Protein AF-0000000065762424 (afdb_homodimer)

Structure (mmCIF, N/CA/C/O backbone):
data_AF-0000000065762424-model_v1
#
loop_
_entity.id
_entity.type
_entity.pdbx_description
1 polymer '6-phosphogluconate dehydrogenase, decarboxylating'
#
loop_
_atom_site.group_PDB
_atom_site.id
_atom_site.type_symbol
_atom_site.label_atom_id
_atom_site.label_alt_id
_atom_site.label_comp_id
_atom_site.label_asym_id
_atom_site.label_entity_id
_atom_site.label_seq_id
_atom_site.pdbx_PDB_ins_code
_atom_site.Cartn_x
_atom_site.Cartn_y
_atom_site.Cartn_z
_atom_site.occupancy
_atom_site.B_iso_or_equiv
_atom_site.auth_seq_id
_atom_site.auth_comp_id
_atom_site.auth_asym_id
_atom_site.auth_atom_id
_atom_site.pdbx_PDB_model_num
ATOM 1 N N . ALA A 1 1 ? -15.945 -18.891 -19.281 1 70.19 1 ALA A N 1
ATOM 2 C CA . ALA A 1 1 ? -14.57 -18.438 -19.125 1 70.19 1 ALA A CA 1
ATOM 3 C C . ALA A 1 1 ? -13.586 -19.578 -19.391 1 70.19 1 ALA A C 1
ATOM 5 O O . ALA A 1 1 ? -13.93 -20.75 -19.219 1 70.19 1 ALA A O 1
ATOM 6 N N . VAL A 1 2 ? -12.547 -19.25 -19.938 1 83.5 2 VAL A N 1
ATOM 7 C CA . VAL A 1 2 ? -11.539 -20.234 -20.344 1 83.5 2 VAL A CA 1
ATOM 8 C C . VAL A 1 2 ? -11.172 -21.109 -19.156 1 83.5 2 VAL A C 1
ATOM 10 O O . VAL A 1 2 ? -11.086 -22.328 -19.281 1 83.5 2 VAL A O 1
ATOM 13 N N . MET A 1 3 ? -11.133 -20.562 -18 1 90.12 3 MET A N 1
ATOM 14 C CA . MET A 1 3 ? -10.781 -21.312 -16.781 1 90.12 3 MET A CA 1
ATOM 15 C C . MET A 1 3 ? -11.859 -22.328 -16.438 1 90.12 3 MET A C 1
ATOM 17 O O . MET A 1 3 ? -11.555 -23.469 -16.109 1 90.12 3 MET A O 1
ATOM 21 N N . GLY A 1 4 ? -13.125 -21.891 -16.516 1 93.94 4 GLY A N 1
ATOM 22 C CA . GLY A 1 4 ? -14.227 -22.797 -16.203 1 93.94 4 GLY A CA 1
ATOM 23 C C . GLY A 1 4 ? -14.305 -23.984 -17.125 1 93.94 4 GLY A C 1
ATOM 24 O O . GLY A 1 4 ? -14.477 -25.125 -16.672 1 93.94 4 GLY A O 1
ATOM 25 N N . ARG A 1 5 ? -14.195 -23.688 -18.3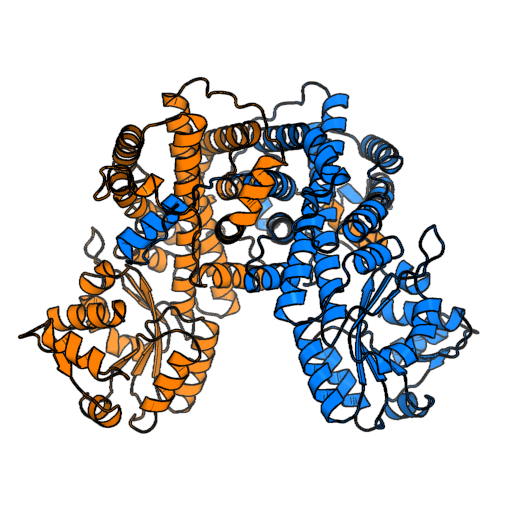75 1 95.31 5 ARG A N 1
ATOM 26 C CA . ARG A 1 5 ? -14.211 -24.75 -19.375 1 95.31 5 ARG A CA 1
ATOM 27 C C . ARG A 1 5 ? -13.078 -25.734 -19.156 1 95.31 5 ARG A C 1
ATOM 29 O O . ARG A 1 5 ? -13.289 -26.953 -19.172 1 95.31 5 ARG A O 1
ATOM 36 N N . ASN A 1 6 ? -11.859 -25.219 -18.906 1 96.56 6 ASN A N 1
ATOM 37 C CA . ASN A 1 6 ? -10.688 -26.062 -18.734 1 96.56 6 ASN A CA 1
ATOM 38 C C . ASN A 1 6 ? -10.781 -26.922 -17.469 1 96.56 6 ASN A C 1
ATOM 40 O O . ASN A 1 6 ? -10.367 -28.078 -17.469 1 96.56 6 ASN A O 1
ATOM 44 N N . LEU A 1 7 ? -11.344 -26.391 -16.422 1 97.62 7 LEU A N 1
ATOM 45 C CA . LEU A 1 7 ? -11.547 -27.172 -15.219 1 97.62 7 LEU A CA 1
ATOM 46 C C . LEU A 1 7 ? -12.57 -28.281 -15.445 1 97.62 7 LEU A C 1
ATOM 48 O O . LEU A 1 7 ? -12.398 -29.391 -14.961 1 97.62 7 LEU A O 1
ATOM 52 N N . ALA A 1 8 ? -13.68 -27.938 -16.156 1 97.88 8 ALA A N 1
ATOM 53 C CA . ALA A 1 8 ? -14.688 -28.938 -16.5 1 97.88 8 ALA A CA 1
ATOM 54 C C . ALA A 1 8 ? -14.07 -30.078 -17.297 1 97.88 8 ALA A C 1
ATOM 56 O O . ALA A 1 8 ? -14.352 -31.25 -17.031 1 97.88 8 ALA A O 1
ATOM 57 N N . LEU A 1 9 ? -13.273 -29.703 -18.266 1 98.19 9 LEU A N 1
ATOM 58 C CA . LEU A 1 9 ? -12.609 -30.688 -19.109 1 98.19 9 LEU A CA 1
ATOM 59 C C . LEU A 1 9 ? -11.633 -31.531 -18.281 1 98.19 9 LEU A C 1
ATOM 61 O O . LEU A 1 9 ? -11.5 -32.75 -18.516 1 98.19 9 LEU A O 1
ATOM 65 N N . ASN A 1 10 ? -10.898 -30.891 -17.359 1 98.44 10 ASN A N 1
ATOM 66 C CA . ASN A 1 10 ? -10 -31.609 -16.469 1 98.44 10 ASN A CA 1
ATOM 67 C C . ASN A 1 10 ? -10.758 -32.656 -15.625 1 98.44 10 ASN A C 1
ATOM 69 O O . ASN A 1 10 ? -10.336 -33.781 -15.531 1 98.44 10 ASN A O 1
ATOM 73 N N . ILE A 1 11 ? -11.875 -32.281 -15.055 1 98.31 11 ILE A N 1
ATOM 74 C CA . ILE A 1 11 ? -12.703 -33.156 -14.25 1 98.31 11 ILE A CA 1
ATOM 75 C C . ILE A 1 11 ? -13.219 -34.312 -15.117 1 98.31 11 ILE A C 1
ATOM 77 O O . ILE A 1 11 ? -13.156 -35.469 -14.719 1 98.31 11 ILE A O 1
ATOM 81 N N . GLU A 1 12 ? -13.695 -33.969 -16.281 1 98.31 12 GLU A N 1
ATOM 82 C CA . GLU A 1 12 ? -14.195 -34.969 -17.219 1 98.31 12 GLU A CA 1
ATOM 83 C C . GLU A 1 12 ? -13.117 -35.969 -17.594 1 98.31 12 GLU A C 1
ATOM 85 O O . GLU A 1 12 ? -13.383 -37.156 -17.672 1 98.31 12 GLU A O 1
ATOM 90 N N . SER A 1 13 ? -11.961 -35.5 -17.781 1 97.94 13 SER A N 1
ATOM 91 C CA . SER A 1 13 ? -10.852 -36.344 -18.219 1 97.94 13 SER A CA 1
ATOM 92 C C . SER A 1 13 ? -10.5 -37.375 -17.156 1 97.94 13 SER A C 1
ATOM 94 O O . SER A 1 13 ? -9.797 -38.344 -17.438 1 97.94 13 SER A O 1
ATOM 96 N N . ARG A 1 14 ? -10.984 -37.188 -15.969 1 97.56 14 ARG A N 1
ATOM 97 C CA . ARG A 1 14 ? -10.727 -38.125 -14.883 1 97.56 14 ARG A CA 1
ATOM 98 C C . ARG A 1 14 ? -11.852 -39.156 -14.758 1 97.56 14 ARG A C 1
ATOM 100 O O . ARG A 1 14 ? -11.914 -39.875 -13.781 1 97.56 14 ARG A O 1
ATOM 107 N N . GLY A 1 15 ? -12.781 -39.125 -15.602 1 96.81 15 GLY A N 1
ATOM 108 C CA . GLY A 1 15 ? -13.789 -40.156 -15.664 1 96.81 15 GLY A CA 1
ATOM 109 C C . GLY A 1 15 ? -15.156 -39.688 -15.188 1 96.81 15 GLY A C 1
ATOM 110 O O . GLY A 1 15 ? -16.109 -40.469 -15.156 1 96.81 15 GLY A O 1
ATOM 111 N N . TYR A 1 16 ? -15.32 -38.469 -14.922 1 97.12 16 TYR A N 1
ATOM 112 C CA . TYR A 1 16 ? -16.594 -37.938 -14.43 1 97.12 16 TYR A CA 1
ATOM 113 C C . TYR A 1 16 ? -17.438 -37.438 -15.586 1 97.12 16 TYR A C 1
ATOM 115 O O . TYR A 1 16 ? -16.922 -37.031 -16.625 1 97.12 16 TYR A O 1
ATOM 123 N N . THR A 1 17 ? -18.75 -37.5 -15.398 1 97.94 17 THR A N 1
ATOM 124 C CA . THR A 1 17 ? -19.672 -36.75 -16.219 1 97.94 17 THR A CA 1
ATOM 125 C C . THR A 1 17 ? -19.922 -35.375 -15.617 1 97.94 17 THR A C 1
ATOM 127 O O . THR A 1 17 ? -20.234 -35.25 -14.43 1 97.94 17 THR A O 1
ATOM 130 N N . VAL A 1 18 ? -19.766 -34.312 -16.422 1 98.19 18 VAL A N 1
ATOM 131 C CA . VAL A 1 18 ? -19.797 -32.969 -15.891 1 98.19 18 VAL A CA 1
ATOM 132 C C . VAL A 1 18 ? -20.953 -32.188 -16.516 1 98.19 18 VAL A C 1
ATOM 134 O O . VAL A 1 18 ? -21 -32.031 -17.75 1 98.19 18 VAL A O 1
ATOM 137 N N . SER A 1 19 ? -21.938 -31.766 -15.695 1 98.38 19 SER A N 1
ATOM 138 C CA . SER A 1 19 ? -22.969 -30.828 -16.156 1 98.38 19 SER A CA 1
ATOM 139 C C . SER A 1 19 ? -22.406 -29.422 -16.312 1 98.38 19 SER A C 1
ATOM 141 O O . SER A 1 19 ? -21.656 -28.938 -15.453 1 98.38 19 SER A O 1
ATOM 143 N N . VAL A 1 20 ? -22.734 -28.75 -17.484 1 98.06 20 VAL A N 1
ATOM 144 C CA . VAL A 1 20 ? -22.188 -27.422 -17.719 1 98.06 20 VAL A CA 1
ATOM 145 C C . VAL A 1 20 ? -23.312 -26.438 -18.016 1 98.06 20 VAL A C 1
ATOM 147 O O . VAL A 1 20 ? -24.297 -26.797 -18.656 1 98.06 20 VAL A O 1
ATOM 150 N N . PHE A 1 21 ? -23.188 -25.266 -17.469 1 97.44 21 PHE A N 1
ATOM 151 C CA . PHE A 1 21 ? -24.141 -24.203 -17.688 1 97.44 21 PHE A CA 1
ATOM 152 C C . PHE A 1 21 ? -23.438 -22.844 -17.734 1 97.44 21 PHE A C 1
ATOM 154 O O . PHE A 1 21 ? -22.5 -22.594 -16.984 1 97.44 21 PHE A O 1
ATOM 161 N N . ASN A 1 22 ? -23.828 -22.047 -18.688 1 96.31 22 ASN A N 1
ATOM 162 C CA . ASN A 1 22 ? -23.453 -20.641 -18.766 1 96.31 22 ASN A CA 1
ATOM 163 C C . ASN A 1 22 ? -24.656 -19.75 -19.031 1 96.31 22 ASN A C 1
ATOM 165 O O . ASN A 1 22 ? -25.594 -20.156 -19.734 1 96.31 22 ASN A O 1
ATOM 169 N N . ARG A 1 23 ? -24.609 -18.594 -18.438 1 93 23 ARG A N 1
ATOM 170 C CA . ARG A 1 23 ? -25.734 -17.656 -18.594 1 93 23 ARG A CA 1
ATOM 171 C C . ARG A 1 23 ? -26 -17.391 -20.062 1 93 23 ARG A C 1
ATOM 173 O O . ARG A 1 23 ? -27.156 -17.266 -20.484 1 93 23 ARG A O 1
ATOM 180 N N . SER A 1 24 ? -24.906 -17.281 -20.844 1 93.56 24 SER A N 1
ATOM 181 C CA . SER A 1 24 ? -25.047 -17.141 -22.281 1 93.56 24 SER A CA 1
ATOM 182 C C . SER A 1 24 ? -25.109 -18.516 -22.969 1 93.56 24 SER A C 1
ATOM 184 O O . SER A 1 24 ? -24.109 -19.234 -23 1 93.56 24 SER A O 1
ATOM 186 N N . ARG A 1 25 ? -26.156 -18.766 -23.641 1 95.12 25 ARG A N 1
ATOM 187 C CA . ARG A 1 25 ? -26.391 -20.047 -24.297 1 95.12 25 ARG A CA 1
ATOM 188 C C . ARG A 1 25 ? -25.281 -20.359 -25.297 1 95.12 25 ARG A C 1
ATOM 190 O O . ARG A 1 25 ? -24.828 -21.5 -25.406 1 95.12 25 ARG A O 1
ATOM 197 N N . GLU A 1 26 ? -24.859 -19.328 -25.969 1 96.31 26 GLU A N 1
ATOM 198 C CA . GLU A 1 26 ? -23.875 -19.484 -27.031 1 96.31 26 GLU A CA 1
ATOM 199 C C . GLU A 1 26 ? -22.562 -20.047 -26.5 1 96.31 26 GLU A C 1
ATOM 201 O O . GLU A 1 26 ? -21.875 -20.828 -27.172 1 96.31 26 GLU A O 1
ATOM 206 N N . LYS A 1 27 ? -22.203 -19.703 -25.312 1 95.06 27 LYS A N 1
ATOM 207 C CA . LYS A 1 27 ? -20.953 -20.188 -24.719 1 95.06 27 LYS A CA 1
ATOM 208 C C . LYS A 1 27 ? -21.031 -21.672 -24.406 1 95.06 27 LYS A C 1
ATOM 210 O O . LYS A 1 27 ? -20.047 -22.406 -24.578 1 95.06 27 LYS A O 1
ATOM 215 N N . THR A 1 28 ? -22.172 -22.094 -23.906 1 96.06 28 THR A N 1
ATOM 216 C CA . THR A 1 28 ? -22.375 -23.516 -23.641 1 96.06 28 THR A CA 1
ATOM 217 C C . THR A 1 28 ? -22.297 -24.328 -24.938 1 96.06 28 THR A C 1
ATOM 219 O O . THR A 1 28 ? -21.625 -25.359 -24.984 1 96.06 28 THR A O 1
ATOM 222 N N . GLU A 1 29 ? -22.891 -23.766 -25.938 1 96.88 29 GLU A N 1
ATOM 223 C CA . GLU A 1 29 ? -22.891 -24.438 -27.234 1 96.88 29 GLU A CA 1
ATOM 224 C C . GLU A 1 29 ? -21.484 -24.516 -27.812 1 96.88 29 GLU A C 1
ATOM 226 O O . GLU A 1 29 ? -21.094 -25.547 -28.375 1 96.88 29 GLU A O 1
ATOM 231 N N . GLU A 1 30 ? -20.812 -23.484 -27.688 1 96.75 30 GLU A N 1
ATOM 232 C CA . GLU A 1 30 ? -19.438 -23.438 -28.188 1 96.75 30 GLU A CA 1
ATOM 233 C C . GLU A 1 30 ? -18.562 -24.5 -27.5 1 96.75 30 GLU A C 1
ATOM 235 O O . GLU A 1 30 ? -17.797 -25.203 -28.156 1 96.75 30 GLU A O 1
ATOM 240 N N . VAL A 1 31 ? -18.688 -24.656 -26.203 1 96.5 31 VAL A N 1
ATOM 241 C CA . VAL A 1 31 ? -17.891 -25.609 -25.438 1 96.5 31 VAL A CA 1
ATOM 242 C C . VAL A 1 31 ? -18.203 -27.031 -25.875 1 96.5 31 VAL A C 1
ATOM 244 O O . VAL A 1 31 ? -17.312 -27.859 -26.031 1 96.5 31 VAL A O 1
ATOM 247 N N . ILE A 1 32 ? -19.484 -27.266 -26.109 1 96.62 32 ILE A N 1
ATOM 248 C CA . ILE A 1 32 ? -19.906 -28.594 -26.516 1 96.62 32 ILE A CA 1
ATOM 249 C C . ILE A 1 32 ? -19.406 -28.891 -27.938 1 96.62 32 ILE A C 1
ATOM 251 O O . ILE A 1 32 ? -18.906 -29.969 -28.219 1 96.62 32 ILE A O 1
ATOM 255 N N . ALA A 1 33 ? -19.5 -27.875 -28.781 1 97.5 33 ALA A N 1
ATOM 256 C CA . ALA A 1 33 ? -19.109 -28.031 -30.188 1 97.5 33 ALA A CA 1
ATOM 257 C C . ALA A 1 33 ? -17.594 -28.281 -30.297 1 97.5 33 ALA A C 1
ATOM 259 O O . ALA A 1 33 ? -17.156 -29.016 -31.172 1 97.5 33 ALA A O 1
ATOM 260 N N . GLU A 1 34 ? -16.875 -27.734 -29.469 1 96.69 34 GLU A N 1
ATOM 261 C CA . GLU A 1 34 ? -15.422 -27.812 -29.531 1 96.69 34 GLU A CA 1
ATOM 262 C C . GLU A 1 34 ? -14.898 -29.078 -28.859 1 96.69 34 GLU A C 1
ATOM 264 O O . GLU A 1 34 ? -13.719 -29.406 -28.969 1 96.69 34 GLU A O 1
ATOM 269 N N . ASN A 1 35 ? -15.75 -29.766 -28.219 1 97.06 35 ASN A N 1
ATOM 270 C CA . ASN A 1 35 ? -15.32 -30.953 -27.469 1 97.06 35 ASN A CA 1
ATOM 271 C C . ASN A 1 35 ? -16.234 -32.125 -27.719 1 97.06 35 ASN A C 1
ATOM 273 O O . ASN A 1 35 ? -16.797 -32.688 -26.766 1 97.06 35 ASN A O 1
ATOM 277 N N . PRO A 1 36 ? -16.312 -32.531 -29 1 95.62 36 PRO A N 1
ATOM 278 C CA . PRO A 1 36 ? -17.188 -33.688 -29.312 1 95.62 36 PRO A CA 1
ATOM 279 C C . PRO A 1 36 ? -16.75 -34.969 -28.641 1 95.62 36 PRO A C 1
ATOM 281 O O . PRO A 1 36 ? -15.547 -35.25 -28.547 1 95.62 36 PRO A O 1
ATOM 284 N N . GLY A 1 37 ? -17.688 -35.719 -28.109 1 95.88 37 GLY A N 1
ATOM 285 C CA . GLY A 1 37 ? -17.406 -37 -27.516 1 95.88 37 GLY A CA 1
ATOM 286 C C . GLY A 1 37 ? -17.094 -36.938 -26.031 1 95.88 37 GLY A C 1
ATOM 287 O O . GLY A 1 37 ? -17 -37.969 -25.375 1 95.88 37 GLY A O 1
ATOM 288 N N . LYS A 1 38 ? -16.891 -35.781 -25.531 1 97.19 38 LYS A N 1
ATOM 289 C CA . LYS A 1 38 ? -16.625 -35.625 -24.109 1 97.19 38 LYS A CA 1
ATOM 290 C C . LYS A 1 38 ? -17.922 -35.75 -23.297 1 97.19 38 LYS A C 1
ATOM 292 O O . LYS A 1 38 ? -19 -35.406 -23.781 1 97.19 38 LYS A O 1
ATOM 297 N N . LYS A 1 39 ? -17.734 -36.25 -22.078 1 98.06 39 LYS A N 1
ATOM 298 C CA . LYS A 1 39 ? -18.875 -36.438 -21.188 1 98.06 39 LYS A CA 1
ATOM 299 C C . LYS A 1 39 ? -19.266 -35.125 -20.516 1 98.06 39 LYS A C 1
ATOM 301 O O . LYS A 1 39 ? -19.391 -35.062 -19.281 1 98.06 39 LYS A O 1
ATOM 306 N N . LEU A 1 40 ? -19.469 -34.094 -21.281 1 98 40 LEU A N 1
ATOM 307 C CA . LEU A 1 40 ? -20.031 -32.812 -20.875 1 98 40 LEU A CA 1
ATOM 308 C C . LEU A 1 40 ? -21.516 -32.719 -21.219 1 98 40 LEU A C 1
ATOM 310 O O . LEU A 1 40 ? -21.891 -32.969 -22.375 1 98 40 LEU A O 1
ATOM 314 N N . VAL A 1 41 ? -22.359 -32.469 -20.266 1 98.31 41 VAL A N 1
ATOM 315 C CA . VAL A 1 41 ? -23.797 -32.406 -20.484 1 98.31 41 VAL A CA 1
ATOM 316 C C . VAL A 1 41 ? -24.266 -30.953 -20.391 1 98.31 41 VAL A C 1
ATOM 318 O O . VAL A 1 41 ? -24.312 -30.359 -19.312 1 98.31 41 VAL A O 1
ATOM 321 N N . PRO A 1 42 ? -24.656 -30.344 -21.516 1 98.06 42 PRO A N 1
ATOM 322 C CA . PRO A 1 42 ? -25.062 -28.938 -21.516 1 98.06 42 PRO A CA 1
ATOM 323 C C . PRO A 1 42 ? -26.469 -28.734 -20.953 1 98.06 42 PRO A C 1
ATOM 325 O O . PRO A 1 42 ? -27.344 -29.578 -21.172 1 98.06 42 PRO A O 1
ATOM 328 N N . HIS A 1 43 ? -26.625 -27.766 -20.234 1 98.12 43 HIS A N 1
ATOM 329 C CA . HIS A 1 43 ? -27.938 -27.281 -19.797 1 98.12 43 HIS A CA 1
ATOM 330 C C . HIS A 1 43 ? -28.109 -25.797 -20.109 1 98.12 43 HIS A C 1
ATOM 332 O O . HIS A 1 43 ? -27.125 -25.047 -20.172 1 98.12 43 HIS A O 1
ATOM 338 N N . TYR A 1 44 ? -29.406 -25.359 -20.234 1 97.31 44 TYR A N 1
ATOM 339 C CA . TYR A 1 44 ? -29.609 -24.031 -20.797 1 97.31 44 TYR A CA 1
ATOM 340 C C . TYR A 1 44 ? -30.469 -23.172 -19.875 1 97.31 44 TYR A C 1
ATOM 342 O O . TYR A 1 44 ? -30.734 -22 -20.156 1 97.31 44 TYR A O 1
ATOM 350 N N . THR A 1 45 ? -30.906 -23.781 -18.75 1 97.44 45 THR A N 1
ATOM 351 C CA . THR A 1 45 ? -31.484 -23.047 -17.625 1 97.44 45 THR A CA 1
ATOM 352 C C . THR A 1 45 ? -30.859 -23.469 -16.312 1 97.44 45 THR A C 1
ATOM 354 O O . THR A 1 45 ? -30.375 -24.594 -16.172 1 97.44 45 THR A O 1
ATOM 357 N N . VAL A 1 46 ? -30.875 -22.594 -15.359 1 97.88 46 VAL A N 1
ATOM 358 C CA . VAL A 1 46 ? -30.297 -22.875 -14.055 1 97.88 46 VAL A CA 1
ATOM 359 C C . VAL A 1 46 ? -31.031 -24.031 -13.391 1 97.88 46 VAL A C 1
ATOM 361 O O . VAL A 1 46 ? -30.406 -24.906 -12.781 1 97.88 46 VAL A O 1
ATOM 364 N N . LYS A 1 47 ? -32.344 -24.016 -13.531 1 98.06 47 LYS A N 1
ATOM 365 C CA . LYS A 1 47 ? -33.188 -25.078 -12.961 1 98.06 47 LYS A CA 1
ATOM 366 C C . LYS A 1 47 ? -32.781 -26.453 -13.508 1 98.06 47 LYS A C 1
ATOM 368 O O . LYS A 1 47 ? -32.531 -27.375 -12.75 1 98.06 47 LYS A O 1
ATOM 373 N N . GLU A 1 48 ? -32.719 -26.547 -14.82 1 98 48 GLU A N 1
ATOM 374 C CA . GLU A 1 48 ? -32.312 -27.797 -15.461 1 98 48 GLU A CA 1
ATOM 375 C C . GLU A 1 48 ? -30.922 -28.234 -15.023 1 98 48 GLU A C 1
ATOM 377 O O . GLU A 1 48 ? -30.688 -29.438 -14.805 1 98 48 GLU A O 1
ATOM 382 N N . PHE A 1 49 ? -30.062 -27.328 -14.969 1 98.38 49 PHE A N 1
ATOM 383 C CA . PHE A 1 49 ? -28.688 -27.578 -14.562 1 98.38 49 PHE A CA 1
ATOM 384 C C . PHE A 1 49 ? -28.641 -28.172 -13.148 1 98.38 49 PHE A C 1
ATOM 386 O O . PHE A 1 49 ? -28.062 -29.234 -12.938 1 98.38 49 PHE A O 1
ATOM 393 N N . VAL A 1 50 ? -29.266 -27.469 -12.188 1 98.38 50 VAL A N 1
ATOM 394 C CA . VAL A 1 50 ? -29.234 -27.891 -10.789 1 98.38 50 VAL A CA 1
ATOM 395 C C . VAL A 1 50 ? -29.906 -29.25 -10.641 1 98.38 50 VAL A C 1
ATOM 397 O O . VAL A 1 50 ? -29.406 -30.125 -9.914 1 98.38 50 VAL A O 1
ATOM 400 N N . GLU A 1 51 ? -30.984 -29.484 -11.328 1 97.75 51 GLU A N 1
ATOM 401 C CA . GLU A 1 51 ? -31.75 -30.719 -11.211 1 97.75 51 GLU A CA 1
ATOM 402 C C . GLU A 1 51 ? -31.016 -31.906 -11.836 1 97.75 51 GLU A C 1
ATOM 404 O O . GLU A 1 51 ? -31.328 -33.062 -11.547 1 97.75 51 GLU A O 1
ATOM 409 N N . SER A 1 52 ? -30.094 -31.578 -12.633 1 98 52 SER A N 1
ATOM 410 C CA . SER A 1 52 ? -29.328 -32.625 -13.297 1 98 52 SER A CA 1
ATOM 411 C C . SER A 1 52 ? -28.297 -33.25 -12.352 1 98 52 SER A C 1
ATOM 413 O O . SER A 1 52 ? -27.75 -34.312 -12.625 1 98 52 SER A O 1
ATOM 415 N N . LEU A 1 53 ? -28.016 -32.719 -11.156 1 97.94 53 LEU A N 1
ATOM 416 C CA . LEU A 1 53 ? -26.922 -33.094 -10.273 1 97.94 53 LEU A CA 1
ATOM 417 C C . LEU A 1 53 ? -27.406 -34.062 -9.18 1 97.94 53 LEU A C 1
ATOM 419 O O . LEU A 1 53 ? -28.531 -33.906 -8.695 1 97.94 53 LEU A O 1
ATOM 423 N N . GLU A 1 54 ? -26.562 -34.969 -8.82 1 96.06 54 GLU A N 1
ATOM 424 C CA . GLU A 1 54 ? -26.844 -35.844 -7.684 1 96.06 54 GLU A CA 1
ATOM 425 C C . GLU A 1 54 ? -26.75 -35.062 -6.363 1 96.06 54 GLU A C 1
ATOM 427 O O . GLU A 1 54 ? -25.875 -34.25 -6.18 1 96.06 54 GLU A O 1
ATOM 432 N N . THR A 1 55 ? -27.5 -35.375 -5.266 1 95.81 55 THR A N 1
ATOM 433 C CA . THR A 1 55 ? -27.516 -34.719 -3.953 1 95.81 55 THR A CA 1
ATOM 434 C C . THR A 1 55 ? -26.625 -35.5 -2.967 1 95.81 55 THR A C 1
ATOM 436 O O . THR A 1 55 ? -26.594 -36.719 -2.98 1 95.81 55 THR A O 1
ATOM 439 N N . PRO A 1 56 ? -26.031 -34.906 -2.188 1 96.69 56 PRO A N 1
ATOM 440 C CA . PRO A 1 56 ? -25.875 -33.438 -2.162 1 96.69 56 PRO A CA 1
ATOM 441 C C . PRO A 1 56 ? -25.109 -32.906 -3.367 1 96.69 56 PRO A C 1
ATOM 443 O O . PRO A 1 56 ? -24.125 -33.531 -3.795 1 96.69 56 PRO A O 1
ATOM 446 N N . ARG A 1 57 ? -25.531 -31.844 -3.863 1 97.94 57 ARG A N 1
ATOM 447 C CA . ARG A 1 57 ? -25 -31.281 -5.102 1 97.94 57 ARG A CA 1
ATOM 448 C C . ARG A 1 57 ? -23.656 -30.594 -4.859 1 97.94 57 ARG A C 1
ATOM 450 O O . ARG A 1 57 ? -23.391 -30.094 -3.76 1 97.94 57 ARG A O 1
ATOM 457 N N . ARG A 1 58 ? -22.812 -30.656 -5.816 1 97.75 58 ARG A N 1
ATOM 458 C CA . ARG A 1 58 ? -21.531 -29.953 -5.859 1 97.75 58 ARG A CA 1
ATOM 459 C C . ARG A 1 58 ? -21.422 -29.062 -7.094 1 97.75 58 ARG A C 1
ATOM 461 O O . ARG A 1 58 ? -21.297 -29.562 -8.211 1 97.75 58 ARG A O 1
ATOM 468 N N . ILE A 1 59 ? -21.484 -27.797 -6.84 1 98.38 59 ILE A N 1
ATOM 469 C CA . ILE A 1 59 ? -21.531 -26.859 -7.945 1 98.38 59 ILE A CA 1
ATOM 470 C C . ILE A 1 59 ? -20.312 -25.938 -7.898 1 98.38 59 ILE A C 1
ATOM 472 O O . ILE A 1 59 ? -20.094 -25.234 -6.91 1 98.38 59 ILE A O 1
ATOM 476 N N . LEU A 1 60 ? -19.484 -25.984 -8.922 1 98.06 60 LEU A N 1
ATOM 477 C CA . LEU A 1 60 ? -18.297 -25.125 -9.047 1 98.06 60 LEU A CA 1
ATOM 478 C C . LEU A 1 60 ? -18.625 -23.891 -9.875 1 98.06 60 LEU A C 1
ATOM 480 O O . LEU A 1 60 ? -19 -24 -11.047 1 98.06 60 LEU A O 1
ATOM 484 N N . LEU A 1 61 ? -18.484 -22.75 -9.273 1 97.56 61 LEU A N 1
ATOM 485 C CA . LEU A 1 61 ? -18.703 -21.469 -9.945 1 97.56 61 LEU A CA 1
ATOM 486 C C . LEU A 1 61 ? -17.375 -20.891 -10.43 1 97.56 61 LEU A C 1
ATOM 488 O O . LEU A 1 61 ? -16.422 -20.766 -9.656 1 97.56 61 LEU A O 1
ATOM 492 N N . MET A 1 62 ? -17.266 -20.594 -11.664 1 95.88 62 MET A N 1
ATOM 493 C CA . MET A 1 62 ? -16.141 -19.875 -12.258 1 95.88 62 MET A CA 1
ATOM 494 C C . MET A 1 62 ? -16.625 -18.609 -12.961 1 95.88 62 MET A C 1
ATOM 496 O O . MET A 1 62 ? -16.625 -18.547 -14.188 1 95.88 62 MET A O 1
ATOM 500 N N . VAL A 1 63 ? -17.062 -17.672 -12.164 1 92.25 63 VAL A N 1
ATOM 501 C CA . VAL A 1 63 ? -17.625 -16.422 -12.672 1 92.25 63 VAL A CA 1
ATOM 502 C C . VAL A 1 63 ? -16.812 -15.242 -12.148 1 92.25 63 VAL A C 1
ATOM 504 O O . VAL A 1 63 ? -15.938 -15.414 -11.305 1 92.25 63 VAL A O 1
ATOM 507 N N . LYS A 1 64 ? -17.016 -14.133 -12.719 1 87.12 64 LYS A N 1
ATOM 508 C CA . LYS A 1 64 ? -16.312 -12.922 -12.312 1 87.12 64 LYS A CA 1
ATOM 509 C C . LYS A 1 64 ? -16.562 -12.617 -10.836 1 87.12 64 LYS A C 1
ATOM 511 O O . LYS A 1 64 ? -17.688 -12.727 -10.352 1 87.12 64 LYS A O 1
ATOM 516 N N . ALA A 1 65 ? -15.531 -12.141 -10.141 1 88.31 65 ALA A N 1
ATOM 517 C CA . ALA A 1 65 ? -15.633 -11.875 -8.711 1 88.31 65 ALA A CA 1
ATOM 518 C C . ALA A 1 65 ? -16.609 -10.727 -8.438 1 88.31 65 ALA A C 1
ATOM 520 O O . ALA A 1 65 ? -16.781 -9.844 -9.281 1 88.31 65 ALA A O 1
ATOM 521 N N . GLY A 1 66 ? -17.156 -10.703 -7.195 1 92.56 66 GLY A N 1
ATOM 522 C CA . GLY A 1 66 ? -18.047 -9.625 -6.762 1 92.56 66 GLY A CA 1
ATOM 523 C C . GLY A 1 66 ? -19.5 -9.898 -7.055 1 92.56 66 GLY A C 1
ATOM 524 O O . GLY A 1 66 ? -20.031 -10.953 -6.695 1 92.56 66 GLY A O 1
ATOM 525 N N . ALA A 1 67 ? -20.125 -8.961 -7.719 1 93.88 67 ALA A N 1
ATOM 526 C CA . ALA A 1 67 ? -21.562 -9.016 -7.957 1 93.88 67 ALA A CA 1
ATOM 527 C C . ALA A 1 67 ? -21.922 -10.203 -8.844 1 93.88 67 ALA A C 1
ATOM 529 O O . ALA A 1 67 ? -23 -10.789 -8.703 1 93.88 67 ALA A O 1
ATOM 530 N N . GLY A 1 68 ? -21.016 -10.547 -9.703 1 94.56 68 GLY A N 1
ATOM 531 C CA . GLY A 1 68 ? -21.25 -11.703 -10.555 1 94.56 68 GLY A CA 1
ATOM 532 C C . GLY A 1 68 ? -21.422 -12.992 -9.773 1 94.56 68 GLY A C 1
ATOM 533 O O . GLY A 1 68 ? -22.297 -13.797 -10.07 1 94.56 68 GLY A O 1
ATOM 534 N N . THR A 1 69 ? -20.594 -13.203 -8.758 1 96.5 69 THR A N 1
ATOM 535 C CA . THR A 1 69 ? -20.688 -14.391 -7.91 1 96.5 69 THR A CA 1
ATOM 536 C C . THR A 1 69 ? -21.969 -14.375 -7.086 1 96.5 69 THR A C 1
ATOM 538 O O . THR A 1 69 ? -22.641 -15.406 -6.949 1 96.5 69 THR A O 1
ATOM 541 N N . ASP A 1 70 ? -22.297 -13.211 -6.574 1 97.25 70 ASP A N 1
ATOM 542 C CA . ASP A 1 70 ? -23.547 -13.086 -5.812 1 97.25 70 ASP A CA 1
ATOM 543 C C . ASP A 1 70 ? -24.75 -13.438 -6.668 1 97.25 70 ASP A C 1
ATOM 545 O O . ASP A 1 70 ? -25.641 -14.164 -6.223 1 97.25 70 ASP A O 1
ATOM 549 N N . SER A 1 71 ? -24.766 -12.898 -7.852 1 96.88 71 SER A N 1
ATOM 550 C CA . SER A 1 71 ? -25.875 -13.148 -8.766 1 96.88 71 SER A CA 1
ATOM 551 C C . SER A 1 71 ? -26 -14.633 -9.102 1 96.88 71 SER A C 1
ATOM 553 O O . SER A 1 71 ? -27.094 -15.156 -9.234 1 96.88 71 SER A O 1
ATOM 555 N N . ALA A 1 72 ? -24.875 -15.242 -9.367 1 97.12 72 ALA A N 1
ATOM 556 C CA . ALA A 1 72 ? -24.875 -16.672 -9.664 1 97.12 72 ALA A CA 1
ATOM 557 C C . ALA A 1 72 ? -25.422 -17.484 -8.492 1 97.12 72 ALA A C 1
ATOM 559 O O . ALA A 1 72 ? -26.25 -18.375 -8.68 1 97.12 72 ALA A O 1
ATOM 560 N N . ILE A 1 73 ? -25 -17.172 -7.281 1 97.94 73 ILE A N 1
ATOM 561 C CA . ILE A 1 73 ? -25.453 -17.859 -6.078 1 97.94 73 ILE A CA 1
ATOM 562 C C . ILE A 1 73 ? -26.953 -17.688 -5.902 1 97.94 73 ILE A C 1
ATOM 564 O O . ILE A 1 73 ? -27.672 -18.641 -5.641 1 97.94 73 ILE A O 1
ATOM 568 N N . ASP A 1 74 ? -27.391 -16.484 -6.086 1 97.44 74 ASP A N 1
ATOM 569 C CA . ASP A 1 74 ? -28.812 -16.172 -5.93 1 97.44 74 ASP A CA 1
ATOM 570 C C . ASP A 1 74 ? -29.656 -16.969 -6.926 1 97.44 74 ASP A C 1
ATOM 572 O O . ASP A 1 74 ? -30.766 -17.391 -6.602 1 97.44 74 ASP A O 1
ATOM 576 N N . SER A 1 75 ? -29.156 -17.078 -8.094 1 97.5 75 SER A N 1
ATOM 577 C CA . SER A 1 75 ? -29.891 -17.812 -9.133 1 97.5 75 SER A CA 1
ATOM 578 C C . SER A 1 75 ? -29.984 -19.297 -8.797 1 97.5 75 SER A C 1
ATOM 580 O O . SER A 1 75 ? -30.922 -19.969 -9.219 1 97.5 75 SER A O 1
ATOM 582 N N . LEU A 1 76 ? -29.047 -19.875 -8.055 1 98.19 76 LEU A N 1
ATOM 583 C CA . LEU A 1 76 ? -29 -21.297 -7.711 1 98.19 76 LEU A CA 1
ATOM 584 C C . LEU A 1 76 ? -29.875 -21.594 -6.5 1 98.19 76 LEU A C 1
ATOM 586 O O . LEU A 1 76 ? -30.484 -22.672 -6.41 1 98.19 76 LEU A O 1
ATOM 590 N N . LYS A 1 77 ? -30 -20.719 -5.598 1 97.44 77 LYS A N 1
ATOM 591 C CA . LYS A 1 77 ? -30.547 -20.891 -4.254 1 97.44 77 LYS A CA 1
ATOM 592 C C . LYS A 1 77 ? -31.938 -21.5 -4.301 1 97.44 77 LYS A C 1
ATOM 594 O O . LYS A 1 77 ? -32.25 -22.406 -3.527 1 97.44 77 LYS A O 1
ATOM 599 N N . PRO A 1 78 ? -32.812 -20.984 -5.262 1 97.69 78 PRO A N 1
ATOM 600 C CA . PRO A 1 78 ? -34.188 -21.484 -5.258 1 97.69 78 PRO A CA 1
ATOM 601 C C . PRO A 1 78 ? -34.281 -22.984 -5.547 1 97.69 78 PRO A C 1
ATOM 603 O O . PRO A 1 78 ? -35.281 -23.609 -5.27 1 97.69 78 PRO A O 1
ATOM 606 N N . TYR A 1 79 ? -33.281 -23.547 -6.059 1 98.19 79 TYR A N 1
ATOM 607 C CA . TYR A 1 79 ? -33.344 -24.922 -6.52 1 98.19 79 TYR A CA 1
ATOM 608 C C . TYR A 1 79 ? -32.469 -25.828 -5.672 1 98.19 79 TYR A C 1
ATOM 610 O O . TYR A 1 79 ? -32.344 -27.031 -5.938 1 98.19 79 TYR A O 1
ATOM 618 N N . LEU A 1 80 ? -31.766 -25.312 -4.648 1 98.19 80 LEU A N 1
ATOM 619 C CA . LEU A 1 80 ? -30.828 -26.062 -3.809 1 98.19 80 LEU A CA 1
ATOM 620 C C . LEU A 1 80 ? -31.562 -26.672 -2.617 1 98.19 80 LEU A C 1
ATOM 622 O O . LEU A 1 80 ? -32.625 -26.219 -2.23 1 98.19 80 LEU A O 1
ATOM 626 N N . ASP A 1 81 ? -30.969 -27.688 -2.078 1 97.94 81 ASP A N 1
ATOM 627 C CA . ASP A 1 81 ? -31.375 -28.312 -0.822 1 97.94 81 ASP A CA 1
ATOM 628 C C . ASP A 1 81 ? -30.312 -28.156 0.252 1 97.94 81 ASP A C 1
ATOM 630 O O . ASP A 1 81 ? -29.141 -27.891 -0.06 1 97.94 81 ASP A O 1
ATOM 634 N N . LYS A 1 82 ? -30.75 -28.312 1.502 1 97.44 82 LYS A N 1
ATOM 635 C CA . LYS A 1 82 ? -29.797 -28.297 2.605 1 97.44 82 LYS A CA 1
ATOM 636 C C . LYS A 1 82 ? -28.688 -29.328 2.383 1 97.44 82 LYS A C 1
ATOM 638 O O . LYS A 1 82 ? -28.969 -30.453 1.953 1 97.44 82 LYS A O 1
ATOM 643 N N . GLY A 1 83 ? -27.5 -28.875 2.637 1 97.38 83 GLY A N 1
ATOM 644 C CA . GLY A 1 83 ? -26.359 -29.781 2.484 1 97.38 83 GLY A CA 1
ATOM 645 C C . GLY A 1 83 ? -25.656 -29.641 1.149 1 97.38 83 GLY A C 1
ATOM 646 O O . GLY A 1 83 ? -24.516 -30.094 0.989 1 97.38 83 GLY A O 1
ATOM 647 N N . ASP A 1 84 ? -26.328 -29.031 0.101 1 98.5 84 ASP A N 1
ATOM 648 C CA . ASP A 1 84 ? -25.688 -28.797 -1.184 1 98.5 84 ASP A CA 1
ATOM 649 C C . ASP A 1 84 ? -24.469 -27.891 -1.021 1 98.5 84 ASP A C 1
ATOM 651 O O . ASP A 1 84 ? -24.391 -27.125 -0.067 1 98.5 84 ASP A O 1
ATOM 655 N N . ILE A 1 85 ? -23.516 -28.062 -1.895 1 98.56 85 ILE A N 1
ATOM 656 C CA . ILE A 1 85 ? -22.234 -27.375 -1.792 1 98.56 85 ILE A CA 1
ATOM 657 C C . ILE A 1 85 ? -22.031 -26.484 -3.016 1 98.56 85 ILE A C 1
ATOM 659 O O . ILE A 1 85 ? -22.078 -26.953 -4.152 1 98.56 85 ILE A O 1
ATOM 663 N N . ILE A 1 86 ? -21.812 -25.203 -2.754 1 98.69 86 ILE A N 1
ATOM 664 C CA . ILE A 1 86 ? -21.359 -24.281 -3.787 1 98.69 86 ILE A CA 1
ATOM 665 C C . ILE A 1 86 ? -19.875 -24 -3.621 1 98.69 86 ILE A C 1
ATOM 667 O O . ILE A 1 86 ? -19.422 -23.672 -2.527 1 98.69 86 ILE A O 1
ATOM 671 N N . ILE A 1 87 ? -19.125 -24.234 -4.637 1 98.56 87 ILE A N 1
ATOM 672 C CA . ILE A 1 87 ? -17.688 -23.984 -4.664 1 98.56 87 ILE A CA 1
ATOM 673 C C . ILE A 1 87 ? -17.375 -22.781 -5.539 1 98.56 87 ILE A C 1
ATOM 675 O O . ILE A 1 87 ? -17.688 -22.766 -6.73 1 98.56 87 ILE A O 1
ATOM 679 N N . ASP A 1 88 ? -16.828 -21.719 -4.965 1 98.38 88 ASP A N 1
ATOM 680 C CA . ASP A 1 88 ? -16.391 -20.531 -5.711 1 98.38 88 ASP A CA 1
ATOM 681 C C . ASP A 1 88 ? -14.922 -20.641 -6.098 1 98.38 88 ASP A C 1
ATOM 683 O O . ASP A 1 88 ? -14.039 -20.484 -5.25 1 98.38 88 ASP A O 1
ATOM 687 N N . GLY A 1 89 ? -14.656 -20.812 -7.352 1 97.38 89 GLY A N 1
ATOM 688 C CA . GLY A 1 89 ? -13.289 -21 -7.812 1 97.38 89 GLY A CA 1
ATOM 689 C C . GLY A 1 89 ? -12.695 -19.75 -8.43 1 97.38 89 GLY A C 1
ATOM 690 O O . GLY A 1 89 ? -11.617 -19.797 -9.023 1 97.38 89 GLY A O 1
ATOM 691 N N . GLY A 1 90 ? -13.414 -18.625 -8.344 1 94.38 90 GLY A N 1
ATOM 692 C CA . GLY A 1 90 ? -12.922 -17.375 -8.891 1 94.38 90 GLY A CA 1
ATOM 693 C C . GLY A 1 90 ? -11.883 -16.703 -8.008 1 94.38 90 GLY A C 1
ATOM 694 O O . GLY A 1 90 ? -11.586 -17.188 -6.914 1 94.38 90 GLY A O 1
ATOM 695 N N . ASN A 1 91 ? -11.242 -15.633 -8.516 1 93.25 91 ASN A N 1
ATOM 696 C CA . ASN A 1 91 ? -10.352 -14.812 -7.711 1 93.25 91 ASN A CA 1
ATOM 697 C C . ASN A 1 91 ? -11.125 -13.828 -6.84 1 93.25 91 ASN A C 1
ATOM 699 O O . ASN A 1 91 ? -11.023 -12.617 -7.02 1 93.25 91 ASN A O 1
ATOM 703 N N . THR A 1 92 ? -11.75 -14.398 -5.863 1 96.94 92 THR A N 1
ATOM 704 C CA . THR A 1 92 ? -12.719 -13.672 -5.059 1 96.94 92 THR A CA 1
ATOM 705 C C . THR A 1 92 ? -12.047 -12.984 -3.879 1 96.94 92 THR A C 1
ATOM 707 O O . THR A 1 92 ? -11.117 -13.539 -3.281 1 96.94 92 THR A O 1
ATOM 710 N N . PHE A 1 93 ? -12.508 -11.75 -3.59 1 97.31 93 PHE A N 1
ATOM 711 C CA . PHE A 1 93 ? -12.062 -11.07 -2.379 1 97.31 93 PHE A CA 1
ATOM 712 C C . PHE A 1 93 ? -12.484 -11.852 -1.138 1 97.31 93 PHE A C 1
ATOM 714 O O . PHE A 1 93 ? -13.672 -12.133 -0.95 1 97.31 93 PHE A O 1
ATOM 721 N N . PHE A 1 94 ? -11.648 -12.156 -0.246 1 98.5 94 PHE A N 1
ATOM 722 C CA . PHE A 1 94 ? -11.836 -13.125 0.827 1 98.5 94 PHE A CA 1
ATOM 723 C C . PHE A 1 94 ? -12.938 -12.672 1.781 1 98.5 94 PHE A C 1
ATOM 725 O O . PHE A 1 94 ? -13.617 -13.5 2.393 1 98.5 94 PHE A O 1
ATOM 732 N N . GLN A 1 95 ? -13.125 -11.375 1.923 1 98.12 95 GLN A N 1
ATOM 733 C CA . GLN A 1 95 ? -14.172 -10.914 2.828 1 98.12 95 GLN A CA 1
ATOM 734 C C . GLN A 1 95 ? -15.555 -11.227 2.271 1 98.12 95 GLN A C 1
ATOM 736 O O . GLN A 1 95 ? -16.484 -11.492 3.029 1 98.12 95 GLN A O 1
ATOM 741 N N . ASP A 1 96 ? -15.672 -11.133 0.955 1 98.06 96 ASP A N 1
ATOM 742 C CA . ASP A 1 96 ? -16.906 -11.586 0.327 1 98.06 96 ASP A CA 1
ATOM 743 C C . ASP A 1 96 ? -17.141 -13.078 0.592 1 98.06 96 ASP A C 1
ATOM 745 O O . ASP A 1 96 ? -18.281 -13.508 0.807 1 98.06 96 ASP A O 1
ATOM 749 N N . THR A 1 97 ? -16.078 -13.812 0.522 1 98.44 97 THR A N 1
ATOM 750 C CA . THR A 1 97 ? -16.156 -15.242 0.799 1 98.44 97 THR A CA 1
ATOM 751 C C . THR A 1 97 ? -16.656 -15.484 2.225 1 98.44 97 THR A C 1
ATOM 753 O O . THR A 1 97 ? -17.5 -16.359 2.453 1 98.44 97 THR A O 1
ATOM 756 N N . ILE A 1 98 ? -16.094 -14.781 3.184 1 98.62 98 ILE A N 1
ATOM 757 C CA . ILE A 1 98 ? -16.516 -14.906 4.578 1 98.62 98 ILE A CA 1
ATOM 758 C C . ILE A 1 98 ? -18 -14.602 4.695 1 98.62 98 ILE A C 1
ATOM 760 O O . ILE A 1 98 ? -18.75 -15.359 5.324 1 98.62 98 ILE A O 1
ATOM 764 N N . ARG A 1 99 ? -18.406 -13.438 4.059 1 98.31 99 ARG A N 1
ATOM 765 C CA . ARG A 1 99 ? -19.812 -13.031 4.098 1 98.31 99 ARG A CA 1
ATOM 766 C C . ARG A 1 99 ? -20.703 -14.102 3.482 1 98.31 99 ARG A C 1
ATOM 768 O O . ARG A 1 99 ? -21.703 -14.492 4.078 1 98.31 99 ARG A O 1
ATOM 775 N N . ARG A 1 100 ? -20.359 -14.578 2.326 1 98.5 100 ARG A N 1
ATOM 776 C CA . ARG A 1 100 ? -21.156 -15.578 1.614 1 98.5 100 ARG A CA 1
ATOM 777 C C . ARG A 1 100 ? -21.234 -16.875 2.408 1 98.5 100 ARG A C 1
ATOM 779 O O . ARG A 1 100 ? -22.281 -17.516 2.453 1 98.5 100 ARG A O 1
ATOM 786 N N . ASN A 1 101 ? -20.062 -17.297 2.959 1 98.44 101 ASN A N 1
ATOM 787 C CA . ASN A 1 101 ? -20.031 -18.5 3.773 1 98.44 101 ASN A CA 1
ATOM 788 C C . ASN A 1 101 ? -21.016 -18.422 4.938 1 98.44 101 ASN A C 1
ATOM 790 O O . ASN A 1 101 ? -21.766 -19.375 5.203 1 98.44 101 ASN A O 1
ATOM 794 N N . ARG A 1 102 ? -21.031 -17.312 5.602 1 98.06 102 ARG A N 1
ATOM 795 C CA . ARG A 1 102 ? -21.922 -17.094 6.73 1 98.06 102 ARG A CA 1
ATOM 796 C C . ARG A 1 102 ? -23.391 -17.125 6.289 1 98.06 102 ARG A C 1
ATOM 798 O O . ARG A 1 102 ? -24.203 -17.797 6.906 1 98.06 102 ARG A O 1
ATOM 805 N N . GLU A 1 103 ? -23.703 -16.469 5.242 1 97.69 103 GLU A N 1
ATOM 806 C CA . GLU A 1 103 ? -25.062 -16.359 4.746 1 97.69 103 GLU A CA 1
ATOM 807 C C . GLU A 1 103 ? -25.594 -17.719 4.285 1 97.69 103 GLU A C 1
ATOM 809 O O . GLU A 1 103 ? -26.703 -18.109 4.633 1 97.69 103 GLU A O 1
ATOM 814 N N . LEU A 1 104 ? -24.844 -18.406 3.512 1 98.19 104 LEU A N 1
ATOM 815 C CA . LEU A 1 104 ? -25.281 -19.688 2.953 1 98.19 104 LEU A CA 1
ATOM 816 C C . LEU A 1 104 ? -25.359 -20.75 4.039 1 98.19 104 LEU A C 1
ATOM 818 O O . LEU A 1 104 ? -26.25 -21.609 4.004 1 98.19 104 LEU A O 1
ATOM 822 N N . SER A 1 105 ? -24.422 -20.672 5.004 1 97.5 105 SER A N 1
ATOM 823 C CA . SER A 1 105 ? -24.484 -21.609 6.125 1 97.5 105 SER A CA 1
ATOM 824 C C . SER A 1 105 ? -25.766 -21.438 6.93 1 97.5 105 SER A C 1
ATOM 826 O O . SER A 1 105 ? -26.344 -22.406 7.395 1 97.5 105 SER A O 1
ATOM 828 N N . ALA A 1 106 ? -26.125 -20.203 7.117 1 97.56 106 ALA A N 1
ATOM 829 C CA . ALA A 1 106 ? -27.344 -19.906 7.848 1 97.56 106 ALA A CA 1
ATOM 830 C C . ALA A 1 106 ? -28.562 -20.531 7.156 1 97.56 106 ALA A C 1
ATOM 832 O O . ALA A 1 106 ? -29.531 -20.906 7.816 1 97.56 106 ALA A O 1
ATOM 833 N N . ASP A 1 107 ? -28.484 -20.688 5.883 1 96.62 107 ASP A N 1
ATOM 834 C CA . ASP A 1 107 ? -29.578 -21.266 5.098 1 96.62 107 ASP A CA 1
ATOM 835 C C . ASP A 1 107 ? -29.422 -22.781 4.969 1 96.62 107 ASP A C 1
ATOM 837 O O . ASP A 1 107 ? -30.219 -23.438 4.309 1 96.62 107 ASP A O 1
ATOM 841 N N . GLY A 1 108 ? -28.359 -23.297 5.543 1 96.81 108 GLY A N 1
ATOM 842 C CA . GLY A 1 108 ? -28.141 -24.734 5.543 1 96.81 108 GLY A CA 1
ATOM 843 C C . GLY A 1 108 ? -27.328 -25.219 4.359 1 96.81 108 GLY A C 1
ATOM 844 O O . GLY A 1 108 ? -27.203 -26.422 4.133 1 96.81 108 GLY A O 1
ATOM 845 N N . PHE A 1 109 ? -26.797 -24.328 3.576 1 98 109 PHE A N 1
ATOM 846 C CA . PHE A 1 109 ? -25.953 -24.672 2.445 1 98 109 PHE A CA 1
ATOM 847 C C . PHE A 1 109 ? -24.484 -24.641 2.848 1 98 109 PHE A C 1
ATOM 849 O O . PHE A 1 109 ? -24.125 -24.062 3.879 1 98 109 PHE A O 1
ATOM 856 N N . ASN A 1 110 ? -23.688 -25.312 2.105 1 98.19 110 ASN A N 1
ATOM 857 C CA . ASN A 1 110 ? -22.234 -25.25 2.281 1 98.19 110 ASN A CA 1
ATOM 858 C C . ASN A 1 110 ? -21.578 -24.391 1.209 1 98.19 110 ASN A C 1
ATOM 860 O O . ASN A 1 110 ? -22.016 -24.375 0.059 1 98.19 110 ASN A O 1
ATOM 864 N N . PHE A 1 111 ? -20.578 -23.641 1.652 1 98.75 111 PHE A N 1
ATOM 865 C CA . PHE A 1 111 ? -19.875 -22.75 0.733 1 98.75 111 PHE A CA 1
ATOM 866 C C . PHE A 1 111 ? -18.375 -22.891 0.903 1 98.75 111 PHE A C 1
ATOM 868 O O . PHE A 1 111 ? -17.844 -22.688 1.997 1 98.75 111 PHE A O 1
ATOM 875 N N . ILE A 1 112 ? -17.656 -23.203 -0.185 1 98.56 112 ILE A N 1
ATOM 876 C CA . ILE A 1 112 ? -16.203 -23.359 -0.188 1 98.56 112 ILE A CA 1
ATOM 877 C C . ILE A 1 112 ? -15.586 -22.344 -1.147 1 98.56 112 ILE A C 1
ATOM 879 O O . ILE A 1 112 ? -15.836 -22.391 -2.354 1 98.56 112 ILE A O 1
ATOM 883 N N . GLY A 1 113 ? -14.867 -21.328 -0.589 1 98.56 113 GLY A N 1
ATOM 884 C CA . GLY A 1 113 ? -14 -20.516 -1.429 1 98.56 113 GLY A CA 1
ATOM 885 C C . GLY A 1 113 ? -12.711 -21.219 -1.812 1 98.56 113 GLY A C 1
ATOM 886 O O . GLY A 1 113 ? -11.914 -21.578 -0.944 1 98.56 113 GLY A O 1
ATOM 887 N N . THR A 1 114 ? -12.508 -21.406 -3.123 1 98.56 114 THR A N 1
ATOM 888 C CA . THR A 1 114 ? -11.406 -22.234 -3.588 1 98.56 114 THR A CA 1
ATOM 889 C C . THR A 1 114 ? -10.477 -21.438 -4.5 1 98.56 114 THR A C 1
ATOM 891 O O . THR A 1 114 ? -10.828 -21.125 -5.641 1 98.56 114 THR A O 1
ATOM 894 N N . GLY A 1 115 ? -9.266 -21.125 -3.922 1 97.75 115 GLY A N 1
ATOM 895 C CA . GLY A 1 115 ? -8.258 -20.562 -4.801 1 97.75 115 GLY A CA 1
ATOM 896 C C . GLY A 1 115 ? -7.727 -21.562 -5.816 1 97.75 115 GLY A C 1
ATOM 897 O O . GLY A 1 115 ? -7.48 -22.734 -5.484 1 97.75 115 GLY A O 1
ATOM 898 N N . VAL A 1 116 ? -7.641 -21.156 -7.035 1 97.19 116 VAL A N 1
ATOM 899 C CA . VAL A 1 116 ? -7.109 -22 -8.109 1 97.19 116 VAL A CA 1
ATOM 900 C C . VAL A 1 116 ? -5.992 -21.25 -8.836 1 97.19 116 VAL A C 1
ATOM 902 O O . VAL A 1 116 ? -6.184 -20.125 -9.297 1 97.19 116 VAL A O 1
ATOM 905 N N . SER A 1 117 ? -4.828 -21.859 -8.867 1 96.25 117 SER A N 1
ATOM 906 C CA . SER A 1 117 ? -3.699 -21.25 -9.562 1 96.25 117 SER A CA 1
ATOM 907 C C . SER A 1 117 ? -3.162 -22.172 -10.656 1 96.25 117 SER A C 1
ATOM 909 O O . SER A 1 117 ? -3.127 -23.391 -10.484 1 96.25 117 SER A O 1
ATOM 911 N N . GLY A 1 118 ? -2.732 -21.625 -11.805 1 94.5 118 GLY A N 1
ATOM 912 C CA . GLY A 1 118 ? -2.092 -22.422 -12.836 1 94.5 118 GLY A CA 1
ATOM 913 C C . GLY A 1 118 ? -2.369 -21.906 -14.242 1 94.5 118 GLY A C 1
ATOM 914 O O . GLY A 1 118 ? -1.832 -22.438 -15.219 1 94.5 118 GLY A O 1
ATOM 915 N N . GLY A 1 119 ? -3.154 -20.875 -14.328 1 90.62 119 GLY A N 1
ATOM 916 C CA . GLY A 1 119 ? -3.518 -20.359 -15.641 1 90.62 119 GLY A CA 1
ATOM 917 C C . GLY A 1 119 ? -4.402 -21.312 -16.422 1 90.62 119 GLY A C 1
ATOM 918 O O . GLY A 1 119 ? -4.977 -22.25 -15.852 1 90.62 119 GLY A O 1
ATOM 919 N N . GLU A 1 120 ? -4.449 -21.031 -17.688 1 90.94 120 GLU A N 1
ATOM 920 C CA . GLU A 1 120 ? -5.32 -21.828 -18.562 1 90.94 120 GLU A CA 1
ATOM 921 C C . GLU A 1 120 ? -4.832 -23.266 -18.656 1 90.94 120 GLU A C 1
ATOM 923 O O . GLU A 1 120 ? -5.621 -24.203 -18.547 1 90.94 120 GLU A O 1
ATOM 928 N N . GLU A 1 121 ? -3.604 -23.391 -18.828 1 92.5 121 GLU A N 1
ATOM 929 C CA . GLU A 1 121 ? -3.037 -24.734 -18.969 1 92.5 121 GLU A CA 1
ATOM 930 C C . GLU A 1 121 ? -3.123 -25.5 -17.656 1 92.5 121 GLU A C 1
ATOM 932 O O . GLU A 1 121 ? -3.375 -26.719 -17.656 1 92.5 121 GLU A O 1
ATOM 937 N N . GLY A 1 122 ? -2.859 -24.781 -16.578 1 94.06 122 GLY A N 1
ATOM 938 C CA . GLY A 1 122 ? -2.99 -25.406 -15.266 1 94.06 122 GLY A CA 1
ATOM 939 C C . GLY A 1 122 ? -4.395 -25.906 -14.984 1 94.06 122 GLY A C 1
ATOM 940 O O . GLY A 1 122 ? -4.57 -27 -14.438 1 94.06 122 GLY A O 1
ATOM 941 N N . ALA A 1 123 ? -5.332 -25.141 -15.344 1 95.12 123 ALA A N 1
ATOM 942 C CA . ALA A 1 123 ? -6.723 -25.547 -15.141 1 95.12 123 ALA A CA 1
ATOM 943 C C . ALA A 1 123 ? -7.039 -26.828 -15.898 1 95.12 123 ALA A C 1
ATOM 945 O O . ALA A 1 123 ? -7.797 -27.672 -15.414 1 95.12 123 ALA A O 1
ATOM 946 N N . LEU A 1 124 ? -6.469 -26.969 -17.078 1 96.69 124 LEU A N 1
ATOM 947 C CA . LEU A 1 124 ? -6.738 -28.109 -17.953 1 96.69 124 LEU A CA 1
ATOM 948 C C . LEU A 1 124 ? -5.961 -29.328 -17.5 1 96.69 124 LEU A C 1
ATOM 950 O O . LEU A 1 124 ? -6.484 -30.453 -17.531 1 96.69 124 LEU A O 1
ATOM 954 N N . LYS A 1 125 ? -4.711 -29.141 -17.031 1 96.62 125 LYS A N 1
ATOM 955 C CA . LYS A 1 125 ? -3.812 -30.281 -16.859 1 96.62 125 LYS A CA 1
ATOM 956 C C . LYS A 1 125 ? -3.553 -30.562 -15.383 1 96.62 125 LYS A C 1
ATOM 958 O O . LYS A 1 125 ? -3.129 -31.656 -15.016 1 96.62 125 LYS A O 1
ATOM 963 N N . GLY A 1 126 ? -3.705 -29.609 -14.57 1 98 126 GLY A N 1
ATOM 964 C CA . GLY A 1 126 ? -3.465 -29.766 -13.141 1 98 126 GLY A CA 1
ATOM 965 C C . GLY A 1 126 ? -3.121 -28.453 -12.453 1 98 126 GLY A C 1
ATOM 966 O O . GLY A 1 126 ? -1.961 -28.031 -12.445 1 98 126 GLY A O 1
ATOM 967 N N . PRO A 1 127 ? -4.051 -27.844 -11.789 1 98.06 127 PRO A N 1
ATOM 968 C CA . PRO A 1 127 ? -3.811 -26.609 -11.039 1 98.06 127 PRO A CA 1
ATOM 969 C C . PRO A 1 127 ? -3.398 -26.859 -9.594 1 98.06 127 PRO A C 1
ATOM 971 O O . PRO A 1 127 ? -3.457 -28 -9.125 1 98.06 127 PRO A O 1
ATOM 974 N N . SER A 1 128 ? -2.818 -25.891 -8.93 1 98.5 128 SER A N 1
ATOM 975 C CA . SER A 1 128 ? -2.795 -25.859 -7.473 1 98.5 128 SER A CA 1
ATOM 976 C C . SER A 1 128 ? -4.129 -25.375 -6.91 1 98.5 128 SER A C 1
ATOM 978 O O . SER A 1 128 ? -4.703 -24.406 -7.402 1 98.5 128 SER A O 1
ATOM 980 N N . ILE A 1 129 ? -4.66 -26.078 -5.941 1 98.75 129 ILE A N 1
ATOM 981 C CA . ILE A 1 129 ? -6.023 -25.828 -5.484 1 98.75 129 ILE A CA 1
ATOM 982 C C . ILE A 1 129 ? -6.023 -25.547 -3.982 1 98.75 129 ILE A C 1
ATOM 984 O O . ILE A 1 129 ? -5.438 -26.312 -3.207 1 98.75 129 ILE A O 1
ATOM 988 N N . MET A 1 130 ? -6.664 -24.422 -3.529 1 98.75 130 MET A N 1
ATOM 989 C CA . MET A 1 130 ? -6.648 -23.938 -2.156 1 98.75 130 MET A CA 1
ATOM 990 C C . MET A 1 130 ? -8.07 -23.75 -1.629 1 98.75 130 MET A C 1
ATOM 992 O O . MET A 1 130 ? -8.547 -22.609 -1.51 1 98.75 130 MET A O 1
ATOM 996 N N . PRO A 1 131 ? -8.719 -24.828 -1.22 1 98.81 131 PRO A N 1
ATOM 997 C CA . PRO A 1 131 ? -10.094 -24.734 -0.723 1 98.81 131 PRO A CA 1
ATOM 998 C C . PRO A 1 131 ? -10.164 -24.312 0.742 1 98.81 131 PRO A C 1
ATOM 1000 O O . PRO A 1 131 ? -9.328 -24.719 1.55 1 98.81 131 PRO A O 1
ATOM 1003 N N . GLY A 1 132 ? -11.07 -23.391 1.073 1 98.56 132 GLY A N 1
ATOM 1004 C CA . GLY A 1 132 ? -11.414 -23 2.432 1 98.56 132 GLY A CA 1
ATOM 1005 C C . GLY A 1 132 ? -12.914 -22.922 2.666 1 98.56 132 GLY A C 1
ATOM 1006 O O . GLY A 1 132 ? -13.656 -22.484 1.787 1 98.56 132 GLY A O 1
ATOM 1007 N N . GLY A 1 133 ? -13.422 -23.312 3.766 1 98.19 133 GLY A N 1
ATOM 1008 C CA . GLY A 1 133 ? -14.828 -23.406 4.121 1 98.19 133 GLY A CA 1
ATOM 1009 C C . GLY A 1 133 ? -15.109 -24.469 5.168 1 98.19 133 GLY A C 1
ATOM 1010 O O . GLY A 1 133 ? -14.25 -24.766 6 1 98.19 133 GLY A O 1
ATOM 1011 N N . GLN A 1 134 ? -16.344 -24.984 5.141 1 97.62 134 GLN A N 1
ATOM 1012 C CA . GLN A 1 134 ? -16.688 -26.062 6.07 1 97.62 134 GLN A CA 1
ATOM 1013 C C . GLN A 1 134 ? -15.867 -27.312 5.781 1 97.62 134 GLN A C 1
ATOM 1015 O O . GLN A 1 134 ? -15.852 -27.812 4.648 1 97.62 134 GLN A O 1
ATOM 1020 N N . LYS A 1 135 ? -15.211 -27.844 6.824 1 97.75 135 LYS A N 1
ATOM 1021 C CA . LYS A 1 135 ? -14.336 -29 6.664 1 97.75 135 LYS A CA 1
ATOM 1022 C C . LYS A 1 135 ? -15.109 -30.203 6.121 1 97.75 135 LYS A C 1
ATOM 1024 O O . LYS A 1 135 ? -14.633 -30.906 5.234 1 97.75 135 LYS A O 1
ATOM 1029 N N . GLU A 1 136 ? -16.312 -30.375 6.645 1 97.56 136 GLU A N 1
ATOM 1030 C CA . GLU A 1 136 ? -17.125 -31.5 6.219 1 97.56 136 GLU A CA 1
ATOM 1031 C C . GLU A 1 136 ? -17.5 -31.391 4.746 1 97.56 136 GLU A C 1
ATOM 1033 O O . GLU A 1 136 ? -17.562 -32.406 4.035 1 97.56 136 GLU A O 1
ATOM 1038 N N . ALA A 1 137 ? -17.828 -30.234 4.34 1 97.75 137 ALA A N 1
ATOM 1039 C CA . ALA A 1 137 ? -18.141 -30 2.934 1 97.75 137 ALA A CA 1
ATOM 1040 C C . ALA A 1 137 ? -16.938 -30.266 2.045 1 97.75 137 ALA A C 1
ATOM 1042 O O . ALA A 1 137 ? -17.062 -30.859 0.969 1 97.75 137 ALA A O 1
ATOM 1043 N N . TYR A 1 138 ? -15.789 -29.828 2.486 1 98.19 138 TYR A N 1
ATOM 1044 C CA . TYR A 1 138 ? -14.562 -30.094 1.742 1 98.19 138 TYR A CA 1
ATOM 1045 C C . TYR A 1 138 ? -14.344 -31.578 1.545 1 98.19 138 TYR A C 1
ATOM 1047 O O . TYR A 1 138 ? -13.969 -32.031 0.457 1 98.19 138 TYR A O 1
ATOM 1055 N N . GLU A 1 139 ? -14.562 -32.344 2.551 1 98 139 GLU A N 1
ATOM 1056 C CA . GLU A 1 139 ? -14.336 -33.781 2.492 1 98 139 GLU A CA 1
ATOM 1057 C C . GLU A 1 139 ? -15.172 -34.438 1.399 1 98 139 GLU A C 1
ATOM 1059 O O . GLU A 1 139 ? -14.75 -35.406 0.789 1 98 139 GLU A O 1
ATOM 1064 N N . LEU A 1 140 ? -16.297 -33.812 1.122 1 97.06 140 LEU A N 1
ATOM 1065 C CA . LEU A 1 140 ? -17.188 -34.375 0.101 1 97.06 140 LEU A CA 1
ATOM 1066 C C . LEU A 1 140 ? -16.656 -34.062 -1.297 1 97.06 140 LEU A C 1
ATOM 1068 O O . LEU A 1 140 ? -16.953 -34.812 -2.246 1 97.06 140 LEU A O 1
ATOM 1072 N N . VAL A 1 141 ? -15.898 -33.062 -1.457 1 97.5 141 VAL A N 1
ATOM 1073 C CA . VAL A 1 141 ? -15.445 -32.688 -2.789 1 97.5 141 VAL A CA 1
ATOM 1074 C C . VAL A 1 141 ? -13.961 -33 -2.943 1 97.5 141 VAL A C 1
ATOM 1076 O O . VAL A 1 141 ? -13.438 -33.031 -4.059 1 97.5 141 VAL A O 1
ATOM 1079 N N . ALA A 1 142 ? -13.242 -33.375 -1.906 1 98.19 142 ALA A N 1
ATOM 1080 C CA . ALA A 1 142 ? -11.797 -33.594 -1.858 1 98.19 142 ALA A CA 1
ATOM 1081 C C . ALA A 1 142 ? -11.367 -34.625 -2.904 1 98.19 142 ALA A C 1
ATOM 1083 O O . ALA A 1 142 ? -10.344 -34.438 -3.568 1 98.19 142 ALA A O 1
ATOM 1084 N N . PRO A 1 143 ? -12.117 -35.719 -3.107 1 97.81 143 PRO A N 1
ATOM 1085 C CA . PRO A 1 143 ? -11.648 -36.719 -4.066 1 97.81 143 PRO A CA 1
ATOM 1086 C C . PRO A 1 143 ? -11.523 -36.188 -5.484 1 97.81 143 PRO A C 1
ATOM 1088 O O . PRO A 1 143 ? -10.547 -36.469 -6.18 1 97.81 143 PRO A O 1
ATOM 1091 N N . ILE A 1 144 ? -12.422 -35.375 -5.867 1 97.81 144 ILE A N 1
ATOM 1092 C CA . ILE A 1 144 ? -12.375 -34.781 -7.203 1 97.81 144 ILE A CA 1
ATOM 1093 C C . ILE A 1 144 ? -11.227 -33.781 -7.289 1 97.81 144 ILE A C 1
ATOM 1095 O O . ILE A 1 144 ? -10.477 -33.781 -8.266 1 97.81 144 ILE A O 1
ATOM 1099 N N . LEU A 1 145 ? -11.109 -32.906 -6.27 1 98.5 145 LEU A N 1
ATOM 1100 C CA . LEU A 1 145 ? -10.062 -31.891 -6.277 1 98.5 145 LEU A CA 1
ATOM 1101 C C . LEU A 1 145 ? -8.68 -32.531 -6.297 1 98.5 145 LEU A C 1
ATOM 1103 O O . LEU A 1 145 ? -7.773 -32.031 -6.965 1 98.5 145 LEU A O 1
ATOM 1107 N N . GLU A 1 146 ? -8.531 -33.594 -5.594 1 98.44 146 GLU A N 1
ATOM 1108 C CA . GLU A 1 146 ? -7.254 -34.312 -5.559 1 98.44 146 GLU A CA 1
ATOM 1109 C C . GLU A 1 146 ? -6.906 -34.906 -6.926 1 98.44 146 GLU A C 1
ATOM 1111 O O . GLU A 1 146 ? -5.746 -34.875 -7.344 1 98.44 146 GLU A O 1
ATOM 1116 N N . GLN A 1 147 ? -7.875 -35.406 -7.59 1 98.12 147 GLN A N 1
ATOM 1117 C CA . GLN A 1 147 ? -7.645 -36.031 -8.875 1 98.12 147 GLN A CA 1
ATOM 1118 C C . GLN A 1 147 ? -7.242 -35.031 -9.938 1 98.12 147 GLN A C 1
ATOM 1120 O O . GLN A 1 147 ? -6.43 -35.312 -10.82 1 98.12 147 GLN A O 1
ATOM 1125 N N . ILE A 1 148 ? -7.758 -33.844 -9.836 1 98.31 148 ILE A N 1
ATOM 1126 C CA . ILE A 1 148 ? -7.535 -32.906 -10.93 1 98.31 148 ILE A CA 1
ATOM 1127 C C . ILE A 1 148 ? -6.348 -32 -10.602 1 98.31 148 ILE A C 1
ATOM 1129 O O . ILE A 1 148 ? -5.867 -31.266 -11.461 1 98.31 148 ILE A O 1
ATOM 1133 N N . ALA A 1 149 ? -5.836 -32.062 -9.359 1 98.62 149 ALA A N 1
ATOM 1134 C CA . ALA A 1 149 ? -4.746 -31.188 -8.922 1 98.62 149 ALA A CA 1
ATOM 1135 C C . ALA A 1 149 ? -3.43 -31.594 -9.578 1 98.62 149 ALA A C 1
ATOM 1137 O O . ALA A 1 149 ? -3.246 -32.75 -9.961 1 98.62 149 ALA A O 1
ATOM 1138 N N . ALA A 1 150 ? -2.58 -30.609 -9.773 1 98.38 150 ALA A N 1
ATOM 1139 C CA . ALA A 1 150 ? -1.206 -30.906 -10.172 1 98.38 150 ALA A CA 1
ATOM 1140 C C . ALA A 1 150 ? -0.528 -31.812 -9.141 1 98.38 150 ALA A C 1
ATOM 1142 O O . ALA A 1 150 ? -0.966 -31.891 -7.992 1 98.38 150 ALA A O 1
ATOM 1143 N N . ARG A 1 151 ? 0.424 -32.531 -9.609 1 97.75 151 ARG A N 1
ATOM 1144 C CA . ARG A 1 151 ? 1.22 -33.375 -8.711 1 97.75 151 ARG A CA 1
ATOM 1145 C C . ARG A 1 151 ? 2.672 -32.906 -8.672 1 97.75 151 ARG A C 1
ATOM 1147 O O . ARG A 1 151 ? 3.273 -32.625 -9.719 1 97.75 151 ARG A O 1
ATOM 1154 N N . ALA A 1 152 ? 3.213 -32.719 -7.438 1 95.88 152 ALA A N 1
ATOM 1155 C CA . ALA A 1 152 ? 4.621 -32.375 -7.285 1 95.88 152 ALA A CA 1
ATOM 1156 C C . ALA A 1 152 ? 5.523 -33.531 -7.695 1 95.88 152 ALA A C 1
ATOM 1158 O O . ALA A 1 152 ? 5.039 -34.625 -8.055 1 95.88 152 ALA A O 1
ATOM 1159 N N . GLU A 1 153 ? 6.809 -33.312 -7.703 1 93.44 153 GLU A N 1
ATOM 1160 C CA . GLU A 1 153 ? 7.773 -34.312 -8.141 1 93.44 153 GLU A CA 1
ATOM 1161 C C . GLU A 1 153 ? 7.668 -35.594 -7.305 1 93.44 153 GLU A C 1
ATOM 1163 O O . GLU A 1 153 ? 7.887 -36.688 -7.809 1 93.44 153 GLU A O 1
ATOM 1168 N N . ASP A 1 154 ? 7.285 -35.469 -6.066 1 94.88 154 ASP A N 1
ATOM 1169 C CA . ASP A 1 154 ? 7.191 -36.625 -5.168 1 94.88 154 ASP A CA 1
ATOM 1170 C C . ASP A 1 154 ? 5.84 -37.312 -5.309 1 94.88 154 ASP A C 1
ATOM 1172 O O . ASP A 1 154 ? 5.527 -38.25 -4.547 1 94.88 154 ASP A O 1
ATOM 1176 N N . GLY A 1 155 ? 4.973 -36.781 -6.141 1 96.38 155 GLY A N 1
ATOM 1177 C CA . GLY A 1 155 ? 3.699 -37.438 -6.426 1 96.38 155 GLY A CA 1
ATOM 1178 C C . GLY A 1 155 ? 2.549 -36.875 -5.609 1 96.38 155 GLY A C 1
ATOM 1179 O O . GLY A 1 155 ? 1.387 -37.188 -5.859 1 96.38 155 GLY A O 1
ATOM 1180 N N . GLU A 1 156 ? 2.82 -36.031 -4.719 1 96.31 156 GLU A N 1
ATOM 1181 C CA . GLU A 1 156 ? 1.781 -35.469 -3.857 1 96.31 156 GLU A CA 1
ATOM 1182 C C . GLU A 1 156 ? 0.912 -34.469 -4.617 1 96.31 156 GLU A C 1
ATOM 1184 O O . GLU A 1 156 ? 1.426 -33.594 -5.336 1 96.31 156 GLU A O 1
ATOM 1189 N N . PRO A 1 157 ? -0.397 -34.625 -4.504 1 98.19 157 PRO A N 1
ATOM 1190 C CA . PRO A 1 157 ? -1.273 -33.656 -5.164 1 98.19 157 PRO A CA 1
ATOM 1191 C C . PRO A 1 157 ? -1.155 -32.25 -4.566 1 98.19 157 PRO A C 1
ATOM 1193 O O . PRO A 1 157 ? -1.012 -32.125 -3.348 1 98.19 157 PRO A O 1
ATOM 1196 N N . CYS A 1 158 ? -1.229 -31.25 -5.387 1 98.5 158 CYS A N 1
ATOM 1197 C CA . CYS A 1 158 ? -1.134 -29.859 -4.949 1 98.5 158 CYS A CA 1
ATOM 1198 C C . CYS A 1 158 ? -2.51 -29.297 -4.609 1 98.5 158 CYS A C 1
ATOM 1200 O O . CYS A 1 158 ? -2.957 -28.328 -5.223 1 98.5 158 CYS A O 1
ATOM 1202 N N . VAL A 1 159 ? -3.131 -29.891 -3.658 1 98.69 159 VAL A N 1
ATOM 1203 C CA . VAL A 1 159 ? -4.398 -29.469 -3.076 1 98.69 159 VAL A CA 1
ATOM 1204 C C . VAL A 1 159 ? -4.387 -29.719 -1.569 1 98.69 159 VAL A C 1
ATOM 1206 O O . VAL A 1 159 ? -3.867 -30.734 -1.107 1 98.69 159 VAL A O 1
ATOM 1209 N N . ALA A 1 160 ? -4.855 -28.75 -0.795 1 98.19 160 ALA A N 1
ATOM 1210 C CA . ALA A 1 160 ? -4.965 -28.906 0.653 1 98.19 160 ALA A CA 1
ATOM 1211 C C . ALA A 1 160 ? -6.105 -28.047 1.209 1 98.19 160 ALA A C 1
ATOM 1213 O O . ALA A 1 160 ? -6.371 -26.953 0.717 1 98.19 160 ALA A O 1
ATOM 1214 N N . TYR A 1 161 ? -6.77 -28.656 2.24 1 98.69 161 TYR A N 1
ATOM 1215 C CA . TYR A 1 161 ? -7.727 -27.844 2.986 1 98.69 161 TYR A CA 1
ATOM 1216 C C . TYR A 1 161 ? -7.02 -26.719 3.73 1 98.69 161 TYR A C 1
ATOM 1218 O O . TYR A 1 161 ? -6.164 -26.969 4.582 1 98.69 161 TYR A O 1
ATOM 1226 N N . ILE A 1 162 ? -7.402 -25.469 3.467 1 98.62 162 ILE A N 1
ATOM 1227 C CA . ILE A 1 162 ? -6.648 -24.328 3.953 1 98.62 162 ILE A CA 1
ATOM 1228 C C . ILE A 1 162 ? -7.176 -23.906 5.32 1 98.62 162 ILE A C 1
ATOM 1230 O O . ILE A 1 162 ? -6.395 -23.547 6.211 1 98.62 162 ILE A O 1
ATOM 1234 N N . GLY A 1 163 ? -8.492 -23.828 5.41 1 98.31 163 GLY A N 1
ATOM 1235 C CA . GLY A 1 163 ? -9.109 -23.344 6.641 1 98.31 163 GLY A CA 1
ATOM 1236 C C . GLY A 1 163 ? -10.547 -22.906 6.457 1 98.31 163 GLY A C 1
ATOM 1237 O O . GLY A 1 163 ? -11.148 -23.156 5.41 1 98.31 163 GLY A O 1
ATOM 1238 N N . ALA A 1 164 ? -11.055 -22.281 7.484 1 97.81 164 ALA A N 1
ATOM 1239 C CA . ALA A 1 164 ? -12.469 -21.922 7.512 1 97.81 164 ALA A CA 1
ATOM 1240 C C . ALA A 1 164 ? -12.742 -20.719 6.609 1 97.81 164 ALA A C 1
ATOM 1242 O O . ALA A 1 164 ? -11.844 -19.922 6.328 1 97.81 164 ALA A O 1
ATOM 1243 N N . ASP A 1 165 ? -13.906 -20.641 6.102 1 96.31 165 ASP A N 1
ATOM 1244 C CA . ASP A 1 165 ? -14.555 -19.516 5.441 1 96.31 165 ASP A CA 1
ATOM 1245 C C . ASP A 1 165 ? -13.656 -18.922 4.367 1 96.31 165 ASP A C 1
ATOM 1247 O O . ASP A 1 165 ? -13.422 -19.531 3.326 1 96.31 165 ASP A O 1
ATOM 1251 N N . GLY A 1 166 ? -13.023 -17.766 4.641 1 98.31 166 GLY A N 1
ATOM 1252 C CA . GLY A 1 166 ? -12.312 -17 3.629 1 98.31 166 GLY A CA 1
ATOM 1253 C C . GLY A 1 166 ? -10.867 -17.438 3.459 1 98.31 166 GLY A C 1
ATOM 1254 O O . GLY A 1 166 ? -10.156 -16.922 2.592 1 98.31 166 GLY A O 1
ATOM 1255 N N . ALA A 1 167 ? -10.406 -18.453 4.094 1 98.81 167 ALA A N 1
ATOM 1256 C CA . ALA A 1 167 ? -9 -18.828 4.176 1 98.81 167 ALA A CA 1
ATOM 1257 C C . ALA A 1 167 ? -8.453 -19.203 2.801 1 98.81 167 ALA A C 1
ATOM 1259 O O . ALA A 1 167 ? -7.348 -18.797 2.432 1 98.81 167 ALA A O 1
ATOM 1260 N N . GLY A 1 168 ? -9.188 -19.969 2.078 1 98.81 168 GLY A N 1
ATOM 1261 C CA . GLY A 1 168 ? -8.734 -20.391 0.764 1 98.81 168 GLY A CA 1
ATOM 1262 C C . GLY A 1 168 ? -8.477 -19.25 -0.188 1 98.81 168 GLY A C 1
ATOM 1263 O O . GLY A 1 168 ? -7.41 -19.172 -0.807 1 98.81 168 GLY A O 1
ATOM 1264 N N . HIS A 1 169 ? -9.469 -18.391 -0.28 1 98.62 169 HIS A N 1
ATOM 1265 C CA . HIS A 1 169 ? -9.32 -17.234 -1.155 1 98.62 169 HIS A CA 1
ATOM 1266 C C . HIS A 1 169 ? -8.227 -16.297 -0.646 1 98.62 169 HIS A C 1
ATOM 1268 O O . HIS A 1 169 ? -7.527 -15.664 -1.439 1 98.62 169 HIS A O 1
ATOM 1274 N N . TYR A 1 170 ? -8.016 -16.25 0.662 1 98.81 170 TYR A N 1
ATOM 1275 C CA . TYR A 1 170 ? -6.965 -15.391 1.199 1 98.81 170 TYR A CA 1
ATOM 1276 C C . TYR A 1 170 ? -5.582 -15.898 0.801 1 98.81 170 TYR A C 1
ATOM 1278 O O . TYR A 1 170 ? -4.719 -15.117 0.397 1 98.81 170 TYR A O 1
ATOM 1286 N N . VAL A 1 171 ? -5.363 -17.203 0.931 1 98.88 171 VAL A N 1
ATOM 1287 C CA . VAL A 1 171 ? -4.082 -17.781 0.558 1 98.88 171 VAL A CA 1
ATOM 1288 C C . VAL A 1 171 ? -3.83 -17.562 -0.933 1 98.88 171 VAL A C 1
ATOM 1290 O O . VAL A 1 171 ? -2.715 -17.234 -1.338 1 98.88 171 VAL A O 1
ATOM 1293 N N . LYS A 1 172 ? -4.855 -17.719 -1.747 1 98.44 172 LYS A N 1
ATOM 1294 C CA . LYS A 1 172 ? -4.742 -17.453 -3.18 1 98.44 172 LYS A CA 1
ATOM 1295 C C . LYS A 1 172 ? -4.395 -15.992 -3.443 1 98.44 172 LYS A C 1
ATOM 1297 O O . LYS A 1 172 ? -3.605 -15.695 -4.34 1 98.44 172 LYS A O 1
ATOM 1302 N N . MET A 1 173 ? -5.012 -15.109 -2.693 1 98.38 173 MET A N 1
ATOM 1303 C CA . MET A 1 173 ? -4.746 -13.68 -2.824 1 98.38 173 MET A CA 1
ATOM 1304 C C . MET A 1 173 ? -3.281 -13.375 -2.541 1 98.38 173 MET A C 1
ATOM 1306 O O . MET A 1 173 ? -2.625 -12.68 -3.32 1 98.38 173 MET A O 1
ATOM 1310 N N . VAL A 1 174 ? -2.729 -13.922 -1.461 1 98.75 174 VAL A N 1
ATOM 1311 C CA . VAL A 1 174 ? -1.337 -13.688 -1.084 1 98.75 174 VAL A CA 1
ATOM 1312 C C . VAL A 1 174 ? -0.411 -14.352 -2.104 1 98.75 174 VAL A C 1
ATOM 1314 O O . VAL A 1 174 ? 0.62 -13.781 -2.475 1 98.75 174 VAL A O 1
ATOM 1317 N N . HIS A 1 175 ? -0.827 -15.57 -2.533 1 98.44 175 HIS A N 1
ATOM 1318 C CA . HIS A 1 175 ? -0.122 -16.234 -3.627 1 98.44 175 HIS A CA 1
ATOM 1319 C C . HIS A 1 175 ? 0.032 -15.297 -4.824 1 98.44 175 HIS A C 1
ATOM 1321 O O . HIS A 1 175 ? 1.121 -15.18 -5.391 1 98.44 175 HIS A O 1
ATOM 1327 N N . ASN A 1 176 ? -1.014 -14.633 -5.234 1 97.81 176 ASN A N 1
ATOM 1328 C CA . ASN A 1 176 ? -0.976 -13.695 -6.352 1 97.81 176 ASN A CA 1
ATOM 1329 C C . ASN A 1 176 ? -0.082 -12.5 -6.051 1 97.81 176 ASN A C 1
ATOM 1331 O O . ASN A 1 176 ? 0.6 -11.984 -6.938 1 97.81 176 ASN A O 1
ATOM 1335 N N . GLY A 1 177 ? -0.141 -11.992 -4.781 1 98.31 177 GLY A N 1
ATOM 1336 C CA . GLY A 1 177 ? 0.781 -10.938 -4.391 1 98.31 177 GLY A CA 1
ATOM 1337 C C . GLY A 1 177 ? 2.236 -11.312 -4.594 1 98.31 177 GLY A C 1
ATOM 1338 O O . GLY A 1 177 ? 3.018 -10.523 -5.133 1 98.31 177 GLY A O 1
ATOM 1339 N N . ILE A 1 178 ? 2.598 -12.508 -4.18 1 98.62 178 ILE A N 1
ATOM 1340 C CA . ILE A 1 178 ? 3.951 -13.023 -4.359 1 98.62 178 ILE A CA 1
ATOM 1341 C C . ILE A 1 178 ? 4.27 -13.125 -5.852 1 98.62 178 ILE A C 1
ATOM 1343 O O . ILE A 1 178 ? 5.379 -12.812 -6.277 1 98.62 178 ILE A O 1
ATOM 1347 N N . GLU A 1 179 ? 3.281 -13.562 -6.621 1 97.75 179 GLU A N 1
ATOM 1348 C CA . GLU A 1 179 ? 3.43 -13.641 -8.07 1 97.75 179 GLU A CA 1
ATOM 1349 C C . GLU A 1 179 ? 3.758 -12.273 -8.672 1 97.75 179 GLU A C 1
ATOM 1351 O O . GLU A 1 179 ? 4.641 -12.164 -9.523 1 97.75 179 GLU A O 1
ATOM 1356 N N . TYR A 1 180 ? 3.037 -11.227 -8.203 1 98.12 180 TYR A N 1
ATOM 1357 C CA . TYR A 1 180 ? 3.334 -9.867 -8.648 1 98.12 180 TYR A CA 1
ATOM 1358 C C . TYR A 1 180 ? 4.781 -9.5 -8.352 1 98.12 180 TYR A C 1
ATOM 1360 O O . TYR A 1 180 ? 5.484 -8.969 -9.219 1 98.12 180 TYR A O 1
ATOM 1368 N N . GLY A 1 181 ? 5.219 -9.805 -7.121 1 98.44 181 GLY A N 1
ATOM 1369 C CA . GLY A 1 181 ? 6.598 -9.547 -6.742 1 98.44 181 GLY A CA 1
ATOM 1370 C C . GLY A 1 181 ? 7.602 -10.273 -7.617 1 98.44 181 GLY A C 1
ATOM 1371 O O . GLY A 1 181 ? 8.57 -9.672 -8.086 1 98.44 181 GLY A O 1
ATOM 1372 N N . ASP A 1 182 ? 7.355 -11.539 -7.891 1 98.44 182 ASP A N 1
ATOM 1373 C CA . ASP A 1 182 ? 8.242 -12.375 -8.703 1 98.44 182 ASP A CA 1
ATOM 1374 C C . ASP A 1 182 ? 8.367 -11.82 -10.117 1 98.44 182 ASP A C 1
ATOM 1376 O O . ASP A 1 182 ? 9.477 -11.672 -10.641 1 98.44 182 ASP A O 1
ATOM 1380 N N . MET A 1 183 ? 7.262 -11.539 -10.703 1 98.31 183 MET A N 1
ATOM 1381 C CA . MET A 1 183 ? 7.25 -11.055 -12.078 1 98.31 183 MET A CA 1
ATOM 1382 C C . MET A 1 183 ? 7.957 -9.703 -12.188 1 98.31 183 MET A C 1
ATOM 1384 O O . MET A 1 183 ? 8.703 -9.461 -13.133 1 98.31 183 MET A O 1
ATOM 1388 N N . GLN A 1 184 ? 7.711 -8.852 -11.227 1 98.69 184 GLN A N 1
ATOM 1389 C CA . GLN A 1 184 ? 8.352 -7.543 -11.266 1 98.69 184 GLN A CA 1
ATOM 1390 C C . GLN A 1 184 ? 9.859 -7.664 -11.062 1 98.69 184 GLN A C 1
ATOM 1392 O O . GLN A 1 184 ? 10.641 -6.949 -11.703 1 98.69 184 GLN A O 1
ATOM 1397 N N . LEU A 1 185 ? 10.305 -8.531 -10.141 1 98.94 185 LEU A N 1
ATOM 1398 C CA . LEU A 1 185 ? 11.727 -8.766 -9.938 1 98.94 185 LEU A CA 1
ATOM 1399 C C . LEU A 1 185 ? 12.383 -9.258 -11.219 1 98.94 185 LEU A C 1
ATOM 1401 O O . LEU A 1 185 ? 13.477 -8.805 -11.578 1 98.94 185 LEU A O 1
ATOM 1405 N N . ILE A 1 186 ? 11.742 -10.156 -11.906 1 98.88 186 ILE A N 1
ATOM 1406 C CA . ILE A 1 186 ? 12.258 -10.672 -13.172 1 98.88 186 ILE A CA 1
ATOM 1407 C C . ILE A 1 186 ? 12.328 -9.547 -14.195 1 98.88 186 ILE A C 1
ATOM 1409 O O . ILE A 1 186 ? 13.305 -9.43 -14.938 1 98.88 186 ILE A O 1
ATOM 1413 N N . ALA A 1 187 ? 11.289 -8.734 -14.242 1 98.81 187 ALA A N 1
ATOM 1414 C CA . ALA A 1 187 ? 11.258 -7.602 -15.164 1 98.81 187 ALA A CA 1
ATOM 1415 C C . ALA A 1 187 ? 12.398 -6.625 -14.875 1 98.81 187 ALA A C 1
ATOM 1417 O O . ALA A 1 187 ? 13 -6.07 -15.797 1 98.81 187 ALA A O 1
ATOM 1418 N N . GLU A 1 188 ? 12.688 -6.367 -13.594 1 98.88 188 GLU A N 1
ATOM 1419 C CA . GLU A 1 188 ? 13.781 -5.48 -13.219 1 98.88 188 GLU A CA 1
ATOM 1420 C C . GLU A 1 188 ? 15.133 -6.09 -13.586 1 98.88 188 GLU A C 1
ATOM 1422 O O . GLU A 1 188 ? 16.047 -5.379 -14.008 1 98.88 188 GLU A O 1
ATOM 1427 N N . ALA A 1 189 ? 15.258 -7.426 -13.391 1 98.88 189 ALA A N 1
ATOM 1428 C CA . ALA A 1 189 ? 16.469 -8.102 -13.844 1 98.88 189 ALA A CA 1
ATOM 1429 C C . ALA A 1 189 ? 16.672 -7.918 -15.344 1 98.88 189 ALA A C 1
ATOM 1431 O O . ALA A 1 189 ? 17.781 -7.629 -15.797 1 98.88 189 ALA A O 1
ATOM 1432 N N . TYR A 1 190 ? 15.594 -8.047 -16.094 1 98.69 190 TYR A N 1
ATOM 1433 C CA . TYR A 1 190 ? 15.586 -7.812 -17.531 1 98.69 190 TYR A CA 1
ATOM 1434 C C . TYR A 1 190 ? 16.047 -6.395 -17.859 1 98.69 190 TYR A C 1
ATOM 1436 O O . TYR A 1 190 ? 16.891 -6.195 -18.734 1 98.69 190 TYR A O 1
ATOM 1444 N N . ALA A 1 191 ? 15.539 -5.418 -17.156 1 98.06 191 ALA A N 1
ATOM 1445 C CA . ALA A 1 191 ? 15.898 -4.02 -17.375 1 98.06 191 ALA A CA 1
ATOM 1446 C C . ALA A 1 191 ? 17.375 -3.791 -17.109 1 98.06 191 ALA A C 1
ATOM 1448 O O . ALA A 1 191 ? 18.047 -3.031 -17.828 1 98.06 191 ALA A O 1
ATOM 1449 N N . LEU A 1 192 ? 17.906 -4.395 -16.062 1 98 192 LEU A N 1
ATOM 1450 C CA . LEU A 1 192 ? 19.312 -4.254 -15.695 1 98 192 LEU A CA 1
ATOM 1451 C C . LEU A 1 192 ? 20.219 -4.863 -16.766 1 98 192 LEU A C 1
ATOM 1453 O O . LEU A 1 192 ? 21.219 -4.27 -17.141 1 98 192 LEU A O 1
ATOM 1457 N N . LEU A 1 193 ? 19.828 -6.039 -17.234 1 97.94 193 LEU A N 1
ATOM 1458 C CA . LEU A 1 193 ? 20.656 -6.758 -18.188 1 97.94 193 LEU A CA 1
ATOM 1459 C C . LEU A 1 193 ? 20.594 -6.105 -19.562 1 97.94 193 LEU A C 1
ATOM 1461 O O . LEU A 1 193 ? 21.625 -5.949 -20.234 1 97.94 193 LEU A O 1
ATOM 1465 N N . LYS A 1 194 ? 19.422 -5.758 -20.031 1 94.06 194 LYS A N 1
ATOM 1466 C CA . LYS A 1 194 ? 19.266 -5.113 -21.328 1 94.06 194 LYS A CA 1
ATOM 1467 C C . LYS A 1 194 ? 19.719 -3.658 -21.281 1 94.06 194 LYS A C 1
ATOM 1469 O O . LYS A 1 194 ? 20.438 -3.203 -22.172 1 94.06 194 LYS A O 1
ATOM 1474 N N . GLY A 1 195 ? 19.297 -2.904 -20.297 1 85.81 195 GLY A N 1
ATOM 1475 C CA . GLY A 1 195 ? 19.609 -1.49 -20.172 1 85.81 195 GLY A CA 1
ATOM 1476 C C . GLY A 1 195 ? 21.031 -1.234 -19.703 1 85.81 195 GLY A C 1
ATOM 1477 O O . GLY A 1 195 ? 21.703 -0.318 -20.188 1 85.81 195 GLY A O 1
ATOM 1478 N N . GLY A 1 196 ? 21.5 -2.064 -18.766 1 86.69 196 GLY A N 1
ATOM 1479 C CA . GLY A 1 196 ? 22.797 -1.854 -18.172 1 86.69 196 GLY A CA 1
ATOM 1480 C C . GLY A 1 196 ? 23.922 -2.484 -18.969 1 86.69 196 GLY A C 1
ATOM 1481 O O . GLY A 1 196 ? 25.016 -1.921 -19.062 1 86.69 196 GLY A O 1
ATOM 1482 N N . LEU A 1 197 ? 23.625 -3.627 -19.594 1 92.25 197 LEU A N 1
ATOM 1483 C CA . LEU A 1 197 ? 24.688 -4.371 -20.266 1 92.25 197 LEU A CA 1
ATOM 1484 C C . LEU A 1 197 ? 24.406 -4.469 -21.766 1 92.25 197 LEU A C 1
ATOM 1486 O O . LEU A 1 197 ? 25.234 -4.984 -22.516 1 92.25 197 LEU A O 1
ATOM 1490 N N . ALA A 1 198 ? 23.281 -4.031 -22.203 1 93.62 198 ALA A N 1
ATOM 1491 C CA . ALA A 1 198 ? 22.875 -4.062 -23.609 1 93.62 198 ALA A CA 1
ATOM 1492 C C . ALA A 1 198 ? 22.844 -5.492 -24.141 1 93.62 198 ALA A C 1
ATOM 1494 O O . ALA A 1 198 ? 23.297 -5.754 -25.25 1 93.62 198 ALA A O 1
ATOM 1495 N N . LEU A 1 199 ? 22.406 -6.387 -23.312 1 96.69 199 LEU A N 1
ATOM 1496 C CA . LEU A 1 199 ? 22.266 -7.762 -23.781 1 96.69 199 LEU A CA 1
ATOM 1497 C C . LEU A 1 199 ? 21.219 -7.855 -24.891 1 96.69 199 LEU A C 1
ATOM 1499 O O . LEU A 1 199 ? 20.188 -7.191 -24.828 1 96.69 199 LEU A O 1
ATOM 1503 N N . SER A 1 200 ? 21.547 -8.656 -25.922 1 97.5 200 SER A N 1
ATOM 1504 C CA . SER A 1 200 ? 20.562 -8.977 -26.953 1 97.5 200 SER A CA 1
ATOM 1505 C C . SER A 1 200 ? 19.516 -9.945 -26.422 1 97.5 200 SER A C 1
ATOM 1507 O O . SER A 1 200 ? 19.688 -10.547 -25.359 1 97.5 200 SER A O 1
ATOM 1509 N N . ASN A 1 201 ? 18.406 -10.023 -27.141 1 98.25 201 ASN A N 1
ATOM 1510 C CA . ASN A 1 201 ? 17.375 -10.977 -26.766 1 98.25 201 ASN A CA 1
ATOM 1511 C C . ASN A 1 201 ? 17.906 -12.398 -26.703 1 98.25 201 ASN A C 1
ATOM 1513 O O . ASN A 1 201 ? 17.531 -13.172 -25.828 1 98.25 201 ASN A O 1
ATOM 1517 N N . GLU A 1 202 ? 18.75 -12.758 -27.656 1 98.31 202 GLU A N 1
ATOM 1518 C CA . GLU A 1 202 ? 19.359 -14.086 -27.672 1 98.31 202 GLU A CA 1
ATOM 1519 C C . GLU A 1 202 ? 20.234 -14.305 -26.438 1 98.31 202 GLU A C 1
ATOM 1521 O O . GLU A 1 202 ? 20.234 -15.391 -25.859 1 98.31 202 GLU A O 1
ATOM 1526 N N . GLU A 1 203 ? 21.016 -13.297 -26.062 1 98.31 203 GLU A N 1
ATOM 1527 C CA . GLU A 1 203 ? 21.859 -13.391 -24.859 1 98.31 203 GLU A CA 1
ATOM 1528 C C . GLU A 1 203 ? 21 -13.5 -23.594 1 98.31 203 GLU A C 1
ATOM 1530 O O . GLU A 1 203 ? 21.344 -14.242 -22.672 1 98.31 203 GLU A O 1
ATOM 1535 N N . LEU A 1 204 ? 19.953 -12.758 -23.594 1 98.75 204 LEU A N 1
ATOM 1536 C CA . LEU A 1 204 ? 19.016 -12.852 -22.469 1 98.75 204 LEU A CA 1
ATOM 1537 C C . LEU A 1 204 ? 18.453 -14.258 -22.359 1 98.75 204 LEU A C 1
ATOM 1539 O O . LEU A 1 204 ? 18.406 -14.828 -21.266 1 98.75 204 LEU A O 1
ATOM 1543 N N . ALA A 1 205 ? 18.031 -14.812 -23.469 1 98.75 205 ALA A N 1
ATOM 1544 C CA . ALA A 1 205 ? 17.469 -16.172 -23.484 1 98.75 205 ALA A CA 1
ATOM 1545 C C . ALA A 1 205 ? 18.5 -17.172 -22.969 1 98.75 205 ALA A C 1
ATOM 1547 O O . ALA A 1 205 ? 18.141 -18.078 -22.203 1 98.75 205 ALA A O 1
ATOM 1548 N N . THR A 1 206 ? 19.703 -17.031 -23.406 1 98.62 206 THR A N 1
ATOM 1549 C CA . THR A 1 206 ? 20.781 -17.906 -22.969 1 98.62 206 THR A CA 1
ATOM 1550 C C . THR A 1 206 ? 21 -17.781 -21.469 1 98.62 206 THR A C 1
ATOM 1552 O O . THR A 1 206 ? 21.125 -18.781 -20.766 1 98.62 206 THR A O 1
ATOM 1555 N N . THR A 1 207 ? 21.047 -16.531 -20.953 1 98.69 207 THR A N 1
ATOM 1556 C CA . THR A 1 207 ? 21.266 -16.25 -19.547 1 98.69 207 THR A CA 1
ATOM 1557 C C . THR A 1 207 ? 20.156 -16.875 -18.703 1 98.69 207 THR A C 1
ATOM 1559 O O . THR A 1 207 ? 20.422 -17.578 -17.719 1 98.69 207 THR A O 1
ATOM 1562 N N . PHE A 1 208 ? 18.922 -16.703 -19.094 1 98.81 208 PHE A N 1
ATOM 1563 C CA . PHE A 1 208 ? 17.781 -17.219 -18.344 1 98.81 208 PHE A CA 1
ATOM 1564 C C . PHE A 1 208 ? 17.703 -18.734 -18.438 1 98.81 208 PHE A C 1
ATOM 1566 O O . PHE A 1 208 ? 17.266 -19.406 -17.5 1 98.81 208 PHE A O 1
ATOM 1573 N N . THR A 1 209 ? 18.125 -19.312 -19.562 1 98.69 209 THR A N 1
ATOM 1574 C CA . THR A 1 209 ? 18.219 -20.766 -19.688 1 98.69 209 THR A CA 1
ATOM 1575 C C . THR A 1 209 ? 19.188 -21.328 -18.656 1 98.69 209 THR A C 1
ATOM 1577 O O . THR A 1 209 ? 18.891 -22.312 -17.984 1 98.69 209 THR A O 1
ATOM 1580 N N . GLU A 1 210 ? 20.312 -20.672 -18.547 1 98.62 210 GLU A N 1
ATOM 1581 C CA . GLU A 1 210 ? 21.312 -21.094 -17.578 1 98.62 210 GLU A CA 1
ATOM 1582 C C . GLU A 1 210 ? 20.781 -20.953 -16.156 1 98.62 210 GLU A C 1
ATOM 1584 O O . GLU A 1 210 ? 20.953 -21.844 -15.32 1 98.62 210 GLU A O 1
ATOM 1589 N N . TRP A 1 211 ? 20.141 -19.781 -15.867 1 98.5 211 TRP A N 1
ATOM 1590 C CA . TRP A 1 211 ? 19.578 -19.547 -14.539 1 98.5 211 TRP A CA 1
ATOM 1591 C C . TRP A 1 211 ? 18.547 -20.609 -14.188 1 98.5 211 TRP A C 1
ATOM 1593 O O . TRP A 1 211 ? 18.469 -21.047 -13.039 1 98.5 211 TRP A O 1
ATOM 1603 N N . ASN A 1 212 ? 17.797 -21.062 -15.188 1 98.25 212 ASN A N 1
ATOM 1604 C CA . ASN A 1 212 ? 16.719 -22.016 -14.953 1 98.25 212 ASN A CA 1
ATOM 1605 C C . ASN A 1 212 ? 17.266 -23.422 -14.695 1 98.25 212 ASN A C 1
ATOM 1607 O O . ASN A 1 212 ? 16.531 -24.328 -14.297 1 98.25 212 ASN A O 1
ATOM 1611 N N . GLN A 1 213 ? 18.516 -23.672 -14.906 1 97.81 213 GLN A N 1
ATOM 1612 C CA . GLN A 1 213 ? 19.156 -24.938 -14.617 1 97.81 213 GLN A CA 1
ATOM 1613 C C . GLN A 1 213 ? 19.719 -24.953 -13.195 1 97.81 213 GLN A C 1
ATOM 1615 O O . GLN A 1 213 ? 20.172 -26 -12.711 1 97.81 213 GLN A O 1
ATOM 1620 N N . GLY A 1 214 ? 19.672 -23.812 -12.547 1 97.31 214 GLY A N 1
ATOM 1621 C CA . GLY A 1 214 ? 20.203 -23.672 -11.195 1 97.31 214 GLY A CA 1
ATOM 1622 C C . GLY A 1 214 ? 19.125 -23.391 -10.164 1 97.31 214 GLY A C 1
ATOM 1623 O O . GLY A 1 214 ? 18.016 -23.938 -10.25 1 97.31 214 GLY A O 1
ATOM 1624 N N . GLU A 1 215 ? 19.469 -22.562 -9.148 1 96.94 215 GLU A N 1
ATOM 1625 C CA . GLU A 1 215 ? 18.594 -22.359 -7.996 1 96.94 215 GLU A CA 1
ATOM 1626 C C . GLU A 1 215 ? 17.375 -21.531 -8.375 1 96.94 215 GLU A C 1
ATOM 1628 O O . GLU A 1 215 ? 16.375 -21.531 -7.664 1 96.94 215 GLU A O 1
ATOM 1633 N N . LEU A 1 216 ? 17.406 -20.844 -9.555 1 98.06 216 LEU A N 1
ATOM 1634 C CA . LEU A 1 216 ? 16.281 -20.031 -10.008 1 98.06 216 LEU A CA 1
ATOM 1635 C C . LEU A 1 216 ? 15.305 -20.859 -10.836 1 98.06 216 LEU A C 1
ATOM 1637 O O . LEU A 1 216 ? 14.352 -20.312 -11.406 1 98.06 216 LEU A O 1
ATOM 1641 N N . SER A 1 217 ? 15.492 -22.219 -10.891 1 97.56 217 SER A N 1
ATOM 1642 C CA . SER A 1 217 ? 14.586 -23.078 -11.648 1 97.56 217 SER A CA 1
ATOM 1643 C C . SER A 1 217 ? 13.141 -22.859 -11.211 1 97.56 217 SER A C 1
ATOM 1645 O O . SER A 1 217 ? 12.789 -23.125 -10.055 1 97.56 217 SER A O 1
ATOM 1647 N N . SER A 1 218 ? 12.32 -22.391 -12.141 1 97.44 218 SER A N 1
ATOM 1648 C CA . SER A 1 218 ? 10.922 -22.078 -11.891 1 97.44 218 SER A CA 1
ATOM 1649 C C . SER A 1 218 ? 10.156 -21.891 -13.195 1 97.44 218 SER A C 1
ATOM 1651 O O . SER A 1 218 ? 10.758 -21.75 -14.258 1 97.44 218 SER A O 1
ATOM 1653 N N . TYR A 1 219 ? 8.938 -21.953 -13.156 1 97.12 219 TYR A N 1
ATOM 1654 C CA . TYR A 1 219 ? 8.086 -21.797 -14.328 1 97.12 219 TYR A CA 1
ATOM 1655 C C . TYR A 1 219 ? 8.266 -20.422 -14.969 1 97.12 219 TYR A C 1
ATOM 1657 O O . TYR A 1 219 ? 8.391 -20.312 -16.188 1 97.12 219 TYR A O 1
ATOM 1665 N N . LEU A 1 220 ? 8.258 -19.281 -14.156 1 98.38 220 LEU A N 1
ATOM 1666 C CA . LEU A 1 220 ? 8.336 -17.922 -14.68 1 98.38 220 LEU A CA 1
ATOM 1667 C C . LEU A 1 220 ? 9.688 -17.672 -15.359 1 98.38 220 LEU A C 1
ATOM 1669 O O . LEU A 1 220 ? 9.758 -16.969 -16.359 1 98.38 220 LEU A O 1
ATOM 1673 N N . ILE A 1 221 ? 10.773 -18.219 -14.766 1 98.62 221 ILE A N 1
ATOM 1674 C CA . ILE A 1 221 ? 12.07 -18.109 -15.422 1 98.62 221 ILE A CA 1
ATOM 1675 C C . ILE A 1 221 ? 12.055 -18.891 -16.734 1 98.62 221 ILE A C 1
ATOM 1677 O O . ILE A 1 221 ? 12.578 -18.422 -17.75 1 98.62 221 ILE A O 1
ATOM 1681 N N . ASP A 1 222 ? 11.43 -20.062 -16.703 1 97.94 222 ASP A N 1
ATOM 1682 C CA . ASP A 1 222 ? 11.367 -20.953 -17.859 1 97.94 222 ASP A CA 1
ATOM 1683 C C . ASP A 1 222 ? 10.648 -20.297 -19.031 1 97.94 222 ASP A C 1
ATOM 1685 O O . ASP A 1 222 ? 11.141 -20.312 -20.156 1 97.94 222 ASP A O 1
ATOM 1689 N N . ILE A 1 223 ? 9.516 -19.75 -18.781 1 97.81 223 ILE A N 1
ATOM 1690 C CA . ILE A 1 223 ? 8.75 -19.172 -19.875 1 97.81 223 ILE A CA 1
ATOM 1691 C C . ILE A 1 223 ? 9.43 -17.891 -20.359 1 97.81 223 ILE A C 1
ATOM 1693 O O . ILE A 1 223 ? 9.312 -17.531 -21.531 1 97.81 223 ILE A O 1
ATOM 1697 N N . THR A 1 224 ? 10.133 -17.156 -19.5 1 98.69 224 THR A N 1
ATOM 1698 C CA . THR A 1 224 ? 10.773 -15.891 -19.859 1 98.69 224 THR A CA 1
ATOM 1699 C C . THR A 1 224 ? 11.875 -16.125 -20.875 1 98.69 224 THR A C 1
ATOM 1701 O O . THR A 1 224 ? 12.062 -15.32 -21.797 1 98.69 224 THR A O 1
ATOM 1704 N N . LYS A 1 225 ? 12.656 -17.25 -20.734 1 98.19 225 LYS A N 1
ATOM 1705 C CA . LYS A 1 225 ? 13.68 -17.562 -21.719 1 98.19 225 LYS A CA 1
ATOM 1706 C C . LYS A 1 225 ? 13.07 -17.719 -23.109 1 98.19 225 LYS A C 1
ATOM 1708 O O . LYS A 1 225 ? 13.648 -17.281 -24.109 1 98.19 225 LYS A O 1
ATOM 1713 N N . ASP A 1 226 ? 11.859 -18.297 -23.188 1 98 226 ASP A N 1
ATOM 1714 C CA . ASP A 1 226 ? 11.172 -18.5 -24.469 1 98 226 ASP A CA 1
ATOM 1715 C C . ASP A 1 226 ? 10.664 -17.172 -25.031 1 98 226 ASP A C 1
ATOM 1717 O O . ASP A 1 226 ? 10.719 -16.938 -26.234 1 98 226 ASP A O 1
ATOM 1721 N N . ILE A 1 227 ? 10.188 -16.344 -24.141 1 98.31 227 ILE A N 1
ATOM 1722 C CA . ILE A 1 227 ? 9.609 -15.055 -24.516 1 98.31 227 ILE A CA 1
ATOM 1723 C C . ILE A 1 227 ? 10.656 -14.203 -25.219 1 98.31 227 ILE A C 1
ATOM 1725 O O . ILE A 1 227 ? 10.344 -13.5 -26.188 1 98.31 227 ILE A O 1
ATOM 1729 N N . PHE A 1 228 ? 11.906 -14.281 -24.797 1 98.62 228 PHE A N 1
ATOM 1730 C CA . PHE A 1 228 ? 12.969 -13.422 -25.312 1 98.62 228 PHE A CA 1
ATOM 1731 C C . PHE A 1 228 ? 13.227 -13.711 -26.781 1 98.62 228 PHE A C 1
ATOM 1733 O O . PHE A 1 228 ? 13.656 -12.82 -27.531 1 98.62 228 PHE A O 1
ATOM 1740 N N . THR A 1 229 ? 12.898 -14.938 -27.266 1 98.19 229 THR A N 1
ATOM 1741 C CA . THR A 1 229 ? 13.289 -15.289 -28.641 1 98.19 229 THR A CA 1
ATOM 1742 C C . THR A 1 229 ? 12.055 -15.414 -29.531 1 98.19 229 THR A C 1
ATOM 1744 O O . THR A 1 229 ? 12.172 -15.742 -30.719 1 98.19 229 THR A O 1
ATOM 1747 N N . LYS A 1 230 ? 10.906 -15.188 -28.922 1 98.12 230 LYS A N 1
ATOM 1748 C CA . LYS A 1 230 ? 9.695 -15.242 -29.734 1 98.12 230 LYS A CA 1
ATOM 1749 C C . LYS A 1 230 ? 9.617 -14.062 -30.703 1 98.12 230 LYS A C 1
ATOM 1751 O O . LYS A 1 230 ? 9.797 -12.906 -30.297 1 98.12 230 LYS A O 1
ATOM 1756 N N . LYS A 1 231 ? 9.383 -14.344 -31.953 1 97.69 231 LYS A N 1
ATOM 1757 C CA . LYS A 1 231 ? 9.273 -13.297 -32.969 1 97.69 231 LYS A CA 1
ATOM 1758 C C . LYS A 1 231 ? 7.848 -13.188 -33.5 1 97.69 231 LYS A C 1
ATOM 1760 O O . LYS A 1 231 ? 7.105 -14.172 -33.5 1 97.69 231 LYS A O 1
ATOM 1765 N N . ASP A 1 232 ? 7.496 -11.992 -33.906 1 95.19 232 ASP A N 1
ATOM 1766 C CA . ASP A 1 232 ? 6.184 -11.812 -34.531 1 95.19 232 ASP A CA 1
ATOM 1767 C C . ASP A 1 232 ? 6.246 -12.109 -36.031 1 95.19 232 ASP A C 1
ATOM 1769 O O . ASP A 1 232 ? 7.254 -12.609 -36.531 1 95.19 232 ASP A O 1
ATOM 1773 N N . GLU A 1 233 ? 5.117 -11.844 -36.688 1 95.56 233 GLU A N 1
ATOM 1774 C CA . GLU A 1 233 ? 4.996 -12.188 -38.125 1 95.56 233 GLU A CA 1
ATOM 1775 C C . GLU A 1 233 ? 5.945 -11.352 -38.969 1 95.56 233 GLU A C 1
ATOM 1777 O O . GLU A 1 233 ? 6.332 -11.758 -40.062 1 95.56 233 GLU A O 1
ATOM 1782 N N . GLU A 1 234 ? 6.34 -10.242 -38.469 1 96.69 234 GLU A N 1
ATOM 1783 C CA . GLU A 1 234 ? 7.227 -9.344 -39.188 1 96.69 234 GLU A CA 1
ATOM 1784 C C . GLU A 1 234 ? 8.688 -9.617 -38.875 1 96.69 234 GLU A C 1
ATOM 1786 O O . GLU A 1 234 ? 9.586 -8.945 -39.375 1 96.69 234 GLU A O 1
ATOM 1791 N N . GLY A 1 235 ? 8.961 -10.57 -38 1 96.56 235 GLY A N 1
ATOM 1792 C CA . GLY A 1 235 ? 10.32 -10.961 -37.625 1 96.56 235 GLY A CA 1
ATOM 1793 C C . GLY A 1 235 ? 10.891 -10.156 -36.5 1 96.56 235 GLY A C 1
ATOM 1794 O O . GLY A 1 235 ? 12.062 -10.312 -36.125 1 96.56 235 GLY A O 1
ATOM 1795 N N . LYS A 1 236 ? 10.148 -9.289 -35.938 1 96.25 236 LYS A N 1
ATOM 1796 C CA . LYS A 1 236 ? 10.586 -8.516 -34.781 1 96.25 236 LYS A CA 1
ATOM 1797 C C . LYS A 1 236 ? 10.414 -9.312 -33.5 1 96.25 236 LYS A C 1
ATOM 1799 O O . LYS A 1 236 ? 9.453 -10.07 -33.344 1 96.25 236 LYS A O 1
ATOM 1804 N N . TYR A 1 237 ? 11.367 -9.148 -32.562 1 98 237 TYR A N 1
ATOM 1805 C CA . TYR A 1 237 ? 11.188 -9.766 -31.25 1 98 237 TYR A CA 1
ATOM 1806 C C . TYR A 1 237 ? 9.93 -9.234 -30.562 1 98 237 TYR A C 1
ATOM 1808 O O . TYR A 1 237 ? 9.805 -8.031 -30.328 1 98 237 TYR A O 1
ATOM 1816 N N . LEU A 1 238 ? 9.07 -10.125 -30.25 1 97.62 238 LEU A N 1
ATOM 1817 C CA . LEU A 1 238 ? 7.738 -9.758 -29.766 1 97.62 238 LEU A CA 1
ATOM 1818 C C . LEU A 1 238 ? 7.836 -8.906 -28.516 1 97.62 238 LEU A C 1
ATOM 1820 O O . LEU A 1 238 ? 7.109 -7.922 -28.359 1 97.62 238 LEU A O 1
ATOM 1824 N N . VAL A 1 239 ? 8.727 -9.289 -27.578 1 97.62 239 VAL A N 1
ATOM 1825 C CA . VAL A 1 239 ? 8.852 -8.602 -26.281 1 97.62 239 VAL A CA 1
ATOM 1826 C C . VAL A 1 239 ? 9.203 -7.137 -26.516 1 97.62 239 VAL A C 1
ATOM 1828 O O . VAL A 1 239 ? 8.828 -6.273 -25.719 1 97.62 239 VAL A O 1
ATOM 1831 N N . ASP A 1 240 ? 9.805 -6.781 -27.641 1 97.06 240 ASP A N 1
ATOM 1832 C CA . ASP A 1 240 ? 10.273 -5.422 -27.906 1 97.06 240 ASP A CA 1
ATOM 1833 C C . ASP A 1 240 ? 9.148 -4.562 -28.484 1 97.06 240 ASP A C 1
ATOM 1835 O O . ASP A 1 240 ? 9.258 -3.336 -28.516 1 97.06 240 ASP A O 1
ATOM 1839 N N . VAL A 1 241 ? 8.055 -5.234 -28.938 1 96.88 241 VAL A N 1
ATOM 1840 C CA . VAL A 1 241 ? 6.988 -4.461 -29.578 1 96.88 241 VAL A CA 1
ATOM 1841 C C . VAL A 1 241 ? 5.75 -4.461 -28.688 1 96.88 241 VAL A C 1
ATOM 1843 O O . VAL A 1 241 ? 4.73 -3.857 -29.016 1 96.88 241 VAL A O 1
ATOM 1846 N N . ILE A 1 242 ? 5.832 -5.164 -27.547 1 96.88 242 ILE A N 1
ATOM 1847 C CA . ILE A 1 242 ? 4.75 -5.133 -26.578 1 96.88 242 ILE A CA 1
ATOM 1848 C C . ILE A 1 242 ? 4.773 -3.809 -25.812 1 96.88 242 ILE A C 1
ATOM 1850 O O . ILE A 1 242 ? 5.832 -3.375 -25.344 1 96.88 242 ILE A O 1
ATOM 1854 N N . LEU A 1 243 ? 3.609 -3.082 -25.734 1 96.81 243 LEU A N 1
ATOM 1855 C CA . LEU A 1 243 ? 3.5 -1.84 -24.969 1 96.81 243 LEU A CA 1
ATOM 1856 C C . LEU A 1 243 ? 3.814 -2.07 -23.5 1 96.81 243 LEU A C 1
ATOM 1858 O O . LEU A 1 243 ? 3.309 -3.018 -22.891 1 96.81 243 LEU A O 1
ATOM 1862 N N . ASP A 1 244 ? 4.672 -1.253 -22.906 1 96.31 244 ASP A N 1
ATOM 1863 C CA . ASP A 1 244 ? 5.129 -1.436 -21.531 1 96.31 244 ASP A CA 1
ATOM 1864 C C . ASP A 1 244 ? 4.125 -0.853 -20.547 1 96.31 244 ASP A C 1
ATOM 1866 O O . ASP A 1 244 ? 4.488 -0.038 -19.688 1 96.31 244 ASP A O 1
ATOM 1870 N N . GLU A 1 245 ? 2.924 -1.216 -20.641 1 93.81 245 GLU A N 1
ATOM 1871 C CA . GLU A 1 245 ? 1.818 -0.94 -19.734 1 93.81 245 GLU A CA 1
ATOM 1872 C C . GLU A 1 245 ? 1.22 -2.232 -19.188 1 93.81 245 GLU A C 1
ATOM 1874 O O . GLU A 1 245 ? 0.529 -2.957 -19.906 1 93.81 245 GLU A O 1
ATOM 1879 N N . ALA A 1 246 ? 1.458 -2.414 -17.938 1 86.38 246 ALA A N 1
ATOM 1880 C CA . ALA A 1 246 ? 1.017 -3.684 -17.359 1 86.38 246 ALA A CA 1
ATOM 1881 C C . ALA A 1 246 ? -0.367 -3.549 -16.734 1 86.38 246 ALA A C 1
ATOM 1883 O O . ALA A 1 246 ? -0.613 -2.627 -15.953 1 86.38 246 ALA A O 1
ATOM 1884 N N . ALA A 1 247 ? -1.228 -4.402 -17.047 1 81.94 247 ALA A N 1
ATOM 1885 C CA . ALA A 1 247 ? -2.555 -4.461 -16.438 1 81.94 247 ALA A CA 1
ATOM 1886 C C . ALA A 1 247 ? -2.504 -5.148 -15.078 1 81.94 247 ALA A C 1
ATOM 1888 O O . ALA A 1 247 ? -1.489 -5.75 -14.719 1 81.94 247 ALA A O 1
ATOM 1889 N N . ASN A 1 248 ? -3.49 -4.934 -14.336 1 81 248 ASN A N 1
ATOM 1890 C CA . ASN A 1 248 ? -3.611 -5.602 -13.047 1 81 248 ASN A CA 1
ATOM 1891 C C . ASN A 1 248 ? -5.055 -6.008 -12.758 1 81 248 ASN A C 1
ATOM 1893 O O . ASN A 1 248 ? -5.988 -5.336 -13.195 1 81 248 ASN A O 1
ATOM 1897 N N . LYS A 1 249 ? -5.211 -7.336 -12.164 1 71.19 249 LYS A N 1
ATOM 1898 C CA . LYS A 1 249 ? -6.539 -7.902 -11.93 1 71.19 249 LYS A CA 1
ATOM 1899 C C . LYS A 1 249 ? -7.039 -7.559 -10.531 1 71.19 249 LYS A C 1
ATOM 1901 O O . LYS A 1 249 ? -8.125 -7.98 -10.141 1 71.19 249 LYS A O 1
ATOM 1906 N N . GLY A 1 250 ? -6.367 -7.023 -9.742 1 88.19 250 GLY A N 1
ATOM 1907 C CA . GLY A 1 250 ? -6.863 -6.516 -8.477 1 88.19 250 GLY A CA 1
ATOM 1908 C C . GLY A 1 250 ? -6.328 -7.277 -7.277 1 88.19 250 GLY A C 1
ATOM 1909 O O . GLY A 1 250 ? -6.293 -6.75 -6.164 1 88.19 250 GLY A O 1
ATOM 1910 N N . THR A 1 251 ? -5.887 -8.484 -7.441 1 93.69 251 THR A N 1
ATOM 1911 C CA . THR A 1 251 ? -5.469 -9.297 -6.305 1 93.69 251 THR A CA 1
ATOM 1912 C C . THR A 1 251 ? -4.211 -8.727 -5.66 1 93.69 251 THR A C 1
ATOM 1914 O O . THR A 1 251 ? -4.027 -8.828 -4.445 1 93.69 251 THR A O 1
ATOM 1917 N N . GLY A 1 252 ? -3.301 -8.188 -6.531 1 96.31 252 GLY A N 1
ATOM 1918 C CA . GLY A 1 252 ? -2.16 -7.488 -5.957 1 96.31 252 GLY A CA 1
ATOM 1919 C C . GLY A 1 252 ? -2.559 -6.32 -5.07 1 96.31 252 GLY A C 1
ATOM 1920 O O . GLY A 1 252 ? -2.008 -6.145 -3.984 1 96.31 252 GLY A O 1
ATOM 1921 N N . LYS A 1 253 ? -3.545 -5.59 -5.562 1 97.38 253 LYS A N 1
ATOM 1922 C CA . LYS A 1 253 ? -4.105 -4.477 -4.805 1 97.38 253 LYS A CA 1
ATOM 1923 C C . LYS A 1 253 ? -4.688 -4.953 -3.475 1 97.38 253 LYS A C 1
ATOM 1925 O O . LYS A 1 253 ? -4.402 -4.379 -2.424 1 97.38 253 LYS A O 1
ATOM 1930 N N . TRP A 1 254 ? -5.461 -6.035 -3.492 1 98.25 254 TRP A N 1
ATOM 1931 C CA . TRP A 1 254 ? -6.102 -6.566 -2.295 1 98.25 254 TRP A CA 1
ATOM 1932 C C . TRP A 1 254 ? -5.062 -7.055 -1.29 1 98.25 254 TRP A C 1
ATOM 1934 O O . TRP A 1 254 ? -5.215 -6.855 -0.083 1 98.25 254 TRP A O 1
ATOM 1944 N N . THR A 1 255 ? -4.023 -7.691 -1.826 1 98.75 255 THR A N 1
ATOM 1945 C CA . THR A 1 255 ? -2.949 -8.164 -0.962 1 98.75 255 THR A CA 1
ATOM 1946 C C . THR A 1 255 ? -2.309 -7.008 -0.205 1 98.75 255 THR A C 1
ATOM 1948 O O . THR A 1 255 ? -2.131 -7.078 1.013 1 98.75 255 THR A O 1
ATOM 1951 N N . SER A 1 256 ? -2.02 -5.973 -0.933 1 98.62 256 SER A N 1
ATOM 1952 C CA . SER A 1 256 ? -1.384 -4.797 -0.345 1 98.62 256 SER A CA 1
ATOM 1953 C C . SER A 1 256 ? -2.307 -4.113 0.658 1 98.62 256 SER A C 1
ATOM 1955 O O . SER A 1 256 ? -1.877 -3.742 1.752 1 98.62 256 SER A O 1
ATOM 1957 N N . GLN A 1 257 ? -3.543 -3.959 0.305 1 98.5 257 GLN A N 1
ATOM 1958 C CA . GLN A 1 257 ? -4.496 -3.303 1.192 1 98.5 257 GLN A CA 1
ATOM 1959 C C . GLN A 1 257 ? -4.699 -4.105 2.473 1 98.5 257 GLN A C 1
ATOM 1961 O O . GLN A 1 257 ? -4.777 -3.537 3.564 1 98.5 257 GLN A O 1
ATOM 1966 N N . SER A 1 258 ? -4.781 -5.402 2.336 1 98.56 258 SER A N 1
ATOM 1967 C CA . SER A 1 258 ? -4.945 -6.254 3.508 1 98.56 258 SER A CA 1
ATOM 1968 C C . SER A 1 258 ? -3.717 -6.195 4.41 1 98.56 258 SER A C 1
ATOM 1970 O O . SER A 1 258 ? -3.84 -6.242 5.637 1 98.56 258 SER A O 1
ATOM 1972 N N . SER A 1 259 ? -2.547 -6.148 3.805 1 98.62 259 SER A N 1
ATOM 1973 C CA . SER A 1 259 ? -1.341 -6.039 4.617 1 98.62 259 SER A CA 1
ATOM 1974 C C . SER A 1 259 ? -1.342 -4.754 5.438 1 98.62 259 SER A C 1
ATOM 1976 O O . SER A 1 259 ? -0.89 -4.742 6.586 1 98.62 259 SER A O 1
ATOM 1978 N N . LEU A 1 260 ? -1.824 -3.676 4.867 1 98.44 260 LEU A N 1
ATOM 1979 C CA . LEU A 1 260 ? -1.952 -2.404 5.574 1 98.44 260 LEU A CA 1
ATOM 1980 C C . LEU A 1 260 ? -2.949 -2.518 6.723 1 98.44 260 LEU A C 1
ATOM 1982 O O . LEU A 1 260 ? -2.723 -1.975 7.805 1 98.44 260 LEU A O 1
ATOM 1986 N N . ASP A 1 261 ? -4.023 -3.27 6.555 1 97.75 261 ASP A N 1
ATOM 1987 C CA . ASP A 1 261 ? -4.996 -3.504 7.617 1 97.75 261 ASP A CA 1
ATOM 1988 C C . ASP A 1 261 ? -4.367 -4.273 8.773 1 97.75 261 ASP A C 1
ATOM 1990 O O . ASP A 1 261 ? -4.672 -4.012 9.945 1 97.75 261 ASP A O 1
ATOM 1994 N N . LEU A 1 262 ? -3.473 -5.191 8.422 1 97.94 262 LEU A N 1
ATOM 1995 C CA . LEU A 1 262 ? -2.918 -6.113 9.406 1 97.94 262 LEU A CA 1
ATOM 1996 C C . LEU A 1 262 ? -1.688 -5.516 10.078 1 97.94 262 LEU A C 1
ATOM 1998 O O . LEU A 1 262 ? -1.199 -6.051 11.07 1 97.94 262 LEU A O 1
ATOM 2002 N N . GLY A 1 263 ? -1.186 -4.406 9.578 1 97.31 263 GLY A N 1
ATOM 2003 C CA . GLY A 1 263 ? 0.041 -3.818 10.094 1 97.31 263 GLY A CA 1
ATOM 2004 C C . GLY A 1 263 ? 1.286 -4.582 9.68 1 97.31 263 GLY A C 1
ATOM 2005 O O . GLY A 1 263 ? 2.266 -4.629 10.43 1 97.31 263 GLY A O 1
ATOM 2006 N N . GLU A 1 264 ? 1.22 -5.27 8.523 1 97.56 264 GLU A N 1
ATOM 2007 C CA . GLU A 1 264 ? 2.342 -6.047 8 1 97.56 264 GLU A CA 1
ATOM 2008 C C . GLU A 1 264 ? 3.09 -5.281 6.914 1 97.56 264 GLU A C 1
ATOM 2010 O O . GLU A 1 264 ? 2.475 -4.75 5.988 1 97.56 264 GLU A O 1
ATOM 2015 N N . PRO A 1 265 ? 4.398 -5.168 7.027 1 98.25 265 PRO A N 1
ATOM 2016 C CA . PRO A 1 265 ? 5.172 -4.387 6.062 1 98.25 265 PRO A CA 1
ATOM 2017 C C . PRO A 1 265 ? 5.461 -5.156 4.777 1 98.25 265 PRO A C 1
ATOM 2019 O O . PRO A 1 265 ? 6.586 -5.625 4.57 1 98.25 265 PRO A O 1
ATOM 2022 N N . LEU A 1 266 ? 4.582 -5.176 3.842 1 98.56 266 LEU A N 1
ATOM 2023 C CA . LEU A 1 266 ? 4.734 -5.863 2.564 1 98.56 266 LEU A CA 1
ATOM 2024 C C . LEU A 1 266 ? 5.242 -4.91 1.488 1 98.56 266 LEU A C 1
ATOM 2026 O O . LEU A 1 266 ? 4.629 -4.777 0.428 1 98.56 266 LEU A O 1
ATOM 2030 N N . SER A 1 267 ? 6.391 -4.344 1.71 1 98.56 267 SER A N 1
ATOM 2031 C CA . SER A 1 267 ? 6.934 -3.266 0.892 1 98.56 267 SER A CA 1
ATOM 2032 C C . SER A 1 267 ? 7.242 -3.746 -0.522 1 98.56 267 SER A C 1
ATOM 2034 O O . SER A 1 267 ? 6.848 -3.109 -1.501 1 98.56 267 SER A O 1
ATOM 2036 N N . LEU A 1 268 ? 7.938 -4.922 -0.703 1 98.81 268 LEU A N 1
ATOM 2037 C CA . LEU A 1 268 ? 8.352 -5.402 -2.016 1 98.81 268 LEU A CA 1
ATOM 2038 C C . LEU A 1 268 ? 7.133 -5.723 -2.883 1 98.81 268 LEU A C 1
ATOM 2040 O O . LEU A 1 268 ? 7.059 -5.289 -4.035 1 98.81 268 LEU A O 1
ATOM 2044 N N . ILE A 1 269 ? 6.18 -6.422 -2.342 1 98.69 269 ILE A N 1
ATOM 2045 C CA . ILE A 1 269 ? 4.984 -6.812 -3.076 1 98.69 269 ILE A CA 1
ATOM 2046 C C . ILE A 1 269 ? 4.184 -5.57 -3.461 1 98.69 269 ILE A C 1
ATOM 2048 O O . ILE A 1 269 ? 3.715 -5.453 -4.594 1 98.69 269 ILE A O 1
ATOM 2052 N N . THR A 1 270 ? 4.062 -4.621 -2.561 1 98.81 270 THR A N 1
ATOM 2053 C CA . THR A 1 270 ? 3.299 -3.41 -2.852 1 98.81 270 THR A CA 1
ATOM 2054 C C . THR A 1 270 ? 4.008 -2.566 -3.908 1 98.81 270 THR A C 1
ATOM 2056 O O . THR A 1 270 ? 3.357 -1.962 -4.766 1 98.81 270 THR A O 1
ATOM 2059 N N . GLU A 1 271 ? 5.336 -2.539 -3.883 1 98.69 271 GLU A N 1
ATOM 2060 C CA . GLU A 1 271 ? 6.09 -1.842 -4.918 1 98.69 271 GLU A CA 1
ATOM 2061 C C . GLU A 1 271 ? 5.832 -2.449 -6.293 1 98.69 271 GLU A C 1
ATOM 2063 O O . GLU A 1 271 ? 5.828 -1.737 -7.301 1 98.69 271 GLU A O 1
ATOM 2068 N N . SER A 1 272 ? 5.656 -3.773 -6.312 1 98.62 272 SER A N 1
ATOM 2069 C CA . SER A 1 272 ? 5.363 -4.418 -7.586 1 98.62 272 SER A CA 1
ATOM 2070 C C . SER A 1 272 ? 4.02 -3.961 -8.141 1 98.62 272 SER A C 1
ATOM 2072 O O . SER A 1 272 ? 3.852 -3.838 -9.359 1 98.62 272 SER A O 1
ATOM 2074 N N . VAL A 1 273 ? 3.051 -3.678 -7.277 1 98.62 273 VAL A N 1
ATOM 2075 C CA . VAL A 1 273 ? 1.756 -3.146 -7.688 1 98.62 273 VAL A CA 1
ATOM 2076 C C . VAL A 1 273 ? 1.923 -1.72 -8.211 1 98.62 273 VAL A C 1
ATOM 2078 O O . VAL A 1 273 ? 1.432 -1.385 -9.289 1 98.62 273 VAL A O 1
ATOM 2081 N N . PHE A 1 274 ? 2.658 -0.898 -7.512 1 98.62 274 PHE A N 1
ATOM 2082 C CA . PHE A 1 274 ? 2.863 0.493 -7.895 1 98.62 274 PHE A CA 1
ATOM 2083 C C . PHE A 1 274 ? 3.65 0.584 -9.195 1 98.62 274 PHE A C 1
ATOM 2085 O O . PHE A 1 274 ? 3.43 1.494 -10 1 98.62 274 PHE A O 1
ATOM 2092 N N . ALA A 1 275 ? 4.562 -0.4 -9.383 1 98.44 275 ALA A N 1
ATOM 2093 C CA . ALA A 1 275 ? 5.301 -0.433 -10.641 1 98.44 275 ALA A CA 1
ATOM 2094 C C . ALA A 1 275 ? 4.359 -0.624 -11.82 1 98.44 275 ALA A C 1
ATOM 2096 O O . ALA A 1 275 ? 4.582 -0.059 -12.898 1 98.44 275 ALA A O 1
ATOM 2097 N N . ARG A 1 276 ? 3.338 -1.424 -11.672 1 97.88 276 ARG A N 1
ATOM 2098 C CA . ARG A 1 276 ? 2.33 -1.569 -12.719 1 97.88 276 ARG A CA 1
ATOM 2099 C C . ARG A 1 276 ? 1.562 -0.269 -12.922 1 97.88 276 ARG A C 1
ATOM 2101 O O . ARG A 1 276 ? 1.276 0.118 -14.055 1 97.88 276 ARG A O 1
ATOM 2108 N N . TYR A 1 277 ? 1.229 0.407 -11.812 1 98.06 277 TYR A N 1
ATOM 2109 C CA . TYR A 1 277 ? 0.488 1.66 -11.906 1 98.06 277 TYR A CA 1
ATOM 2110 C C . TYR A 1 277 ? 1.289 2.711 -12.664 1 98.06 277 TYR A C 1
ATOM 2112 O O . TYR A 1 277 ? 0.752 3.398 -13.531 1 98.06 277 TYR A O 1
ATOM 2120 N N . ILE A 1 278 ? 2.564 2.857 -12.352 1 98 278 ILE A N 1
ATOM 2121 C CA . ILE A 1 278 ? 3.367 3.881 -13.008 1 98 278 ILE A CA 1
ATOM 2122 C C . ILE A 1 278 ? 3.576 3.51 -14.477 1 98 278 ILE A C 1
ATOM 2124 O O . ILE A 1 278 ? 3.645 4.387 -15.344 1 98 278 ILE A O 1
ATOM 2128 N N . SER A 1 279 ? 3.668 2.197 -14.781 1 97.81 279 SER A N 1
ATOM 2129 C CA . SER A 1 279 ? 3.801 1.77 -16.172 1 97.81 279 SER A CA 1
ATOM 2130 C C . SER A 1 279 ? 2.602 2.211 -17 1 97.81 279 SER A C 1
ATOM 2132 O O . SER A 1 279 ? 2.732 2.471 -18.203 1 97.81 279 SER A O 1
ATOM 2134 N N . SER A 1 280 ? 1.454 2.354 -16.406 1 96.69 280 SER A N 1
ATOM 2135 C CA . SER A 1 280 ? 0.217 2.693 -17.094 1 96.69 280 SER A CA 1
ATOM 2136 C C . SER A 1 280 ? 0.153 4.184 -17.422 1 96.69 280 SER A C 1
ATOM 2138 O O . SER A 1 280 ? -0.681 4.617 -18.219 1 96.69 280 SER A O 1
ATOM 2140 N N . LEU A 1 281 ? 1.049 4.984 -16.781 1 97.31 281 LEU A N 1
ATOM 2141 C CA . LEU A 1 281 ? 1.122 6.41 -17.078 1 97.31 281 LEU A CA 1
ATOM 2142 C C . LEU A 1 281 ? 2.016 6.668 -18.281 1 97.31 281 LEU A C 1
ATOM 2144 O O . LEU A 1 281 ? 2.895 7.531 -18.234 1 97.31 281 LEU A O 1
ATOM 2148 N N . LYS A 1 282 ? 1.782 5.945 -19.344 1 97.31 282 LYS A N 1
ATOM 2149 C CA . LYS A 1 282 ? 2.68 5.887 -20.484 1 97.31 282 LYS A CA 1
ATOM 2150 C C . LYS A 1 282 ? 2.834 7.262 -21.141 1 97.31 282 LYS A C 1
ATOM 2152 O O . LYS A 1 282 ? 3.955 7.734 -21.344 1 97.31 282 LYS A O 1
ATOM 2157 N N . ASP A 1 283 ? 1.684 7.98 -21.406 1 96.94 283 ASP A N 1
ATOM 2158 C CA . ASP A 1 283 ? 1.742 9.289 -22.062 1 96.94 283 ASP A CA 1
ATOM 2159 C C . ASP A 1 283 ? 2.488 10.297 -21.203 1 96.94 283 ASP A C 1
ATOM 2161 O O . ASP A 1 283 ? 3.303 11.078 -21.703 1 96.94 283 ASP A O 1
ATOM 2165 N N . GLN A 1 284 ? 2.238 10.219 -19.906 1 97.06 284 GLN A N 1
ATOM 2166 C CA . GLN A 1 284 ? 2.914 11.133 -18.984 1 97.06 284 GLN A CA 1
ATOM 2167 C C . GLN A 1 284 ? 4.414 10.859 -18.938 1 97.06 284 GLN A C 1
ATOM 2169 O O . GLN A 1 284 ? 5.223 11.789 -18.922 1 97.06 284 GLN A O 1
ATOM 2174 N N . ARG A 1 285 ?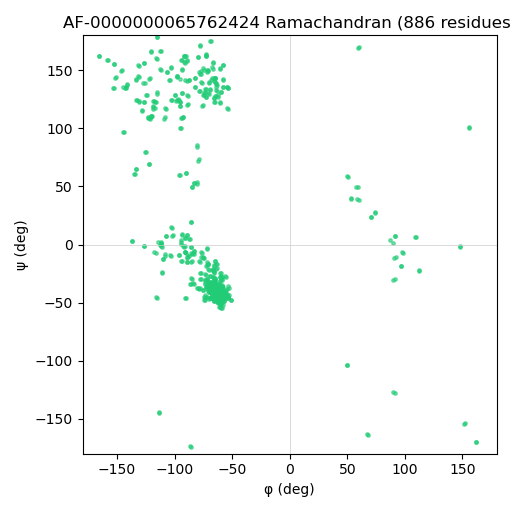 4.746 9.578 -18.922 1 98 285 ARG A N 1
ATOM 2175 C CA . ARG A 1 285 ? 6.152 9.195 -18.812 1 98 285 ARG A CA 1
ATOM 2176 C C . ARG A 1 285 ? 6.922 9.609 -20.062 1 98 285 ARG A C 1
ATOM 2178 O O . ARG A 1 285 ? 8.055 10.086 -19.984 1 98 285 ARG A O 1
ATOM 2185 N N . VAL A 1 286 ? 6.297 9.391 -21.203 1 98.06 286 VAL A N 1
ATOM 2186 C CA . VAL A 1 286 ? 6.938 9.781 -22.453 1 98.06 286 VAL A CA 1
ATOM 2187 C C . VAL A 1 286 ? 7.152 11.297 -22.484 1 98.06 286 VAL A C 1
ATOM 2189 O O . VAL A 1 286 ? 8.227 11.773 -22.859 1 98.06 286 VAL A O 1
ATOM 2192 N N . ALA A 1 287 ? 6.145 12.07 -22.047 1 97.75 287 ALA A N 1
ATOM 2193 C CA . ALA A 1 287 ? 6.277 13.523 -21.969 1 97.75 287 ALA A CA 1
ATOM 2194 C C . ALA A 1 287 ? 7.355 13.914 -20.969 1 97.75 287 ALA A C 1
ATOM 2196 O O . ALA A 1 287 ? 8.172 14.797 -21.234 1 97.75 287 ALA A O 1
ATOM 2197 N N . ALA A 1 288 ? 7.367 13.273 -19.828 1 98.25 288 ALA A N 1
ATOM 2198 C CA . ALA A 1 288 ? 8.32 13.578 -18.766 1 98.25 288 ALA A CA 1
ATOM 2199 C C . ALA A 1 288 ? 9.742 13.266 -19.188 1 98.25 288 ALA A C 1
ATOM 2201 O O . ALA A 1 288 ? 10.688 13.953 -18.797 1 98.25 288 ALA A O 1
ATOM 2202 N N . SER A 1 289 ? 9.898 12.203 -19.984 1 97.88 289 SER A N 1
ATOM 2203 C CA . SER A 1 289 ? 11.219 11.758 -20.422 1 97.88 289 SER A CA 1
ATOM 2204 C C . SER A 1 289 ? 11.906 12.82 -21.281 1 97.88 289 SER A C 1
ATOM 2206 O O . SER A 1 289 ? 13.133 12.82 -21.391 1 97.88 289 SER A O 1
ATOM 2208 N N . LYS A 1 290 ? 11.117 13.703 -21.812 1 97.5 290 LYS A N 1
ATOM 2209 C CA . LYS A 1 290 ? 11.656 14.773 -22.656 1 97.5 290 LYS A CA 1
ATOM 2210 C C . LYS A 1 290 ? 12.023 15.992 -21.812 1 97.5 290 LYS A C 1
ATOM 2212 O O . LYS A 1 290 ? 12.719 16.891 -22.297 1 97.5 290 LYS A O 1
ATOM 2217 N N . VAL A 1 291 ? 11.586 15.984 -20.531 1 97.25 291 VAL A N 1
ATOM 2218 C CA . VAL A 1 291 ? 11.711 17.172 -19.703 1 97.25 291 VAL A CA 1
ATOM 2219 C C . VAL A 1 291 ? 12.664 16.906 -18.547 1 97.25 291 VAL A C 1
ATOM 2221 O O . VAL A 1 291 ? 13.539 17.719 -18.25 1 97.25 291 VAL A O 1
ATOM 2224 N N . LEU A 1 292 ? 12.5 15.789 -17.891 1 97.94 292 LEU A N 1
ATOM 2225 C CA . LEU A 1 292 ? 13.289 15.43 -16.703 1 97.94 292 LEU A CA 1
ATOM 2226 C C . LEU A 1 292 ? 14.578 14.719 -17.109 1 97.94 292 LEU A C 1
ATOM 2228 O O . LEU A 1 292 ? 14.578 13.898 -18.031 1 97.94 292 LEU A O 1
ATOM 2232 N N . THR A 1 293 ? 15.641 15.008 -16.406 1 96.62 293 THR A N 1
ATOM 2233 C CA . THR A 1 293 ? 16.938 14.453 -16.781 1 96.62 293 THR A CA 1
ATOM 2234 C C . THR A 1 293 ? 17.312 13.297 -15.867 1 96.62 293 THR A C 1
ATOM 2236 O O . THR A 1 293 ? 16.781 13.164 -14.766 1 96.62 293 THR A O 1
ATOM 2239 N N . GLY A 1 294 ? 18.109 12.375 -16.344 1 95.31 294 GLY A N 1
ATOM 2240 C CA . GLY A 1 294 ? 18.703 11.289 -15.578 1 95.31 294 GLY A CA 1
ATOM 2241 C C . GLY A 1 294 ? 20.219 11.367 -15.492 1 95.31 294 GLY A C 1
ATOM 2242 O O . GLY A 1 294 ? 20.828 12.32 -15.984 1 95.31 294 GLY A O 1
ATOM 2243 N N . PRO A 1 295 ? 20.734 10.422 -14.789 1 96 295 PRO A N 1
ATOM 2244 C CA . PRO A 1 295 ? 22.203 10.406 -14.656 1 96 295 PRO A CA 1
ATOM 2245 C C . PRO A 1 295 ? 22.906 9.977 -15.938 1 96 295 PRO A C 1
ATOM 2247 O O . PRO A 1 295 ? 22.25 9.477 -16.859 1 96 295 PRO A O 1
ATOM 2250 N N . GLN A 1 296 ? 24.203 10.328 -15.914 1 91.62 296 GLN A N 1
ATOM 2251 C CA . GLN A 1 296 ? 25.016 9.781 -16.984 1 91.62 296 GLN A CA 1
ATOM 2252 C C . GLN A 1 296 ? 25.266 8.289 -16.781 1 91.62 296 GLN A C 1
ATOM 2254 O O . GLN A 1 296 ? 25.719 7.871 -15.719 1 91.62 296 GLN A O 1
ATOM 2259 N N . ALA A 1 297 ? 24.953 7.527 -17.812 1 88.06 297 ALA A N 1
ATOM 2260 C CA . ALA A 1 297 ? 25.109 6.078 -17.719 1 88.06 297 ALA A CA 1
ATOM 2261 C C . ALA A 1 297 ? 26.562 5.688 -17.531 1 88.06 297 ALA A C 1
ATOM 2263 O O . ALA A 1 297 ? 27.469 6.277 -18.141 1 88.06 297 ALA A O 1
ATOM 2264 N N . GLN A 1 298 ? 26.766 4.801 -16.578 1 89.31 298 GLN A N 1
ATOM 2265 C CA . GLN A 1 298 ? 28.078 4.195 -16.344 1 89.31 298 GLN A CA 1
ATOM 2266 C C . GLN A 1 298 ? 28.031 2.688 -16.578 1 89.31 298 GLN A C 1
ATOM 2268 O O . GLN A 1 298 ? 27.266 1.977 -15.938 1 89.31 298 GLN A O 1
ATOM 2273 N N . PRO A 1 299 ? 28.891 2.215 -17.5 1 85.19 299 PRO A N 1
ATOM 2274 C CA . PRO A 1 299 ? 28.859 0.773 -17.766 1 85.19 299 PRO A CA 1
ATOM 2275 C C . PRO A 1 299 ? 29.344 -0.052 -16.562 1 85.19 299 PRO A C 1
ATOM 2277 O O . PRO A 1 299 ? 30.125 0.436 -15.75 1 85.19 299 PRO A O 1
ATOM 2280 N N . ALA A 1 300 ? 28.812 -1.244 -16.531 1 85.44 300 ALA A N 1
ATOM 2281 C CA . ALA A 1 300 ? 29.312 -2.182 -15.539 1 85.44 300 ALA A CA 1
ATOM 2282 C C . ALA A 1 300 ? 30.75 -2.602 -15.859 1 85.44 300 ALA A C 1
ATOM 2284 O O . ALA A 1 300 ? 31.109 -2.768 -17.031 1 85.44 300 ALA A O 1
ATOM 2285 N N . SER A 1 301 ? 31.5 -2.732 -14.867 1 80.56 301 SER A N 1
ATOM 2286 C CA . SER A 1 301 ? 32.938 -2.996 -15.078 1 80.56 301 SER A CA 1
ATOM 2287 C C . SER A 1 301 ? 33.156 -4.371 -15.695 1 80.56 301 SER A C 1
ATOM 2289 O O . SER A 1 301 ? 33.969 -4.523 -16.609 1 80.56 301 SER A O 1
ATOM 2291 N N . ASP A 1 302 ? 32.5 -5.406 -15.203 1 91.94 302 ASP A N 1
ATOM 2292 C CA . ASP A 1 302 ? 32.594 -6.789 -15.656 1 91.94 302 ASP A CA 1
ATOM 2293 C C . ASP A 1 302 ? 31.203 -7.367 -15.945 1 91.94 302 ASP A C 1
ATOM 2295 O O . ASP A 1 302 ? 30.406 -7.578 -15.031 1 91.94 302 ASP A O 1
ATOM 2299 N N . LYS A 1 303 ? 31.031 -7.684 -17.25 1 94.25 303 LYS A N 1
ATOM 2300 C CA . LYS A 1 303 ? 29.719 -8.141 -17.719 1 94.25 303 LYS A CA 1
ATOM 2301 C C . LYS A 1 303 ? 29.312 -9.43 -17.016 1 94.25 303 LYS A C 1
ATOM 2303 O O . LYS A 1 303 ? 28.203 -9.531 -16.5 1 94.25 303 LYS A O 1
ATOM 2308 N N . ALA A 1 304 ? 30.156 -10.484 -17.047 1 96.31 304 ALA A N 1
ATOM 2309 C CA . ALA A 1 304 ? 29.859 -11.789 -16.453 1 96.31 304 ALA A CA 1
ATOM 2310 C C . ALA A 1 304 ? 29.609 -11.672 -14.953 1 96.31 304 ALA A C 1
ATOM 2312 O O . ALA A 1 304 ? 28.719 -12.312 -14.406 1 96.31 304 ALA A O 1
ATOM 2313 N N . GLU A 1 305 ? 30.422 -10.844 -14.328 1 97.12 305 GLU A N 1
ATOM 2314 C CA . GLU A 1 305 ? 30.266 -10.633 -12.891 1 97.12 305 GLU A CA 1
ATOM 2315 C C . GLU A 1 305 ? 28.938 -9.961 -12.57 1 97.12 305 GLU A C 1
ATOM 2317 O O . GLU A 1 305 ? 28.281 -10.32 -11.594 1 97.12 305 GLU A O 1
ATOM 2322 N N . PHE A 1 306 ? 28.625 -8.977 -13.359 1 97.44 306 PHE A N 1
ATOM 2323 C CA . PHE A 1 306 ? 27.391 -8.258 -13.109 1 97.44 306 PHE A CA 1
ATOM 2324 C C . PHE A 1 306 ? 26.188 -9.164 -13.328 1 97.44 306 PHE A C 1
ATOM 2326 O O . PHE A 1 306 ? 25.219 -9.117 -12.57 1 97.44 306 PHE A O 1
ATOM 2333 N N . ILE A 1 307 ? 26.234 -10.016 -14.359 1 98.44 307 ILE A N 1
ATOM 2334 C CA . ILE A 1 307 ? 25.172 -10.969 -14.617 1 98.44 307 ILE A CA 1
ATOM 2335 C C . ILE A 1 307 ? 24.984 -11.883 -13.406 1 98.44 307 ILE A C 1
ATOM 2337 O O . ILE A 1 307 ? 23.844 -12.148 -13 1 98.44 307 ILE A O 1
ATOM 2341 N N . GLU A 1 308 ? 26.062 -12.32 -12.82 1 98.5 308 GLU A N 1
ATOM 2342 C CA . GLU A 1 308 ? 26 -13.172 -11.641 1 98.5 308 GLU A CA 1
ATOM 2343 C C . GLU A 1 308 ? 25.422 -12.422 -10.445 1 98.5 308 GLU A C 1
ATOM 2345 O O . GLU A 1 308 ? 24.656 -12.977 -9.664 1 98.5 308 GLU A O 1
ATOM 2350 N N . LYS A 1 309 ? 25.797 -11.141 -10.281 1 98.44 309 LYS A N 1
ATOM 2351 C CA . LYS A 1 309 ? 25.234 -10.328 -9.211 1 98.44 309 LYS A CA 1
ATOM 2352 C C . LYS A 1 309 ? 23.719 -10.18 -9.367 1 98.44 309 LYS A C 1
ATOM 2354 O O . LYS A 1 309 ? 22.969 -10.242 -8.391 1 98.44 309 LYS A O 1
ATOM 2359 N N . VAL A 1 310 ? 23.281 -9.977 -10.633 1 98.75 310 VAL A N 1
ATOM 2360 C CA . VAL A 1 310 ? 21.859 -9.844 -10.891 1 98.75 310 VAL A CA 1
ATOM 2361 C C . VAL A 1 310 ? 21.141 -11.156 -10.562 1 98.75 310 VAL A C 1
ATOM 2363 O O . VAL A 1 310 ? 20.047 -11.156 -10 1 98.75 310 VAL A O 1
ATOM 2366 N N . ARG A 1 311 ? 21.781 -12.312 -10.914 1 98.81 311 ARG A N 1
ATOM 2367 C CA . ARG A 1 311 ? 21.203 -13.625 -10.602 1 98.81 311 ARG A CA 1
ATOM 2368 C C . ARG A 1 311 ? 21 -13.789 -9.094 1 98.81 311 ARG A C 1
ATOM 2370 O O . ARG A 1 311 ? 19.938 -14.203 -8.648 1 98.81 311 ARG A O 1
ATOM 2377 N N . ARG A 1 312 ? 22 -13.484 -8.32 1 98.81 312 ARG A N 1
ATOM 2378 C CA . ARG A 1 312 ? 21.969 -13.594 -6.867 1 98.81 312 ARG A CA 1
ATOM 2379 C C . ARG A 1 312 ? 20.938 -12.633 -6.273 1 98.81 312 ARG A C 1
ATOM 2381 O O . ARG A 1 312 ? 20.203 -12.992 -5.348 1 98.81 312 ARG A O 1
ATOM 2388 N N . ALA A 1 313 ? 20.922 -11.375 -6.82 1 98.94 313 ALA A N 1
ATOM 2389 C CA . ALA A 1 313 ? 19.953 -10.383 -6.375 1 98.94 313 ALA A CA 1
ATOM 2390 C C . ALA A 1 313 ? 18.531 -10.859 -6.617 1 98.94 313 ALA A C 1
ATOM 2392 O O . ALA A 1 313 ? 17.656 -10.68 -5.766 1 98.94 313 ALA A O 1
ATOM 2393 N N . LEU A 1 314 ? 18.312 -11.445 -7.789 1 98.88 314 LEU A N 1
ATOM 2394 C CA . LEU A 1 314 ? 16.984 -11.961 -8.141 1 98.88 314 LEU A CA 1
ATOM 2395 C C . LEU A 1 314 ? 16.562 -13.062 -7.18 1 98.88 314 LEU A C 1
ATOM 2397 O O . LEU A 1 314 ? 15.43 -13.062 -6.695 1 98.88 314 LEU A O 1
ATOM 2401 N N . TYR A 1 315 ? 17.453 -13.969 -6.867 1 98.81 315 TYR A N 1
ATOM 2402 C CA . TYR A 1 315 ? 17.141 -15.07 -5.973 1 98.81 315 TYR A CA 1
ATOM 2403 C C . TYR A 1 315 ? 16.797 -14.57 -4.578 1 98.81 315 TYR A C 1
ATOM 2405 O O . TYR A 1 315 ? 15.797 -14.969 -3.99 1 98.81 315 TYR A O 1
ATOM 2413 N N . LEU A 1 316 ? 17.609 -13.688 -4.055 1 98.81 316 LEU A N 1
ATOM 2414 C CA . LEU A 1 316 ? 17.344 -13.141 -2.727 1 98.81 316 LEU A CA 1
ATOM 2415 C C . LEU A 1 316 ? 16.078 -12.297 -2.723 1 98.81 316 LEU A C 1
ATOM 2417 O O . LEU A 1 316 ? 15.32 -12.32 -1.757 1 98.81 316 LEU A O 1
ATOM 2421 N N . GLY A 1 317 ? 15.883 -11.484 -3.805 1 98.81 317 GLY A N 1
ATOM 2422 C CA . GLY A 1 317 ? 14.648 -10.734 -3.926 1 98.81 317 GLY A CA 1
ATOM 2423 C C . GLY A 1 317 ? 13.406 -11.602 -3.852 1 98.81 317 GLY A C 1
ATOM 2424 O O . GLY A 1 317 ? 12.438 -11.25 -3.178 1 98.81 317 GLY A O 1
ATOM 2425 N N . LYS A 1 318 ? 13.438 -12.742 -4.516 1 98.75 318 LYS A N 1
ATOM 2426 C CA . LYS A 1 318 ? 12.328 -13.68 -4.477 1 98.75 318 LYS A CA 1
ATOM 2427 C C . LYS A 1 318 ? 12.102 -14.211 -3.061 1 98.75 318 LYS A C 1
ATOM 2429 O O . LYS A 1 318 ? 10.961 -14.297 -2.602 1 98.75 318 LYS A O 1
ATOM 2434 N N . ILE A 1 319 ? 13.164 -14.531 -2.393 1 98.56 319 ILE A N 1
ATOM 2435 C CA . ILE A 1 319 ? 13.07 -15.031 -1.027 1 98.56 319 ILE A CA 1
ATOM 2436 C C . ILE A 1 319 ? 12.414 -13.984 -0.131 1 98.56 319 ILE A C 1
ATOM 2438 O O . ILE A 1 319 ? 11.555 -14.312 0.687 1 98.56 319 ILE A O 1
ATOM 2442 N N . VAL A 1 320 ? 12.797 -12.703 -0.312 1 98.75 320 VAL A N 1
ATOM 2443 C CA . VAL A 1 320 ? 12.219 -11.617 0.476 1 98.75 320 VAL A CA 1
ATOM 2444 C C . VAL A 1 320 ? 10.734 -11.484 0.168 1 98.75 320 VAL A C 1
ATOM 2446 O O . VAL A 1 320 ? 9.93 -11.234 1.066 1 98.75 320 VAL A O 1
ATOM 2449 N N . SER A 1 321 ? 10.344 -11.641 -1.081 1 98.62 321 SER A N 1
ATOM 2450 C CA . SER A 1 321 ? 8.938 -11.602 -1.461 1 98.62 321 SER A CA 1
ATOM 2451 C C . SER A 1 321 ? 8.141 -12.688 -0.747 1 98.62 321 SER A C 1
ATOM 2453 O O . SER A 1 321 ? 7.066 -12.422 -0.208 1 98.62 321 SER A O 1
ATOM 2455 N N . TYR A 1 322 ? 8.68 -13.914 -0.699 1 98.62 322 TYR A N 1
ATOM 2456 C CA . TYR A 1 322 ? 8.008 -15.016 -0.022 1 98.62 322 TYR A CA 1
ATOM 2457 C C . TYR A 1 322 ? 7.977 -14.797 1.485 1 98.62 322 TYR A C 1
ATOM 2459 O O . TYR A 1 322 ? 6.992 -15.125 2.148 1 98.62 322 TYR A O 1
ATOM 2467 N N . ALA A 1 323 ? 9.078 -14.258 2.023 1 98.62 323 ALA A N 1
ATOM 2468 C CA . ALA A 1 323 ? 9.094 -13.945 3.449 1 98.62 323 ALA A CA 1
ATOM 2469 C C . ALA A 1 323 ? 7.969 -12.984 3.814 1 98.62 323 ALA A C 1
ATOM 2471 O O . ALA A 1 323 ? 7.281 -13.18 4.82 1 98.62 323 ALA A O 1
ATOM 2472 N N . GLN A 1 324 ? 7.781 -11.945 3.021 1 98.5 324 GLN A N 1
ATOM 2473 C CA . GLN A 1 324 ? 6.707 -10.984 3.248 1 98.5 324 GLN A CA 1
ATOM 2474 C C . GLN A 1 324 ? 5.336 -11.648 3.123 1 98.5 324 GLN A C 1
ATOM 2476 O O . GLN A 1 324 ? 4.457 -11.43 3.957 1 98.5 324 GLN A O 1
ATOM 2481 N N . GLY A 1 325 ? 5.148 -12.453 2.074 1 98.62 325 GLY A N 1
ATOM 2482 C CA . GLY A 1 325 ? 3.881 -13.133 1.882 1 98.62 325 GLY A CA 1
ATOM 2483 C C . GLY A 1 325 ? 3.504 -14.031 3.047 1 98.62 325 GLY A C 1
ATOM 2484 O O . GLY A 1 325 ? 2.375 -13.977 3.541 1 98.62 325 GLY A O 1
ATOM 2485 N N . PHE A 1 326 ? 4.445 -14.82 3.527 1 98.62 326 PHE A N 1
ATOM 2486 C CA . PHE A 1 326 ? 4.152 -15.766 4.602 1 98.62 326 PHE A CA 1
ATOM 2487 C C . PHE A 1 326 ? 3.988 -15.039 5.93 1 98.62 326 PHE A C 1
ATOM 2489 O O . PHE A 1 326 ? 3.236 -15.484 6.801 1 98.62 326 PHE A O 1
ATOM 2496 N N . SER A 1 327 ? 4.707 -13.922 6.078 1 98.19 327 SER A N 1
ATOM 2497 C CA . SER A 1 327 ? 4.453 -13.094 7.246 1 98.19 327 SER A CA 1
ATOM 2498 C C . SER A 1 327 ? 3.018 -12.578 7.262 1 98.19 327 SER A C 1
ATOM 2500 O O . SER A 1 327 ? 2.373 -12.55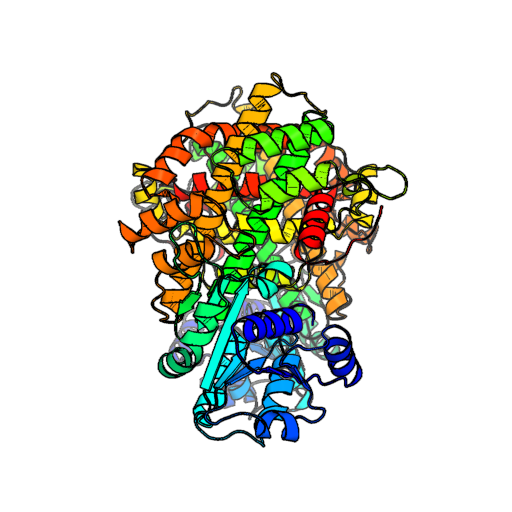5 8.312 1 98.19 327 SER A O 1
ATOM 2502 N N . GLN A 1 328 ? 2.539 -12.164 6.121 1 98.56 328 GLN A N 1
ATOM 2503 C CA . GLN A 1 328 ? 1.155 -11.711 6.031 1 98.56 328 GLN A CA 1
ATOM 2504 C C . GLN A 1 328 ? 0.183 -12.852 6.309 1 98.56 328 GLN A C 1
ATOM 2506 O O . GLN A 1 328 ? -0.848 -12.656 6.957 1 98.56 328 GLN A O 1
ATOM 2511 N N . LEU A 1 329 ? 0.46 -14.039 5.773 1 98.75 329 LEU A N 1
ATOM 2512 C CA . LEU A 1 329 ? -0.382 -15.203 6.047 1 98.75 329 LEU A CA 1
ATOM 2513 C C . LEU A 1 329 ? -0.488 -15.453 7.547 1 98.75 329 LEU A C 1
ATOM 2515 O O . LEU A 1 329 ? -1.571 -15.75 8.055 1 98.75 329 LEU A O 1
ATOM 2519 N N . ARG A 1 330 ? 0.602 -15.344 8.211 1 98.12 330 ARG A N 1
ATOM 2520 C CA . ARG A 1 330 ? 0.611 -15.57 9.656 1 98.12 330 ARG A CA 1
ATOM 2521 C C . ARG A 1 330 ? -0.254 -14.539 10.375 1 98.12 330 ARG A C 1
ATOM 2523 O O . ARG A 1 330 ? -1.052 -14.891 11.25 1 98.12 330 ARG A O 1
ATOM 2530 N N . ALA A 1 331 ? -0.048 -13.273 10.031 1 98.12 331 ALA A N 1
ATOM 2531 C CA . ALA A 1 331 ? -0.845 -12.219 10.641 1 98.12 331 ALA A CA 1
ATOM 2532 C C . ALA A 1 331 ? -2.334 -12.438 10.391 1 98.12 331 ALA A C 1
ATOM 2534 O O . ALA A 1 331 ? -3.156 -12.25 11.297 1 98.12 331 ALA A O 1
ATOM 2535 N N . ALA A 1 332 ? -2.678 -12.812 9.195 1 98.62 332 ALA A N 1
ATOM 2536 C CA . ALA A 1 332 ? -4.074 -13.047 8.836 1 98.62 332 ALA A CA 1
ATOM 2537 C C . ALA A 1 332 ? -4.637 -14.258 9.578 1 98.62 332 ALA A C 1
ATOM 2539 O O . ALA A 1 332 ? -5.785 -14.242 10.023 1 98.62 332 ALA A O 1
ATOM 2540 N N . SER A 1 333 ? -3.854 -15.312 9.609 1 98.44 333 SER A N 1
ATOM 2541 C CA . SER A 1 333 ? -4.266 -16.516 10.328 1 98.44 333 SER A CA 1
ATOM 2542 C C . SER A 1 333 ? -4.652 -16.188 11.766 1 98.44 333 SER A C 1
ATOM 2544 O O . SER A 1 333 ? -5.652 -16.688 12.281 1 98.44 333 SER A O 1
ATOM 2546 N N . ASN A 1 334 ? -3.863 -15.398 12.445 1 97.94 334 ASN A N 1
ATOM 2547 C CA . ASN A 1 334 ? -4.152 -14.977 13.812 1 97.94 334 ASN A CA 1
ATOM 2548 C C . ASN A 1 334 ? -5.402 -14.102 13.875 1 97.94 334 ASN A C 1
ATOM 2550 O O . ASN A 1 334 ? -6.254 -14.297 14.742 1 97.94 334 ASN A O 1
ATOM 2554 N N . GLU A 1 335 ? -5.484 -13.133 12.961 1 98.12 335 GLU A N 1
ATOM 2555 C CA . GLU A 1 335 ? -6.59 -12.18 12.945 1 98.12 335 GLU A CA 1
ATOM 2556 C C . GLU A 1 335 ? -7.926 -12.883 12.75 1 98.12 335 GLU A C 1
ATOM 2558 O O . GLU A 1 335 ? -8.93 -12.523 13.375 1 98.12 335 GLU A O 1
ATOM 2563 N N . TYR A 1 336 ? -7.922 -13.945 11.922 1 98.12 336 TYR A N 1
ATOM 2564 C CA . TYR A 1 336 ? -9.188 -14.562 11.523 1 98.12 336 TYR A CA 1
ATOM 2565 C C . TYR A 1 336 ? -9.328 -15.953 12.117 1 98.12 336 TYR A C 1
ATOM 2567 O O . TYR A 1 336 ? -10.289 -16.672 11.82 1 98.12 336 TYR A O 1
ATOM 2575 N N . SER A 1 337 ? -8.359 -16.391 12.914 1 97.81 337 SER A N 1
ATOM 2576 C CA . SER A 1 337 ? -8.359 -17.688 13.602 1 97.81 337 SER A CA 1
ATOM 2577 C C . SER A 1 337 ? -8.484 -18.844 12.617 1 97.81 337 SER A C 1
ATOM 2579 O O . SER A 1 337 ? -9.32 -19.734 12.797 1 97.81 337 SER A O 1
ATOM 2581 N N . TRP A 1 338 ? -7.645 -18.812 11.562 1 98.19 338 TRP A N 1
ATOM 2582 C CA . TRP A 1 338 ? -7.746 -19.828 10.508 1 98.19 338 TRP A CA 1
ATOM 2583 C C . TRP A 1 338 ? -6.797 -20.984 10.773 1 98.19 338 TRP A C 1
ATOM 2585 O O . TRP A 1 338 ? -6.934 -22.062 10.172 1 98.19 338 TRP A O 1
ATOM 2595 N N . ASP A 1 339 ? -5.863 -20.844 11.648 1 97.19 339 ASP A N 1
ATOM 2596 C CA . ASP A 1 339 ? -4.898 -21.875 11.992 1 97.19 339 ASP A CA 1
ATOM 2597 C C . ASP A 1 339 ? -4.254 -22.469 10.734 1 97.19 339 ASP A C 1
ATOM 2599 O O . ASP A 1 339 ? -4.285 -23.672 10.523 1 97.19 339 ASP A O 1
ATOM 2603 N N . LEU A 1 340 ? -3.627 -21.578 9.984 1 98.25 340 LEU A N 1
ATOM 2604 C CA . LEU A 1 340 ? -3.039 -21.969 8.703 1 98.25 340 LEU A CA 1
ATOM 2605 C C . LEU A 1 340 ? -1.819 -22.859 8.922 1 98.25 340 LEU A C 1
ATOM 2607 O O . LEU A 1 340 ? -1.048 -22.656 9.859 1 98.25 340 LEU A O 1
ATOM 2611 N N . ASN A 1 341 ? -1.731 -23.875 8.094 1 98 341 ASN A N 1
ATOM 2612 C CA . ASN A 1 341 ? -0.54 -24.719 8.023 1 98 341 ASN A CA 1
ATOM 2613 C C . ASN A 1 341 ? 0.413 -24.25 6.93 1 98 341 ASN A C 1
ATOM 2615 O O . ASN A 1 341 ? 0.277 -24.641 5.773 1 98 341 ASN A O 1
ATOM 2619 N N . TYR A 1 342 ? 1.467 -23.516 7.328 1 98.06 342 TYR A N 1
ATOM 2620 C CA . TYR A 1 342 ? 2.33 -22.828 6.383 1 98.06 342 TYR A CA 1
ATOM 2621 C C . TYR A 1 342 ? 3.15 -23.812 5.562 1 98.06 342 TYR A C 1
ATOM 2623 O O . TYR A 1 342 ? 3.408 -23.578 4.379 1 98.06 342 TYR A O 1
ATOM 2631 N N . GLY A 1 343 ? 3.641 -24.859 6.215 1 97.25 343 GLY A N 1
ATOM 2632 C CA . GLY A 1 343 ? 4.348 -25.891 5.477 1 97.25 343 GLY A CA 1
ATOM 2633 C C . GLY A 1 343 ? 3.5 -26.531 4.391 1 97.25 343 GLY A C 1
ATOM 2634 O O . GLY A 1 343 ? 3.977 -26.766 3.277 1 97.25 343 GLY A O 1
ATOM 2635 N N . GLU A 1 344 ? 2.289 -26.797 4.734 1 97.25 344 GLU A N 1
ATOM 2636 C CA . GLU A 1 344 ? 1.358 -27.391 3.775 1 97.25 344 GLU A CA 1
ATOM 2637 C C . GLU A 1 344 ? 1.057 -26.422 2.637 1 97.25 344 GLU A C 1
ATOM 2639 O O . GLU A 1 344 ? 0.931 -26.828 1.481 1 97.25 344 GLU A O 1
ATOM 2644 N N . ILE A 1 345 ? 0.9 -25.156 2.918 1 98.19 345 ILE A N 1
ATOM 2645 C CA . ILE A 1 345 ? 0.638 -24.125 1.913 1 98.19 345 ILE A CA 1
ATOM 2646 C C . ILE A 1 345 ? 1.81 -24.047 0.938 1 98.19 345 ILE A C 1
ATOM 2648 O O . ILE A 1 345 ? 1.612 -24.016 -0.279 1 98.19 345 ILE A O 1
ATOM 2652 N N . ALA A 1 346 ? 3.023 -24.047 1.49 1 97.81 346 ALA A N 1
ATOM 2653 C CA . ALA A 1 346 ? 4.203 -24.031 0.626 1 97.81 346 ALA A CA 1
ATOM 2654 C C . ALA A 1 346 ? 4.242 -25.266 -0.261 1 97.81 346 ALA A C 1
ATOM 2656 O O . ALA A 1 346 ? 4.645 -25.203 -1.425 1 97.81 346 ALA A O 1
ATOM 2657 N N . LYS A 1 347 ? 3.793 -26.375 0.275 1 97.19 347 LYS A N 1
ATOM 2658 C CA . LYS A 1 347 ? 3.822 -27.641 -0.444 1 97.19 347 LYS A CA 1
ATOM 2659 C C . LYS A 1 347 ? 2.928 -27.594 -1.681 1 97.19 347 LYS A C 1
ATOM 2661 O O . LYS A 1 347 ? 3.307 -28.094 -2.746 1 97.19 347 LYS A O 1
ATOM 2666 N N . ILE A 1 348 ? 1.82 -27 -1.573 1 97.81 348 ILE A N 1
ATOM 2667 C CA . ILE A 1 348 ? 0.888 -27.047 -2.693 1 97.81 348 ILE A CA 1
ATOM 2668 C C . ILE A 1 348 ? 1.248 -25.969 -3.713 1 97.81 348 ILE A C 1
ATOM 2670 O O . ILE A 1 348 ? 0.658 -25.906 -4.793 1 97.81 348 ILE A O 1
ATOM 2674 N N . PHE A 1 349 ? 2.215 -25.094 -3.432 1 97.75 349 PHE A N 1
ATOM 2675 C CA . PHE A 1 349 ? 2.725 -24.125 -4.395 1 97.75 349 PHE A CA 1
ATOM 2676 C C . PHE A 1 349 ? 3.779 -24.766 -5.293 1 97.75 349 PHE A C 1
ATOM 2678 O O . PHE A 1 349 ? 4.176 -24.172 -6.305 1 97.75 349 PHE A O 1
ATOM 2685 N N . ARG A 1 350 ? 4.254 -25.984 -5.07 1 96.31 350 ARG A N 1
ATOM 2686 C CA . ARG A 1 350 ? 5.418 -26.609 -5.703 1 96.31 350 ARG A CA 1
ATOM 2687 C C . ARG A 1 350 ? 5.117 -26.984 -7.148 1 96.31 350 ARG A C 1
ATOM 2689 O O . ARG A 1 350 ? 6.035 -27.109 -7.965 1 96.31 350 ARG A O 1
ATOM 2696 N N . ALA A 1 351 ? 3.816 -27.219 -7.43 1 95.88 351 ALA A N 1
ATOM 2697 C CA . ALA A 1 351 ? 3.441 -27.594 -8.789 1 95.88 351 ALA A CA 1
ATOM 2698 C C . ALA A 1 351 ? 2.064 -27.031 -9.148 1 95.88 351 ALA A C 1
ATOM 2700 O O . ALA A 1 351 ? 1.241 -26.781 -8.266 1 95.88 351 ALA A O 1
ATOM 2701 N N . GLY A 1 352 ? 1.907 -26.766 -10.414 1 95.38 352 GLY A N 1
ATOM 2702 C CA . GLY A 1 352 ? 0.61 -26.328 -10.914 1 95.38 352 GLY A CA 1
ATOM 2703 C C . GLY A 1 352 ? 0.428 -24.828 -10.891 1 95.38 352 GLY A C 1
ATOM 2704 O O . GLY A 1 352 ? -0.315 -24.266 -11.711 1 95.38 352 GLY A O 1
ATOM 2705 N N . CYS A 1 353 ? 1.075 -24.203 -9.945 1 95.44 353 CYS A N 1
ATOM 2706 C CA . CYS A 1 353 ? 0.862 -22.766 -9.82 1 95.44 353 CYS A CA 1
ATOM 2707 C C . CYS A 1 353 ? 1.885 -21.984 -10.641 1 95.44 353 CYS A C 1
ATOM 2709 O O . CYS A 1 353 ? 2.938 -22.516 -10.992 1 95.44 353 CYS A O 1
ATOM 2711 N N . ILE A 1 354 ? 1.627 -20.75 -10.922 1 95.25 354 ILE A N 1
ATOM 2712 C CA . ILE A 1 354 ? 2.463 -19.891 -11.75 1 95.25 354 ILE A CA 1
ATOM 2713 C C . ILE A 1 354 ? 3.801 -19.641 -11.055 1 95.25 354 ILE A C 1
ATOM 2715 O O . ILE A 1 354 ? 4.836 -19.516 -11.711 1 95.25 354 ILE A O 1
ATOM 2719 N N . ILE A 1 355 ? 3.77 -19.641 -9.695 1 96.06 355 ILE A N 1
ATOM 2720 C CA . ILE A 1 355 ? 4.977 -19.281 -8.961 1 96.06 355 ILE A CA 1
ATOM 2721 C C . ILE A 1 355 ? 5.77 -20.531 -8.617 1 96.06 355 ILE A C 1
ATOM 2723 O O . ILE A 1 355 ? 6.691 -20.5 -7.797 1 96.06 355 ILE A O 1
ATOM 2727 N N . ARG A 1 356 ? 5.375 -21.703 -9.148 1 94.69 356 ARG A N 1
ATOM 2728 C CA . ARG A 1 356 ? 6.082 -22.938 -8.836 1 94.69 356 ARG A CA 1
ATOM 2729 C C . ARG A 1 356 ? 7.574 -22.812 -9.109 1 94.69 356 ARG A C 1
ATOM 2731 O O . ARG A 1 356 ? 7.973 -22.219 -10.117 1 94.69 356 ARG A O 1
ATOM 2738 N N . ALA A 1 357 ? 8.352 -23.281 -8.172 1 92.5 357 ALA A N 1
ATOM 2739 C CA . ALA A 1 357 ? 9.812 -23.156 -8.172 1 92.5 357 ALA A CA 1
ATOM 2740 C C . ALA A 1 357 ? 10.461 -24.219 -7.293 1 92.5 357 ALA A C 1
ATOM 2742 O O . ALA A 1 357 ? 9.828 -24.734 -6.367 1 92.5 357 ALA A O 1
ATOM 2743 N N . GLN A 1 358 ? 11.68 -24.484 -7.535 1 90 358 GLN A N 1
ATOM 2744 C CA . GLN A 1 358 ? 12.445 -25.469 -6.777 1 90 358 GLN A CA 1
ATOM 2745 C C . GLN A 1 358 ? 12.562 -25.062 -5.309 1 90 358 GLN A C 1
ATOM 2747 O O . GLN A 1 358 ? 12.5 -25.922 -4.422 1 90 358 GLN A O 1
ATOM 2752 N N . PHE A 1 359 ? 12.703 -23.828 -5.082 1 90.25 359 PHE A N 1
ATOM 2753 C CA . PHE A 1 359 ? 13.039 -23.453 -3.713 1 90.25 359 PHE A CA 1
ATOM 2754 C C . PHE A 1 359 ? 11.805 -23.516 -2.816 1 90.25 359 PHE A C 1
ATOM 2756 O O . PHE A 1 359 ? 11.914 -23.422 -1.593 1 90.25 359 PHE A O 1
ATOM 2763 N N . LEU A 1 360 ? 10.609 -23.75 -3.348 1 95.56 360 LEU A N 1
ATOM 2764 C CA . LEU A 1 360 ? 9.414 -23.906 -2.525 1 95.56 360 LEU A CA 1
ATOM 2765 C C . LEU A 1 360 ? 9.555 -25.094 -1.572 1 95.56 360 LEU A C 1
ATOM 2767 O O . LEU A 1 360 ? 9.008 -25.062 -0.468 1 95.56 360 LEU A O 1
ATOM 2771 N N . GLN A 1 361 ? 10.281 -26.078 -2 1 95.5 361 GLN A N 1
ATOM 2772 C CA . GLN A 1 361 ? 10.57 -27.172 -1.093 1 95.5 361 GLN A CA 1
ATOM 2773 C C . GLN A 1 361 ? 11.359 -26.703 0.125 1 95.5 361 GLN A C 1
ATOM 2775 O O . GLN A 1 361 ? 11.172 -27.219 1.229 1 95.5 361 GLN A O 1
ATOM 2780 N N . LYS A 1 362 ? 12.281 -25.734 -0.053 1 97.31 362 LYS A N 1
ATOM 2781 C CA . LYS A 1 362 ? 13.055 -25.188 1.056 1 97.31 362 LYS A CA 1
ATOM 2782 C C . LYS A 1 362 ? 12.148 -24.484 2.059 1 97.31 362 LYS A C 1
ATOM 2784 O O . LYS A 1 362 ? 12.414 -24.5 3.262 1 97.31 362 LYS A O 1
ATOM 2789 N N . ILE A 1 363 ? 11.094 -23.844 1.576 1 97.75 363 ILE A N 1
ATOM 2790 C CA . ILE A 1 363 ? 10.133 -23.188 2.461 1 97.75 363 ILE A CA 1
ATOM 2791 C C . ILE A 1 363 ? 9.359 -24.25 3.246 1 97.75 363 ILE A C 1
ATOM 2793 O O . ILE A 1 363 ? 9.156 -24.109 4.453 1 97.75 363 ILE A O 1
ATOM 2797 N N . THR A 1 364 ? 8.891 -25.312 2.535 1 97 364 THR A N 1
ATOM 2798 C CA . THR A 1 364 ? 8.227 -26.422 3.205 1 97 364 THR A CA 1
ATOM 2799 C C . THR A 1 364 ? 9.094 -26.984 4.328 1 97 364 THR A C 1
ATOM 2801 O O . THR A 1 364 ? 8.625 -27.172 5.449 1 97 364 THR A O 1
ATOM 2804 N N . ASP A 1 365 ? 10.352 -27.188 4.039 1 97.31 365 ASP A N 1
ATOM 2805 C CA . ASP A 1 365 ? 11.297 -27.75 5.008 1 97.31 365 ASP A CA 1
ATOM 2806 C C . ASP A 1 365 ? 11.461 -26.828 6.207 1 97.31 365 ASP A C 1
ATOM 2808 O O . ASP A 1 365 ? 11.539 -27.281 7.348 1 97.31 365 ASP A O 1
ATOM 2812 N N . ALA A 1 366 ? 11.562 -25.547 5.965 1 97.69 366 ALA A N 1
ATOM 2813 C CA . ALA A 1 366 ? 11.742 -24.562 7.031 1 97.69 366 ALA A CA 1
ATOM 2814 C C . ALA A 1 366 ? 10.586 -24.625 8.031 1 97.69 366 ALA A C 1
ATOM 2816 O O . ALA A 1 366 ? 10.805 -24.609 9.242 1 97.69 366 ALA A O 1
ATOM 2817 N N . TYR A 1 367 ? 9.375 -24.703 7.527 1 97.25 367 TYR A N 1
ATOM 2818 C CA . TYR A 1 367 ? 8.211 -24.703 8.406 1 97.25 367 TYR A CA 1
ATOM 2819 C C . TYR A 1 367 ? 8.023 -26.062 9.07 1 97.25 367 TYR A C 1
ATOM 2821 O O . TYR A 1 367 ? 7.438 -26.156 10.148 1 97.25 367 TYR A O 1
ATOM 2829 N N . GLU A 1 368 ? 8.438 -27.125 8.391 1 95.5 368 GLU A N 1
ATOM 2830 C CA . GLU A 1 368 ? 8.438 -28.438 9.039 1 95.5 368 GLU A CA 1
ATOM 2831 C C . GLU A 1 368 ? 9.391 -28.469 10.227 1 95.5 368 GLU A C 1
ATOM 2833 O O . GLU A 1 368 ? 9.109 -29.109 11.242 1 95.5 368 GLU A O 1
ATOM 2838 N N . GLU A 1 369 ? 10.469 -27.812 10.07 1 97 369 GLU A N 1
ATOM 2839 C CA . GLU A 1 369 ? 11.461 -27.734 11.141 1 97 369 GLU A CA 1
ATOM 2840 C C . GLU A 1 369 ? 10.984 -26.844 12.273 1 97 369 GLU A C 1
ATOM 2842 O O . GLU A 1 369 ? 11.18 -27.156 13.445 1 97 369 GLU A O 1
ATOM 2847 N N . ASN A 1 370 ? 10.453 -25.734 11.953 1 96.69 370 ASN A N 1
ATOM 2848 C CA . ASN A 1 370 ? 9.945 -24.766 12.922 1 96.69 370 ASN A CA 1
ATOM 2849 C C . ASN A 1 370 ? 8.688 -24.062 12.406 1 96.69 370 ASN A C 1
ATOM 2851 O O . ASN A 1 370 ? 8.781 -23 11.789 1 96.69 370 ASN A O 1
ATOM 2855 N N . ALA A 1 371 ? 7.547 -24.547 12.797 1 93.81 371 ALA A N 1
ATOM 2856 C CA . ALA A 1 371 ? 6.273 -24.031 12.305 1 93.81 371 ALA A CA 1
ATOM 2857 C C . ALA A 1 371 ? 6.039 -22.594 12.781 1 93.81 371 ALA A C 1
ATOM 2859 O O . ALA A 1 371 ? 5.277 -21.844 12.172 1 93.81 371 ALA A O 1
ATOM 2860 N N . GLY A 1 372 ? 6.73 -22.234 13.859 1 94.88 372 GLY A N 1
ATOM 2861 C CA . GLY A 1 372 ? 6.496 -20.938 14.469 1 94.88 372 GLY A CA 1
ATOM 2862 C C . GLY A 1 372 ? 7.562 -19.922 14.125 1 94.88 372 GLY A C 1
ATOM 2863 O O . GLY A 1 372 ? 7.664 -18.875 14.781 1 94.88 372 GLY A O 1
ATOM 2864 N N . ILE A 1 373 ? 8.375 -20.219 13.117 1 95.19 373 ILE A N 1
ATOM 2865 C CA . ILE A 1 373 ? 9.438 -19.281 12.766 1 95.19 373 ILE A CA 1
ATOM 2866 C C . ILE A 1 373 ? 8.844 -17.922 12.422 1 95.19 373 ILE A C 1
ATOM 2868 O O . ILE A 1 373 ? 7.836 -17.844 11.719 1 95.19 373 ILE A O 1
ATOM 2872 N N . ALA A 1 374 ? 9.398 -16.859 12.898 1 94.5 374 ALA A N 1
ATOM 2873 C CA . ALA A 1 374 ? 8.812 -15.516 12.812 1 94.5 374 ALA A CA 1
ATOM 2874 C C . ALA A 1 374 ? 8.922 -14.961 11.398 1 94.5 374 ALA A C 1
ATOM 2876 O O . ALA A 1 374 ? 8.07 -14.18 10.961 1 94.5 374 ALA A O 1
ATOM 2877 N N . ASN A 1 375 ? 9.984 -15.32 10.719 1 97.56 375 ASN A N 1
ATOM 2878 C CA . ASN A 1 375 ? 10.305 -14.852 9.375 1 97.56 375 ASN A CA 1
ATOM 2879 C C . ASN A 1 375 ? 11.164 -15.859 8.617 1 97.56 375 ASN A C 1
ATOM 2881 O O . ASN A 1 375 ? 12.125 -16.406 9.164 1 97.56 375 ASN A O 1
ATOM 2885 N N . LEU A 1 376 ? 10.812 -16.125 7.367 1 97.69 376 LEU A N 1
ATOM 2886 C CA . LEU A 1 376 ? 11.5 -17.125 6.559 1 97.69 376 LEU A CA 1
ATOM 2887 C C . LEU A 1 376 ? 12.992 -16.828 6.48 1 97.69 376 LEU A C 1
ATOM 2889 O O . LEU A 1 376 ? 13.805 -17.734 6.367 1 97.69 376 LEU A O 1
ATOM 2893 N N . LEU A 1 377 ? 13.406 -15.555 6.605 1 98.12 377 LEU A N 1
ATOM 2894 C CA . LEU A 1 377 ? 14.797 -15.141 6.5 1 98.12 377 LEU A CA 1
ATOM 2895 C C . LEU A 1 377 ? 15.625 -15.711 7.648 1 98.12 377 LEU A C 1
ATOM 2897 O O . LEU A 1 377 ? 16.859 -15.758 7.574 1 98.12 377 LEU A O 1
ATOM 2901 N N . LEU A 1 378 ? 14.961 -16.141 8.727 1 97.88 378 LEU A N 1
ATOM 2902 C CA . LEU A 1 378 ? 15.656 -16.641 9.906 1 97.88 378 LEU A CA 1
ATOM 2903 C C . LEU A 1 378 ? 15.914 -18.141 9.797 1 97.88 378 LEU A C 1
ATOM 2905 O O . LEU A 1 378 ? 16.672 -18.703 10.586 1 97.88 378 LEU A O 1
ATOM 2909 N N . ALA A 1 379 ? 15.211 -18.844 8.836 1 97.5 379 ALA A N 1
ATOM 2910 C CA . ALA A 1 379 ? 15.469 -20.266 8.625 1 97.5 379 ALA A CA 1
ATOM 2911 C C . ALA A 1 379 ? 16.891 -20.5 8.109 1 97.5 379 ALA A C 1
ATOM 2913 O O . ALA A 1 379 ? 17.391 -19.734 7.289 1 97.5 379 ALA A O 1
ATOM 2914 N N . PRO A 1 380 ? 17.562 -21.562 8.516 1 97.19 380 PRO A N 1
ATOM 2915 C CA . PRO A 1 380 ? 18.984 -21.75 8.234 1 97.19 380 PRO A CA 1
ATOM 2916 C C . PRO A 1 380 ? 19.312 -21.641 6.75 1 97.19 380 PRO A C 1
ATOM 2918 O O . PRO A 1 380 ? 20.281 -20.953 6.383 1 97.19 380 PRO A O 1
ATOM 2921 N N . TYR A 1 381 ? 18.578 -22.234 5.914 1 97.44 381 TYR A N 1
ATOM 2922 C CA . TYR A 1 381 ? 18.859 -22.172 4.484 1 97.44 381 TYR A CA 1
ATOM 2923 C C . TYR A 1 381 ? 18.766 -20.75 3.967 1 97.44 381 TYR A C 1
ATOM 2925 O O . TYR A 1 381 ? 19.672 -20.281 3.26 1 97.44 381 TYR A O 1
ATOM 2933 N N . PHE A 1 382 ? 17.703 -20.094 4.281 1 98.06 382 PHE A N 1
ATOM 2934 C CA . PHE A 1 382 ? 17.469 -18.75 3.756 1 98.06 382 PHE A CA 1
ATOM 2935 C C . PHE A 1 382 ? 18.422 -17.75 4.391 1 98.06 382 PHE A C 1
ATOM 2937 O O . PHE A 1 382 ? 18.844 -16.797 3.744 1 98.06 382 PHE A O 1
ATOM 2944 N N . LYS A 1 383 ? 18.734 -17.969 5.652 1 98.12 383 LYS A N 1
ATOM 2945 C CA . LYS A 1 383 ? 19.75 -17.156 6.312 1 98.12 383 LYS A CA 1
ATOM 2946 C C . LYS A 1 383 ? 21.094 -17.25 5.582 1 98.12 383 LYS A C 1
ATOM 2948 O O . LYS A 1 383 ? 21.75 -16.234 5.367 1 98.12 383 LYS A O 1
ATOM 2953 N N . GLN A 1 384 ? 21.453 -18.438 5.199 1 98.19 384 GLN A N 1
ATOM 2954 C CA . GLN A 1 384 ? 22.703 -18.641 4.48 1 98.19 384 GLN A CA 1
ATOM 2955 C C . GLN A 1 384 ? 22.703 -17.938 3.131 1 98.19 384 GLN A C 1
ATOM 2957 O O . GLN A 1 384 ? 23.688 -17.312 2.742 1 98.19 384 GLN A O 1
ATOM 2962 N N . ILE A 1 385 ? 21.594 -18.031 2.432 1 98.25 385 ILE A N 1
ATOM 2963 C CA . ILE A 1 385 ? 21.469 -17.359 1.148 1 98.25 385 ILE A CA 1
ATOM 2964 C C . ILE A 1 385 ? 21.594 -15.844 1.35 1 98.25 385 ILE A C 1
ATOM 2966 O O . ILE A 1 385 ? 22.297 -15.164 0.6 1 98.25 385 ILE A O 1
ATOM 2970 N N . ALA A 1 386 ? 20.875 -15.297 2.375 1 98.19 386 ALA A N 1
ATOM 2971 C CA . ALA A 1 386 ? 20.953 -13.867 2.654 1 98.19 386 ALA A CA 1
ATOM 2972 C C . ALA A 1 386 ? 22.375 -13.43 2.947 1 98.19 386 ALA A C 1
ATOM 2974 O O . ALA A 1 386 ? 22.828 -12.391 2.467 1 98.19 386 ALA A O 1
ATOM 2975 N N . ASP A 1 387 ? 23.109 -14.211 3.73 1 97.25 387 ASP A N 1
ATOM 2976 C CA . ASP A 1 387 ? 24.5 -13.922 4.066 1 97.25 387 ASP A CA 1
ATOM 2977 C C . ASP A 1 387 ? 25.359 -13.852 2.812 1 97.25 387 ASP A C 1
ATOM 2979 O O . ASP A 1 387 ? 26.234 -12.977 2.689 1 97.25 387 ASP A O 1
ATOM 2983 N N . GLU A 1 388 ? 25.062 -14.734 1.931 1 98.06 388 GLU A N 1
ATOM 2984 C CA . GLU A 1 388 ? 25.922 -14.891 0.765 1 98.06 388 GLU A CA 1
ATOM 2985 C C . GLU A 1 388 ? 25.547 -13.906 -0.339 1 98.06 388 GLU A C 1
ATOM 2987 O O . GLU A 1 388 ? 26.391 -13.469 -1.113 1 98.06 388 GLU A O 1
ATOM 2992 N N . TYR A 1 389 ? 24.281 -13.531 -0.396 1 98.62 389 TYR A N 1
ATOM 2993 C CA . TYR A 1 389 ? 23.797 -12.867 -1.604 1 98.62 389 TYR A CA 1
ATOM 2994 C C . TYR A 1 389 ? 23.5 -11.398 -1.338 1 98.62 389 TYR A C 1
ATOM 2996 O O . TYR A 1 389 ? 23.344 -10.609 -2.273 1 98.62 389 TYR A O 1
ATOM 3004 N N . GLN A 1 390 ? 23.453 -10.93 -0.046 1 98.56 390 GLN A N 1
ATOM 3005 C CA . GLN A 1 390 ? 23.031 -9.562 0.241 1 98.56 390 GLN A CA 1
ATOM 3006 C C . GLN A 1 390 ? 23.953 -8.547 -0.405 1 98.56 390 GLN A C 1
ATOM 3008 O O . GLN A 1 390 ? 23.516 -7.488 -0.859 1 98.56 390 GLN A O 1
ATOM 3013 N N . GLN A 1 391 ? 25.266 -8.844 -0.486 1 98.38 391 GLN A N 1
ATOM 3014 C CA . GLN A 1 391 ? 26.172 -7.887 -1.105 1 98.38 391 GLN A CA 1
ATOM 3015 C C . GLN A 1 391 ? 25.891 -7.73 -2.596 1 98.38 391 GLN A C 1
ATOM 3017 O O . GLN A 1 391 ? 25.984 -6.629 -3.141 1 98.38 391 GLN A O 1
ATOM 3022 N N . ALA A 1 392 ? 25.594 -8.844 -3.262 1 98.62 392 ALA A N 1
ATOM 3023 C CA . ALA A 1 392 ? 25.219 -8.773 -4.672 1 98.62 392 ALA A CA 1
ATOM 3024 C C . ALA A 1 392 ? 23.984 -7.91 -4.863 1 98.62 392 ALA A C 1
ATOM 3026 O O . ALA A 1 392 ? 23.922 -7.102 -5.793 1 98.62 392 ALA A O 1
ATOM 3027 N N . LEU A 1 393 ? 22.953 -8.102 -4.031 1 98.81 393 LEU A N 1
ATOM 3028 C CA . LEU A 1 393 ? 21.734 -7.297 -4.098 1 98.81 393 LEU A CA 1
ATOM 3029 C C . LEU A 1 393 ? 22.047 -5.82 -3.877 1 98.81 393 LEU A C 1
ATOM 3031 O O . LEU A 1 393 ? 21.516 -4.961 -4.582 1 98.81 393 LEU A O 1
ATOM 3035 N N . ARG A 1 394 ? 22.984 -5.523 -2.92 1 98.69 394 ARG A N 1
ATOM 3036 C CA . ARG A 1 394 ? 23.406 -4.148 -2.662 1 98.69 394 ARG A CA 1
ATOM 3037 C C . ARG A 1 394 ? 24.094 -3.553 -3.885 1 98.69 394 ARG A C 1
ATOM 3039 O O . ARG A 1 394 ? 23.828 -2.408 -4.258 1 98.69 394 ARG A O 1
ATOM 3046 N N . ASP A 1 395 ? 24.953 -4.305 -4.492 1 98 395 ASP A N 1
ATOM 3047 C CA . ASP A 1 395 ? 25.688 -3.84 -5.66 1 98 395 ASP A CA 1
ATOM 3048 C C . ASP A 1 395 ? 24.75 -3.545 -6.828 1 98 395 ASP A C 1
ATOM 3050 O O . ASP A 1 395 ? 24.906 -2.541 -7.523 1 98 395 ASP A O 1
ATOM 3054 N N . VAL A 1 396 ? 23.812 -4.40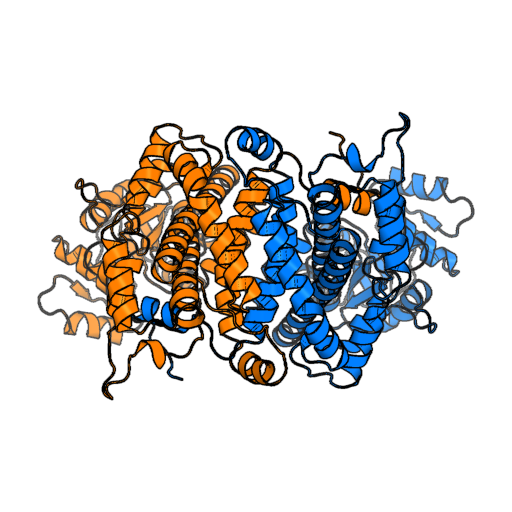6 -7.023 1 98.38 396 VAL A N 1
ATOM 3055 C CA . VAL A 1 396 ? 22.859 -4.273 -8.117 1 98.38 396 VAL A CA 1
ATOM 3056 C C . VAL A 1 396 ? 22 -3.025 -7.902 1 98.38 396 VAL A C 1
ATOM 3058 O O . VAL A 1 396 ? 21.797 -2.238 -8.828 1 98.38 396 VAL A O 1
ATOM 3061 N N . VAL A 1 397 ? 21.469 -2.826 -6.672 1 98.75 397 VAL A N 1
ATOM 3062 C CA . VAL A 1 397 ? 20.625 -1.677 -6.375 1 98.75 397 VAL A CA 1
ATOM 3063 C C . VAL A 1 397 ? 21.438 -0.388 -6.516 1 98.75 397 VAL A C 1
ATOM 3065 O O . VAL A 1 397 ? 20.969 0.58 -7.125 1 98.75 397 VAL A O 1
ATOM 3068 N N . ALA A 1 398 ? 22.656 -0.364 -5.965 1 97.94 398 ALA A N 1
ATOM 3069 C CA . ALA A 1 398 ? 23.5 0.823 -6.062 1 97.94 398 ALA A CA 1
ATOM 3070 C C . ALA A 1 398 ? 23.812 1.156 -7.52 1 97.94 398 ALA A C 1
ATOM 3072 O O . ALA A 1 398 ? 23.766 2.322 -7.922 1 97.94 398 ALA A O 1
ATOM 3073 N N . TYR A 1 399 ? 24.141 0.12 -8.312 1 97.69 399 TYR A N 1
ATOM 3074 C CA . TYR A 1 399 ? 24.406 0.314 -9.734 1 97.69 399 TYR A CA 1
ATOM 3075 C C . TYR A 1 399 ? 23.188 0.892 -10.438 1 97.69 399 TYR A C 1
ATOM 3077 O O . TYR A 1 399 ? 23.297 1.861 -11.195 1 97.69 399 TYR A O 1
ATOM 3085 N N . ALA A 1 400 ? 22.031 0.275 -10.227 1 98.31 400 ALA A N 1
ATOM 3086 C CA . ALA A 1 400 ? 20.797 0.697 -10.875 1 98.31 400 ALA A CA 1
ATOM 3087 C C . ALA A 1 400 ? 20.469 2.154 -10.555 1 98.31 400 ALA A C 1
ATOM 3089 O O . ALA A 1 400 ? 20.141 2.936 -11.445 1 98.31 400 ALA A O 1
ATOM 3090 N N . VAL A 1 401 ? 20.594 2.504 -9.25 1 98.31 401 VAL A N 1
ATOM 3091 C CA . VAL A 1 401 ? 20.297 3.855 -8.789 1 98.31 401 VAL A CA 1
ATOM 3092 C C . VAL A 1 401 ? 21.25 4.852 -9.445 1 98.31 401 VAL A C 1
ATOM 3094 O O . VAL A 1 401 ? 20.812 5.887 -9.961 1 98.31 401 VAL A O 1
ATOM 3097 N N . GLN A 1 402 ? 22.5 4.527 -9.523 1 97.88 402 GLN A N 1
ATOM 3098 C CA . GLN A 1 402 ? 23.5 5.422 -10.078 1 97.88 402 GLN A CA 1
ATOM 3099 C C . GLN A 1 402 ? 23.344 5.559 -11.594 1 97.88 402 GLN A C 1
ATOM 3101 O O . GLN A 1 402 ? 23.797 6.547 -12.18 1 97.88 402 GLN A O 1
ATOM 3106 N N . ASN A 1 403 ? 22.688 4.582 -12.219 1 97.62 403 ASN A N 1
ATOM 3107 C CA . ASN A 1 403 ? 22.578 4.59 -13.672 1 97.62 403 ASN A CA 1
ATOM 3108 C C . ASN A 1 403 ? 21.156 4.938 -14.117 1 97.62 403 ASN A C 1
ATOM 3110 O O . ASN A 1 403 ? 20.828 4.867 -15.305 1 97.62 403 ASN A O 1
ATOM 3114 N N . GLY A 1 404 ? 20.328 5.301 -13.242 1 97.62 404 GLY A N 1
ATOM 3115 C CA . GLY A 1 404 ? 18.984 5.758 -13.555 1 97.62 404 GLY A CA 1
ATOM 3116 C C . GLY A 1 404 ? 18.078 4.648 -14.047 1 97.62 404 GLY A C 1
ATOM 3117 O O . GLY A 1 404 ? 17.141 4.898 -14.812 1 97.62 404 GLY A O 1
ATOM 3118 N N . ILE A 1 405 ? 18.359 3.381 -13.719 1 97.69 405 ILE A N 1
ATOM 3119 C CA . ILE A 1 405 ? 17.5 2.236 -14.016 1 97.69 405 ILE A CA 1
ATOM 3120 C C . ILE A 1 405 ? 16.594 1.948 -12.828 1 97.69 405 ILE A C 1
ATOM 3122 O O . ILE A 1 405 ? 17.047 1.502 -11.773 1 97.69 405 ILE A O 1
ATOM 3126 N N . PRO A 1 406 ? 15.297 2.23 -12.977 1 98.31 406 PRO A N 1
ATOM 3127 C CA . PRO A 1 406 ? 14.422 2.023 -11.82 1 98.31 406 PRO A CA 1
ATOM 3128 C C . PRO A 1 406 ? 14.297 0.552 -11.43 1 98.31 406 PRO A C 1
ATOM 3130 O O . PRO A 1 406 ? 13.945 -0.286 -12.266 1 98.31 406 PRO A O 1
ATOM 3133 N N . VAL A 1 407 ? 14.578 0.232 -10.172 1 98.69 407 VAL A N 1
ATOM 3134 C CA . VAL A 1 407 ? 14.43 -1.112 -9.625 1 98.69 407 VAL A CA 1
ATOM 3135 C C . VAL A 1 407 ? 13.711 -1.046 -8.281 1 98.69 407 VAL A C 1
ATOM 3137 O O . VAL A 1 407 ? 14.25 -1.478 -7.258 1 98.69 407 VAL A O 1
ATOM 3140 N N . PRO A 1 408 ? 12.453 -0.619 -8.312 1 98.81 408 PRO A N 1
ATOM 3141 C CA . PRO A 1 408 ? 11.727 -0.39 -7.062 1 98.81 408 PRO A CA 1
ATOM 3142 C C . PRO A 1 408 ? 11.633 -1.646 -6.199 1 98.81 408 PRO A C 1
ATOM 3144 O O . PRO A 1 408 ? 11.719 -1.563 -4.969 1 98.81 408 PRO A O 1
ATOM 3147 N N . THR A 1 409 ? 11.477 -2.84 -6.746 1 98.88 409 THR A N 1
ATOM 3148 C CA . THR A 1 409 ? 11.258 -4.031 -5.934 1 98.88 409 THR A CA 1
ATOM 3149 C C . THR A 1 409 ? 12.578 -4.551 -5.371 1 98.88 409 THR A C 1
ATOM 3151 O O . THR A 1 409 ? 12.625 -5.039 -4.242 1 98.88 409 THR A O 1
ATOM 3154 N N . PHE A 1 410 ? 13.727 -4.469 -6.188 1 98.94 410 PHE A N 1
ATOM 3155 C CA . PHE A 1 410 ? 15.031 -4.785 -5.625 1 98.94 410 PHE A CA 1
ATOM 3156 C C . PHE A 1 410 ? 15.375 -3.836 -4.48 1 98.94 410 PHE A C 1
ATOM 3158 O O . PHE A 1 410 ? 15.914 -4.258 -3.457 1 98.94 410 PHE A O 1
ATOM 3165 N N . SER A 1 411 ? 15.062 -2.541 -4.676 1 98.94 411 SER A N 1
ATOM 3166 C CA . SER A 1 411 ? 15.305 -1.539 -3.643 1 98.94 411 SER A CA 1
ATOM 3167 C C . SER A 1 411 ? 14.492 -1.836 -2.387 1 98.94 411 SER A C 1
ATOM 3169 O O . SER A 1 411 ? 15.008 -1.726 -1.271 1 98.94 411 SER A O 1
ATOM 3171 N N . ALA A 1 412 ? 13.242 -2.227 -2.559 1 98.88 412 ALA A N 1
ATOM 3172 C CA . ALA A 1 412 ? 12.391 -2.566 -1.423 1 98.88 412 ALA A CA 1
ATOM 3173 C C . ALA A 1 412 ? 12.898 -3.812 -0.705 1 98.88 412 ALA A C 1
ATOM 3175 O O . ALA A 1 412 ? 12.797 -3.916 0.52 1 98.88 412 ALA A O 1
ATOM 3176 N N . ALA A 1 413 ? 13.43 -4.742 -1.495 1 98.88 413 ALA A N 1
ATOM 3177 C CA . ALA A 1 413 ? 13.93 -5.984 -0.916 1 98.88 413 ALA A CA 1
ATOM 3178 C C . ALA A 1 413 ? 15.086 -5.711 0.046 1 98.88 413 ALA A C 1
ATOM 3180 O O . ALA A 1 413 ? 15.086 -6.199 1.18 1 98.88 413 ALA A O 1
ATOM 3181 N N . ILE A 1 414 ? 16.047 -4.93 -0.372 1 98.88 414 ILE A N 1
ATOM 3182 C CA . ILE A 1 414 ? 17.234 -4.699 0.458 1 98.88 414 ILE A CA 1
ATOM 3183 C C . ILE A 1 414 ? 16.859 -3.795 1.633 1 98.88 414 ILE A C 1
ATOM 3185 O O . ILE A 1 414 ? 17.406 -3.941 2.73 1 98.88 414 ILE A O 1
ATOM 3189 N N . ALA A 1 415 ? 15.969 -2.824 1.401 1 98.81 415 ALA A N 1
ATOM 3190 C CA . ALA A 1 415 ? 15.508 -1.971 2.492 1 98.81 415 ALA A CA 1
ATOM 3191 C C . ALA A 1 415 ? 14.781 -2.785 3.555 1 98.81 415 ALA A C 1
ATOM 3193 O O . ALA A 1 415 ? 14.945 -2.545 4.754 1 98.81 415 ALA A O 1
ATOM 3194 N N . TYR A 1 416 ? 13.945 -3.779 3.162 1 98.81 416 TYR A N 1
ATOM 3195 C CA . TYR A 1 416 ? 13.242 -4.66 4.09 1 98.81 416 TYR A CA 1
ATOM 3196 C C . TYR A 1 416 ? 14.227 -5.492 4.898 1 98.81 416 TYR A C 1
ATOM 3198 O O . TYR A 1 416 ? 14.117 -5.582 6.125 1 98.81 416 TYR A O 1
ATOM 3206 N N . TYR A 1 417 ? 15.195 -6.047 4.184 1 98.81 417 TYR A N 1
ATOM 3207 C CA . TYR A 1 417 ? 16.203 -6.875 4.836 1 98.81 417 TYR A CA 1
ATOM 3208 C C . TYR A 1 417 ? 16.953 -6.086 5.898 1 98.81 417 TYR A C 1
ATOM 3210 O O . TYR A 1 417 ? 17.094 -6.535 7.039 1 98.81 417 TYR A O 1
ATOM 3218 N N . ASP A 1 418 ? 17.422 -4.895 5.523 1 98.69 418 ASP A N 1
ATOM 3219 C CA . ASP A 1 418 ? 18.203 -4.078 6.441 1 98.69 418 ASP A CA 1
ATOM 3220 C C . ASP A 1 418 ? 17.344 -3.572 7.598 1 98.69 418 ASP A C 1
ATOM 3222 O O . ASP A 1 418 ? 17.844 -3.428 8.719 1 98.69 418 ASP A O 1
ATOM 3226 N N . SER A 1 419 ? 16.109 -3.256 7.348 1 98.69 419 SER A N 1
ATOM 3227 C CA . SER A 1 419 ? 15.219 -2.826 8.422 1 98.69 419 SER A CA 1
ATOM 3228 C C . SER A 1 419 ? 14.945 -3.961 9.406 1 98.69 419 SER A C 1
ATOM 3230 O O . SER A 1 419 ? 14.992 -3.762 10.617 1 98.69 419 SER A O 1
ATOM 3232 N N . TYR A 1 420 ? 14.688 -5.141 8.875 1 98.5 420 TYR A N 1
ATOM 3233 C CA . TYR A 1 420 ? 14.297 -6.277 9.703 1 98.5 420 TYR A CA 1
ATOM 3234 C C . TYR A 1 420 ? 15.461 -6.734 10.578 1 98.5 420 TYR A C 1
ATOM 3236 O O . TYR A 1 420 ? 15.258 -7.168 11.719 1 98.5 420 TYR A O 1
ATOM 3244 N N . ARG A 1 421 ? 16.672 -6.594 10.094 1 98.12 421 ARG A N 1
ATOM 3245 C CA . ARG A 1 421 ? 17.828 -7.078 10.852 1 98.12 421 ARG A CA 1
ATOM 3246 C C . ARG A 1 421 ? 18.375 -5.988 11.758 1 98.12 421 ARG A C 1
ATOM 3248 O O . ARG A 1 421 ? 19.453 -6.152 12.359 1 98.12 421 ARG A O 1
ATOM 3255 N N . SER A 1 422 ? 17.719 -4.836 11.852 1 97.5 422 SER A N 1
ATOM 3256 C CA . SER A 1 422 ? 18.234 -3.723 12.641 1 97.5 422 SER A CA 1
ATOM 3257 C C . SER A 1 422 ? 17.641 -3.717 14.047 1 97.5 422 SER A C 1
ATOM 3259 O O . SER A 1 422 ? 16.438 -3.566 14.211 1 97.5 422 SER A O 1
ATOM 3261 N N . ALA A 1 423 ? 18.531 -3.77 15.047 1 97.19 423 ALA A N 1
ATOM 3262 C CA . ALA A 1 423 ? 18.062 -3.699 16.438 1 97.19 423 ALA A CA 1
ATOM 3263 C C . ALA A 1 423 ? 17.531 -2.311 16.75 1 97.19 423 ALA A C 1
ATOM 3265 O O . ALA A 1 423 ? 16.688 -2.158 17.656 1 97.19 423 ALA A O 1
ATOM 3266 N N . VAL A 1 424 ? 18.031 -1.286 16.047 1 96.44 424 VAL A N 1
ATOM 3267 C CA . VAL A 1 424 ? 17.625 0.095 16.266 1 96.44 424 VAL A CA 1
ATOM 3268 C C . VAL A 1 424 ? 17.281 0.747 14.93 1 96.44 424 VAL A C 1
ATOM 3270 O O . VAL A 1 424 ? 18.078 0.702 13.992 1 96.44 424 VAL A O 1
ATOM 3273 N N . LEU A 1 425 ? 16.109 1.245 14.789 1 97.62 425 LEU A N 1
ATOM 3274 C CA . LEU A 1 425 ? 15.648 2.027 13.648 1 97.62 425 LEU A CA 1
ATOM 3275 C C . LEU A 1 425 ? 15.391 3.475 14.047 1 97.62 425 LEU A C 1
ATOM 3277 O O . LEU A 1 425 ? 15.32 3.791 15.242 1 97.62 425 LEU A O 1
ATOM 3281 N N . PRO A 1 426 ? 15.234 4.34 13.109 1 97.94 426 PRO A N 1
ATOM 3282 C CA . PRO A 1 426 ? 15.156 5.762 13.453 1 97.94 426 PRO A CA 1
ATOM 3283 C C . PRO A 1 426 ? 13.742 6.203 13.82 1 97.94 426 PRO A C 1
ATOM 3285 O O . PRO A 1 426 ? 13.43 7.395 13.766 1 97.94 426 PRO A O 1
ATOM 3288 N N . ALA A 1 427 ? 12.875 5.25 14.164 1 97.75 427 ALA A N 1
ATOM 3289 C CA . ALA A 1 427 ? 11.484 5.551 14.5 1 97.75 427 ALA A CA 1
ATOM 3290 C C . ALA A 1 427 ? 11.398 6.277 15.844 1 97.75 427 ALA A C 1
ATOM 3292 O O . ALA A 1 427 ? 10.367 6.875 16.156 1 97.75 427 ALA A O 1
ATOM 3293 N N . ASN A 1 428 ? 12.492 6.25 16.703 1 97.62 428 ASN A N 1
ATOM 3294 C CA . ASN A 1 428 ? 12.531 7.047 17.922 1 97.62 428 ASN A CA 1
ATOM 3295 C C . ASN A 1 428 ? 12.375 8.531 17.625 1 97.62 428 ASN A C 1
ATOM 3297 O O . ASN A 1 428 ? 11.711 9.258 18.375 1 97.62 428 ASN A O 1
ATOM 3301 N N . LEU A 1 429 ? 12.961 8.969 16.484 1 98.12 429 LEU A N 1
ATOM 3302 C CA . LEU A 1 429 ? 12.828 10.375 16.125 1 98.12 429 LEU A CA 1
ATOM 3303 C C . LEU A 1 429 ? 11.398 10.711 15.711 1 98.12 429 LEU A C 1
ATOM 3305 O O . LEU A 1 429 ? 10.891 11.789 16.031 1 98.12 429 LEU A O 1
ATOM 3309 N N . ILE A 1 430 ? 10.719 9.828 15.008 1 97.56 430 ILE A N 1
ATOM 3310 C CA . ILE A 1 430 ? 9.328 10.023 14.625 1 97.56 430 ILE A CA 1
ATOM 3311 C C . ILE A 1 430 ? 8.461 10.156 15.875 1 97.56 430 ILE A C 1
ATOM 3313 O O . ILE A 1 430 ? 7.613 11.047 15.961 1 97.56 430 ILE A O 1
ATOM 3317 N N . GLN A 1 431 ? 8.711 9.273 16.844 1 96.44 431 GLN A N 1
ATOM 3318 C CA . GLN A 1 4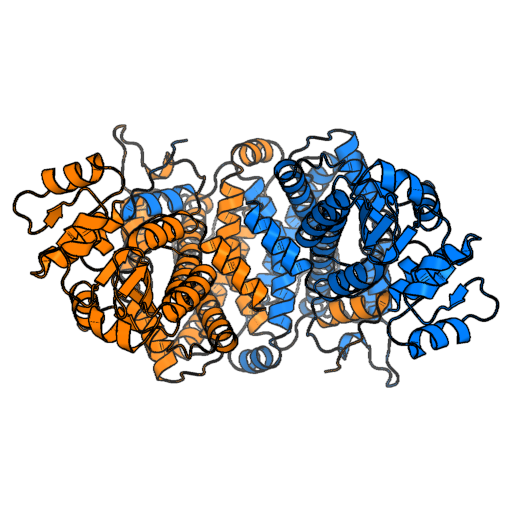31 ? 7.953 9.328 18.094 1 96.44 431 GLN A CA 1
ATOM 3319 C C . GLN A 1 431 ? 8.234 10.625 18.859 1 96.44 431 GLN A C 1
ATOM 3321 O O . GLN A 1 431 ? 7.336 11.195 19.469 1 96.44 431 GLN A O 1
ATOM 3326 N N . ALA A 1 432 ? 9.477 11.047 18.812 1 97.38 432 ALA A N 1
ATOM 3327 C CA . ALA A 1 432 ? 9.828 12.312 19.453 1 97.38 432 ALA A CA 1
ATOM 3328 C C . ALA A 1 432 ? 9.086 13.484 18.828 1 97.38 432 ALA A C 1
ATOM 3330 O O . ALA A 1 432 ? 8.609 14.375 19.531 1 97.38 432 ALA A O 1
ATOM 3331 N N . GLN A 1 433 ? 9.039 13.477 17.5 1 96.56 433 GLN A N 1
ATOM 3332 C CA . GLN A 1 433 ? 8.312 14.523 16.797 1 96.56 433 GLN A CA 1
ATOM 3333 C C . GLN A 1 433 ? 6.828 14.5 17.156 1 96.56 433 GLN A C 1
ATOM 3335 O O . GLN A 1 433 ? 6.242 15.531 17.469 1 96.56 433 GLN A O 1
ATOM 3340 N N . ARG A 1 434 ? 6.215 13.367 17.125 1 94.19 434 ARG A N 1
ATOM 3341 C CA . ARG A 1 434 ? 4.801 13.211 17.438 1 94.19 434 ARG A CA 1
ATOM 3342 C C . ARG A 1 434 ? 4.5 13.688 18.859 1 94.19 434 ARG A C 1
ATOM 3344 O O . ARG A 1 434 ? 3.461 14.305 19.109 1 94.19 434 ARG A O 1
ATOM 3351 N N . ASP A 1 435 ? 5.391 13.344 19.781 1 93.38 435 ASP A N 1
ATOM 3352 C CA . ASP A 1 435 ? 5.215 13.797 21.156 1 93.38 435 ASP A CA 1
ATOM 3353 C C . ASP A 1 435 ? 5.348 15.312 21.25 1 93.38 435 ASP A C 1
ATOM 3355 O O . ASP A 1 435 ? 4.613 15.961 22 1 93.38 435 ASP A O 1
ATOM 3359 N N . TYR A 1 436 ? 6.266 15.844 20.547 1 93.44 436 TYR A N 1
ATOM 3360 C CA . TYR A 1 436 ? 6.539 17.281 20.594 1 93.44 436 TYR A CA 1
ATOM 3361 C C . TYR A 1 436 ? 5.301 18.078 20.188 1 93.44 436 TYR A C 1
ATOM 3363 O O . TYR A 1 436 ? 4.926 19.031 20.875 1 93.44 436 TYR A O 1
ATOM 3371 N N . PHE A 1 437 ? 4.551 17.703 19.094 1 89.75 437 PHE A N 1
ATOM 3372 C CA . PHE A 1 437 ? 3.482 18.578 18.625 1 89.75 437 PHE A CA 1
ATOM 3373 C C . PHE A 1 437 ? 2.117 18.031 19.031 1 89.75 437 PHE A C 1
ATOM 3375 O O . PHE A 1 437 ? 1.108 18.734 18.922 1 89.75 437 PHE A O 1
ATOM 3382 N N . GLY A 1 438 ? 2.041 16.75 19.578 1 84.19 438 GLY A N 1
ATOM 3383 C CA . GLY A 1 438 ? 0.723 16.188 19.844 1 84.19 438 GLY A CA 1
ATOM 3384 C C . GLY A 1 438 ? 0.631 15.484 21.172 1 84.19 438 GLY A C 1
ATOM 3385 O O . GLY A 1 438 ? -0.382 14.852 21.484 1 84.19 438 GLY A O 1
ATOM 3386 N N . ALA A 1 439 ? 1.668 15.531 21.891 1 80.19 439 ALA A N 1
ATOM 3387 C CA . ALA A 1 439 ? 1.711 14.867 23.188 1 80.19 439 ALA A CA 1
ATOM 3388 C C . ALA A 1 439 ? 1.306 13.398 23.078 1 80.19 439 ALA A C 1
ATOM 3390 O O . ALA A 1 439 ? 0.498 12.898 23.859 1 80.19 439 ALA A O 1
ATOM 3391 N N . HIS A 1 440 ? 1.744 12.781 22.031 1 80.88 440 HIS A N 1
ATOM 3392 C CA . HIS A 1 440 ? 1.393 11.391 21.781 1 80.88 440 HIS A CA 1
ATOM 3393 C C . HIS A 1 440 ? 2.107 10.453 22.75 1 80.88 440 HIS A C 1
ATOM 3395 O O . HIS A 1 440 ? 1.874 9.242 22.734 1 80.88 440 HIS A O 1
ATOM 3401 N N . THR A 1 441 ? 2.943 10.93 23.594 1 84.94 441 THR A N 1
ATOM 3402 C CA . THR A 1 441 ? 3.715 10.164 24.562 1 84.94 441 THR A CA 1
ATOM 3403 C C . THR A 1 441 ? 4.602 9.141 23.875 1 84.94 441 THR A C 1
ATOM 3405 O O . THR A 1 441 ? 4.656 9.094 22.641 1 84.94 441 THR A O 1
ATOM 3408 N N . TYR A 1 442 ? 5.492 8.516 24.516 1 88.38 442 TYR A N 1
ATOM 3409 C CA . TYR A 1 442 ? 6.438 7.551 23.969 1 88.38 442 TYR A CA 1
ATOM 3410 C C . TYR A 1 442 ? 6.867 6.547 25.031 1 88.38 442 TYR A C 1
ATOM 3412 O O . TYR A 1 442 ? 6.684 6.785 26.234 1 88.38 442 TYR A O 1
ATOM 3420 N N . LYS A 1 443 ? 7.277 5.398 24.625 1 90.44 443 LYS A N 1
ATOM 3421 C CA . LYS A 1 443 ? 7.934 4.418 25.484 1 90.44 443 LYS A CA 1
ATOM 3422 C C . LYS A 1 443 ? 9.445 4.578 25.453 1 90.44 443 LYS A C 1
ATOM 3424 O O . LYS A 1 443 ? 9.992 5.195 24.531 1 90.44 443 LYS A O 1
ATOM 3429 N N . ARG A 1 444 ? 10.039 4.109 26.484 1 92.75 444 ARG A N 1
ATOM 3430 C CA . ARG A 1 444 ? 11.492 4.219 26.594 1 92.75 444 ARG A CA 1
ATOM 3431 C C . ARG A 1 444 ? 12.164 2.871 26.359 1 92.75 444 ARG A C 1
ATOM 3433 O O . ARG A 1 444 ? 11.547 1.822 26.547 1 92.75 444 ARG A O 1
ATOM 3440 N N . THR A 1 445 ? 13.406 2.902 25.781 1 89.69 445 THR A N 1
ATOM 3441 C CA . THR A 1 445 ? 14.203 1.693 25.578 1 89.69 445 THR A CA 1
ATOM 3442 C C . THR A 1 445 ? 14.82 1.237 26.891 1 89.69 445 THR A C 1
ATOM 3444 O O . THR A 1 445 ? 15.055 2.051 27.797 1 89.69 445 THR A O 1
ATOM 3447 N N . ALA B 1 1 ? -11.492 15.766 24.312 1 69.88 1 ALA B N 1
ATOM 3448 C CA . ALA B 1 1 ? -10.195 15.609 23.641 1 69.88 1 ALA B CA 1
ATOM 3449 C C . ALA B 1 1 ? -9.438 16.938 23.594 1 69.88 1 ALA B C 1
ATOM 3451 O O . ALA B 1 1 ? -10.047 18 23.609 1 69.88 1 ALA B O 1
ATOM 3452 N N . VAL B 1 2 ? -8.227 16.844 23.719 1 83.31 2 VAL B N 1
ATOM 3453 C CA . VAL B 1 2 ? -7.363 18.031 23.766 1 83.31 2 VAL B CA 1
ATOM 3454 C C . VAL B 1 2 ? -7.645 18.922 22.562 1 83.31 2 VAL B C 1
ATOM 3456 O O . VAL B 1 2 ? -7.762 20.141 22.688 1 83.31 2 VAL B O 1
ATOM 3459 N N . MET B 1 3 ? -7.906 18.344 21.438 1 90.06 3 MET B N 1
ATOM 3460 C CA . MET B 1 3 ? -8.172 19.094 20.219 1 90.06 3 MET B CA 1
ATOM 3461 C C . MET B 1 3 ? -9.484 19.859 20.328 1 90.06 3 MET B C 1
ATOM 3463 O O . MET B 1 3 ? -9.555 21.031 19.938 1 90.06 3 MET B O 1
ATOM 3467 N N . GLY B 1 4 ? -10.516 19.188 20.828 1 93.94 4 GLY B N 1
ATOM 3468 C CA . GLY B 1 4 ? -11.812 19.828 20.969 1 93.94 4 GLY B CA 1
ATOM 3469 C C . GLY B 1 4 ? -11.805 21.016 21.906 1 93.94 4 GLY B C 1
ATOM 3470 O O . GLY B 1 4 ? -12.352 22.078 21.594 1 93.94 4 GLY B O 1
ATOM 3471 N N . ARG B 1 5 ? -11.195 20.797 23.031 1 95.31 5 ARG B N 1
ATOM 3472 C CA . ARG B 1 5 ? -11.062 21.859 24.016 1 95.31 5 ARG B CA 1
ATOM 3473 C C . ARG B 1 5 ? -10.312 23.047 23.422 1 95.31 5 ARG B C 1
ATOM 3475 O O . ARG B 1 5 ? -10.758 24.203 23.562 1 95.31 5 ARG B O 1
ATOM 3482 N N . ASN B 1 6 ? -9.195 22.781 22.734 1 96.5 6 ASN B N 1
ATOM 3483 C CA . ASN B 1 6 ? -8.359 23.859 22.203 1 96.5 6 ASN B CA 1
ATOM 3484 C C . ASN B 1 6 ? -9.07 24.625 21.094 1 96.5 6 ASN B C 1
ATOM 3486 O O . ASN B 1 6 ? -8.93 25.844 20.984 1 96.5 6 ASN B O 1
ATOM 3490 N N . LEU B 1 7 ? -9.852 23.938 20.297 1 97.62 7 LEU B N 1
ATOM 3491 C CA . LEU B 1 7 ? -10.633 24.625 19.266 1 97.62 7 LEU B CA 1
ATOM 3492 C C . LEU B 1 7 ? -11.703 25.5 19.891 1 97.62 7 LEU B C 1
ATOM 3494 O O . LEU B 1 7 ? -11.953 26.609 19.422 1 97.62 7 LEU B O 1
ATOM 3498 N N . ALA B 1 8 ? -12.391 24.969 20.938 1 97.94 8 ALA B N 1
ATOM 3499 C CA . ALA B 1 8 ? -13.391 25.766 21.656 1 97.94 8 ALA B CA 1
ATOM 3500 C C . ALA B 1 8 ? -12.773 27.047 22.234 1 97.94 8 ALA B C 1
ATOM 3502 O O . ALA B 1 8 ? -13.367 28.125 22.125 1 97.94 8 ALA B O 1
ATOM 3503 N N . LEU B 1 9 ? -11.617 26.859 22.828 1 98.19 9 LEU B N 1
ATOM 3504 C CA . LEU B 1 9 ? -10.922 28 23.422 1 98.19 9 LEU B CA 1
ATOM 3505 C C . LEU B 1 9 ? -10.5 29 22.344 1 98.19 9 LEU B C 1
ATOM 3507 O O . LEU B 1 9 ? -10.531 30.203 22.562 1 98.19 9 LEU B O 1
ATOM 3511 N N . ASN B 1 10 ? -10.023 28.484 21.188 1 98.44 10 ASN B N 1
ATOM 3512 C CA . ASN B 1 10 ? -9.68 29.328 20.062 1 98.44 10 ASN B CA 1
ATOM 3513 C C . ASN B 1 10 ? -10.883 30.156 19.594 1 98.44 10 ASN B C 1
ATOM 3515 O O . ASN B 1 10 ? -10.766 31.375 19.391 1 98.44 10 ASN B O 1
ATOM 3519 N N . ILE B 1 11 ? -12.023 29.562 19.438 1 98.31 11 ILE B N 1
ATOM 3520 C CA . ILE B 1 11 ? -13.25 30.234 19.016 1 98.31 11 ILE B CA 1
ATOM 3521 C C . ILE B 1 11 ? -13.641 31.281 20.062 1 98.31 11 ILE B C 1
ATOM 3523 O O . ILE B 1 11 ? -13.969 32.406 19.719 1 98.31 11 ILE B O 1
ATOM 3527 N N . GLU B 1 12 ? -13.586 30.875 21.297 1 98.31 12 GLU B N 1
ATOM 3528 C CA . GLU B 1 12 ? -13.906 31.781 22.406 1 98.31 12 GLU B CA 1
ATOM 3529 C C . GLU B 1 12 ? -12.992 33 22.406 1 98.31 12 GLU B C 1
ATOM 3531 O O . GLU B 1 12 ? -13.453 34.125 22.625 1 98.31 12 GLU B O 1
ATOM 3536 N N . SER B 1 13 ? -11.781 32.781 22.156 1 97.94 13 SER B N 1
ATOM 3537 C CA . SER B 1 13 ? -10.789 33.875 22.188 1 97.94 13 SER B CA 1
ATOM 3538 C C . SER B 1 13 ? -11.055 34.906 21.109 1 97.94 13 SER B C 1
ATOM 3540 O O . SER B 1 13 ? -10.516 36 21.156 1 97.94 13 SER B O 1
ATOM 3542 N N . ARG B 1 14 ? -11.883 34.562 20.188 1 97.62 14 ARG B N 1
ATOM 3543 C CA . ARG B 1 14 ? -12.234 35.5 19.109 1 97.62 14 ARG B CA 1
ATOM 3544 C C . ARG B 1 14 ? -13.508 36.281 19.438 1 97.62 14 ARG B C 1
ATOM 3546 O O . ARG B 1 14 ? -14.07 36.938 18.578 1 97.62 14 ARG B O 1
ATOM 3553 N N . GLY B 1 15 ? -14.055 36.062 20.562 1 96.81 15 GLY B N 1
ATOM 3554 C CA . GLY B 1 15 ? -15.164 36.875 21.031 1 96.81 15 GLY B CA 1
ATOM 3555 C C . GLY B 1 15 ? -16.484 36.125 21.047 1 96.81 15 GLY B C 1
ATOM 3556 O O . GLY B 1 15 ? -17.516 36.719 21.406 1 96.81 15 GLY B O 1
ATOM 3557 N N . TYR B 1 16 ? -16.484 34.906 20.797 1 97.12 16 TYR B N 1
ATOM 3558 C CA . TYR B 1 16 ? -17.703 34.125 20.781 1 97.12 16 TYR B CA 1
ATOM 3559 C C . TYR B 1 16 ? -17.969 33.469 22.141 1 97.12 16 TYR B C 1
ATOM 3561 O O . TYR B 1 16 ? -17.031 33.219 22.906 1 97.12 16 TYR B O 1
ATOM 3569 N N . THR B 1 17 ? -19.234 33.281 22.438 1 97.94 17 THR B N 1
ATOM 3570 C CA . THR B 1 17 ? -19.625 32.375 23.516 1 97.94 17 THR B CA 1
ATOM 3571 C C . THR B 1 17 ? -19.797 30.938 22.984 1 97.94 17 THR B C 1
ATOM 3573 O O . THR B 1 17 ? -20.484 30.719 21.984 1 97.94 17 THR B O 1
ATOM 3576 N N . VAL B 1 18 ? -19.141 29.984 23.625 1 98.19 18 VAL B N 1
ATOM 3577 C CA . VAL B 1 18 ? -19.094 28.625 23.094 1 98.19 18 VAL B CA 1
ATOM 3578 C C . VAL B 1 18 ? -19.766 27.656 24.062 1 98.19 18 VAL B C 1
ATOM 3580 O O . VAL B 1 18 ? -19.328 27.531 25.203 1 98.19 18 VAL B O 1
ATOM 3583 N N . SER B 1 19 ? -20.859 27 23.625 1 98.38 19 SER B N 1
ATOM 3584 C CA . SER B 1 19 ? -21.438 25.891 24.375 1 98.38 19 SER B CA 1
ATOM 3585 C C . SER B 1 19 ? -20.578 24.641 24.266 1 98.38 19 SER B C 1
ATOM 3587 O O . SER B 1 19 ? -20.109 24.297 23.188 1 98.38 19 SER B O 1
ATOM 3589 N N . VAL B 1 20 ? -20.328 23.953 25.453 1 98.06 20 VAL B N 1
ATOM 3590 C CA . VAL B 1 20 ? -19.469 22.781 25.422 1 98.06 20 VAL B CA 1
ATOM 3591 C C . VAL B 1 20 ? -20.188 21.594 26.078 1 98.06 20 VAL B C 1
ATOM 3593 O O . VAL B 1 20 ? -20.938 21.781 27.047 1 98.06 20 VAL B O 1
ATOM 3596 N N . PHE B 1 21 ? -20.031 20.469 25.469 1 97.44 21 PHE B N 1
ATOM 3597 C CA . PHE B 1 21 ? -20.609 19.219 25.969 1 97.44 21 PHE B CA 1
ATOM 3598 C C . PHE B 1 21 ? -19.672 18.047 25.719 1 97.44 21 PHE B C 1
ATOM 3600 O O . PHE B 1 21 ? -19.031 17.969 24.672 1 97.44 21 PHE B O 1
ATOM 3607 N N . ASN B 1 22 ? -19.516 17.234 26.719 1 96.38 22 ASN B N 1
ATOM 3608 C CA . ASN B 1 22 ? -18.859 15.945 26.609 1 96.38 22 ASN B CA 1
ATOM 3609 C C . ASN B 1 22 ? -19.672 14.828 27.234 1 96.38 22 ASN B C 1
ATOM 3611 O O . ASN B 1 22 ? -20.359 15.055 28.25 1 96.38 22 ASN B O 1
ATOM 3615 N N . ARG B 1 23 ? -19.609 13.68 26.609 1 92.94 23 ARG B N 1
ATOM 3616 C CA . ARG B 1 23 ? -20.375 12.547 27.125 1 92.94 23 ARG B CA 1
ATOM 3617 C C . ARG B 1 23 ? -20.047 12.281 28.594 1 92.94 23 ARG B C 1
ATOM 3619 O O . ARG B 1 23 ? -20.922 11.93 29.375 1 92.94 23 ARG B O 1
ATOM 3626 N N . SER B 1 24 ? -18.75 12.438 28.922 1 93.56 24 SER B N 1
ATOM 3627 C CA . SER B 1 24 ? -18.328 12.328 30.312 1 93.56 24 SER B CA 1
ATOM 3628 C C . SER B 1 24 ? -18.406 13.672 31.016 1 93.56 24 SER B C 1
ATOM 3630 O O . SER B 1 24 ? -17.641 14.586 30.719 1 93.56 24 SER B O 1
ATOM 3632 N N . ARG B 1 25 ? -19.188 13.734 32.031 1 95.19 25 ARG B N 1
ATOM 3633 C CA . ARG B 1 25 ? -19.422 14.969 32.781 1 95.19 25 ARG B CA 1
ATOM 3634 C C . ARG B 1 25 ? -18.109 15.531 33.344 1 95.19 25 ARG B C 1
ATOM 3636 O O . ARG B 1 25 ? -17.891 16.75 33.312 1 95.19 25 ARG B O 1
ATOM 3643 N N . GLU B 1 26 ? -17.281 14.641 33.75 1 96.25 26 GLU B N 1
ATOM 3644 C CA . GLU B 1 26 ? -16.031 15.031 34.406 1 96.25 26 GLU B CA 1
ATOM 3645 C C . GLU B 1 26 ? -15.141 15.82 33.438 1 96.25 26 GLU B C 1
ATOM 3647 O O . GLU B 1 26 ? -14.438 16.75 33.875 1 96.25 26 GLU B O 1
ATOM 3652 N N . LYS B 1 27 ? -15.172 15.508 32.219 1 95.12 27 LYS B N 1
ATOM 3653 C CA . LYS B 1 27 ? -14.352 16.219 31.219 1 95.12 27 LYS B CA 1
ATOM 3654 C C . LYS B 1 27 ? -14.844 17.641 31.016 1 95.12 27 LYS B C 1
ATOM 3656 O O . LYS B 1 27 ? -14.039 18.562 30.844 1 95.12 27 LYS B O 1
ATOM 3661 N N . THR B 1 28 ? -16.141 17.812 30.984 1 96.06 28 THR B N 1
ATOM 3662 C CA . THR B 1 28 ? -16.719 19.141 30.875 1 96.06 28 THR B CA 1
ATOM 3663 C C . THR B 1 28 ? -16.344 20 32.062 1 96.06 28 THR B C 1
ATOM 3665 O O . THR B 1 28 ? -15.938 21.156 31.922 1 96.06 28 THR B O 1
ATOM 3668 N N . GLU B 1 29 ? -16.406 19.359 33.188 1 96.88 29 GLU B N 1
ATOM 3669 C CA . GLU B 1 29 ? -16.078 20.078 34.438 1 96.88 29 GLU B CA 1
ATOM 3670 C C . GLU B 1 29 ? -14.609 20.469 34.469 1 96.88 29 GLU B C 1
ATOM 3672 O O . GLU B 1 29 ? -14.266 21.562 34.906 1 96.88 29 GLU B O 1
ATOM 3677 N N . GLU B 1 30 ? -13.828 19.594 34.062 1 96.75 30 GLU B N 1
ATOM 3678 C CA . GLU B 1 30 ? -12.391 19.844 34.031 1 96.75 30 GLU B CA 1
ATOM 3679 C C . GLU B 1 30 ? -12.062 21.031 33.125 1 96.75 30 GLU B C 1
ATOM 3681 O O . GLU B 1 30 ? -11.266 21.906 33.5 1 96.75 30 GLU B O 1
ATOM 3686 N N . VAL B 1 31 ? -12.664 21.125 31.969 1 96.44 31 VAL B N 1
ATOM 3687 C CA . VAL B 1 31 ? -12.406 22.188 31 1 96.44 31 VAL B CA 1
ATOM 3688 C C . VAL B 1 31 ? -12.836 23.531 31.594 1 96.44 31 VAL B C 1
ATOM 3690 O O . VAL B 1 31 ? -12.133 24.531 31.453 1 96.44 31 VAL B O 1
ATOM 3693 N N . ILE B 1 32 ? -13.961 23.5 32.281 1 96.56 32 ILE B N 1
ATOM 3694 C CA . ILE B 1 32 ? -14.477 24.734 32.875 1 96.56 32 ILE B CA 1
ATOM 3695 C C . ILE B 1 32 ? -13.578 25.172 34.031 1 96.56 32 ILE B C 1
ATOM 3697 O O . ILE B 1 32 ? -13.242 26.359 34.125 1 96.56 32 ILE B O 1
ATOM 3701 N N . ALA B 1 33 ? -13.148 24.203 34.812 1 97.5 33 ALA B N 1
ATOM 3702 C CA . ALA B 1 33 ? -12.312 24.484 35.969 1 97.5 33 ALA B CA 1
ATOM 3703 C C . ALA B 1 33 ? -10.953 25.031 35.531 1 97.5 33 ALA B C 1
ATOM 3705 O O . ALA B 1 33 ? -10.383 25.875 36.25 1 97.5 33 ALA B O 1
ATOM 3706 N N . GLU B 1 34 ? -10.477 24.625 34.5 1 96.69 34 GLU B N 1
ATOM 3707 C CA . GLU B 1 34 ? -9.148 25 34.031 1 96.69 34 GLU B CA 1
ATOM 3708 C C . GLU B 1 34 ? -9.172 26.312 33.25 1 96.69 34 GLU B C 1
ATOM 3710 O O . GLU B 1 34 ? -8.125 26.891 32.969 1 96.69 34 GLU B O 1
ATOM 3715 N N . ASN B 1 35 ? -10.312 26.812 33 1 97.06 35 ASN B N 1
ATOM 3716 C CA . ASN B 1 35 ? -10.43 28.016 32.188 1 97.06 35 ASN B CA 1
ATOM 3717 C C . ASN B 1 35 ? -11.422 29 32.812 1 97.06 35 ASN B C 1
ATOM 3719 O O . ASN B 1 35 ? -12.391 29.391 32.156 1 97.06 35 ASN B O 1
ATOM 3723 N N . PRO B 1 36 ? -11.125 29.438 34.031 1 95.56 36 PRO B N 1
ATOM 3724 C CA . PRO B 1 36 ? -12.031 30.375 34.688 1 95.56 36 PRO B CA 1
ATOM 3725 C C . PRO B 1 36 ? -12.133 31.703 33.969 1 95.56 36 PRO B C 1
ATOM 3727 O O . PRO B 1 36 ? -11.133 32.219 33.469 1 95.56 36 PRO B O 1
ATOM 3730 N N . GLY B 1 37 ? -13.336 32.219 33.812 1 95.88 37 GLY B N 1
ATOM 3731 C CA . GLY B 1 37 ? -13.547 33.531 33.219 1 95.88 37 GLY B CA 1
ATOM 3732 C C . GLY B 1 37 ? -13.781 33.469 31.734 1 95.88 37 GLY B C 1
ATOM 3733 O O . GLY B 1 37 ? -14.148 34.469 31.109 1 95.88 37 GLY B O 1
ATOM 3734 N N . LYS B 1 38 ? -13.555 32.344 31.141 1 97.12 38 LYS B N 1
ATOM 3735 C CA . LYS B 1 38 ? -13.797 32.188 29.703 1 97.12 38 LYS B CA 1
ATOM 3736 C C . LYS B 1 38 ? -15.281 32 29.422 1 97.12 38 LYS B C 1
ATOM 3738 O O . LYS B 1 38 ? -16.016 31.484 30.25 1 97.12 38 LYS B O 1
ATOM 3743 N N . LYS B 1 39 ? -15.656 32.5 28.234 1 98 39 LYS B N 1
ATOM 3744 C CA . LYS B 1 39 ? -17.062 32.406 27.844 1 98 39 LYS B CA 1
ATOM 3745 C C . LYS B 1 39 ? -17.391 31.031 27.297 1 98 39 LYS B C 1
ATOM 3747 O O . LYS B 1 39 ? -17.922 30.906 26.188 1 98 39 LYS B O 1
ATOM 3752 N N . LEU B 1 40 ? -17.094 30 28.031 1 98 40 LEU B N 1
ATOM 3753 C CA . LEU B 1 40 ? -17.484 28.625 27.812 1 98 40 LEU B CA 1
ATOM 3754 C C . LEU B 1 40 ? -18.688 28.25 28.656 1 98 40 LEU B C 1
ATOM 3756 O O . LEU B 1 40 ? -18.688 28.438 29.875 1 98 40 LEU B O 1
ATOM 3760 N N . VAL B 1 41 ? -19.75 27.766 28.062 1 98.31 41 VAL B N 1
ATOM 3761 C CA . VAL B 1 41 ? -20.969 27.422 28.766 1 98.31 41 VAL B CA 1
ATOM 3762 C C . VAL B 1 41 ? -21.141 25.906 28.812 1 98.31 41 VAL B C 1
ATOM 3764 O O . VAL B 1 41 ? -21.438 25.297 27.781 1 98.31 41 VAL B O 1
ATOM 3767 N N . PRO B 1 42 ? -20.953 25.281 29.969 1 98.06 42 PRO B N 1
ATOM 3768 C CA . PRO B 1 42 ? -21.047 23.828 30.062 1 98.06 42 PRO B CA 1
ATOM 3769 C C . PRO B 1 42 ? -22.484 23.312 30.047 1 98.06 42 PRO B C 1
ATOM 3771 O O . PRO B 1 42 ? -23.391 23.969 30.578 1 98.06 42 PRO B O 1
ATOM 3774 N N . HIS B 1 43 ? -22.688 22.297 29.375 1 98.12 43 HIS B N 1
ATOM 3775 C CA . HIS B 1 43 ? -23.938 21.531 29.422 1 98.12 43 HIS B CA 1
ATOM 3776 C C . HIS B 1 43 ? -23.672 20.062 29.719 1 98.12 43 HIS B C 1
ATOM 3778 O O . HIS B 1 43 ? -22.609 19.547 29.406 1 98.12 43 HIS B O 1
ATOM 3784 N N . TYR B 1 44 ? -24.719 19.375 30.281 1 97.31 44 TYR B N 1
ATOM 3785 C CA . TYR B 1 44 ? -24.438 18.062 30.828 1 97.31 44 TYR B CA 1
ATOM 3786 C C . TYR B 1 44 ? -25.375 17.016 30.25 1 97.31 44 TYR B C 1
ATOM 3788 O O . TYR B 1 44 ? -25.281 15.828 30.562 1 97.31 44 TYR B O 1
ATOM 3796 N N . THR B 1 45 ? -26.297 17.5 29.375 1 97.38 45 THR B N 1
ATOM 3797 C CA . THR B 1 45 ? -27.078 16.609 28.516 1 97.38 45 THR B CA 1
ATOM 3798 C C . THR B 1 45 ? -27.062 17.094 27.078 1 97.38 45 THR B C 1
ATOM 3800 O O . THR B 1 45 ? -26.906 18.297 26.812 1 97.38 45 THR B O 1
ATOM 3803 N N . VAL B 1 46 ? -27.25 16.188 26.172 1 97.88 46 VAL B N 1
ATOM 3804 C CA . VAL B 1 46 ? -27.25 16.531 24.75 1 97.88 46 VAL B CA 1
ATOM 3805 C C . VAL B 1 46 ? -28.391 17.484 24.453 1 97.88 46 VAL B C 1
ATOM 3807 O O . VAL B 1 46 ? -28.219 18.453 23.688 1 97.88 46 VAL B O 1
ATOM 3810 N N . LYS B 1 47 ? -29.531 17.219 25.047 1 98.06 47 LYS B N 1
ATOM 3811 C CA . LYS B 1 47 ? -30.703 18.062 24.844 1 98.06 47 LYS B CA 1
ATOM 3812 C C . LYS B 1 47 ? -30.422 19.5 25.281 1 98.06 47 LYS B C 1
ATOM 3814 O O . LYS B 1 47 ? -30.656 20.438 24.516 1 98.06 47 LYS B O 1
ATOM 3819 N N . GLU B 1 48 ? -29.906 19.672 26.469 1 98 48 GLU B N 1
ATOM 3820 C CA . GLU B 1 48 ? -29.578 21 26.984 1 98 48 GLU B CA 1
ATOM 3821 C C . GLU B 1 48 ? -28.562 21.688 26.094 1 98 48 GLU B C 1
ATOM 3823 O O . GLU B 1 48 ? -28.656 22.891 25.844 1 98 48 GLU B O 1
ATOM 3828 N N . PHE B 1 49 ? -27.625 20.969 25.688 1 98.38 49 PHE B N 1
ATOM 3829 C CA . PHE B 1 49 ? -26.562 21.484 24.812 1 98.38 49 PHE B CA 1
ATOM 3830 C C . PHE B 1 49 ? -27.141 22.016 23.516 1 98.38 49 PHE B C 1
ATOM 3832 O O . PHE B 1 49 ? -26.906 23.156 23.141 1 98.38 49 PHE B O 1
ATOM 3839 N N . VAL B 1 50 ? -27.922 21.172 22.812 1 98.38 50 VAL B N 1
ATOM 3840 C CA . VAL B 1 50 ? -28.484 21.531 21.516 1 98.38 50 VAL B CA 1
ATOM 3841 C C . VAL B 1 50 ? -29.422 22.719 21.656 1 98.38 50 VAL B C 1
ATOM 3843 O O . VAL B 1 50 ? -29.406 23.641 20.844 1 98.38 50 VAL B O 1
ATOM 3846 N N . GLU B 1 51 ? -30.203 22.766 22.719 1 97.69 51 GLU B N 1
ATOM 3847 C CA . GLU B 1 51 ? -31.203 23.812 22.922 1 97.69 51 GLU B CA 1
ATOM 3848 C C . GLU B 1 51 ? -30.531 25.141 23.281 1 97.69 51 GLU B C 1
ATOM 3850 O O . GLU B 1 51 ? -31.156 26.188 23.172 1 97.69 51 GLU B O 1
ATOM 3855 N N . SER B 1 52 ? -29.359 25.047 23.688 1 98 52 SER B N 1
ATOM 3856 C CA . SER B 1 52 ? -28.625 26.25 24.062 1 98 52 SER B CA 1
ATOM 3857 C C . SER B 1 52 ? -28.172 27.031 22.828 1 98 52 SER B C 1
ATOM 3859 O O . SER B 1 52 ? -27.781 28.188 22.922 1 98 52 SER B O 1
ATOM 3861 N N . LEU B 1 53 ? -28.234 26.516 21.609 1 97.94 53 LEU B N 1
ATOM 3862 C CA . LEU B 1 53 ? -27.641 27.078 20.406 1 97.94 53 LEU B CA 1
ATOM 3863 C C . LEU B 1 53 ? -28.656 27.859 19.594 1 97.94 53 LEU B C 1
ATOM 3865 O O . LEU B 1 53 ? -29.844 27.484 19.531 1 97.94 53 LEU B O 1
ATOM 3869 N N . GLU B 1 54 ? -28.203 28.922 18.969 1 96 54 GLU B N 1
ATOM 3870 C CA . GLU B 1 54 ? -29.047 29.672 18.047 1 96 54 GLU B CA 1
ATOM 3871 C C . GLU B 1 54 ? -29.281 28.891 16.75 1 96 54 GLU B C 1
ATOM 3873 O O . GLU B 1 54 ? -28.375 28.25 16.234 1 96 54 GLU B O 1
ATOM 3878 N N . THR B 1 55 ? -30.422 28.984 16.016 1 95.81 55 THR B N 1
ATOM 3879 C CA . THR B 1 55 ? -30.781 28.312 14.773 1 95.81 55 THR B CA 1
ATOM 3880 C C . THR B 1 55 ? -30.469 29.188 13.562 1 95.81 55 THR B C 1
ATOM 3882 O O . THR B 1 55 ? -30.688 30.406 13.609 1 95.81 55 THR B O 1
ATOM 3885 N N . PRO B 1 56 ? -30.078 28.719 12.609 1 96.75 56 PRO B N 1
ATOM 3886 C CA . PRO B 1 56 ? -29.656 27.328 12.477 1 96.75 56 PRO B CA 1
ATOM 3887 C C . PRO B 1 56 ? -28.406 27 13.305 1 96.75 56 PRO B C 1
ATOM 3889 O O . PRO B 1 56 ? -27.484 27.812 13.375 1 96.75 56 PRO B O 1
ATOM 3892 N N . ARG B 1 57 ? -28.391 25.891 13.875 1 97.94 57 ARG B N 1
ATOM 3893 C CA . ARG B 1 57 ? -27.344 25.5 14.82 1 97.94 57 ARG B CA 1
ATOM 3894 C C . ARG B 1 57 ? -26.078 25.094 14.086 1 97.94 57 ARG B C 1
ATOM 3896 O O . ARG B 1 57 ? -26.125 24.625 12.945 1 97.94 57 ARG B O 1
ATOM 3903 N N . ARG B 1 58 ? -24.969 25.359 14.672 1 97.81 58 ARG B N 1
ATOM 3904 C CA . ARG B 1 58 ? -23.656 24.938 14.227 1 97.81 58 ARG B CA 1
ATOM 3905 C C . ARG B 1 58 ? -22.938 24.141 15.312 1 97.81 58 ARG B C 1
ATOM 3907 O O . ARG B 1 58 ? -22.516 24.703 16.328 1 97.81 58 ARG B O 1
ATOM 3914 N N . ILE B 1 59 ? -22.812 22.875 15.039 1 98.38 59 ILE B N 1
ATOM 3915 C CA . ILE B 1 59 ? -22.266 21.984 16.062 1 98.38 59 ILE B CA 1
ATOM 3916 C C . ILE B 1 59 ? -20.969 21.344 15.531 1 98.38 59 ILE B C 1
ATOM 3918 O O . ILE B 1 59 ? -20.984 20.672 14.508 1 98.38 59 ILE B O 1
ATOM 3922 N N . LEU B 1 60 ? -19.859 21.594 16.203 1 98.06 60 LEU B N 1
ATOM 3923 C CA . LEU B 1 60 ? -18.578 21 15.859 1 98.06 60 LEU B CA 1
ATOM 3924 C C . LEU B 1 60 ? -18.312 19.75 16.703 1 98.06 60 LEU B C 1
ATOM 3926 O O . LEU B 1 60 ? -18.25 19.828 17.938 1 98.06 60 LEU B O 1
ATOM 3930 N N . LEU B 1 61 ? -18.172 18.656 16.047 1 97.62 61 LEU B N 1
ATOM 3931 C CA . LEU B 1 61 ? -17.859 17.375 16.703 1 97.62 61 LEU B CA 1
ATOM 3932 C C . LEU B 1 61 ? -16.359 17.094 16.656 1 97.62 61 LEU B C 1
ATOM 3934 O O . LEU B 1 61 ? -15.758 17.141 15.578 1 97.62 61 LEU B O 1
ATOM 3938 N N . MET B 1 62 ? -15.766 16.875 17.75 1 95.94 62 MET B N 1
ATOM 3939 C CA . MET B 1 62 ? -14.391 16.422 17.875 1 95.94 62 MET B CA 1
ATOM 3940 C C . MET B 1 62 ? -14.312 15.109 18.656 1 95.94 62 MET B C 1
ATOM 3942 O O . MET B 1 62 ? -13.859 15.086 19.797 1 95.94 62 MET B O 1
ATOM 3946 N N . VAL B 1 63 ? -14.805 14.078 18.031 1 92.31 63 VAL B N 1
ATOM 3947 C CA . VAL B 1 63 ? -14.883 12.758 18.656 1 92.31 63 VAL B CA 1
ATOM 3948 C C . VAL B 1 63 ? -14.094 11.75 17.828 1 92.31 63 VAL B C 1
ATOM 3950 O O . VAL B 1 63 ? -13.633 12.062 16.719 1 92.31 63 VAL B O 1
ATOM 3953 N N . LYS B 1 64 ? -13.852 10.648 18.391 1 87.19 64 LYS B N 1
ATOM 3954 C CA . LYS B 1 64 ? -13.109 9.594 17.703 1 87.19 64 LYS B CA 1
ATOM 3955 C C . LYS B 1 64 ? -13.797 9.188 16.406 1 87.19 64 LYS B C 1
ATOM 3957 O O . LYS B 1 64 ? -15.023 9.047 16.375 1 87.19 64 LYS B O 1
ATOM 3962 N N . ALA B 1 65 ? -13.016 8.906 15.375 1 88.69 65 ALA B N 1
ATOM 3963 C CA . ALA B 1 65 ? -13.562 8.562 14.062 1 88.69 65 ALA B CA 1
ATOM 3964 C C . ALA B 1 65 ? -14.312 7.23 14.109 1 88.69 65 ALA B C 1
ATOM 3966 O O . ALA B 1 65 ? -13.992 6.363 14.93 1 88.69 65 ALA B O 1
ATOM 3967 N N . GLY B 1 66 ? -15.258 7.051 13.156 1 92.69 66 GLY B N 1
ATOM 3968 C CA . GLY B 1 66 ? -15.992 5.801 13.031 1 92.69 66 GLY B CA 1
ATOM 3969 C C . GLY B 1 66 ? -17.281 5.781 13.836 1 92.69 66 GLY B C 1
ATOM 3970 O O . GLY B 1 66 ? -18.094 6.688 13.727 1 92.69 66 GLY B O 1
ATOM 3971 N N . ALA B 1 67 ? -17.422 4.754 14.641 1 93.88 67 ALA B N 1
ATOM 3972 C CA . ALA B 1 67 ? -18.656 4.523 15.383 1 93.88 67 ALA B CA 1
ATOM 3973 C C . ALA B 1 67 ? -18.906 5.645 16.391 1 93.88 67 ALA B C 1
ATOM 3975 O O . ALA B 1 67 ? -20.062 5.996 16.656 1 93.88 67 ALA B O 1
ATOM 3976 N N . GLY B 1 68 ? -17.844 6.195 16.875 1 94.56 68 GLY B N 1
ATOM 3977 C CA . GLY B 1 68 ? -18 7.309 17.797 1 94.56 68 GLY B CA 1
ATOM 3978 C C . GLY B 1 68 ? -18.688 8.508 17.172 1 94.56 68 GLY B C 1
ATOM 3979 O O . GLY B 1 68 ? -19.531 9.133 17.812 1 94.56 68 GLY B O 1
ATOM 3980 N N . THR B 1 69 ? -18.344 8.844 15.945 1 96.56 69 THR B N 1
ATOM 3981 C CA . THR B 1 69 ? -18.969 9.961 15.234 1 96.56 69 THR B CA 1
ATOM 3982 C C . THR B 1 69 ? -20.422 9.656 14.922 1 96.56 69 THR B C 1
ATOM 3984 O O . THR B 1 69 ? -21.281 10.523 15.07 1 96.56 69 THR B O 1
ATOM 3987 N N . ASP B 1 70 ? -20.672 8.43 14.523 1 97.25 70 ASP B N 1
ATOM 3988 C CA . ASP B 1 70 ? -22.047 8.023 14.242 1 97.25 70 ASP B CA 1
ATOM 3989 C C . ASP B 1 70 ? -22.922 8.148 15.492 1 97.25 70 ASP B C 1
ATOM 3991 O O . ASP B 1 70 ? -24.047 8.656 15.422 1 97.25 70 ASP B O 1
ATOM 3995 N N . SER B 1 71 ? -22.406 7.664 16.578 1 96.88 71 SER B N 1
ATOM 3996 C CA . SER B 1 71 ? -23.141 7.715 17.828 1 96.88 71 SER B CA 1
ATOM 3997 C C . SER B 1 71 ? -23.422 9.156 18.25 1 96.88 71 SER B C 1
ATOM 3999 O O . SER B 1 71 ? -24.484 9.445 18.797 1 96.88 71 SER B O 1
ATOM 4001 N N . ALA B 1 72 ? -22.438 9.984 18.125 1 97.12 72 ALA B N 1
ATOM 4002 C CA . ALA B 1 72 ? -22.625 11.398 18.469 1 97.12 72 ALA B CA 1
ATOM 4003 C C . ALA B 1 72 ? -23.703 12.039 17.594 1 97.12 72 ALA B C 1
ATOM 4005 O O . ALA B 1 72 ? -24.562 12.758 18.094 1 97.12 72 ALA B O 1
ATOM 4006 N N . ILE B 1 73 ? -23.688 11.773 16.312 1 97.94 73 ILE B N 1
ATOM 4007 C CA . ILE B 1 73 ? -24.672 12.32 15.367 1 97.94 73 ILE B CA 1
ATOM 4008 C C . ILE B 1 73 ? -26.062 11.828 15.742 1 97.94 73 ILE B C 1
ATOM 4010 O O . ILE B 1 73 ? -27.016 12.617 15.789 1 97.94 73 ILE B O 1
ATOM 4014 N N . ASP B 1 74 ? -26.141 10.578 16.016 1 97.5 74 ASP B N 1
ATOM 4015 C CA . ASP B 1 74 ? -27.438 9.977 16.375 1 97.5 74 ASP B CA 1
ATOM 4016 C C . ASP B 1 74 ? -28 10.617 17.641 1 97.5 74 ASP B C 1
ATOM 4018 O O . ASP B 1 74 ? -29.219 10.789 17.75 1 97.5 74 ASP B O 1
ATOM 4022 N N . SER B 1 75 ? -27.172 10.883 18.547 1 97.5 75 SER B N 1
ATOM 4023 C CA . SER B 1 75 ? -27.609 11.484 19.812 1 97.5 75 SER B CA 1
ATOM 4024 C C . SER B 1 75 ? -28.125 12.906 19.594 1 97.5 75 SER B C 1
ATOM 4026 O O . SER B 1 75 ? -28.953 13.391 20.344 1 97.5 75 SER B O 1
ATOM 4028 N N . LEU B 1 76 ? -27.656 13.633 18.594 1 98.19 76 LEU B N 1
ATOM 4029 C CA . LEU B 1 76 ? -28.031 15.016 18.297 1 98.19 76 LEU B CA 1
ATOM 4030 C C . LEU B 1 76 ? -29.328 15.078 17.5 1 98.19 76 LEU B C 1
ATOM 4032 O O . LEU B 1 76 ? -30.125 16 17.672 1 98.19 76 LEU B O 1
ATOM 4036 N N . LYS B 1 77 ? -29.578 14.156 16.656 1 97.44 77 LYS B N 1
ATOM 4037 C CA . LYS B 1 77 ? -30.594 14.156 15.617 1 97.44 77 LYS B CA 1
ATOM 4038 C C . LYS B 1 77 ? -31.969 14.469 16.188 1 97.44 77 LYS B C 1
ATOM 4040 O O . LYS B 1 77 ? -32.719 15.258 15.617 1 97.44 77 LYS B O 1
ATOM 4045 N N . PRO B 1 78 ? -32.281 13.836 17.375 1 97.69 78 PRO B N 1
ATOM 4046 C CA . PRO B 1 78 ? -33.656 14.047 17.891 1 97.69 78 PRO B CA 1
ATOM 4047 C C . PRO B 1 78 ? -33.938 15.5 18.25 1 97.69 78 PRO B C 1
ATOM 4049 O O . PRO B 1 78 ? -35.094 15.891 18.391 1 97.69 78 PRO B O 1
ATOM 4052 N N . TYR B 1 79 ? -32.969 16.266 18.391 1 98.19 79 TYR B N 1
ATOM 4053 C CA . TYR B 1 79 ? -33.156 17.625 18.891 1 98.19 79 TYR B CA 1
ATOM 4054 C C . TYR B 1 79 ? -32.812 18.656 17.812 1 98.19 79 TYR B C 1
ATOM 4056 O O . TYR B 1 79 ? -32.875 19.859 18.078 1 98.19 79 TYR B O 1
ATOM 4064 N N . LEU B 1 80 ? -32.438 18.25 16.594 1 98.19 80 LEU B N 1
ATOM 4065 C CA . LEU B 1 80 ? -32.062 19.141 15.508 1 98.19 80 LEU B CA 1
ATOM 4066 C C . LEU B 1 80 ? -33.281 19.547 14.68 1 98.19 80 LEU B C 1
ATOM 4068 O O . LEU B 1 80 ? -34.281 18.875 14.688 1 98.19 80 LEU B O 1
ATOM 4072 N N . ASP B 1 81 ? -33.125 20.641 14 1 97.94 81 ASP B N 1
ATOM 4073 C CA . ASP B 1 81 ? -34.094 21.109 13 1 97.94 81 ASP B CA 1
ATOM 4074 C C . ASP B 1 81 ? -33.469 21.141 11.609 1 97.94 81 ASP B C 1
ATOM 4076 O O . ASP B 1 81 ? -32.25 21.125 11.469 1 97.94 81 ASP B O 1
ATOM 4080 N N . LYS B 1 82 ? -34.344 21.156 10.609 1 97.5 82 LYS B N 1
ATOM 4081 C CA . LYS B 1 82 ? -33.875 21.312 9.234 1 97.5 82 LYS B CA 1
ATOM 4082 C C . LYS B 1 82 ? -33 22.547 9.086 1 97.5 82 LYS B C 1
ATOM 4084 O O . LYS B 1 82 ? -33.312 23.609 9.633 1 97.5 82 LYS B O 1
ATOM 4089 N N . GLY B 1 83 ? -31.906 22.344 8.398 1 97.38 83 GLY B N 1
ATOM 4090 C CA . GLY B 1 83 ? -31 23.453 8.172 1 97.38 83 GLY B CA 1
ATOM 4091 C C . GLY B 1 83 ? -29.859 23.516 9.156 1 97.38 83 GLY B C 1
ATOM 4092 O O . GLY B 1 83 ? -28.859 24.188 8.914 1 97.38 83 GLY B O 1
ATOM 4093 N N . ASP B 1 84 ? -29.969 22.828 10.352 1 98.56 84 ASP B N 1
ATOM 4094 C CA . ASP B 1 84 ? -28.859 22.781 11.312 1 98.56 84 ASP B CA 1
ATOM 4095 C C . ASP B 1 84 ? -27.625 22.141 10.688 1 98.56 84 ASP B C 1
ATOM 4097 O O . ASP B 1 84 ? -27.734 21.359 9.742 1 98.56 84 ASP B O 1
ATOM 4101 N N . ILE B 1 85 ? -26.484 22.531 11.164 1 98.62 85 ILE B N 1
ATOM 4102 C CA . ILE B 1 85 ? -25.203 22.109 10.586 1 98.62 85 ILE B CA 1
ATOM 4103 C C . ILE B 1 85 ? -24.406 21.328 11.617 1 98.62 85 ILE B C 1
ATOM 4105 O O . ILE B 1 85 ? -24.141 21.828 12.711 1 98.62 85 ILE B O 1
ATOM 4109 N N . ILE B 1 86 ? -24.047 20.125 11.25 1 98.69 86 ILE B N 1
ATOM 4110 C CA . ILE B 1 86 ? -23.078 19.344 12.016 1 98.69 86 ILE B CA 1
ATOM 4111 C C . ILE B 1 86 ? -21.719 19.375 11.32 1 98.69 86 ILE B C 1
ATOM 4113 O O . ILE B 1 86 ? -21.625 19.078 10.125 1 98.69 86 ILE B O 1
ATOM 4117 N N . ILE B 1 87 ? -20.719 19.781 12.008 1 98.56 87 ILE B N 1
ATOM 4118 C CA . ILE B 1 87 ? -19.344 19.844 11.5 1 98.56 87 ILE B CA 1
ATOM 4119 C C . ILE B 1 87 ? -18.516 18.75 12.172 1 98.56 87 ILE B C 1
ATOM 4121 O O . ILE B 1 87 ? -18.375 18.719 13.391 1 98.56 87 ILE B O 1
ATOM 4125 N N . ASP B 1 88 ? -18 17.797 11.391 1 98.44 88 ASP B N 1
ATOM 4126 C CA . ASP B 1 88 ? -17.094 16.766 11.883 1 98.44 88 ASP B CA 1
ATOM 4127 C C . ASP B 1 88 ? -15.633 17.188 11.719 1 98.44 88 ASP B C 1
ATOM 4129 O O . ASP B 1 88 ? -15.102 17.188 10.602 1 98.44 88 ASP B O 1
ATOM 4133 N N . GLY B 1 89 ? -14.977 17.469 12.805 1 97.38 89 GLY B N 1
ATOM 4134 C CA . GLY B 1 89 ? -13.602 17.938 12.75 1 97.38 89 GLY B CA 1
ATOM 4135 C C . GLY B 1 89 ? -12.578 16.875 13.07 1 97.38 89 GLY B C 1
ATOM 4136 O O . GLY B 1 89 ? -11.398 17.156 13.242 1 97.38 89 GLY B O 1
ATOM 4137 N N . GLY B 1 90 ? -13.047 15.617 13.195 1 94.38 90 GLY B N 1
ATOM 4138 C CA . GLY B 1 90 ? -12.133 14.516 13.477 1 94.38 90 GLY B CA 1
ATOM 4139 C C . GLY B 1 90 ? -11.367 14.047 12.258 1 94.38 90 GLY B C 1
ATOM 4140 O O . GLY B 1 90 ? -11.602 14.531 11.148 1 94.38 90 GLY B O 1
ATOM 4141 N N . ASN B 1 91 ? -10.367 13.156 12.469 1 93.19 91 ASN B N 1
ATOM 4142 C CA . ASN B 1 91 ? -9.688 12.492 11.367 1 93.19 91 ASN B CA 1
ATOM 4143 C C . ASN B 1 91 ? -10.508 11.336 10.805 1 93.19 91 ASN B C 1
ATOM 4145 O O . ASN B 1 91 ? -10.117 10.172 10.93 1 93.19 91 ASN B O 1
ATOM 4149 N N . THR B 1 92 ? -11.531 11.742 10.109 1 97 92 THR B N 1
ATOM 4150 C CA . THR B 1 92 ? -12.562 10.797 9.695 1 97 92 THR B CA 1
ATOM 4151 C C . THR B 1 92 ? -12.234 10.211 8.32 1 97 92 THR B C 1
ATOM 4153 O O . THR B 1 92 ? -11.719 10.914 7.449 1 97 92 THR B O 1
ATOM 4156 N N . PHE B 1 93 ? -12.516 8.898 8.164 1 97.38 93 PHE B N 1
ATOM 4157 C CA . PHE B 1 93 ? -12.414 8.273 6.848 1 97.38 93 PHE B CA 1
ATOM 4158 C C . PHE B 1 93 ? -13.398 8.898 5.875 1 97.38 93 PHE B C 1
ATOM 4160 O O . PHE B 1 93 ? -14.602 8.93 6.137 1 97.38 93 PHE B O 1
ATOM 4167 N N . PHE B 1 94 ? -13.016 9.344 4.754 1 98.5 94 PHE B N 1
ATOM 4168 C CA . PHE B 1 94 ? -13.773 10.219 3.859 1 98.5 94 PHE B CA 1
ATOM 4169 C C . PHE B 1 94 ? -15.023 9.516 3.344 1 98.5 94 PHE B C 1
ATOM 4171 O O . PHE B 1 94 ? -16.031 10.164 3.047 1 98.5 94 PHE B O 1
ATOM 4178 N N . GLN B 1 95 ? -14.977 8.195 3.234 1 98.12 95 GLN B N 1
ATOM 4179 C CA . GLN B 1 95 ? -16.156 7.496 2.746 1 98.12 95 GLN B CA 1
ATOM 4180 C C . GLN B 1 95 ? -17.281 7.535 3.775 1 98.12 95 GLN B C 1
ATOM 4182 O O . GLN B 1 95 ? -18.469 7.574 3.412 1 98.12 95 GLN B O 1
ATOM 4187 N N . ASP B 1 96 ? -16.906 7.465 5.039 1 98.06 96 ASP B N 1
ATOM 4188 C CA . ASP B 1 96 ? -17.906 7.688 6.086 1 98.06 96 ASP B CA 1
ATOM 4189 C C . ASP B 1 96 ? -18.516 9.086 5.977 1 98.06 96 ASP B C 1
ATOM 4191 O O . ASP B 1 96 ? -19.719 9.258 6.199 1 98.06 96 ASP B O 1
ATOM 4195 N N . THR B 1 97 ? -17.672 10.023 5.695 1 98.44 97 THR B N 1
ATOM 4196 C CA . THR B 1 97 ? -18.141 11.391 5.523 1 98.44 97 THR B CA 1
ATOM 4197 C C . THR B 1 97 ? -19.141 11.477 4.379 1 98.44 97 THR B C 1
ATOM 4199 O O . THR B 1 97 ? -20.172 12.148 4.496 1 98.44 97 THR B O 1
ATOM 4202 N N . ILE B 1 98 ? -18.844 10.875 3.254 1 98.62 98 ILE B N 1
ATOM 4203 C CA . ILE B 1 98 ? -19.734 10.852 2.107 1 98.62 98 ILE B CA 1
ATOM 4204 C C . ILE B 1 98 ? -21.078 10.242 2.516 1 98.62 98 ILE B C 1
ATOM 4206 O O . ILE B 1 98 ? -22.141 10.805 2.227 1 98.62 98 ILE B O 1
ATOM 4210 N N . ARG B 1 99 ? -20.984 9.055 3.209 1 98.38 99 ARG B N 1
ATOM 4211 C CA . ARG B 1 99 ? -22.188 8.367 3.656 1 98.38 99 ARG B CA 1
ATOM 4212 C C . ARG B 1 99 ? -23 9.258 4.598 1 98.38 99 ARG B C 1
ATOM 4214 O O . ARG B 1 99 ? -24.219 9.414 4.418 1 98.38 99 ARG B O 1
ATOM 4221 N N . ARG B 1 100 ? -22.375 9.836 5.574 1 98.5 100 ARG B N 1
ATOM 4222 C CA . ARG B 1 100 ? -23.031 10.68 6.559 1 98.5 100 ARG B CA 1
ATOM 4223 C C . ARG B 1 100 ? -23.656 11.906 5.902 1 98.5 100 ARG B C 1
ATOM 4225 O O . ARG B 1 100 ? -24.766 12.312 6.262 1 98.5 100 ARG B O 1
ATOM 4232 N N . ASN B 1 101 ? -22.875 12.531 4.984 1 98.44 101 ASN B N 1
ATOM 4233 C CA . ASN B 1 101 ? -23.391 13.688 4.262 1 98.44 101 ASN B CA 1
ATOM 4234 C C . ASN B 1 101 ? -24.688 13.359 3.525 1 98.44 101 ASN B C 1
ATOM 4236 O O . ASN B 1 101 ? -25.641 14.125 3.582 1 98.44 101 ASN B O 1
ATOM 4240 N N . ARG B 1 102 ? -24.719 12.242 2.869 1 98.06 102 ARG B N 1
ATOM 4241 C CA . ARG B 1 102 ? -25.891 11.805 2.125 1 98.06 102 ARG B CA 1
ATOM 4242 C C . ARG B 1 102 ? -27.062 11.555 3.062 1 98.06 102 ARG B C 1
ATOM 4244 O O . ARG B 1 102 ? -28.172 12.031 2.812 1 98.06 102 ARG B O 1
ATOM 4251 N N . GLU B 1 103 ? -26.828 10.891 4.125 1 97.75 103 GLU B N 1
ATOM 4252 C CA . GLU B 1 103 ? -27.875 10.523 5.074 1 97.75 103 GLU B CA 1
ATOM 4253 C C . GLU B 1 103 ? -28.469 11.758 5.75 1 97.75 103 GLU B C 1
ATOM 4255 O O . GLU B 1 103 ? -29.688 11.898 5.844 1 97.75 103 GLU B O 1
ATOM 4260 N N . LEU B 1 104 ? -27.656 12.617 6.227 1 98.19 104 LEU B N 1
ATOM 4261 C CA . LEU B 1 104 ? -28.109 13.797 6.953 1 98.19 104 LEU B CA 1
ATOM 4262 C C . LEU B 1 104 ? -28.797 14.789 6.012 1 98.19 104 LEU B C 1
ATOM 4264 O O . LEU B 1 104 ? -29.766 15.445 6.395 1 98.19 104 LEU B O 1
ATOM 4268 N N . SER B 1 105 ? -28.281 14.867 4.773 1 97.5 105 SER B N 1
ATOM 4269 C CA . SER B 1 105 ? -28.922 15.727 3.785 1 97.5 105 SER B CA 1
ATOM 4270 C C . SER B 1 105 ? -30.344 15.25 3.488 1 97.5 105 SER B C 1
ATOM 4272 O O . SER B 1 105 ? -31.25 16.062 3.305 1 97.5 105 SER B O 1
ATOM 4274 N N . ALA B 1 106 ? -30.484 13.961 3.396 1 97.56 106 ALA B N 1
ATOM 4275 C CA . ALA B 1 106 ? -31.797 13.391 3.143 1 97.56 106 ALA B CA 1
ATOM 4276 C C . ALA B 1 106 ? -32.781 13.773 4.246 1 97.56 106 ALA B C 1
ATOM 4278 O O . ALA B 1 106 ? -34 13.922 3.992 1 97.56 106 ALA B O 1
ATOM 4279 N N . ASP B 1 107 ? -32.281 14.008 5.406 1 96.62 107 ASP B N 1
ATOM 4280 C CA . ASP B 1 107 ? -33.125 14.375 6.555 1 96.62 107 ASP B CA 1
ATOM 4281 C C . ASP B 1 107 ? -33.25 15.891 6.676 1 96.62 107 ASP B C 1
ATOM 4283 O O . ASP B 1 107 ? -33.875 16.391 7.609 1 96.62 107 ASP B O 1
ATOM 4287 N N . GLY B 1 108 ? -32.594 16.594 5.793 1 96.81 108 GLY B N 1
ATOM 4288 C CA . GLY B 1 108 ? -32.688 18.047 5.773 1 96.81 108 GLY B CA 1
ATOM 4289 C C . GLY B 1 108 ? -31.625 18.734 6.605 1 96.81 108 GLY B C 1
ATOM 4290 O O . GLY B 1 108 ? -31.672 19.953 6.82 1 96.81 108 GLY B O 1
ATOM 4291 N N . PHE B 1 109 ? -30.688 18 7.105 1 98.06 109 PHE B N 1
ATOM 4292 C CA . PHE B 1 109 ? -29.562 18.547 7.867 1 98.06 109 PHE B CA 1
ATOM 4293 C C . PHE B 1 109 ? -28.359 18.797 6.965 1 98.06 109 PHE B C 1
ATOM 4295 O O . PHE B 1 109 ? -28.297 18.266 5.855 1 98.06 109 PHE B O 1
ATOM 4302 N N . ASN B 1 110 ? -27.5 19.641 7.402 1 98.25 110 ASN B N 1
ATOM 4303 C CA . ASN B 1 110 ? -26.234 19.859 6.715 1 98.25 110 ASN B CA 1
ATOM 4304 C C . ASN B 1 110 ? -25.078 19.203 7.449 1 98.25 110 ASN B C 1
ATOM 4306 O O . ASN B 1 110 ? -25.062 19.141 8.68 1 98.25 110 ASN B O 1
ATOM 4310 N N . PHE B 1 111 ? -24.188 18.656 6.645 1 98.75 111 PHE B N 1
ATOM 4311 C CA . PHE B 1 111 ? -23.031 17.969 7.215 1 98.75 111 PHE B CA 1
ATOM 4312 C C . PHE B 1 111 ? -21.734 18.422 6.52 1 98.75 111 PHE B C 1
ATOM 4314 O O . PHE B 1 111 ? -21.609 18.281 5.305 1 98.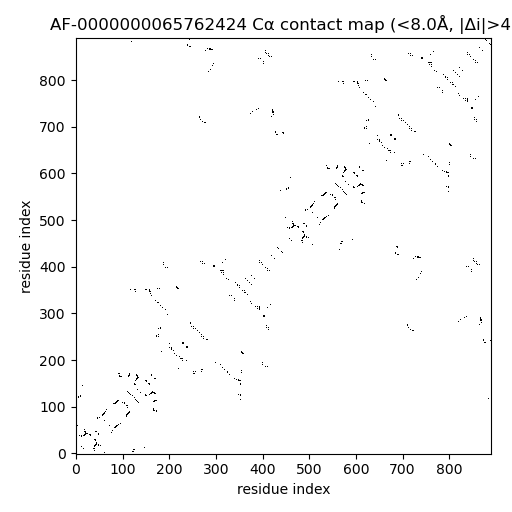75 111 PHE B O 1
ATOM 4321 N N . ILE B 1 112 ? -20.766 18.906 7.289 1 98.56 112 ILE B N 1
ATOM 4322 C CA . ILE B 1 112 ? -19.484 19.344 6.777 1 98.56 112 ILE B CA 1
ATOM 4323 C C . ILE B 1 112 ? -18.359 18.531 7.41 1 98.56 112 ILE B C 1
ATOM 4325 O O . ILE B 1 112 ? -18.156 18.562 8.625 1 98.56 112 ILE B O 1
ATOM 4329 N N . GLY B 1 113 ? -17.703 17.656 6.59 1 98.56 113 GLY B N 1
ATOM 4330 C CA . GLY B 1 113 ? -16.438 17.078 7.027 1 98.56 113 GLY B CA 1
ATOM 4331 C C . GLY B 1 113 ? -15.273 18.047 6.949 1 98.56 113 GLY B C 1
ATOM 4332 O O . GLY B 1 113 ? -14.93 18.531 5.867 1 98.56 113 GLY B O 1
ATOM 4333 N N . THR B 1 114 ? -14.648 18.312 8.109 1 98.56 114 THR B N 1
ATOM 4334 C CA . THR B 1 114 ? -13.648 19.375 8.18 1 98.56 114 THR B CA 1
ATOM 4335 C C . THR B 1 114 ? -12.312 18.812 8.672 1 98.56 114 THR B C 1
ATOM 4337 O O . THR B 1 114 ? -12.172 18.469 9.844 1 98.56 114 THR B O 1
ATOM 4340 N N . GLY B 1 115 ? -11.352 18.75 7.688 1 97.75 115 GLY B N 1
ATOM 4341 C CA . GLY B 1 115 ? -10 18.453 8.125 1 97.75 115 GLY B CA 1
ATOM 4342 C C . GLY B 1 115 ? -9.367 19.562 8.922 1 97.75 115 GLY B C 1
ATOM 4343 O O . GLY B 1 115 ? -9.5 20.734 8.57 1 97.75 115 GLY B O 1
ATOM 4344 N N . VAL B 1 116 ? -8.766 19.234 10.016 1 97.19 116 VAL B N 1
ATOM 4345 C CA . VAL B 1 116 ? -8.07 20.203 10.852 1 97.19 116 VAL B CA 1
ATOM 4346 C C . VAL B 1 116 ? -6.637 19.734 11.109 1 97.19 116 VAL B C 1
ATOM 4348 O O . VAL B 1 116 ? -6.414 18.609 11.57 1 97.19 116 VAL B O 1
ATOM 4351 N N . SER B 1 117 ? -5.691 20.562 10.734 1 96.19 117 SER B N 1
ATOM 4352 C CA . SER B 1 117 ? -4.289 20.219 10.953 1 96.19 117 SER B CA 1
ATOM 4353 C C . SER B 1 117 ? -3.596 21.281 11.812 1 96.19 117 SER B C 1
ATOM 4355 O O . SER B 1 117 ? -3.877 22.469 11.695 1 96.19 117 SER B O 1
ATOM 4357 N N . GLY B 1 118 ? -2.674 20.875 12.711 1 94.5 118 GLY B N 1
ATOM 4358 C CA . GLY B 1 118 ? -1.881 21.828 13.477 1 94.5 118 GLY B CA 1
ATOM 4359 C C . GLY B 1 118 ? -1.532 21.328 14.867 1 94.5 118 GLY B C 1
ATOM 4360 O O . GLY B 1 118 ? -0.801 21.984 15.609 1 94.5 118 GLY B O 1
ATOM 4361 N N . GLY B 1 119 ? -2.012 20.1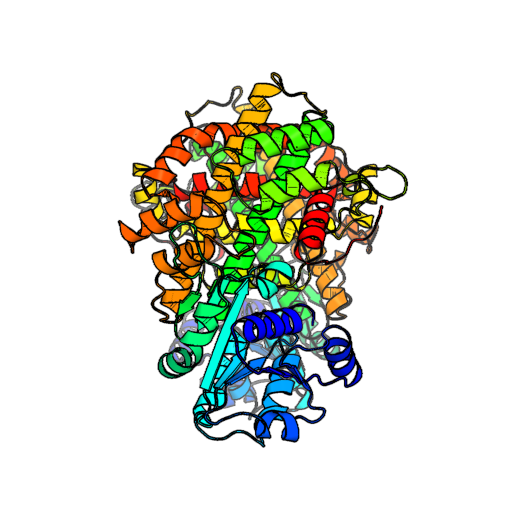41 15.188 1 90.5 119 GLY B N 1
ATOM 4362 C CA . GLY B 1 119 ? -1.772 19.625 16.531 1 90.5 119 GLY B CA 1
ATOM 4363 C C . GLY B 1 119 ? -2.492 20.406 17.609 1 90.5 119 GLY B C 1
ATOM 4364 O O . GLY B 1 119 ? -3.408 21.172 17.312 1 90.5 119 GLY B O 1
ATOM 4365 N N . GLU B 1 120 ? -2.02 20.188 18.797 1 90.81 120 GLU B N 1
ATOM 4366 C CA . GLU B 1 120 ? -2.662 20.812 19.953 1 90.81 120 GLU B CA 1
ATOM 4367 C C . GLU B 1 120 ? -2.477 22.328 19.922 1 90.81 120 GLU B C 1
ATOM 4369 O O . GLU B 1 120 ? -3.432 23.078 20.141 1 90.81 120 GLU B O 1
ATOM 4374 N N . GLU B 1 121 ? -1.321 22.703 19.641 1 92.62 121 GLU B N 1
ATOM 4375 C CA . GLU B 1 121 ? -1.032 24.141 19.609 1 92.62 121 GLU B CA 1
ATOM 4376 C C . GLU B 1 121 ? -1.741 24.828 18.453 1 92.62 121 GLU B C 1
ATOM 4378 O O . GLU B 1 121 ? -2.215 25.953 18.578 1 92.62 121 GLU B O 1
ATOM 4383 N N . GLY B 1 122 ? -1.746 24.109 17.312 1 94.12 122 GLY B N 1
ATOM 4384 C CA . GLY B 1 122 ? -2.463 24.656 16.172 1 94.12 122 GLY B CA 1
ATOM 4385 C C . GLY B 1 122 ? -3.945 24.844 16.438 1 94.12 122 GLY B C 1
ATOM 4386 O O . GLY B 1 122 ? -4.523 25.859 16.031 1 94.12 122 GLY B O 1
ATOM 4387 N N . ALA B 1 123 ? -4.508 23.922 17.078 1 95.12 123 ALA B N 1
ATOM 4388 C CA . ALA B 1 123 ? -5.93 24.031 17.406 1 95.12 123 ALA B CA 1
ATOM 4389 C C . ALA B 1 123 ? -6.207 25.25 18.281 1 95.12 123 ALA B C 1
ATOM 4391 O O . ALA B 1 123 ? -7.242 25.891 18.141 1 95.12 123 ALA B O 1
ATOM 4392 N N . LEU B 1 124 ? -5.293 25.531 19.188 1 96.69 124 LEU B N 1
ATOM 4393 C CA . LEU B 1 124 ? -5.453 26.625 20.141 1 96.69 124 LEU B CA 1
ATOM 4394 C C . LEU B 1 124 ? -5.164 27.969 19.5 1 96.69 124 LEU B C 1
ATOM 4396 O O . LEU B 1 124 ? -5.855 28.969 19.766 1 96.69 124 LEU B O 1
ATOM 4400 N N . LYS B 1 125 ? -4.156 28.047 18.594 1 96.62 125 LYS B N 1
ATOM 4401 C CA . LYS B 1 125 ? -3.635 29.328 18.156 1 96.62 125 LYS B CA 1
ATOM 4402 C C . LYS B 1 125 ? -3.984 29.609 16.703 1 96.62 125 LYS B C 1
ATOM 4404 O O . LYS B 1 125 ? -3.959 30.75 16.25 1 96.62 125 LYS B O 1
ATOM 4409 N N . GLY B 1 126 ? -4.211 28.594 15.961 1 98 126 GLY B N 1
ATOM 4410 C CA . GLY B 1 126 ? -4.535 28.734 14.555 1 98 126 GLY B CA 1
ATOM 4411 C C . GLY B 1 126 ? -4.203 27.516 13.734 1 98 126 GLY B C 1
ATOM 4412 O O . GLY B 1 126 ? -3.064 27.344 13.297 1 98 126 GLY B O 1
ATOM 4413 N N . PRO B 1 127 ? -5.156 26.688 13.406 1 98.06 127 PRO B N 1
ATOM 4414 C CA . PRO B 1 127 ? -4.957 25.5 12.578 1 98.06 127 PRO B CA 1
ATOM 4415 C C . PRO B 1 127 ? -5.156 25.781 11.086 1 98.06 127 PRO B C 1
ATOM 4417 O O . PRO B 1 127 ? -5.613 26.875 10.719 1 98.06 127 PRO B O 1
ATOM 4420 N N . SER B 1 128 ? -4.664 24.922 10.234 1 98.5 128 SER B N 1
ATOM 4421 C CA . SER B 1 128 ? -5.164 24.828 8.867 1 98.5 128 SER B CA 1
ATOM 4422 C C . SER B 1 128 ? -6.48 24.062 8.805 1 98.5 128 SER B C 1
ATOM 4424 O O . SER B 1 128 ? -6.629 23.016 9.438 1 98.5 128 SER B O 1
ATOM 4426 N N . ILE B 1 129 ? -7.461 24.609 8.109 1 98.75 129 ILE B N 1
ATOM 4427 C CA . ILE B 1 129 ? -8.812 24.062 8.164 1 98.75 129 ILE B CA 1
ATOM 4428 C C . ILE B 1 129 ? -9.297 23.75 6.746 1 98.75 129 ILE B C 1
ATOM 4430 O O . ILE B 1 129 ? -9.195 24.578 5.844 1 98.75 129 ILE B O 1
ATOM 4434 N N . MET B 1 130 ? -9.812 22.484 6.516 1 98.75 130 MET B N 1
ATOM 4435 C CA . MET B 1 130 ? -10.188 21.953 5.207 1 98.75 130 MET B CA 1
ATOM 4436 C C . MET B 1 130 ? -11.633 21.469 5.215 1 98.75 130 MET B C 1
ATOM 4438 O O . MET B 1 130 ? -11.875 20.25 5.234 1 98.75 130 MET B O 1
ATOM 4442 N N . PRO B 1 131 ? -12.594 22.375 5.105 1 98.81 131 PRO B N 1
ATOM 4443 C CA . PRO B 1 131 ? -14 21.984 5.133 1 98.81 131 PRO B CA 1
ATOM 4444 C C . PRO B 1 131 ? -14.5 21.5 3.773 1 98.81 131 PRO B C 1
ATOM 4446 O O . PRO B 1 131 ? -14.125 22.047 2.738 1 98.81 131 PRO B O 1
ATOM 4449 N N . GLY B 1 132 ? -15.25 20.406 3.758 1 98.56 132 GLY B N 1
ATOM 4450 C CA . GLY B 1 132 ? -15.984 19.906 2.602 1 98.56 132 GLY B CA 1
ATOM 4451 C C . GLY B 1 132 ? -17.406 19.516 2.92 1 98.56 132 GLY B C 1
ATOM 4452 O O . GLY B 1 132 ? -17.688 18.984 3.996 1 98.56 132 GLY B O 1
ATOM 4453 N N . GLY B 1 133 ? -18.344 19.734 2.092 1 98.12 133 GLY B N 1
ATOM 4454 C CA . GLY B 1 133 ? -19.781 19.531 2.268 1 98.12 133 GLY B CA 1
ATOM 4455 C C . GLY B 1 133 ? -20.625 20.484 1.43 1 98.12 133 GLY B C 1
ATOM 4456 O O . GLY B 1 133 ? -20.203 20.922 0.36 1 98.12 133 GLY B O 1
ATOM 4457 N N . GLN B 1 134 ? -21.859 20.734 1.916 1 97.56 134 GLN B N 1
ATOM 4458 C CA . GLN B 1 134 ? -22.703 21.672 1.208 1 97.56 134 GLN B CA 1
ATOM 4459 C C . GLN B 1 134 ? -22.125 23.078 1.242 1 97.56 134 GLN B C 1
ATOM 4461 O O . GLN B 1 134 ? -21.797 23.609 2.312 1 97.56 134 GLN B O 1
ATOM 4466 N N . LYS B 1 135 ? -22 23.688 0.048 1 97.75 135 LYS B N 1
ATOM 4467 C CA . LYS B 1 135 ? -21.391 25.016 -0.066 1 97.75 135 LYS B CA 1
ATOM 4468 C C . LYS B 1 135 ? -22.141 26.047 0.766 1 97.75 135 LYS B C 1
ATOM 4470 O O . LYS B 1 135 ? -21.531 26.859 1.454 1 97.75 135 LYS B O 1
ATOM 4475 N N . GLU B 1 136 ? -23.453 25.953 0.715 1 97.56 136 GLU B N 1
ATOM 4476 C CA . GLU B 1 136 ? -24.266 26.906 1.448 1 97.56 136 GLU B CA 1
ATOM 4477 C C . GLU B 1 136 ? -24.078 26.766 2.955 1 97.56 136 GLU B C 1
ATOM 4479 O O . GLU B 1 136 ? -24.078 27.766 3.684 1 97.56 136 GLU B O 1
ATOM 4484 N N . ALA B 1 137 ? -23.969 25.578 3.4 1 97.81 137 ALA B N 1
ATOM 4485 C CA . ALA B 1 137 ? -23.719 25.344 4.82 1 97.81 137 ALA B CA 1
ATOM 4486 C C . ALA B 1 137 ? -22.344 25.891 5.227 1 97.81 137 ALA B C 1
ATOM 4488 O O . ALA B 1 137 ? -22.203 26.469 6.301 1 97.81 137 ALA B O 1
ATOM 4489 N N . TYR B 1 138 ? -21.375 25.672 4.387 1 98.19 138 TYR B N 1
ATOM 4490 C CA . TYR B 1 138 ? -20.047 26.203 4.652 1 98.19 138 TYR B CA 1
ATOM 4491 C C . TYR B 1 138 ? -20.078 27.719 4.82 1 98.19 138 TYR B C 1
ATOM 4493 O O . TYR B 1 138 ? -19.438 28.266 5.719 1 98.19 138 TYR B O 1
ATOM 4501 N N . GLU B 1 139 ? -20.797 28.375 3.988 1 98 139 GLU B N 1
ATOM 4502 C CA . GLU B 1 139 ? -20.859 29.828 4.012 1 98 139 GLU B CA 1
ATOM 4503 C C . GLU B 1 139 ? -21.375 30.344 5.359 1 98 139 GLU B C 1
ATOM 4505 O O . GLU B 1 139 ? -20.969 31.406 5.816 1 98 139 GLU B O 1
ATOM 4510 N N . LEU B 1 140 ? -22.172 29.531 6 1 97.19 140 LEU B N 1
ATOM 4511 C CA . LEU B 1 140 ? -22.734 29.922 7.289 1 97.19 140 LEU B CA 1
ATOM 4512 C C . LEU B 1 140 ? -21.688 29.781 8.398 1 97.19 140 LEU B C 1
ATOM 4514 O O . LEU B 1 140 ? -21.766 30.484 9.414 1 97.19 140 LEU B O 1
ATOM 4518 N N . VAL B 1 141 ? -20.734 28.969 8.234 1 97.56 141 VAL B N 1
ATOM 4519 C CA . VAL B 1 141 ? -19.766 28.734 9.297 1 97.56 141 VAL B CA 1
ATOM 4520 C C . VAL B 1 141 ? -18.422 29.375 8.922 1 97.56 141 VAL B C 1
ATOM 4522 O O . VAL B 1 141 ? -17.547 29.531 9.773 1 97.56 141 VAL B O 1
ATOM 4525 N N . ALA B 1 142 ? -18.219 29.844 7.715 1 98.19 142 ALA B N 1
ATOM 4526 C CA . ALA B 1 142 ? -16.953 30.344 7.16 1 98.19 142 ALA B CA 1
ATOM 4527 C C . ALA B 1 142 ? -16.391 31.484 8.016 1 98.19 142 ALA B C 1
ATOM 4529 O O . ALA B 1 142 ? -15.188 31.531 8.266 1 98.19 142 ALA B O 1
ATOM 4530 N N . PRO B 1 143 ? -17.219 32.406 8.523 1 97.81 143 PRO B N 1
ATOM 4531 C CA . PRO B 1 143 ? -16.656 33.531 9.289 1 97.81 143 PRO B CA 1
ATOM 4532 C C . PRO B 1 143 ? -15.922 33.062 10.547 1 97.81 143 PRO B C 1
ATOM 4534 O O . PRO B 1 143 ? -14.844 33.562 10.852 1 97.81 143 PRO B O 1
ATOM 4537 N N . ILE B 1 144 ? -16.438 32.094 11.195 1 97.88 144 ILE B N 1
ATOM 4538 C CA . ILE B 1 144 ? -15.797 31.594 12.398 1 97.88 144 ILE B CA 1
ATOM 4539 C C . ILE B 1 144 ? -14.523 30.844 12.031 1 97.88 144 ILE B C 1
ATOM 4541 O O . ILE B 1 144 ? -13.484 31.031 12.672 1 97.88 144 ILE B O 1
ATOM 4545 N N . LEU B 1 145 ? -14.609 29.984 11 1 98.5 145 LEU B N 1
ATOM 4546 C CA . LEU B 1 145 ? -13.445 29.203 10.594 1 98.5 145 LEU B CA 1
ATOM 4547 C C . LEU B 1 145 ? -12.305 30.109 10.141 1 98.5 145 LEU B C 1
ATOM 4549 O O . LEU B 1 145 ? -11.141 29.844 10.414 1 98.5 145 LEU B O 1
ATOM 4553 N N . GLU B 1 146 ? -12.641 31.172 9.477 1 98.44 146 GLU B N 1
ATOM 4554 C CA . GLU B 1 146 ? -11.633 32.125 9.008 1 98.44 146 GLU B CA 1
ATOM 4555 C C . GLU B 1 146 ? -10.945 32.812 10.18 1 98.44 146 GLU B C 1
ATOM 4557 O O . GLU B 1 146 ? -9.734 33.031 10.148 1 98.44 146 GLU B O 1
ATOM 4562 N N . GLN B 1 147 ? -11.695 33.125 11.164 1 98.19 147 GLN B N 1
ATOM 4563 C CA . GLN B 1 147 ? -11.148 33.844 12.312 1 98.19 147 GLN B CA 1
ATOM 4564 C C . GLN B 1 147 ? -10.195 32.969 13.117 1 98.19 147 GLN B C 1
ATOM 4566 O O . GLN B 1 147 ? -9.195 33.469 13.656 1 98.19 147 GLN B O 1
ATOM 4571 N N . ILE B 1 148 ? -10.461 31.734 13.156 1 98.31 148 ILE B N 1
ATOM 4572 C CA . ILE B 1 148 ? -9.68 30.906 14.055 1 98.31 148 ILE B CA 1
ATOM 4573 C C . ILE B 1 148 ? -8.531 30.25 13.289 1 98.31 148 ILE B C 1
ATOM 4575 O O . ILE B 1 148 ? -7.633 29.656 13.883 1 98.31 148 ILE B O 1
ATOM 4579 N N . ALA B 1 149 ? -8.523 30.359 11.953 1 98.62 149 ALA B N 1
ATOM 4580 C CA . ALA B 1 149 ? -7.508 29.719 11.117 1 98.62 149 ALA B CA 1
ATOM 4581 C C . ALA B 1 149 ? -6.152 30.406 11.281 1 98.62 149 ALA B C 1
ATOM 4583 O O . ALA B 1 149 ? -6.086 31.594 11.609 1 98.62 149 ALA B O 1
ATOM 4584 N N . ALA B 1 150 ? -5.105 29.609 11.109 1 98.38 150 ALA B N 1
ATOM 4585 C CA . ALA B 1 150 ? -3.775 30.203 10.992 1 98.38 150 ALA B CA 1
ATOM 4586 C C . ALA B 1 150 ? -3.711 31.188 9.82 1 98.38 150 ALA B C 1
ATOM 4588 O O . ALA B 1 150 ? -4.539 31.125 8.906 1 98.38 150 ALA B O 1
ATOM 4589 N N . ARG B 1 151 ? -2.828 32.094 9.938 1 97.75 151 ARG B N 1
ATOM 4590 C CA . ARG B 1 151 ? -2.598 33.031 8.852 1 97.75 151 ARG B CA 1
ATOM 4591 C C . ARG B 1 151 ? -1.193 32.875 8.273 1 97.75 151 ARG B C 1
ATOM 4593 O O . ARG B 1 151 ? -0.218 32.781 9.023 1 97.75 151 ARG B O 1
ATOM 4600 N N . ALA B 1 152 ? -1.11 32.781 6.926 1 95.75 152 ALA B N 1
ATOM 4601 C CA . ALA B 1 152 ? 0.191 32.719 6.262 1 95.75 152 ALA B CA 1
ATOM 4602 C C . ALA B 1 152 ? 0.921 34.062 6.363 1 95.75 152 ALA B C 1
ATOM 4604 O O . ALA B 1 152 ? 0.387 35.031 6.914 1 95.75 152 ALA B O 1
ATOM 4605 N N . GLU B 1 153 ? 2.139 34.094 5.898 1 93.38 153 GLU B N 1
ATOM 4606 C CA . GLU B 1 153 ? 2.969 35.312 6 1 93.38 153 GLU B CA 1
ATOM 4607 C C . GLU B 1 153 ? 2.312 36.5 5.305 1 93.38 153 GLU B C 1
ATOM 4609 O O . GLU B 1 153 ? 2.465 37.625 5.738 1 93.38 153 GLU B O 1
ATOM 4614 N N . ASP B 1 154 ? 1.541 36.25 4.285 1 94.81 154 ASP B N 1
ATOM 4615 C CA . ASP B 1 154 ? 0.896 37.312 3.525 1 94.81 154 ASP B CA 1
ATOM 4616 C C . ASP B 1 154 ? -0.425 37.719 4.172 1 94.81 154 ASP B C 1
ATOM 4618 O O . ASP B 1 154 ? -1.171 38.531 3.611 1 94.81 154 ASP B O 1
ATOM 4622 N N . GLY B 1 155 ? -0.806 37.062 5.242 1 96.38 155 GLY B N 1
ATOM 4623 C CA . GLY B 1 155 ? -1.992 37.469 5.992 1 96.38 155 GLY B CA 1
ATOM 4624 C C . GLY B 1 155 ? -3.217 36.625 5.625 1 96.38 155 GLY B C 1
ATOM 4625 O O . GLY B 1 155 ? -4.25 36.719 6.293 1 96.38 155 GLY B O 1
ATOM 4626 N N . GLU B 1 156 ? -3.119 35.812 4.656 1 96.25 156 GLU B N 1
ATOM 4627 C CA . GLU B 1 156 ? -4.262 35.031 4.211 1 96.25 156 GLU B CA 1
ATOM 4628 C C . GLU B 1 156 ? -4.57 33.906 5.191 1 96.25 156 GLU B C 1
ATOM 4630 O O . GLU B 1 156 ? -3.668 33.188 5.645 1 96.25 156 GLU B O 1
ATOM 4635 N N . PRO B 1 157 ? -5.836 33.812 5.566 1 98.12 157 PRO B N 1
ATOM 4636 C CA . PRO B 1 157 ? -6.195 32.688 6.461 1 98.12 157 PRO B CA 1
ATOM 4637 C C . PRO B 1 157 ? -6.02 31.328 5.805 1 98.12 157 PRO B C 1
ATOM 4639 O O . PRO B 1 157 ? -6.297 31.172 4.613 1 98.12 157 PRO B O 1
ATOM 4642 N N . CYS B 1 158 ? -5.586 30.344 6.555 1 98.44 158 CYS B N 1
ATOM 4643 C CA . CYS B 1 158 ? -5.379 28.984 6.059 1 98.44 158 CYS B CA 1
ATOM 4644 C C . CYS B 1 158 ? -6.641 28.141 6.215 1 98.44 158 CYS B C 1
ATOM 4646 O O . CYS B 1 158 ? -6.633 27.125 6.91 1 98.44 158 CYS B O 1
ATOM 4648 N N . VAL B 1 159 ? -7.66 28.562 5.574 1 98.69 159 VAL B N 1
ATOM 4649 C CA . VAL B 1 159 ? -8.938 27.875 5.469 1 98.69 159 VAL B CA 1
ATOM 4650 C C . VAL B 1 159 ? -9.523 28.062 4.07 1 98.69 159 VAL B C 1
ATOM 4652 O O . VAL B 1 159 ? -9.422 29.141 3.492 1 98.69 159 VAL B O 1
ATOM 4655 N N . ALA B 1 160 ? -10.023 26.984 3.48 1 98.19 160 ALA B N 1
ATOM 4656 C CA . ALA B 1 160 ? -10.68 27.062 2.174 1 98.19 160 ALA B CA 1
ATOM 4657 C C . ALA B 1 160 ? -11.742 25.984 2.031 1 98.19 160 ALA B C 1
ATOM 4659 O O . ALA B 1 160 ? -11.586 24.875 2.549 1 98.19 160 ALA B O 1
ATOM 4660 N N . TYR B 1 161 ? -12.836 26.391 1.326 1 98.69 161 TYR B N 1
ATOM 4661 C CA . TYR B 1 161 ? -13.805 25.375 0.941 1 98.69 161 TYR B CA 1
ATOM 4662 C C . TYR B 1 161 ? -13.195 24.391 -0.046 1 98.69 161 TYR B C 1
ATOM 4664 O O . TYR B 1 161 ? -12.773 24.766 -1.137 1 98.69 161 TYR B O 1
ATOM 4672 N N . ILE B 1 162 ? -13.203 23.094 0.297 1 98.69 162 ILE B N 1
ATOM 4673 C CA . ILE B 1 162 ? -12.453 22.109 -0.471 1 98.69 162 ILE B CA 1
ATOM 4674 C C . ILE B 1 162 ? -13.344 21.531 -1.576 1 98.69 162 ILE B C 1
ATOM 4676 O O . ILE B 1 162 ? -12.883 21.328 -2.701 1 98.69 162 ILE B O 1
ATOM 4680 N N . GLY B 1 163 ? -14.562 21.188 -1.183 1 98.31 163 GLY B N 1
ATOM 4681 C CA . GLY B 1 163 ? -15.461 20.547 -2.127 1 98.31 163 GLY B CA 1
ATOM 4682 C C . GLY B 1 163 ? -16.609 19.828 -1.457 1 98.31 163 GLY B C 1
ATOM 4683 O O . GLY B 1 163 ? -16.844 19.984 -0.256 1 98.31 163 GLY B O 1
ATOM 4684 N N . ALA B 1 164 ? -17.312 19.078 -2.264 1 97.81 164 ALA B N 1
ATOM 4685 C CA . ALA B 1 164 ? -18.531 18.422 -1.798 1 97.81 164 ALA B CA 1
ATOM 4686 C C . ALA B 1 164 ? -18.219 17.234 -0.9 1 97.81 164 ALA B C 1
ATOM 4688 O O . ALA B 1 164 ? -17.141 16.641 -0.998 1 97.81 164 ALA B O 1
ATOM 4689 N N . ASP B 1 165 ? -19.078 16.953 -0.012 1 96.25 165 ASP B N 1
ATOM 4690 C CA . ASP B 1 165 ? -19.203 15.75 0.797 1 96.25 165 ASP B CA 1
ATOM 4691 C C . ASP B 1 165 ? -17.875 15.383 1.453 1 96.25 165 ASP B C 1
ATOM 4693 O O . ASP B 1 165 ? -17.422 16.078 2.365 1 96.25 165 ASP B O 1
ATOM 4697 N N . GLY B 1 166 ? -17.172 14.367 0.918 1 98.38 166 GLY B N 1
ATOM 4698 C CA . GLY B 1 166 ? -16 13.797 1.569 1 98.38 166 GLY B CA 1
ATOM 4699 C C . GLY B 1 166 ? -14.711 14.531 1.226 1 98.38 166 GLY B C 1
ATOM 4700 O O . GLY B 1 166 ? -13.648 14.211 1.756 1 98.38 166 GLY B O 1
ATOM 4701 N N . ALA B 1 167 ? -14.734 15.602 0.505 1 98.81 167 ALA B N 1
ATOM 4702 C CA . ALA B 1 167 ? -13.555 16.25 -0.063 1 98.81 167 ALA B CA 1
ATOM 4703 C C . ALA B 1 167 ? -12.641 16.781 1.036 1 98.81 167 ALA B C 1
ATOM 4705 O O . ALA B 1 167 ? -11.414 16.625 0.966 1 98.81 167 ALA B O 1
ATOM 4706 N N . GLY B 1 168 ? -13.203 17.391 2.006 1 98.81 168 GLY B N 1
ATOM 4707 C CA . GLY B 1 168 ? -12.414 17.953 3.086 1 98.81 168 GLY B CA 1
ATOM 4708 C C . GLY B 1 168 ? -11.594 16.922 3.834 1 98.81 168 GLY B C 1
ATOM 4709 O O . GLY B 1 168 ? -10.391 17.094 4.031 1 98.81 168 GLY B O 1
ATOM 4710 N N . HIS B 1 169 ? -12.305 15.891 4.246 1 98.62 169 HIS B N 1
ATOM 4711 C CA . HIS B 1 169 ? -11.609 14.82 4.965 1 98.62 169 HIS B CA 1
ATOM 4712 C C . HIS B 1 169 ? -10.609 14.109 4.062 1 98.62 169 HIS B C 1
ATOM 4714 O O . HIS B 1 169 ? -9.555 13.664 4.527 1 98.62 169 HIS B O 1
ATOM 4720 N N . TYR B 1 170 ? -10.867 14.062 2.756 1 98.81 170 TYR B N 1
ATOM 4721 C CA . TYR B 1 170 ? -9.93 13.414 1.845 1 98.81 170 TYR B CA 1
ATOM 4722 C C . TYR B 1 170 ? -8.633 14.211 1.743 1 98.81 170 TYR B C 1
ATOM 4724 O O . TYR B 1 170 ? -7.539 13.641 1.779 1 98.81 170 TYR B O 1
ATOM 4732 N N . VAL B 1 171 ? -8.742 15.516 1.603 1 98.88 171 VAL B N 1
ATOM 4733 C CA . VAL B 1 171 ? -7.562 16.375 1.516 1 98.88 171 VAL B CA 1
ATOM 4734 C C . VAL B 1 171 ? -6.754 16.266 2.807 1 98.88 171 VAL B C 1
ATOM 4736 O O . VAL B 1 171 ? -5.523 16.188 2.773 1 98.88 171 VAL B O 1
ATOM 4739 N N . LYS B 1 172 ? -7.43 16.234 3.938 1 98.44 172 LYS B N 1
ATOM 4740 C CA . LYS B 1 172 ? -6.758 16.047 5.223 1 98.44 172 LYS B CA 1
ATOM 4741 C C . LYS B 1 172 ? -6.047 14.703 5.285 1 98.44 172 LYS B C 1
ATOM 4743 O O . LYS B 1 172 ? -4.945 14.609 5.828 1 98.44 172 LYS B O 1
ATOM 4748 N N . MET B 1 173 ? -6.699 13.688 4.766 1 98.38 173 MET B N 1
ATOM 4749 C CA . MET B 1 173 ? -6.113 12.352 4.742 1 98.38 173 MET B CA 1
ATOM 4750 C C . MET B 1 173 ? -4.816 12.344 3.938 1 98.38 173 MET B C 1
ATOM 4752 O O . MET B 1 173 ? -3.797 11.828 4.402 1 98.38 173 MET B O 1
ATOM 4756 N N . VAL B 1 174 ? -4.812 12.945 2.752 1 98.75 174 VAL B N 1
ATOM 4757 C CA . VAL B 1 174 ? -3.633 12.992 1.895 1 98.75 174 VAL B CA 1
ATOM 4758 C C . VAL B 1 174 ? -2.559 13.867 2.541 1 98.75 174 VAL B C 1
ATOM 4760 O O . VAL B 1 174 ? -1.372 13.539 2.494 1 98.75 174 VAL B O 1
ATOM 4763 N N . HIS B 1 175 ? -3.031 14.984 3.143 1 98.38 175 HIS B N 1
ATOM 4764 C CA . HIS B 1 175 ? -2.133 15.82 3.936 1 98.38 175 HIS B CA 1
ATOM 4765 C C . HIS B 1 175 ? -1.374 14.984 4.961 1 98.38 175 HIS B C 1
ATOM 4767 O O . HIS B 1 175 ? -0.156 15.117 5.102 1 98.38 175 HIS B O 1
ATOM 4773 N N . ASN B 1 176 ? -2.045 14.133 5.688 1 97.81 176 ASN B N 1
ATOM 4774 C CA . ASN B 1 176 ? -1.419 13.266 6.68 1 97.81 176 ASN B CA 1
ATOM 4775 C C . ASN B 1 176 ? -0.467 12.266 6.031 1 97.81 176 ASN B C 1
ATOM 4777 O O . ASN B 1 176 ? 0.578 11.938 6.594 1 97.81 176 ASN B O 1
ATOM 4781 N N . GLY B 1 177 ? -0.874 11.711 4.852 1 98.31 177 GLY B N 1
ATOM 4782 C CA . GLY B 1 177 ? 0.044 10.852 4.117 1 98.31 177 GLY B CA 1
ATOM 4783 C C . GLY B 1 177 ? 1.366 11.531 3.801 1 98.31 177 GLY B C 1
ATOM 4784 O O . GLY B 1 177 ? 2.432 10.938 3.992 1 98.31 177 GLY B O 1
ATOM 4785 N N . ILE B 1 178 ? 1.305 12.758 3.328 1 98.62 178 ILE B N 1
ATOM 4786 C CA . ILE B 1 178 ? 2.496 13.547 3.035 1 98.62 178 ILE B CA 1
ATOM 4787 C C . ILE B 1 178 ? 3.297 13.773 4.316 1 98.62 178 ILE B C 1
ATOM 4789 O O . ILE B 1 178 ? 4.527 13.703 4.305 1 98.62 178 ILE B O 1
ATOM 4793 N N . GLU B 1 179 ? 2.578 14.016 5.41 1 97.75 179 GLU B N 1
ATOM 4794 C CA . GLU B 1 179 ? 3.215 14.18 6.711 1 97.75 179 GLU B CA 1
ATOM 4795 C C . GLU B 1 179 ? 4.008 12.938 7.102 1 97.75 179 GLU B C 1
ATOM 4797 O O . GLU B 1 179 ? 5.141 13.039 7.574 1 97.75 179 GLU B O 1
ATOM 4802 N N . TYR B 1 180 ? 3.402 11.75 6.883 1 98.12 180 TYR B N 1
ATOM 4803 C CA . TYR B 1 180 ? 4.109 10.5 7.141 1 98.12 180 TYR B CA 1
ATOM 4804 C C . TYR B 1 180 ? 5.398 10.422 6.332 1 98.12 180 TYR B C 1
ATOM 4806 O O . TYR B 1 180 ? 6.453 10.078 6.867 1 98.12 180 TYR B O 1
ATOM 4814 N N . GLY B 1 181 ? 5.293 10.766 5.043 1 98.44 181 GLY B N 1
ATOM 4815 C CA . GLY B 1 181 ? 6.465 10.773 4.188 1 98.44 181 GLY B CA 1
ATOM 4816 C C . GLY B 1 181 ? 7.547 11.727 4.668 1 98.44 181 GLY B C 1
ATOM 4817 O O . GLY B 1 181 ? 8.719 11.359 4.73 1 98.44 181 GLY B O 1
ATOM 4818 N N . ASP B 1 182 ? 7.156 12.93 5.059 1 98.38 182 ASP B N 1
ATOM 4819 C CA . ASP B 1 182 ? 8.086 13.953 5.531 1 98.38 182 ASP B CA 1
ATOM 4820 C C . ASP B 1 182 ? 8.82 13.492 6.785 1 98.38 182 ASP B C 1
ATOM 4822 O O . ASP B 1 182 ? 10.047 13.594 6.863 1 98.38 182 ASP B O 1
ATOM 4826 N N . MET B 1 183 ? 8.078 13.008 7.715 1 98.25 183 MET B N 1
ATOM 4827 C CA . MET B 1 183 ? 8.664 12.586 8.984 1 98.25 183 MET B CA 1
ATOM 4828 C C . MET B 1 183 ? 9.625 11.414 8.773 1 98.25 183 MET B C 1
ATOM 4830 O O . MET B 1 183 ? 10.695 11.367 9.383 1 98.25 183 MET B O 1
ATOM 4834 N N . GLN B 1 184 ? 9.234 10.5 7.934 1 98.69 184 GLN B N 1
ATOM 4835 C CA . GLN B 1 184 ? 10.102 9.352 7.684 1 98.69 184 GLN B CA 1
ATOM 4836 C C . GLN B 1 184 ? 11.375 9.773 6.965 1 98.69 184 GLN B C 1
ATOM 4838 O O . GLN B 1 184 ? 12.461 9.258 7.25 1 98.69 184 GLN B O 1
ATOM 4843 N N . LEU B 1 185 ? 11.266 10.672 5.973 1 98.94 185 LEU B N 1
ATOM 4844 C CA . LEU B 1 185 ? 12.445 11.188 5.281 1 98.94 185 LEU B CA 1
ATOM 4845 C C . LEU B 1 185 ? 13.406 11.852 6.266 1 98.94 185 LEU B C 1
ATOM 4847 O O . LEU B 1 185 ? 14.617 11.641 6.188 1 98.94 185 LEU B O 1
ATOM 4851 N N . ILE B 1 186 ? 12.883 12.625 7.172 1 98.88 186 ILE B N 1
ATOM 4852 C CA . ILE B 1 186 ? 13.703 13.281 8.188 1 98.88 186 ILE B CA 1
ATOM 4853 C C . ILE B 1 186 ? 14.359 12.227 9.078 1 98.88 186 ILE B C 1
ATOM 4855 O O . ILE B 1 186 ? 15.547 12.344 9.406 1 98.88 186 ILE B O 1
ATOM 4859 N N . ALA B 1 187 ? 13.602 11.227 9.461 1 98.81 187 ALA B N 1
ATOM 4860 C CA . ALA B 1 187 ? 14.133 10.148 10.281 1 98.81 187 ALA B CA 1
ATOM 4861 C C . ALA B 1 187 ? 15.266 9.414 9.562 1 98.81 187 ALA B C 1
ATOM 4863 O O . ALA B 1 187 ? 16.266 9.031 10.188 1 98.81 187 ALA B O 1
ATOM 4864 N N . GLU B 1 188 ? 15.117 9.172 8.258 1 98.88 188 GLU B N 1
ATOM 4865 C CA . GLU B 1 188 ? 16.156 8.516 7.477 1 98.88 188 GLU B CA 1
ATOM 4866 C C . GLU B 1 188 ? 17.391 9.406 7.355 1 98.88 188 GLU B C 1
ATOM 4868 O O . GLU B 1 188 ? 18.531 8.914 7.387 1 98.88 188 GLU B O 1
ATOM 4873 N N . ALA B 1 189 ? 17.172 10.719 7.184 1 98.88 189 ALA B N 1
ATOM 4874 C CA . ALA B 1 189 ? 18.297 11.648 7.199 1 98.88 189 ALA B CA 1
ATOM 4875 C C . ALA B 1 189 ? 19.047 11.57 8.523 1 98.88 189 ALA B C 1
ATOM 4877 O O . ALA B 1 189 ? 20.281 11.531 8.539 1 98.88 189 ALA B O 1
ATOM 4878 N N . TYR B 1 190 ? 18.328 11.5 9.617 1 98.69 190 TYR B N 1
ATOM 4879 C CA . TYR B 1 190 ? 18.875 11.32 10.953 1 98.69 190 TYR B CA 1
ATOM 4880 C C . TYR B 1 190 ? 19.703 10.039 11.031 1 98.69 190 TYR B C 1
ATOM 4882 O O . TYR B 1 190 ? 20.828 10.055 11.539 1 98.69 190 TYR B O 1
ATOM 4890 N N . ALA B 1 191 ? 19.188 8.953 10.516 1 98.06 191 ALA B N 1
ATOM 4891 C CA . ALA B 1 191 ? 19.891 7.672 10.539 1 98.06 191 ALA B CA 1
ATOM 4892 C C . ALA B 1 191 ? 21.188 7.742 9.742 1 98.06 191 ALA B C 1
ATOM 4894 O O . ALA B 1 191 ? 22.203 7.164 10.148 1 98.06 191 ALA B O 1
ATOM 4895 N N . LEU B 1 192 ? 21.156 8.398 8.617 1 98 192 LEU B N 1
ATOM 4896 C CA . LEU B 1 192 ? 22.344 8.531 7.762 1 98 192 LEU B CA 1
ATOM 4897 C C . LEU B 1 192 ? 23.422 9.359 8.453 1 98 192 LEU B C 1
ATOM 4899 O O . LEU B 1 192 ? 24.594 9 8.422 1 98 192 LEU B O 1
ATOM 4903 N N . LEU B 1 193 ? 22.984 10.445 9.094 1 97.94 193 LEU B N 1
ATOM 4904 C CA . LEU B 1 193 ? 23.938 11.352 9.711 1 97.94 193 LEU B CA 1
ATOM 4905 C C . LEU B 1 193 ? 24.516 10.758 10.992 1 97.94 193 LEU B C 1
ATOM 4907 O O . LEU B 1 193 ? 25.719 10.836 11.242 1 97.94 193 LEU B O 1
ATOM 4911 N N . LYS B 1 194 ? 23.672 10.203 11.828 1 94.06 194 LYS B N 1
ATOM 4912 C CA . LYS B 1 194 ? 24.125 9.594 13.078 1 94.06 194 LYS B CA 1
ATOM 4913 C C . LYS B 1 194 ? 24.812 8.258 12.82 1 94.06 194 LYS B C 1
ATOM 4915 O O . LYS B 1 194 ? 25.875 7.988 13.383 1 94.06 194 LYS B O 1
ATOM 4920 N N . GLY B 1 195 ? 24.219 7.398 12.023 1 85.75 195 GLY B N 1
ATOM 4921 C CA . GLY B 1 195 ? 24.75 6.07 11.75 1 85.75 195 GLY B CA 1
ATOM 4922 C C . GLY B 1 195 ? 25.938 6.086 10.797 1 85.75 195 GLY B C 1
ATOM 4923 O O . GLY B 1 195 ? 26.891 5.336 10.984 1 85.75 195 GLY B O 1
ATOM 4924 N N . GLY B 1 196 ? 25.844 6.945 9.797 1 86.75 196 GLY B N 1
ATOM 4925 C CA . GLY B 1 196 ? 26.875 6.973 8.766 1 86.75 196 GLY B CA 1
ATOM 4926 C C . GLY B 1 196 ? 28.062 7.852 9.125 1 86.75 196 GLY B C 1
ATOM 4927 O O . GLY B 1 196 ? 29.203 7.52 8.805 1 86.75 196 GLY B O 1
ATOM 4928 N N . LEU B 1 197 ? 27.781 8.945 9.844 1 92.12 197 LEU B N 1
ATOM 4929 C CA . LEU B 1 197 ? 28.828 9.914 10.117 1 92.12 197 LEU B CA 1
ATOM 4930 C C . LEU B 1 197 ? 29.109 10.008 11.609 1 92.12 197 LEU B C 1
ATOM 4932 O O . LEU B 1 197 ? 30.031 10.711 12.031 1 92.12 197 LEU B O 1
ATOM 4936 N N . ALA B 1 198 ? 28.328 9.359 12.406 1 93.62 198 ALA B N 1
ATOM 4937 C CA . ALA B 1 198 ? 28.453 9.367 13.859 1 93.62 198 ALA B CA 1
ATOM 4938 C C . ALA B 1 198 ? 28.344 10.781 14.422 1 93.62 198 ALA B C 1
ATOM 4940 O O . ALA B 1 198 ? 29.109 11.172 15.305 1 93.62 198 ALA B O 1
ATOM 4941 N N . LEU B 1 199 ? 27.453 11.539 13.836 1 96.62 199 LEU B N 1
ATOM 4942 C CA . LEU B 1 199 ? 27.219 12.875 14.383 1 96.62 199 LEU B CA 1
ATOM 4943 C C . LEU B 1 199 ? 26.641 12.797 15.797 1 96.62 199 LEU B C 1
ATOM 4945 O O . LEU B 1 199 ? 25.812 11.938 16.078 1 96.62 199 LEU B O 1
ATOM 4949 N N . SER B 1 200 ? 27.141 13.688 16.672 1 97.56 200 SER B N 1
ATOM 4950 C CA . SER B 1 200 ? 26.547 13.836 18 1 97.56 200 SER B CA 1
ATOM 4951 C C . SER B 1 200 ? 25.203 14.547 17.922 1 97.56 200 SER B C 1
ATOM 4953 O O . SER B 1 200 ? 24.859 15.133 16.891 1 97.56 200 SER B O 1
ATOM 4955 N N . ASN B 1 201 ? 24.453 14.43 18.984 1 98.25 201 ASN B N 1
ATOM 4956 C CA . ASN B 1 201 ? 23.172 15.141 19.047 1 98.25 201 ASN B CA 1
ATOM 4957 C C . ASN B 1 201 ? 23.344 16.641 18.844 1 98.25 201 ASN B C 1
ATOM 4959 O O . ASN B 1 201 ? 22.531 17.281 18.188 1 98.25 201 ASN B O 1
ATOM 4963 N N . GLU B 1 202 ? 24.391 17.188 19.438 1 98.31 202 GLU B N 1
ATOM 4964 C CA . GLU B 1 202 ? 24.672 18.625 19.297 1 98.31 202 GLU B CA 1
ATOM 4965 C C . GLU B 1 202 ? 24.984 18.969 17.844 1 98.31 202 GLU B C 1
ATOM 4967 O O . GLU B 1 202 ? 24.547 20 17.328 1 98.31 202 GLU B O 1
ATOM 4972 N N . GLU B 1 203 ? 25.766 18.125 17.156 1 98.31 203 GLU B N 1
ATOM 4973 C CA . GLU B 1 203 ? 26.078 18.344 15.75 1 98.31 203 GLU B CA 1
ATOM 4974 C C . GLU B 1 203 ? 24.828 18.219 14.875 1 98.31 203 GLU B C 1
ATOM 4976 O O . GLU B 1 203 ? 24.672 18.984 13.922 1 98.31 203 GLU B O 1
ATOM 4981 N N . LEU B 1 204 ? 24.016 17.281 15.227 1 98.75 204 LEU B N 1
ATOM 4982 C CA . LEU B 1 204 ? 22.75 17.141 14.523 1 98.75 204 LEU B CA 1
ATOM 4983 C C . LEU B 1 204 ? 21.906 18.391 14.672 1 98.75 204 LEU B C 1
ATOM 4985 O O . LEU B 1 204 ? 21.344 18.891 13.688 1 98.75 204 LEU B O 1
ATOM 4989 N N . ALA B 1 205 ? 21.797 18.891 15.883 1 98.75 205 ALA B N 1
ATOM 4990 C CA . ALA B 1 205 ? 21.031 20.109 16.156 1 98.75 205 ALA B CA 1
ATOM 4991 C C . ALA B 1 205 ? 21.562 21.281 15.336 1 98.75 205 ALA B C 1
ATOM 4993 O O . ALA B 1 205 ? 20.781 22.062 14.781 1 98.75 205 ALA B O 1
ATOM 4994 N N . THR B 1 206 ? 22.859 21.406 15.305 1 98.62 206 THR B N 1
ATOM 4995 C CA . THR B 1 206 ? 23.484 22.469 14.547 1 98.62 206 THR B CA 1
ATOM 4996 C C . THR B 1 206 ? 23.188 22.328 13.055 1 98.62 206 THR B C 1
ATOM 4998 O O . THR B 1 206 ? 22.844 23.312 12.391 1 98.62 206 THR B O 1
ATOM 5001 N N . THR B 1 207 ? 23.312 21.094 12.523 1 98.69 207 THR B N 1
ATOM 5002 C CA . THR B 1 207 ? 23.047 20.812 11.117 1 98.69 207 THR B CA 1
ATOM 5003 C C . THR B 1 207 ? 21.609 21.172 10.75 1 98.69 207 THR B C 1
ATOM 5005 O O . THR B 1 207 ? 21.359 21.875 9.766 1 98.69 207 THR B O 1
ATOM 5008 N N . PHE B 1 208 ? 20.656 20.75 11.562 1 98.81 208 PHE B N 1
ATOM 5009 C CA . PHE B 1 208 ? 19.25 21 11.281 1 98.81 208 PHE B CA 1
ATOM 5010 C C . PHE B 1 208 ? 18.906 22.469 11.461 1 98.81 208 PHE B C 1
ATOM 5012 O O . PHE B 1 208 ? 18.031 23 10.773 1 98.81 208 PHE B O 1
ATOM 5019 N N . THR B 1 209 ? 19.562 23.172 12.375 1 98.69 209 THR B N 1
ATOM 5020 C CA . THR B 1 209 ? 19.406 24.609 12.516 1 98.69 209 THR B CA 1
ATOM 5021 C C . THR B 1 209 ? 19.797 25.328 11.227 1 98.69 209 THR B C 1
ATOM 5023 O O . THR B 1 209 ? 19.078 26.203 10.742 1 98.69 209 THR B O 1
ATOM 5026 N N . GLU B 1 210 ? 20.922 24.906 10.695 1 98.62 210 GLU B N 1
ATOM 5027 C CA . GLU B 1 210 ? 21.391 25.484 9.438 1 98.62 210 GLU B CA 1
ATOM 5028 C C . GLU B 1 210 ? 20.422 25.172 8.297 1 98.62 210 GLU B C 1
ATOM 5030 O O . GLU B 1 210 ? 20.094 26.062 7.5 1 98.62 210 GLU B O 1
ATOM 5035 N N . TRP B 1 211 ? 19.984 23.891 8.219 1 98.44 211 TRP B N 1
ATOM 5036 C CA . TRP B 1 211 ? 19.047 23.5 7.176 1 98.44 211 TRP B CA 1
ATOM 5037 C C . TRP B 1 211 ? 17.75 24.312 7.262 1 98.44 211 TRP B C 1
ATOM 5039 O O . TRP B 1 211 ? 17.172 24.688 6.234 1 98.44 211 TRP B O 1
ATOM 5049 N N . ASN B 1 212 ? 17.344 24.641 8.484 1 98.25 212 ASN B N 1
ATOM 5050 C CA . ASN B 1 212 ? 16.078 25.359 8.695 1 98.25 212 ASN B CA 1
ATOM 5051 C C . ASN B 1 212 ? 16.203 26.828 8.305 1 98.25 212 ASN B C 1
ATOM 5053 O O . ASN B 1 212 ? 15.195 27.531 8.242 1 98.25 212 ASN B O 1
ATOM 5057 N N . GLN B 1 213 ? 17.359 27.328 8.07 1 97.81 213 GLN B N 1
ATOM 5058 C CA . GLN B 1 213 ? 17.578 28.703 7.613 1 97.81 213 GLN B CA 1
ATOM 5059 C C . GLN B 1 213 ? 17.594 28.781 6.09 1 97.81 213 GLN B C 1
ATOM 5061 O O . GLN B 1 213 ? 17.594 29.875 5.52 1 97.81 213 GLN B O 1
ATOM 5066 N N . GLY B 1 214 ? 17.547 27.625 5.449 1 97.25 214 GLY B N 1
ATOM 5067 C CA . GLY B 1 214 ? 17.562 27.547 3.998 1 97.25 214 GLY B CA 1
ATOM 5068 C C . GLY B 1 214 ? 16.266 27.016 3.414 1 97.25 214 GLY B C 1
ATOM 5069 O O . GLY B 1 214 ? 15.188 27.328 3.912 1 97.25 214 GLY B O 1
ATOM 5070 N N . GLU B 1 215 ? 16.391 26.234 2.312 1 96.88 215 GLU B N 1
ATOM 5071 C CA . GLU B 1 215 ? 15.227 25.797 1.543 1 96.88 215 GLU B CA 1
ATOM 5072 C C . GLU B 1 215 ? 14.414 24.766 2.311 1 96.88 215 GLU B C 1
ATOM 5074 O O . GLU B 1 215 ? 13.242 24.531 2.002 1 96.88 215 GLU B O 1
ATOM 5079 N N . LEU B 1 216 ? 15.008 24.141 3.371 1 98.06 216 LEU B N 1
ATOM 5080 C CA . LEU B 1 216 ? 14.312 23.141 4.156 1 98.06 216 LEU B CA 1
ATOM 5081 C C . LEU B 1 216 ? 13.547 23.766 5.316 1 98.06 216 LEU B C 1
ATOM 5083 O O . LEU B 1 216 ? 13.016 23.062 6.172 1 98.06 216 LEU B O 1
ATOM 5087 N N . SER B 1 217 ? 13.469 25.141 5.355 1 97.5 217 SER B N 1
ATOM 5088 C CA . SER B 1 217 ? 12.734 25.828 6.422 1 97.5 217 SER B CA 1
ATOM 5089 C C . SER B 1 217 ? 11.305 25.312 6.523 1 97.5 217 SER B C 1
ATOM 5091 O O . SER B 1 217 ? 10.516 25.453 5.578 1 97.5 217 SER B O 1
ATOM 5093 N N . SER B 1 218 ? 10.992 24.719 7.66 1 97.44 218 SER B N 1
ATOM 5094 C CA . SER B 1 218 ? 9.688 24.109 7.918 1 97.44 218 SER B CA 1
ATOM 5095 C C . SER B 1 218 ? 9.5 23.812 9.406 1 97.44 218 SER B C 1
ATOM 5097 O O . SER B 1 218 ? 10.461 23.844 10.172 1 97.44 218 SER B O 1
ATOM 5099 N N . TYR B 1 219 ? 8.367 23.625 9.805 1 97.12 219 TYR B N 1
ATOM 5100 C CA . TYR B 1 219 ? 8.039 23.344 11.203 1 97.12 219 TYR B CA 1
ATOM 5101 C C . TYR B 1 219 ? 8.711 22.062 11.672 1 97.12 219 TYR B C 1
ATOM 5103 O O . TYR B 1 219 ? 9.289 22.031 12.758 1 97.12 219 TYR B O 1
ATOM 5111 N N . LEU B 1 220 ? 8.648 20.922 10.867 1 98.38 220 LEU B N 1
ATOM 5112 C CA . LEU B 1 220 ? 9.188 19.625 11.273 1 98.38 220 LEU B CA 1
ATOM 5113 C C . LEU B 1 220 ? 10.703 19.688 11.414 1 98.38 220 LEU B C 1
ATOM 5115 O O . LEU B 1 220 ? 11.273 19.047 12.297 1 98.38 220 LEU B O 1
ATOM 5119 N N . ILE B 1 221 ? 11.367 20.422 10.5 1 98.62 221 ILE B N 1
ATOM 5120 C CA . ILE B 1 221 ? 12.812 20.609 10.641 1 98.62 221 ILE B CA 1
ATOM 5121 C C . ILE B 1 221 ? 13.109 21.422 11.898 1 98.62 221 ILE B C 1
ATOM 5123 O O . ILE B 1 221 ? 14.047 21.109 12.641 1 98.62 221 ILE B O 1
ATOM 5127 N N . ASP B 1 222 ? 12.289 22.422 12.141 1 97.94 222 ASP B N 1
ATOM 5128 C CA . ASP B 1 222 ? 12.469 23.328 13.273 1 97.94 222 ASP B CA 1
ATOM 5129 C C . ASP B 1 222 ? 12.367 22.578 14.602 1 97.94 222 ASP B C 1
ATOM 5131 O O . ASP B 1 222 ? 13.219 22.75 15.477 1 97.94 222 ASP B O 1
ATOM 5135 N N . ILE B 1 223 ? 11.359 21.797 14.75 1 97.81 223 ILE B N 1
ATOM 5136 C CA . ILE B 1 223 ? 11.18 21.125 16.031 1 97.81 223 ILE B CA 1
ATOM 5137 C C . ILE B 1 223 ? 12.227 20.031 16.188 1 97.81 223 ILE B C 1
ATOM 5139 O O . ILE B 1 223 ? 12.617 19.703 17.312 1 97.81 223 ILE B O 1
ATOM 5143 N N . THR B 1 224 ? 12.703 19.406 15.102 1 98.69 224 THR B N 1
ATOM 5144 C CA . THR B 1 224 ? 13.672 18.328 15.156 1 98.69 224 THR B CA 1
ATOM 5145 C C . THR B 1 224 ? 15.008 18.812 15.727 1 98.69 224 THR B C 1
ATOM 5147 O O . THR B 1 224 ? 15.664 18.094 16.484 1 98.69 224 THR B O 1
ATOM 5150 N N . LYS B 1 225 ? 15.43 20.062 15.352 1 98.12 225 LYS B N 1
ATOM 5151 C CA . LYS B 1 225 ? 16.656 20.625 15.922 1 98.12 225 LYS B CA 1
ATOM 5152 C C . LYS B 1 225 ? 16.562 20.703 17.438 1 98.12 225 LYS B C 1
ATOM 5154 O O . LYS B 1 225 ? 17.547 20.438 18.141 1 98.12 225 LYS B O 1
ATOM 5159 N N . ASP B 1 226 ? 15.383 21.031 17.969 1 98 226 ASP B N 1
ATOM 5160 C CA . ASP B 1 226 ? 15.164 21.125 19.406 1 98 226 ASP B CA 1
ATOM 5161 C C . ASP B 1 226 ? 15.18 19.75 20.062 1 98 226 ASP B C 1
ATOM 5163 O O . ASP B 1 226 ? 15.711 19.578 21.156 1 98 226 ASP B O 1
ATOM 5167 N N . ILE B 1 227 ? 14.586 18.812 19.391 1 98.31 227 ILE B N 1
ATOM 5168 C CA . ILE B 1 227 ? 14.453 17.453 19.891 1 98.31 227 ILE B CA 1
ATOM 5169 C C . ILE B 1 227 ? 15.844 16.859 20.141 1 98.31 227 ILE B C 1
ATOM 5171 O O . ILE B 1 227 ? 16.047 16.141 21.125 1 98.31 227 ILE B O 1
ATOM 5175 N N . PHE B 1 228 ? 16.812 17.172 19.297 1 98.62 228 PHE B N 1
ATOM 5176 C CA . PHE B 1 228 ? 18.125 16.562 19.359 1 98.62 228 PHE B CA 1
ATOM 5177 C C . PHE B 1 228 ? 18.844 16.953 20.656 1 98.62 228 PHE B C 1
ATOM 5179 O O . PHE B 1 228 ? 19.672 16.203 21.156 1 98.62 228 PHE B O 1
ATOM 5186 N N . THR B 1 229 ? 18.469 18.109 21.281 1 98.19 229 THR B N 1
ATOM 5187 C CA . THR B 1 229 ? 19.234 18.578 22.422 1 98.19 229 THR B CA 1
ATOM 5188 C C . THR B 1 229 ? 18.406 18.484 23.703 1 98.19 229 THR B C 1
ATOM 5190 O O . THR B 1 229 ? 18.875 18.875 24.781 1 98.19 229 THR B O 1
ATOM 5193 N N . LYS B 1 230 ? 17.203 18 23.547 1 98.12 230 LYS B N 1
ATOM 5194 C CA . LYS B 1 230 ? 16.375 17.828 24.75 1 98.12 230 LYS B CA 1
ATOM 5195 C C . LYS B 1 230 ? 16.891 16.703 25.609 1 98.12 230 LYS B C 1
ATOM 5197 O O . LYS B 1 230 ? 17.141 15.594 25.125 1 98.12 230 LYS B O 1
ATOM 5202 N N . LYS B 1 231 ? 17.062 16.969 26.891 1 97.69 231 LYS B N 1
ATOM 5203 C CA . LYS B 1 231 ? 17.547 15.969 27.828 1 97.69 231 LYS B CA 1
ATOM 5204 C C . LYS B 1 231 ? 16.453 15.586 28.828 1 97.69 231 LYS B C 1
ATOM 5206 O O . LYS B 1 231 ? 15.57 16.391 29.125 1 97.69 231 LYS B O 1
ATOM 5211 N N . ASP B 1 232 ? 16.531 14.359 29.297 1 95.19 232 ASP B N 1
ATOM 5212 C CA . ASP B 1 232 ? 15.609 13.938 30.344 1 95.19 232 ASP B CA 1
ATOM 5213 C C . ASP B 1 232 ? 16.141 14.297 31.719 1 95.19 232 ASP B C 1
ATOM 5215 O O . ASP B 1 232 ? 17.141 15.008 31.844 1 95.19 232 ASP B O 1
ATOM 5219 N N . GLU B 1 233 ? 15.406 13.812 32.75 1 95.5 233 GLU B N 1
ATOM 5220 C CA . GLU B 1 233 ? 15.734 14.18 34.125 1 95.5 233 GLU B CA 1
ATOM 5221 C C . GLU B 1 233 ? 17.078 13.586 34.531 1 95.5 233 GLU B C 1
ATOM 5223 O O . GLU B 1 233 ? 17.734 14.109 35.438 1 95.5 233 GLU B O 1
ATOM 5228 N N . GLU B 1 234 ? 17.484 12.578 33.875 1 96.62 234 GLU B N 1
ATOM 5229 C CA . GLU B 1 234 ? 18.734 11.914 34.219 1 96.62 234 GLU B CA 1
ATOM 5230 C C . GLU B 1 234 ? 19.891 12.469 33.375 1 96.62 234 GLU B C 1
ATOM 5232 O O . GLU B 1 234 ? 21.031 12.008 33.531 1 96.62 234 GLU B O 1
ATOM 5237 N N . GLY B 1 235 ? 19.625 13.422 32.5 1 96.56 235 GLY B N 1
ATOM 5238 C CA . GLY B 1 235 ? 20.656 14.07 31.719 1 96.56 235 GLY B CA 1
ATOM 5239 C C . GLY B 1 235 ? 20.922 13.367 30.406 1 96.56 235 GLY B C 1
ATOM 5240 O O . GLY B 1 235 ? 21.828 13.75 29.656 1 96.56 235 GLY B O 1
ATOM 5241 N N . LYS B 1 236 ? 20.219 12.336 30.109 1 96.19 236 LYS B N 1
ATOM 5242 C CA . LYS B 1 236 ? 20.375 11.625 28.844 1 96.19 236 LYS B CA 1
ATOM 5243 C C . LYS B 1 236 ? 19.594 12.328 27.734 1 96.19 236 LYS B C 1
ATOM 5245 O O . LYS B 1 236 ? 18.516 12.859 27.969 1 96.19 236 LYS B O 1
ATOM 5250 N N . TYR B 1 237 ? 20.156 12.336 26.516 1 98 237 TYR B N 1
ATOM 5251 C CA . TYR B 1 237 ? 19.391 12.852 25.391 1 98 237 TYR B CA 1
ATOM 5252 C C . TYR B 1 237 ? 18.125 12.047 25.188 1 98 237 TYR B C 1
ATOM 5254 O O . TYR B 1 237 ? 18.172 10.836 24.953 1 98 237 TYR B O 1
ATOM 5262 N N . LEU B 1 238 ? 17.031 12.727 25.234 1 97.62 238 LEU B N 1
ATOM 5263 C CA . LEU B 1 238 ? 15.727 12.078 25.25 1 97.62 238 LEU B CA 1
ATOM 5264 C C . LEU B 1 238 ? 15.539 11.219 24 1 97.62 238 LEU B C 1
ATOM 5266 O O . LEU B 1 238 ? 15.023 10.102 24.094 1 97.62 238 LEU B O 1
ATOM 5270 N N . VAL B 1 239 ? 15.938 11.727 22.828 1 97.62 239 VAL B N 1
ATOM 5271 C CA . VAL B 1 239 ? 15.727 11.039 21.562 1 97.62 239 VAL B CA 1
ATOM 5272 C C . VAL B 1 239 ? 16.438 9.688 21.594 1 97.62 239 VAL B C 1
ATOM 5274 O O . VAL B 1 239 ? 15.984 8.734 20.938 1 97.62 239 VAL B O 1
ATOM 5277 N N . ASP B 1 240 ? 17.469 9.516 22.406 1 97.06 240 ASP B N 1
ATOM 5278 C CA . ASP B 1 240 ? 18.266 8.289 22.438 1 97.06 240 ASP B CA 1
ATOM 5279 C C . ASP B 1 240 ? 17.625 7.238 23.344 1 97.06 240 ASP B C 1
ATOM 5281 O O . ASP B 1 240 ? 17.984 6.062 23.281 1 97.06 240 ASP B O 1
ATOM 5285 N N . VAL B 1 241 ? 16.641 7.688 24.188 1 96.88 241 VAL B N 1
ATOM 5286 C CA . VAL B 1 241 ? 16.062 6.734 25.125 1 96.88 241 VAL B CA 1
ATOM 5287 C C . VAL B 1 241 ? 14.609 6.449 24.734 1 96.88 241 VAL B C 1
ATOM 5289 O O . VAL B 1 241 ? 13.93 5.664 25.391 1 96.88 241 VAL B O 1
ATOM 5292 N N . ILE B 1 242 ? 14.141 7.109 23.688 1 96.88 242 ILE B N 1
ATOM 5293 C CA . ILE B 1 242 ? 12.805 6.82 23.156 1 96.88 242 ILE B CA 1
ATOM 5294 C C . ILE B 1 242 ? 12.828 5.504 22.391 1 96.88 242 ILE B C 1
ATOM 5296 O O . ILE B 1 242 ? 13.703 5.277 21.547 1 96.88 242 ILE B O 1
ATOM 5300 N N . LEU B 1 243 ? 11.883 4.555 22.703 1 96.81 243 LEU B N 1
ATOM 5301 C CA . LEU B 1 243 ? 11.758 3.289 21.984 1 96.81 243 LEU B CA 1
ATOM 5302 C C . LEU B 1 243 ? 11.469 3.523 20.5 1 96.81 243 LEU B C 1
ATOM 5304 O O . LEU B 1 243 ? 10.602 4.328 20.156 1 96.81 243 LEU B O 1
ATOM 5308 N N . ASP B 1 244 ? 12.203 2.871 19.609 1 96.31 244 ASP B N 1
ATOM 5309 C CA . ASP B 1 244 ? 12.086 3.092 18.172 1 96.31 244 ASP B CA 1
ATOM 5310 C C . ASP B 1 244 ? 10.938 2.277 17.594 1 96.31 244 ASP B C 1
ATOM 5312 O O . ASP B 1 244 ? 11.125 1.522 16.625 1 96.31 244 ASP B O 1
ATOM 5316 N N . GLU B 1 245 ? 9.805 2.395 18.125 1 93.88 245 GLU B N 1
ATOM 5317 C CA . GLU B 1 245 ? 8.523 1.864 17.656 1 93.88 245 GLU B CA 1
ATOM 5318 C C . GLU B 1 245 ? 7.52 2.984 17.422 1 93.88 245 GLU B C 1
ATOM 5320 O O . GLU B 1 245 ? 6.996 3.576 18.359 1 93.88 245 GLU B O 1
ATOM 5325 N N . ALA B 1 246 ? 7.254 3.166 16.172 1 86.44 246 ALA B N 1
ATOM 5326 C CA . ALA B 1 246 ? 6.387 4.297 15.852 1 86.44 246 ALA B CA 1
ATOM 5327 C C . ALA B 1 246 ? 4.93 3.861 15.758 1 86.44 246 ALA B C 1
ATOM 5329 O O . ALA B 1 246 ? 4.609 2.883 15.078 1 86.44 246 ALA B O 1
ATOM 5330 N N . ALA B 1 247 ? 4.082 4.535 16.406 1 82 247 ALA B N 1
ATOM 5331 C CA . ALA B 1 247 ? 2.643 4.301 16.312 1 82 247 ALA B CA 1
ATOM 5332 C C . ALA B 1 247 ? 2.061 4.93 15.055 1 82 247 ALA B C 1
ATOM 5334 O O . ALA B 1 247 ? 2.732 5.711 14.383 1 82 247 ALA B O 1
ATOM 5335 N N . ASN B 1 248 ? 0.942 4.484 14.711 1 80.69 248 ASN B N 1
ATOM 5336 C CA . ASN B 1 248 ? 0.236 5.062 13.57 1 80.69 248 ASN B CA 1
ATOM 5337 C C . ASN B 1 248 ? -1.266 5.148 13.828 1 80.69 248 ASN B C 1
ATOM 5339 O O . ASN B 1 248 ? -1.825 4.316 14.539 1 80.69 248 ASN B O 1
ATOM 5343 N N . LYS B 1 249 ? -1.891 6.395 13.391 1 70.94 249 LYS B N 1
ATOM 5344 C CA . LYS B 1 249 ? -3.297 6.668 13.664 1 70.94 249 LYS B CA 1
ATOM 5345 C C . LYS B 1 249 ? -4.188 6.184 12.523 1 70.94 249 LYS B C 1
ATOM 5347 O O . LYS B 1 249 ? -5.402 6.387 12.547 1 70.94 249 LYS B O 1
ATOM 5352 N N . GLY B 1 250 ? -3.752 5.762 11.531 1 88.12 250 GLY B N 1
ATOM 5353 C CA . GLY B 1 250 ? -4.559 5.121 10.508 1 88.12 250 GLY B CA 1
ATOM 5354 C C . GLY B 1 250 ? -4.652 5.93 9.227 1 88.12 250 GLY B C 1
ATOM 5355 O O . GLY B 1 250 ? -4.906 5.375 8.156 1 88.12 250 GLY B O 1
ATOM 5356 N N . THR B 1 251 ? -4.441 7.199 9.258 1 93.62 251 THR B N 1
ATOM 5357 C CA . THR B 1 251 ? -4.633 8.039 8.078 1 93.62 251 THR B CA 1
ATOM 5358 C C . THR B 1 251 ? -3.6 7.715 7.004 1 93.62 251 THR B C 1
ATOM 5360 O O . THR B 1 251 ? -3.889 7.801 5.809 1 93.62 251 THR B O 1
ATOM 5363 N N . GLY B 1 252 ? -2.348 7.418 7.473 1 96.25 252 GLY B N 1
ATOM 5364 C CA . GLY B 1 252 ? -1.372 6.949 6.5 1 96.25 252 GLY B CA 1
ATOM 5365 C C . GLY B 1 252 ? -1.81 5.691 5.773 1 96.25 252 GLY B C 1
ATOM 5366 O O . GLY B 1 252 ? -1.654 5.586 4.555 1 96.25 252 GLY B O 1
ATOM 5367 N N . LYS B 1 253 ? -2.385 4.797 6.559 1 97.38 253 LYS B N 1
ATOM 5368 C CA . LYS B 1 253 ? -2.938 3.562 6.008 1 97.38 253 LYS B CA 1
ATOM 5369 C C . LYS B 1 253 ? -4.039 3.855 4.996 1 97.38 253 LYS B C 1
ATOM 5371 O O . LYS B 1 253 ? -4.039 3.309 3.893 1 97.38 253 LYS B O 1
ATOM 5376 N N . TRP B 1 254 ? -4.965 4.758 5.324 1 98.25 254 TRP B N 1
ATOM 5377 C CA . TRP B 1 254 ? -6.086 5.098 4.457 1 98.25 254 TRP B CA 1
ATOM 5378 C C . TRP B 1 254 ? -5.598 5.742 3.164 1 98.25 254 TRP B C 1
ATOM 5380 O O . TRP B 1 254 ? -6.125 5.469 2.086 1 98.25 254 TRP B O 1
ATOM 5390 N N . THR B 1 255 ? -4.586 6.598 3.316 1 98.75 255 THR B N 1
ATOM 5391 C CA . THR B 1 255 ? -4.012 7.25 2.145 1 98.75 255 THR B CA 1
ATOM 5392 C C . THR B 1 255 ? -3.461 6.215 1.166 1 98.75 255 THR B C 1
ATOM 5394 O O . THR B 1 255 ? -3.744 6.273 -0.032 1 98.75 255 THR B O 1
ATOM 5397 N N . SER B 1 256 ? -2.725 5.289 1.7 1 98.62 256 SER B N 1
ATOM 5398 C CA . SER B 1 256 ? -2.115 4.246 0.882 1 98.62 256 SER B CA 1
ATOM 5399 C C . SER B 1 256 ? -3.176 3.352 0.249 1 98.62 256 SER B C 1
ATOM 5401 O O . SER B 1 256 ? -3.1 3.035 -0.94 1 98.62 256 SER B O 1
ATOM 5403 N N . GLN B 1 257 ? -4.141 2.965 1.015 1 98.5 257 GLN B N 1
ATOM 5404 C CA . GLN B 1 257 ? -5.195 2.094 0.502 1 98.5 257 GLN B CA 1
ATOM 5405 C C . GLN B 1 257 ? -6 2.789 -0.59 1 98.5 257 GLN B C 1
ATOM 5407 O O . GLN B 1 257 ? -6.348 2.174 -1.602 1 98.5 257 GLN B O 1
ATOM 5412 N N . SER B 1 258 ? -6.301 4.043 -0.385 1 98.62 258 SER B N 1
ATOM 5413 C CA . SER B 1 258 ? -7.047 4.801 -1.387 1 98.62 258 SER B CA 1
ATOM 5414 C C . SER B 1 258 ? -6.238 4.957 -2.672 1 98.62 258 SER B C 1
ATOM 5416 O O . SER B 1 258 ? -6.801 4.93 -3.77 1 98.62 258 SER B O 1
ATOM 5418 N N . SER B 1 259 ? -4.945 5.176 -2.523 1 98.62 259 SER B N 1
ATOM 5419 C CA . SER B 1 259 ? -4.113 5.285 -3.719 1 98.62 259 SER B CA 1
ATOM 5420 C C . SER B 1 259 ? -4.145 3.994 -4.535 1 98.62 259 SER B C 1
ATOM 5422 O O . SER B 1 259 ? -4.145 4.031 -5.766 1 98.62 259 SER B O 1
ATOM 5424 N N . LEU B 1 260 ? -4.16 2.863 -3.875 1 98.44 260 LEU B N 1
ATOM 5425 C CA . LEU B 1 260 ? -4.27 1.568 -4.539 1 98.44 260 LEU B CA 1
ATOM 5426 C C . LEU B 1 260 ? -5.617 1.435 -5.246 1 98.44 260 LEU B C 1
ATOM 5428 O O . LEU B 1 260 ? -5.684 0.914 -6.363 1 98.44 260 LEU B O 1
ATOM 5432 N N . ASP B 1 261 ? -6.688 1.947 -4.672 1 97.75 261 ASP B N 1
ATOM 5433 C CA . ASP B 1 261 ? -8 1.938 -5.305 1 97.75 261 ASP B CA 1
ATOM 5434 C C . ASP B 1 261 ? -8 2.775 -6.582 1 97.75 261 ASP B C 1
ATOM 5436 O O . ASP B 1 261 ? -8.648 2.412 -7.566 1 97.75 261 ASP B O 1
ATOM 5440 N N . LEU B 1 262 ? -7.25 3.869 -6.535 1 97.94 262 LEU B N 1
ATOM 5441 C CA . LEU B 1 262 ? -7.289 4.848 -7.617 1 97.94 262 LEU B CA 1
ATOM 5442 C C . LEU B 1 262 ? -6.289 4.484 -8.711 1 97.94 262 LEU B C 1
ATOM 5444 O O . LEU B 1 262 ? -6.312 5.07 -9.797 1 97.94 262 LEU B O 1
ATOM 5448 N N . GLY B 1 263 ? -5.426 3.516 -8.469 1 97.25 263 GLY B N 1
ATOM 5449 C CA . GLY B 1 263 ? -4.375 3.172 -9.414 1 97.25 263 GLY B CA 1
ATOM 5450 C C . GLY B 1 263 ? -3.25 4.188 -9.445 1 97.25 263 GLY B C 1
ATOM 5451 O O . GLY B 1 263 ? -2.633 4.402 -10.492 1 97.25 263 GLY B O 1
ATOM 5452 N N . GLU B 1 264 ? -3.025 4.895 -8.32 1 97.5 264 GLU B N 1
ATOM 5453 C CA . GLU B 1 264 ? -1.976 5.902 -8.203 1 97.5 264 GLU B CA 1
ATOM 5454 C C . GLU B 1 264 ? -0.749 5.344 -7.488 1 97.5 264 GLU B C 1
ATOM 5456 O O . GLU B 1 264 ? -0.869 4.734 -6.426 1 97.5 264 GLU B O 1
ATOM 5461 N N . PRO B 1 265 ? 0.427 5.5 -8.07 1 98.19 265 PRO B N 1
ATOM 5462 C CA . PRO B 1 265 ? 1.639 4.938 -7.469 1 98.19 265 PRO B CA 1
ATOM 5463 C C . PRO B 1 265 ? 2.199 5.805 -6.348 1 98.19 265 PRO B C 1
ATOM 5465 O O . PRO B 1 265 ? 3.184 6.523 -6.547 1 98.19 265 PRO B O 1
ATOM 5468 N N . LEU B 1 266 ? 1.738 5.668 -5.156 1 98.56 266 LEU B N 1
ATOM 5469 C CA . LEU B 1 266 ? 2.189 6.426 -3.992 1 98.56 266 LEU B CA 1
ATOM 5470 C C . LEU B 1 266 ? 3.234 5.641 -3.205 1 98.56 266 LEU B C 1
ATOM 5472 O O . LEU B 1 266 ? 3.078 5.426 -2.002 1 98.56 266 LEU B O 1
ATOM 5476 N N . SER B 1 267 ? 4.32 5.316 -3.838 1 98.56 267 SER B N 1
ATOM 5477 C CA . SER B 1 267 ? 5.336 4.41 -3.312 1 98.56 267 SER B CA 1
ATOM 5478 C C . SER B 1 267 ? 6.02 5 -2.084 1 98.56 267 SER B C 1
ATOM 5480 O O . SER B 1 267 ? 6.141 4.332 -1.053 1 98.56 267 SER B O 1
ATOM 5482 N N . LEU B 1 268 ? 6.473 6.297 -2.117 1 98.81 268 LEU B N 1
ATOM 5483 C CA . LEU B 1 268 ? 7.219 6.902 -1.02 1 98.81 268 LEU B CA 1
ATOM 5484 C C . LEU B 1 268 ? 6.355 6.996 0.236 1 98.81 268 LEU B C 1
ATOM 5486 O O . LEU B 1 268 ? 6.793 6.602 1.321 1 98.81 268 LEU B O 1
ATOM 5490 N N . ILE B 1 269 ? 5.148 7.457 0.098 1 98.69 269 ILE B N 1
ATOM 5491 C CA . ILE B 1 269 ? 4.238 7.617 1.229 1 98.69 269 ILE B CA 1
ATOM 5492 C C . ILE B 1 269 ? 3.906 6.25 1.822 1 98.69 269 ILE B C 1
ATOM 5494 O O . ILE B 1 269 ? 3.912 6.078 3.045 1 98.69 269 ILE B O 1
ATOM 5498 N N . THR B 1 270 ? 3.666 5.266 0.984 1 98.81 270 THR B N 1
ATOM 5499 C CA . THR B 1 270 ? 3.326 3.936 1.48 1 98.81 270 THR B CA 1
ATOM 5500 C C . THR B 1 270 ? 4.523 3.297 2.18 1 98.81 270 THR B C 1
ATOM 5502 O O . THR B 1 270 ? 4.363 2.604 3.186 1 98.81 270 THR B O 1
ATOM 5505 N N . GLU B 1 271 ? 5.73 3.545 1.676 1 98.69 271 GLU B N 1
ATOM 5506 C CA . GLU B 1 271 ? 6.934 3.059 2.346 1 98.69 271 GLU B CA 1
ATOM 5507 C C . GLU B 1 271 ? 7.066 3.65 3.746 1 98.69 271 GLU B C 1
ATOM 5509 O O . GLU B 1 271 ? 7.57 2.994 4.66 1 98.69 271 GLU B O 1
ATOM 5514 N N . SER B 1 272 ? 6.633 4.914 3.877 1 98.56 272 SER B N 1
ATOM 5515 C CA . SER B 1 272 ? 6.691 5.531 5.199 1 98.56 272 SER B CA 1
ATOM 5516 C C . SER B 1 272 ? 5.762 4.828 6.18 1 98.56 272 SER B C 1
ATOM 5518 O O . SER B 1 272 ? 6.07 4.719 7.367 1 98.56 272 SER B O 1
ATOM 5520 N N . VAL B 1 273 ? 4.629 4.32 5.711 1 98.62 273 VAL B N 1
ATOM 5521 C CA . VAL B 1 273 ? 3.705 3.553 6.539 1 98.62 273 VAL B CA 1
ATOM 5522 C C . VAL B 1 273 ? 4.336 2.211 6.906 1 98.62 273 VAL B C 1
ATOM 5524 O O . VAL B 1 273 ? 4.344 1.825 8.078 1 98.62 273 VAL B O 1
ATOM 5527 N N . PHE B 1 274 ? 4.922 1.533 5.957 1 98.62 274 PHE B N 1
ATOM 5528 C CA . PHE B 1 274 ? 5.535 0.23 6.191 1 98.62 274 PHE B CA 1
ATOM 5529 C C . PHE B 1 274 ? 6.738 0.353 7.117 1 98.62 274 PHE B C 1
ATOM 5531 O O . PHE B 1 274 ? 7.012 -0.552 7.91 1 98.62 274 PHE B O 1
ATOM 5538 N N . ALA B 1 275 ? 7.426 1.507 7 1 98.44 275 ALA B N 1
ATOM 5539 C CA . ALA B 1 275 ? 8.547 1.739 7.91 1 98.44 275 ALA B CA 1
ATOM 5540 C C . ALA B 1 275 ? 8.07 1.776 9.359 1 98.44 275 ALA B C 1
ATOM 5542 O O . ALA B 1 275 ? 8.773 1.31 10.266 1 98.44 275 ALA B O 1
ATOM 5543 N N . ARG B 1 276 ? 6.93 2.346 9.617 1 97.81 276 ARG B N 1
ATOM 5544 C CA . ARG B 1 276 ? 6.355 2.32 10.961 1 97.81 276 ARG B CA 1
ATOM 5545 C C . ARG B 1 276 ? 5.996 0.897 11.375 1 97.81 276 ARG B C 1
ATOM 5547 O O . ARG B 1 276 ? 6.219 0.502 12.523 1 97.81 276 ARG B O 1
ATOM 5554 N N . TYR B 1 277 ? 5.43 0.128 10.438 1 98.06 277 TYR B N 1
ATOM 5555 C CA . TYR B 1 277 ? 5.043 -1.246 10.734 1 98.06 277 TYR B CA 1
ATOM 5556 C C . TYR B 1 277 ? 6.262 -2.082 11.117 1 98.06 277 TYR B C 1
ATOM 5558 O O . TYR B 1 277 ? 6.227 -2.832 12.094 1 98.06 277 TYR B O 1
ATOM 5566 N N . ILE B 1 278 ? 7.34 -1.979 10.367 1 98 278 ILE B N 1
ATOM 5567 C CA . ILE B 1 278 ? 8.516 -2.793 10.648 1 98 278 ILE B CA 1
ATOM 5568 C C . ILE B 1 278 ? 9.156 -2.33 11.961 1 98 278 ILE B C 1
ATOM 5570 O O . ILE B 1 278 ? 9.711 -3.139 12.703 1 98 278 ILE B O 1
ATOM 5574 N N . SER B 1 279 ? 9.078 -1.013 12.258 1 97.81 279 SER B N 1
ATOM 5575 C CA . SER B 1 279 ? 9.617 -0.514 13.523 1 97.81 279 SER B CA 1
ATOM 5576 C C . SER B 1 279 ? 8.914 -1.158 14.711 1 97.81 279 SER B C 1
ATOM 5578 O O . SER B 1 279 ? 9.516 -1.341 15.773 1 97.81 279 SER B O 1
ATOM 5580 N N . SER B 1 280 ? 7.684 -1.562 14.555 1 96.75 280 SER B N 1
ATOM 5581 C CA . SER B 1 280 ? 6.875 -2.121 15.641 1 96.75 280 SER B CA 1
ATOM 5582 C C . SER B 1 280 ? 7.238 -3.58 15.898 1 96.75 280 SER B C 1
ATOM 5584 O O . SER B 1 280 ? 6.855 -4.148 16.922 1 96.75 280 SER B O 1
ATOM 5586 N N . LEU B 1 281 ? 7.984 -4.199 14.945 1 97.31 281 LEU B N 1
ATOM 5587 C CA . LEU B 1 281 ? 8.453 -5.57 15.141 1 97.31 281 LEU B CA 1
ATOM 5588 C C . LEU B 1 281 ? 9.75 -5.594 15.938 1 97.31 281 LEU B C 1
ATOM 5590 O O . LEU B 1 281 ? 10.711 -6.262 15.547 1 97.31 281 LEU B O 1
ATOM 5594 N N . LYS B 1 282 ? 9.766 -4.902 17.031 1 97.31 282 LYS B N 1
ATOM 5595 C CA . LYS B 1 282 ? 10.977 -4.613 17.797 1 97.31 282 LYS B CA 1
ATOM 5596 C C . LYS B 1 282 ? 11.633 -5.898 18.281 1 97.31 282 LYS B C 1
ATOM 5598 O O . LYS B 1 282 ? 12.828 -6.121 18.062 1 97.31 282 LYS B O 1
ATOM 5603 N N . ASP B 1 283 ? 10.836 -6.82 18.922 1 97 283 ASP B N 1
ATOM 5604 C CA . ASP B 1 283 ? 11.398 -8.062 19.469 1 97 283 ASP B CA 1
ATOM 5605 C C . ASP B 1 283 ? 11.977 -8.93 18.344 1 97 283 ASP B C 1
ATOM 5607 O O . ASP B 1 283 ? 13.055 -9.5 18.5 1 97 283 ASP B O 1
ATOM 5611 N N . GLN B 1 284 ? 11.266 -8.969 17.234 1 97.19 284 GLN B N 1
ATOM 5612 C CA . GLN B 1 284 ? 11.742 -9.75 16.094 1 97.19 284 GLN B CA 1
ATOM 5613 C C . GLN B 1 284 ? 13.031 -9.172 15.539 1 97.19 284 GLN B C 1
ATOM 5615 O O . GLN B 1 284 ? 13.961 -9.922 15.203 1 97.19 284 GLN B O 1
ATOM 5620 N N . ARG B 1 285 ? 13.062 -7.859 15.438 1 98 285 ARG B N 1
ATOM 5621 C CA . ARG B 1 285 ? 14.234 -7.199 14.859 1 98 285 ARG B CA 1
ATOM 5622 C C . ARG B 1 285 ? 15.461 -7.398 15.742 1 98 285 ARG B C 1
ATOM 5624 O O . ARG B 1 285 ? 16.562 -7.637 15.234 1 98 285 ARG B O 1
ATOM 5631 N N . VAL B 1 286 ? 15.25 -7.266 17.047 1 98.06 286 VAL B N 1
ATOM 5632 C CA . VAL B 1 286 ? 16.359 -7.473 17.969 1 98.06 286 VAL B CA 1
ATOM 5633 C C . VAL B 1 286 ? 16.875 -8.906 17.844 1 98.06 286 VAL B C 1
ATOM 5635 O O . VAL B 1 286 ? 18.094 -9.133 17.781 1 98.06 286 VAL B O 1
ATOM 5638 N N . ALA B 1 287 ? 15.969 -9.883 17.766 1 97.81 287 ALA B N 1
ATOM 5639 C CA . ALA B 1 287 ? 16.359 -11.281 17.594 1 97.81 287 ALA B CA 1
ATOM 5640 C C . ALA B 1 287 ? 17.062 -11.484 16.25 1 97.81 287 ALA B C 1
ATOM 5642 O O . ALA B 1 287 ? 18.094 -12.164 16.188 1 97.81 287 ALA B O 1
ATOM 5643 N N . ALA B 1 288 ? 16.547 -10.891 15.211 1 98.25 288 ALA B N 1
ATOM 5644 C CA . ALA B 1 288 ? 17.094 -11.031 13.859 1 98.25 288 ALA B CA 1
ATOM 5645 C C . ALA B 1 288 ? 18.484 -10.414 13.766 1 98.25 288 ALA B C 1
ATOM 5647 O O . ALA B 1 288 ? 19.344 -10.906 13.039 1 98.25 288 ALA B O 1
ATOM 5648 N N . SER B 1 289 ? 18.688 -9.32 14.5 1 97.88 289 SER B N 1
ATOM 5649 C CA . SER B 1 289 ? 19.953 -8.594 14.445 1 97.88 289 SER B CA 1
ATOM 5650 C C . SER B 1 289 ? 21.109 -9.453 14.953 1 97.88 289 SER B C 1
ATOM 5652 O O . SER B 1 289 ? 22.266 -9.203 14.625 1 97.88 289 SER B O 1
ATOM 5654 N N . LYS B 1 290 ? 20.75 -10.461 15.719 1 97.56 290 LYS B N 1
ATOM 5655 C CA . LYS B 1 290 ? 21.766 -11.359 16.266 1 97.56 290 LYS B CA 1
ATOM 5656 C C . LYS B 1 290 ? 22.047 -12.516 15.305 1 97.56 290 LYS B C 1
ATOM 5658 O O . LYS B 1 290 ? 23.047 -13.234 15.461 1 97.56 290 LYS B O 1
ATOM 5663 N N . VAL B 1 291 ? 21.188 -12.648 14.258 1 97.25 291 VAL B N 1
ATOM 5664 C CA . VAL B 1 291 ? 21.266 -13.828 13.391 1 97.25 291 VAL B CA 1
ATOM 5665 C C . VAL B 1 291 ? 21.656 -13.406 11.977 1 97.25 291 VAL B C 1
ATOM 5667 O O . VAL B 1 291 ? 22.516 -14.039 11.359 1 97.25 291 VAL B O 1
ATOM 5670 N N . LEU B 1 292 ? 21.031 -12.367 11.469 1 98 292 LEU B N 1
ATOM 5671 C CA . LEU B 1 292 ? 21.25 -11.906 10.102 1 98 292 LEU B CA 1
ATOM 5672 C C . LEU B 1 292 ? 22.422 -10.93 10.031 1 98 292 LEU B C 1
ATOM 5674 O O . LEU B 1 292 ? 22.594 -10.102 10.93 1 98 292 LEU B O 1
ATOM 5678 N N . THR B 1 293 ? 23.203 -11.016 8.992 1 96.69 293 THR B N 1
ATOM 5679 C CA . THR B 1 293 ? 24.406 -10.203 8.898 1 96.69 293 THR B CA 1
ATOM 5680 C C . THR B 1 293 ? 24.188 -9.031 7.945 1 96.69 293 THR B C 1
ATOM 5682 O O . THR B 1 293 ? 23.281 -9.055 7.113 1 96.69 293 THR B O 1
ATOM 5685 N N . GLY B 1 294 ? 24.891 -7.945 8.156 1 95.44 294 GLY B N 1
ATOM 5686 C CA . GLY B 1 294 ? 24.922 -6.793 7.27 1 95.44 294 GLY B CA 1
ATOM 5687 C C . GLY B 1 294 ? 26.297 -6.562 6.645 1 95.44 294 GLY B C 1
ATOM 5688 O O . GLY B 1 294 ? 27.219 -7.348 6.855 1 95.44 294 GLY B O 1
ATOM 5689 N N . PRO B 1 295 ? 26.328 -5.562 5.832 1 96.12 295 PRO B N 1
ATOM 5690 C CA . PRO B 1 295 ? 27.609 -5.25 5.184 1 96.12 295 PRO B CA 1
ATOM 5691 C C . PRO B 1 295 ? 28.609 -4.633 6.145 1 96.12 295 PRO B C 1
ATOM 5693 O O . PRO B 1 295 ? 28.25 -4.246 7.262 1 96.12 295 PRO B O 1
ATOM 5696 N N . GLN B 1 296 ? 29.859 -4.703 5.66 1 91.62 296 GLN B N 1
ATOM 5697 C CA . GLN B 1 296 ? 30.875 -3.955 6.395 1 91.62 296 GLN B CA 1
ATOM 5698 C C . GLN B 1 296 ? 30.719 -2.455 6.168 1 91.62 296 GLN B C 1
ATOM 5700 O O . GLN B 1 296 ? 30.688 -1.994 5.023 1 91.62 296 GLN B O 1
ATOM 5705 N N . ALA B 1 297 ? 30.641 -1.735 7.254 1 88.31 297 ALA B N 1
ATOM 5706 C CA . ALA B 1 297 ? 30.453 -0.29 7.176 1 88.31 297 ALA B CA 1
ATOM 5707 C C . ALA B 1 297 ? 31.641 0.384 6.488 1 88.31 297 ALA B C 1
ATOM 5709 O O . ALA B 1 297 ? 32.781 0.011 6.719 1 88.31 297 ALA B O 1
ATOM 5710 N N . GLN B 1 298 ? 31.297 1.234 5.559 1 89.5 298 GLN B N 1
ATOM 5711 C CA . GLN B 1 298 ? 32.281 2.086 4.906 1 89.5 298 GLN B CA 1
ATOM 5712 C C . GLN B 1 298 ? 32.031 3.561 5.191 1 89.5 298 GLN B C 1
ATOM 5714 O O . GLN B 1 298 ? 30.938 4.07 4.887 1 89.5 298 GLN B O 1
ATOM 5719 N N . PRO B 1 299 ? 33.031 4.223 5.75 1 85.25 299 PRO B N 1
ATOM 5720 C CA . PRO B 1 299 ? 32.812 5.637 6.055 1 85.25 299 PRO B CA 1
ATOM 5721 C C . PRO B 1 299 ? 32.656 6.492 4.801 1 85.25 299 PRO B C 1
ATOM 5723 O O . PRO B 1 299 ? 33.156 6.145 3.74 1 85.25 299 PRO B O 1
ATOM 5726 N N . ALA B 1 300 ? 31.891 7.547 5.008 1 85.62 300 ALA B N 1
ATOM 5727 C CA . ALA B 1 300 ? 31.812 8.523 3.932 1 85.62 300 ALA B CA 1
ATOM 5728 C C . ALA B 1 300 ? 33.156 9.242 3.732 1 85.62 300 ALA B C 1
ATOM 5730 O O . ALA B 1 300 ? 33.844 9.516 4.699 1 85.62 300 ALA B O 1
ATOM 5731 N N . SER B 1 301 ? 33.438 9.492 2.539 1 80.88 301 SER B N 1
ATOM 5732 C CA . SER B 1 301 ? 34.75 10.055 2.234 1 80.88 301 SER B CA 1
ATOM 5733 C C . SER B 1 301 ? 34.906 11.469 2.791 1 80.88 301 SER B C 1
ATOM 5735 O O . SER B 1 301 ? 35.938 11.812 3.359 1 80.88 301 SER B O 1
ATOM 5737 N N . ASP B 1 302 ? 33.906 12.336 2.605 1 92.06 302 ASP B N 1
ATOM 5738 C CA . ASP B 1 302 ? 33.875 13.727 3.055 1 92.06 302 ASP B CA 1
ATOM 5739 C C . ASP B 1 302 ? 32.594 14.016 3.846 1 92.06 302 ASP B C 1
ATOM 5741 O O . ASP B 1 302 ? 31.516 14.031 3.281 1 92.06 302 ASP B O 1
ATOM 5745 N N . LYS B 1 303 ? 32.844 14.32 5.137 1 94.31 303 LYS B N 1
ATOM 5746 C CA . LYS B 1 303 ? 31.734 14.516 6.055 1 94.31 303 LYS B CA 1
ATOM 5747 C C . LYS B 1 303 ? 30.844 15.672 5.598 1 94.31 303 LYS B C 1
ATOM 5749 O O . LYS B 1 303 ? 29.625 15.531 5.516 1 94.31 303 LYS B O 1
ATOM 5754 N N . ALA B 1 304 ? 31.406 16.891 5.363 1 96.31 304 ALA B N 1
ATOM 5755 C CA . ALA B 1 304 ? 30.672 18.078 4.973 1 96.31 304 ALA B CA 1
ATOM 5756 C C . ALA B 1 304 ? 29.922 17.859 3.654 1 96.31 304 ALA B C 1
ATOM 5758 O O . ALA B 1 304 ? 28.781 18.281 3.5 1 96.31 304 ALA B O 1
ATOM 5759 N N . GLU B 1 305 ? 30.609 17.203 2.754 1 97.12 305 GLU B N 1
ATOM 5760 C CA . GLU B 1 305 ? 30 16.906 1.459 1 97.12 305 GLU B CA 1
ATOM 5761 C C . GLU B 1 305 ? 28.812 15.969 1.606 1 97.12 305 GLU B C 1
ATOM 5763 O O . GLU B 1 305 ? 27.781 16.156 0.949 1 97.12 305 GLU B O 1
ATOM 5768 N N . PHE B 1 306 ? 29.016 14.969 2.402 1 97.44 306 PHE B N 1
ATOM 5769 C CA . PHE B 1 306 ? 27.938 14 2.584 1 97.44 306 PHE B CA 1
ATOM 5770 C C . PHE B 1 306 ? 26.734 14.656 3.258 1 97.44 306 PHE B C 1
ATOM 5772 O O . PHE B 1 306 ? 25.594 14.383 2.891 1 97.44 306 PHE B O 1
ATOM 5779 N N . ILE B 1 307 ? 26.984 15.531 4.238 1 98.44 307 ILE B N 1
ATOM 5780 C CA . ILE B 1 307 ? 25.906 16.25 4.906 1 98.44 307 ILE B CA 1
ATOM 5781 C C . ILE B 1 307 ? 25.109 17.062 3.883 1 98.44 307 ILE B C 1
ATOM 5783 O O . ILE B 1 307 ? 23.875 17.078 3.92 1 98.44 307 ILE B O 1
ATOM 5787 N N . GLU B 1 308 ? 25.797 17.703 2.963 1 98.5 308 GLU B N 1
ATOM 5788 C CA . GLU B 1 308 ? 25.141 18.484 1.918 1 98.5 308 GLU B CA 1
ATOM 5789 C C . GLU B 1 308 ? 24.344 17.578 0.979 1 98.5 308 GLU B C 1
ATOM 5791 O O . GLU B 1 308 ? 23.25 17.938 0.548 1 98.5 308 GLU B O 1
ATOM 5796 N N . LYS B 1 309 ? 24.891 16.391 0.651 1 98.44 309 LYS B N 1
ATOM 5797 C CA . LYS B 1 309 ? 24.156 15.438 -0.18 1 98.44 309 LYS B CA 1
ATOM 5798 C C . LYS B 1 309 ? 22.875 14.992 0.505 1 98.44 309 LYS B C 1
ATOM 5800 O O . LYS B 1 309 ? 21.828 14.867 -0.141 1 98.44 309 LYS B O 1
ATOM 5805 N N . VAL B 1 310 ? 22.969 14.758 1.824 1 98.75 310 VAL B N 1
ATOM 5806 C CA . VAL B 1 310 ? 21.781 14.344 2.574 1 98.75 310 VAL B CA 1
ATOM 5807 C C . VAL B 1 310 ? 20.75 15.469 2.578 1 98.75 310 VAL B C 1
ATOM 5809 O O . VAL B 1 310 ? 19.547 15.227 2.445 1 98.75 310 VAL B O 1
ATOM 5812 N N . ARG B 1 311 ? 21.219 16.734 2.719 1 98.81 311 ARG B N 1
ATOM 5813 C CA . ARG B 1 311 ? 20.312 17.891 2.682 1 98.81 311 ARG B CA 1
ATOM 5814 C C . ARG B 1 311 ? 19.562 17.953 1.359 1 98.81 311 ARG B C 1
ATOM 5816 O O . ARG B 1 311 ? 18.344 18.125 1.343 1 98.81 311 ARG B O 1
ATOM 5823 N N . ARG B 1 312 ? 20.25 17.844 0.265 1 98.81 312 ARG B N 1
ATOM 5824 C CA . ARG B 1 312 ? 19.672 17.875 -1.072 1 98.81 312 ARG B CA 1
ATOM 5825 C C . ARG B 1 312 ? 18.719 16.703 -1.294 1 98.81 312 ARG B C 1
ATOM 5827 O O . ARG B 1 312 ? 17.656 16.875 -1.883 1 98.81 312 ARG B O 1
ATOM 5834 N N . ALA B 1 313 ? 19.172 15.492 -0.819 1 98.94 313 ALA B N 1
ATOM 5835 C CA . ALA B 1 313 ? 18.328 14.305 -0.927 1 98.94 313 ALA B CA 1
ATOM 5836 C C . ALA B 1 313 ? 17.016 14.492 -0.169 1 98.94 313 ALA B C 1
ATOM 5838 O O . ALA B 1 313 ? 15.953 14.102 -0.657 1 98.94 313 ALA B O 1
ATOM 5839 N N . LEU B 1 314 ? 17.109 15.07 1.029 1 98.88 314 LEU B N 1
ATOM 5840 C CA . LEU B 1 314 ? 15.93 15.312 1.849 1 98.88 314 LEU B CA 1
ATOM 5841 C C . LEU B 1 314 ? 14.969 16.266 1.147 1 98.88 314 LEU B C 1
ATOM 5843 O O . LEU B 1 314 ? 13.766 16.016 1.1 1 98.88 314 LEU B O 1
ATOM 5847 N N . TYR B 1 315 ? 15.492 17.328 0.563 1 98.81 315 TYR B N 1
ATOM 5848 C CA . TYR B 1 315 ? 14.656 18.312 -0.114 1 98.81 315 TYR B CA 1
ATOM 5849 C C . TYR B 1 315 ? 13.953 17.688 -1.316 1 98.81 315 TYR B C 1
ATOM 5851 O O . TYR B 1 315 ? 12.742 17.859 -1.49 1 98.81 315 TYR B O 1
ATOM 5859 N N . LEU B 1 316 ? 14.68 16.969 -2.127 1 98.81 316 LEU B N 1
ATOM 5860 C CA . LEU B 1 316 ? 14.086 16.344 -3.295 1 98.81 316 LEU B CA 1
ATOM 5861 C C . LEU B 1 316 ? 13.102 15.25 -2.877 1 98.81 316 LEU B C 1
ATOM 5863 O O . LEU B 1 316 ? 12.047 15.078 -3.502 1 98.81 316 LEU B O 1
ATOM 5867 N N . GLY B 1 317 ? 13.469 14.453 -1.829 1 98.81 317 GLY B N 1
ATOM 5868 C CA . GLY B 1 317 ? 12.539 13.469 -1.303 1 98.81 317 GLY B CA 1
ATOM 5869 C C . GLY B 1 317 ? 11.203 14.062 -0.894 1 98.81 317 GLY B C 1
ATOM 5870 O O . GLY B 1 317 ? 10.148 13.5 -1.187 1 98.81 317 GLY B O 1
ATOM 5871 N N . LYS B 1 318 ? 11.242 15.211 -0.243 1 98.75 318 LYS B N 1
ATOM 5872 C CA . LYS B 1 318 ? 10.023 15.906 0.153 1 98.75 318 LYS B CA 1
ATOM 5873 C C . LYS B 1 318 ? 9.203 16.328 -1.067 1 98.75 318 LYS B C 1
ATOM 5875 O O . LYS B 1 318 ? 7.98 16.156 -1.084 1 98.75 318 LYS B O 1
ATOM 5880 N N . ILE B 1 319 ? 9.859 16.828 -2.061 1 98.5 319 ILE B N 1
ATOM 5881 C CA . ILE B 1 319 ? 9.188 17.25 -3.283 1 98.5 319 ILE B CA 1
ATOM 5882 C C . ILE B 1 319 ? 8.477 16.047 -3.922 1 98.5 319 ILE B C 1
ATOM 5884 O O . ILE B 1 319 ? 7.332 16.156 -4.363 1 98.5 319 ILE B O 1
ATOM 5888 N N . VAL B 1 320 ? 9.156 14.883 -3.936 1 98.75 320 VAL B N 1
ATOM 5889 C CA . VAL B 1 320 ? 8.57 13.672 -4.508 1 98.75 320 VAL B CA 1
ATOM 5890 C C . VAL B 1 320 ? 7.352 13.25 -3.689 1 98.75 320 VAL B C 1
ATOM 5892 O O . VAL B 1 320 ? 6.348 12.805 -4.246 1 98.75 320 VAL B O 1
ATOM 5895 N N . SER B 1 321 ? 7.422 13.367 -2.383 1 98.62 321 SER B N 1
ATOM 5896 C CA . SER B 1 321 ? 6.285 13.055 -1.523 1 98.62 321 SER B CA 1
ATOM 5897 C C . SER B 1 321 ? 5.082 13.93 -1.861 1 98.62 321 SER B C 1
ATOM 5899 O O . SER B 1 321 ? 3.961 13.43 -1.986 1 98.62 321 SER B O 1
ATOM 5901 N N . TYR B 1 322 ? 5.305 15.242 -2.053 1 98.62 322 TYR B N 1
ATOM 5902 C CA . TYR B 1 322 ? 4.223 16.156 -2.398 1 98.62 322 TYR B CA 1
ATOM 5903 C C . TYR B 1 322 ? 3.699 15.875 -3.803 1 98.62 322 TYR B C 1
ATOM 5905 O O . TYR B 1 322 ? 2.496 15.977 -4.055 1 98.62 322 TYR B O 1
ATOM 5913 N N . ALA B 1 323 ? 4.613 15.555 -4.719 1 98.62 323 ALA B N 1
ATOM 5914 C CA . ALA B 1 323 ? 4.184 15.195 -6.07 1 98.62 323 ALA B CA 1
ATOM 5915 C C . ALA B 1 323 ? 3.221 14.016 -6.043 1 98.62 323 ALA B C 1
ATOM 5917 O O . ALA B 1 323 ? 2.197 14.023 -6.73 1 98.62 323 ALA B O 1
ATOM 5918 N N . GLN B 1 324 ? 3.549 12.992 -5.277 1 98.5 324 GLN B N 1
ATOM 5919 C CA . GLN B 1 324 ? 2.688 11.82 -5.141 1 98.5 324 GLN B CA 1
ATOM 5920 C C . GLN B 1 324 ? 1.351 12.195 -4.508 1 98.5 324 GLN B C 1
ATOM 5922 O O . GLN B 1 324 ? 0.293 11.773 -4.98 1 98.5 324 GLN B O 1
ATOM 5927 N N . GLY B 1 325 ? 1.385 12.977 -3.432 1 98.62 325 GLY B N 1
ATOM 5928 C CA . GLY B 1 325 ? 0.16 13.391 -2.77 1 98.62 325 GLY B CA 1
ATOM 5929 C C . GLY B 1 325 ? -0.784 14.148 -3.684 1 98.62 325 GLY B C 1
ATOM 5930 O O . GLY B 1 325 ? -1.978 13.844 -3.742 1 98.62 325 GLY B O 1
ATOM 5931 N N . PHE B 1 326 ? -0.26 15.102 -4.438 1 98.62 326 PHE B N 1
ATOM 5932 C CA . PHE B 1 326 ? -1.103 15.922 -5.297 1 98.62 326 PHE B CA 1
ATOM 5933 C C . PHE B 1 326 ? -1.583 15.125 -6.508 1 98.62 326 PHE B C 1
ATOM 5935 O O . PHE B 1 326 ? -2.672 15.375 -7.027 1 98.62 326 PHE B O 1
ATOM 5942 N N . SER B 1 327 ? -0.755 14.172 -6.945 1 98.12 327 SER B N 1
ATOM 5943 C CA . SER B 1 327 ? -1.236 13.266 -7.98 1 98.12 327 SER B CA 1
ATOM 5944 C C . SER B 1 327 ? -2.445 12.469 -7.496 1 98.12 327 SER B C 1
ATOM 5946 O O . SER B 1 327 ? -3.404 12.273 -8.25 1 98.12 327 SER B O 1
ATOM 5948 N N . GLN B 1 328 ? -2.383 12.008 -6.281 1 98.56 328 GLN B N 1
ATOM 5949 C CA . GLN B 1 328 ? -3.518 11.289 -5.715 1 98.56 328 GLN B CA 1
ATOM 5950 C C . GLN B 1 328 ? -4.738 12.195 -5.582 1 98.56 328 GLN B C 1
ATOM 5952 O O . GLN B 1 328 ? -5.867 11.766 -5.82 1 98.56 328 GLN B O 1
ATOM 5957 N N . LEU B 1 329 ? -4.539 13.438 -5.137 1 98.75 329 LEU B N 1
ATOM 5958 C CA . LEU B 1 329 ? -5.641 14.383 -5.043 1 98.75 329 LEU B CA 1
ATOM 5959 C C . LEU B 1 329 ? -6.328 14.555 -6.395 1 98.75 329 LEU B C 1
ATOM 5961 O O . LEU B 1 329 ? -7.559 14.602 -6.469 1 98.75 329 LEU B O 1
ATOM 5965 N N . ARG B 1 330 ? -5.551 14.648 -7.41 1 98.12 330 ARG B N 1
ATOM 5966 C CA . ARG B 1 330 ? -6.105 14.812 -8.75 1 98.12 330 ARG B CA 1
ATOM 5967 C C . ARG B 1 330 ? -6.941 13.602 -9.148 1 98.12 330 ARG B C 1
ATOM 5969 O O . ARG B 1 330 ? -8.055 13.75 -9.664 1 98.12 330 ARG B O 1
ATOM 5976 N N . ALA B 1 331 ? -6.371 12.43 -8.945 1 98.06 331 ALA B N 1
ATOM 5977 C CA . ALA B 1 331 ? -7.098 11.203 -9.273 1 98.06 331 ALA B CA 1
ATOM 5978 C C . ALA B 1 331 ? -8.406 11.125 -8.5 1 98.06 331 ALA B C 1
ATOM 5980 O O . ALA B 1 331 ? -9.445 10.742 -9.055 1 98.06 331 ALA B O 1
ATOM 5981 N N . ALA B 1 332 ? -8.375 11.461 -7.246 1 98.62 332 ALA B N 1
ATOM 5982 C CA . ALA B 1 332 ? -9.57 11.422 -6.402 1 98.62 332 ALA B CA 1
ATOM 5983 C C . ALA B 1 332 ? -10.594 12.461 -6.848 1 98.62 332 ALA B C 1
ATOM 5985 O O . ALA B 1 332 ? -11.797 12.195 -6.848 1 98.62 332 ALA B O 1
ATOM 5986 N N . SER B 1 333 ? -10.102 13.648 -7.113 1 98.44 333 SER B N 1
ATOM 5987 C CA . SER B 1 333 ? -10.977 14.711 -7.59 1 98.44 333 SER B CA 1
ATOM 5988 C C . SER B 1 333 ? -11.781 14.266 -8.812 1 98.44 333 SER B C 1
ATOM 5990 O O . SER B 1 333 ? -12.977 14.531 -8.906 1 98.44 333 SER B O 1
ATOM 5992 N N . ASN B 1 334 ? -11.148 13.625 -9.75 1 97.94 334 ASN B N 1
ATOM 5993 C CA . ASN B 1 334 ? -11.82 13.109 -10.938 1 97.94 334 ASN B CA 1
ATOM 5994 C C . ASN B 1 334 ? -12.797 11.992 -10.586 1 97.94 334 ASN B C 1
ATOM 5996 O O . ASN B 1 334 ? -13.922 11.961 -11.086 1 97.94 334 ASN B O 1
ATOM 6000 N N . GLU B 1 335 ? -12.344 11.055 -9.742 1 98.12 335 GLU B N 1
ATOM 6001 C CA . GLU B 1 335 ? -13.156 9.898 -9.367 1 98.12 335 GLU B CA 1
ATOM 6002 C C . GLU B 1 335 ? -14.445 10.32 -8.68 1 98.12 335 GLU B C 1
ATOM 6004 O O . GLU B 1 335 ? -15.508 9.734 -8.914 1 98.12 335 GLU B O 1
ATOM 6009 N N . TYR B 1 336 ? -14.367 11.391 -7.867 1 98.06 336 TYR B N 1
ATOM 6010 C CA . TYR B 1 336 ? -15.492 11.742 -7.016 1 98.06 336 TYR B CA 1
ATOM 6011 C C . TYR B 1 336 ? -16.125 13.055 -7.461 1 98.06 336 TYR B C 1
ATOM 6013 O O . TYR B 1 336 ? -17.047 13.562 -6.809 1 98.06 336 TYR B O 1
ATOM 6021 N N . SER B 1 337 ? -15.609 13.664 -8.531 1 97.81 337 SER B N 1
ATOM 6022 C CA . SER B 1 337 ? -16.125 14.891 -9.125 1 97.81 337 SER B CA 1
ATOM 6023 C C . SER B 1 337 ? -16.109 16.031 -8.117 1 97.81 337 SER B C 1
ATOM 6025 O O . SER B 1 337 ? -17.125 16.719 -7.941 1 97.81 337 SER B O 1
ATOM 6027 N N . TRP B 1 338 ? -14.969 16.234 -7.434 1 98.25 338 TRP B N 1
ATOM 6028 C CA . TRP B 1 338 ? -14.891 17.234 -6.375 1 98.25 338 TRP B CA 1
ATOM 6029 C C . TRP B 1 338 ? -14.359 18.547 -6.914 1 98.25 338 TRP B C 1
ATOM 6031 O O . TRP B 1 338 ? -14.477 19.594 -6.258 1 98.25 338 TRP B O 1
ATOM 6041 N N . ASP B 1 339 ? -13.789 18.562 -8.078 1 97.12 339 ASP B N 1
ATOM 6042 C CA . ASP B 1 339 ? -13.25 19.766 -8.703 1 97.12 339 ASP B CA 1
ATOM 6043 C C . ASP B 1 339 ? -12.328 20.516 -7.742 1 97.12 339 ASP B C 1
ATOM 6045 O O . ASP B 1 339 ? -12.531 21.703 -7.484 1 97.12 339 ASP B O 1
ATOM 6049 N N . LEU B 1 340 ? -11.312 19.812 -7.293 1 98.25 340 LEU B N 1
ATOM 6050 C CA . LEU B 1 340 ? -10.406 20.375 -6.301 1 98.25 340 LEU B CA 1
ATOM 6051 C C . LEU B 1 340 ? -9.555 21.484 -6.902 1 98.25 340 LEU B C 1
ATOM 6053 O O . LEU B 1 340 ? -9.148 21.406 -8.062 1 98.25 340 LEU B O 1
ATOM 6057 N N . ASN B 1 341 ? -9.375 22.531 -6.121 1 98 341 ASN B N 1
ATOM 6058 C CA . ASN B 1 341 ? -8.438 23.594 -6.453 1 98 341 ASN B CA 1
ATOM 6059 C C . ASN B 1 341 ? -7.078 23.375 -5.789 1 98 341 ASN B C 1
ATOM 6061 O O . ASN B 1 341 ? -6.871 23.766 -4.645 1 98 341 ASN B O 1
ATOM 6065 N N . TYR B 1 342 ? -6.117 22.859 -6.57 1 98.06 342 TYR B N 1
ATOM 6066 C CA . TYR B 1 342 ? -4.848 22.391 -6.023 1 98.06 342 TYR B CA 1
ATOM 6067 C C . TYR B 1 342 ? -4.012 23.547 -5.512 1 98.06 342 TYR B C 1
ATOM 6069 O O . TYR B 1 342 ? -3.307 23.422 -4.508 1 98.06 342 TYR B O 1
ATOM 6077 N N . GLY B 1 343 ? -4.016 24.656 -6.258 1 97.19 343 GLY B N 1
ATOM 6078 C CA . GLY B 1 343 ? -3.316 25.844 -5.781 1 97.19 343 GLY B CA 1
ATOM 6079 C C . GLY B 1 343 ? -3.83 26.344 -4.441 1 97.19 343 GLY B C 1
ATOM 6080 O O . GLY B 1 343 ? -3.041 26.703 -3.564 1 97.19 343 GLY B O 1
ATOM 6081 N N . GLU B 1 344 ? -5.113 26.344 -4.305 1 97.25 344 GLU B N 1
ATOM 6082 C CA . GLU B 1 344 ? -5.734 26.75 -3.053 1 97.25 344 GLU B CA 1
ATOM 6083 C C . GLU B 1 344 ? -5.406 25.781 -1.921 1 97.25 344 GLU B C 1
ATOM 6085 O O . GLU B 1 344 ? -5.191 26.203 -0.782 1 97.25 344 GLU B O 1
ATOM 6090 N N . ILE B 1 345 ? -5.391 24.516 -2.189 1 98.12 345 ILE B N 1
ATOM 6091 C CA . ILE B 1 345 ? -5.059 23.5 -1.197 1 98.12 345 ILE B CA 1
ATOM 6092 C C . ILE B 1 345 ? -3.627 23.688 -0.71 1 98.12 345 ILE B C 1
ATOM 6094 O O . ILE B 1 345 ? -3.363 23.656 0.494 1 98.12 345 ILE B O 1
ATOM 6098 N N . ALA B 1 346 ? -2.713 23.906 -1.658 1 97.81 346 ALA B N 1
ATOM 6099 C CA . ALA B 1 346 ? -1.328 24.172 -1.273 1 97.81 346 ALA B CA 1
ATOM 6100 C C . ALA B 1 346 ? -1.227 25.438 -0.412 1 97.81 346 ALA B C 1
ATOM 6102 O O . ALA B 1 346 ? -0.428 25.484 0.527 1 97.81 346 ALA B O 1
ATOM 6103 N N . LYS B 1 347 ? -2.059 26.391 -0.705 1 97.12 347 LYS B N 1
ATOM 6104 C CA . LYS B 1 347 ? -2.035 27.656 0.006 1 97.12 347 LYS B CA 1
ATOM 6105 C C . LYS B 1 347 ? -2.395 27.484 1.478 1 97.12 347 LYS B C 1
ATOM 6107 O O . LYS B 1 347 ? -1.77 28.078 2.355 1 97.12 347 LYS B O 1
ATOM 6112 N N . ILE B 1 348 ? -3.316 26.672 1.753 1 97.75 348 ILE B N 1
ATOM 6113 C CA . ILE B 1 348 ? -3.771 26.562 3.135 1 97.75 348 ILE B CA 1
ATOM 6114 C C . ILE B 1 348 ? -2.857 25.625 3.912 1 97.75 348 ILE B C 1
ATOM 6116 O O . ILE B 1 348 ? -2.996 25.469 5.129 1 97.75 348 ILE B O 1
ATOM 6120 N N . PHE B 1 349 ? -1.9 24.969 3.262 1 97.69 349 PHE B N 1
ATOM 6121 C CA . PHE B 1 349 ? -0.893 24.156 3.939 1 97.69 349 PHE B CA 1
ATOM 6122 C C . PHE B 1 349 ? 0.262 25.031 4.422 1 97.69 349 PHE B C 1
ATOM 6124 O O . PHE B 1 349 ? 1.104 24.562 5.199 1 97.69 349 PHE B O 1
ATOM 6131 N N . ARG B 1 350 ? 0.363 26.328 4.094 1 96.25 350 ARG B N 1
ATOM 6132 C CA . ARG B 1 350 ? 1.524 27.188 4.289 1 96.25 350 ARG B CA 1
ATOM 6133 C C . ARG B 1 350 ? 1.693 27.547 5.762 1 96.25 350 ARG B C 1
ATOM 6135 O O . ARG B 1 350 ? 2.793 27.891 6.199 1 96.25 350 ARG B O 1
ATOM 6142 N N . ALA B 1 351 ? 0.563 27.516 6.496 1 95.75 351 ALA B N 1
ATOM 6143 C CA . ALA B 1 351 ? 0.632 27.844 7.914 1 95.75 351 ALA B CA 1
ATOM 6144 C C . ALA B 1 351 ? -0.38 27.047 8.719 1 95.75 351 ALA B C 1
ATOM 6146 O O . ALA B 1 351 ? -1.391 26.594 8.18 1 95.75 351 ALA B O 1
ATOM 6147 N N . GLY B 1 352 ? -0.016 26.781 9.953 1 95.19 352 GLY B N 1
ATOM 6148 C CA . GLY B 1 352 ? -0.931 26.125 10.867 1 95.19 352 GLY B CA 1
ATOM 6149 C C . GLY B 1 352 ? -0.801 24.609 10.852 1 95.19 352 GLY B C 1
ATOM 6150 O O . GLY B 1 352 ? -1.086 23.953 11.844 1 95.19 352 GLY B O 1
ATOM 6151 N N . CYS B 1 353 ? -0.406 24.094 9.703 1 95.44 353 CYS B N 1
ATOM 6152 C CA . CYS B 1 353 ? -0.349 22.641 9.602 1 95.44 353 CYS B CA 1
ATOM 6153 C C . CYS B 1 353 ? 1.034 22.125 9.977 1 95.44 353 CYS B C 1
ATOM 6155 O O . CYS B 1 353 ? 2.01 22.875 9.953 1 95.44 353 CYS B O 1
ATOM 6157 N N . ILE B 1 354 ? 1.15 20.875 10.281 1 95.19 354 ILE B N 1
ATOM 6158 C CA . ILE B 1 354 ? 2.387 20.234 10.719 1 95.19 354 ILE B CA 1
ATOM 6159 C C . ILE B 1 354 ? 3.404 20.25 9.586 1 95.19 354 ILE B C 1
ATOM 6161 O O . ILE B 1 354 ? 4.609 20.359 9.82 1 95.19 354 ILE B O 1
ATOM 6165 N N . ILE B 1 355 ? 2.893 20.188 8.32 1 96.06 355 ILE B N 1
ATOM 6166 C CA . ILE B 1 355 ? 3.803 20.047 7.191 1 96.06 355 ILE B CA 1
ATOM 6167 C C . ILE B 1 355 ? 4.141 21.438 6.637 1 96.06 355 ILE B C 1
ATOM 6169 O O . ILE B 1 355 ? 4.699 21.547 5.543 1 96.06 355 ILE B O 1
ATOM 6173 N N . ARG B 1 356 ? 3.744 22.516 7.32 1 94.56 356 ARG B N 1
ATOM 6174 C CA . ARG B 1 356 ? 4.02 23.859 6.82 1 94.56 356 ARG B CA 1
ATOM 6175 C C . ARG B 1 356 ? 5.508 24.047 6.539 1 94.56 356 ARG B C 1
ATOM 6177 O O . ARG B 1 356 ? 6.352 23.578 7.312 1 94.56 356 ARG B O 1
ATOM 6184 N N . ALA B 1 357 ? 5.773 24.641 5.402 1 92.56 357 ALA B N 1
ATOM 6185 C CA . ALA B 1 357 ? 7.125 24.812 4.883 1 92.56 357 ALA B CA 1
ATOM 6186 C C . ALA B 1 357 ? 7.18 25.953 3.865 1 92.56 357 ALA B C 1
ATOM 6188 O O . ALA B 1 357 ? 6.164 26.281 3.252 1 92.56 357 ALA B O 1
ATOM 6189 N N . GLN B 1 358 ? 8.32 26.469 3.66 1 89.94 358 GLN B N 1
ATOM 6190 C CA . GLN B 1 358 ? 8.539 27.547 2.715 1 89.94 358 GLN B CA 1
ATOM 6191 C C . GLN B 1 358 ? 8.195 27.125 1.292 1 89.94 358 GLN B C 1
ATOM 6193 O O . GLN B 1 358 ? 7.648 27.906 0.515 1 89.94 358 GLN B O 1
ATOM 6198 N N . PHE B 1 359 ? 8.508 25.922 0.988 1 90 359 PHE B N 1
ATOM 6199 C CA . PHE B 1 359 ? 8.391 25.562 -0.421 1 90 359 PHE B CA 1
ATOM 6200 C C . PHE B 1 359 ? 6.934 25.344 -0.808 1 90 359 PHE B C 1
ATOM 6202 O O . PHE B 1 359 ? 6.613 25.234 -1.992 1 90 359 PHE B O 1
ATOM 6209 N N . LEU B 1 360 ? 5.988 25.344 0.121 1 95.44 360 LEU B N 1
ATOM 6210 C CA . LEU B 1 360 ? 4.574 25.219 -0.212 1 95.44 360 LEU B CA 1
ATOM 6211 C C . LEU B 1 360 ? 4.117 26.359 -1.111 1 95.44 360 LEU B C 1
ATOM 6213 O O . LEU B 1 360 ? 3.229 26.188 -1.947 1 95.44 360 LEU B O 1
ATOM 6217 N N . GLN B 1 361 ? 4.723 27.5 -0.933 1 95.44 361 GLN B N 1
ATOM 6218 C CA . GLN B 1 361 ? 4.43 28.609 -1.84 1 95.44 361 GLN B CA 1
ATOM 6219 C C . GLN B 1 361 ? 4.809 28.25 -3.275 1 95.44 361 GLN B C 1
ATOM 6221 O O . GLN B 1 361 ? 4.141 28.688 -4.223 1 95.44 361 GLN B O 1
ATOM 6226 N N . LYS B 1 362 ? 5.914 27.5 -3.482 1 97.25 362 LYS B N 1
ATOM 6227 C CA . LYS B 1 362 ? 6.332 27.078 -4.816 1 97.25 362 LYS B CA 1
ATOM 6228 C C . LYS B 1 362 ? 5.289 26.172 -5.457 1 97.25 362 LYS B C 1
ATOM 6230 O O . LYS B 1 362 ? 5.102 26.188 -6.672 1 97.25 362 LYS B O 1
ATOM 6235 N N . ILE B 1 363 ? 4.633 25.359 -4.645 1 97.75 363 ILE B N 1
ATOM 6236 C CA . ILE B 1 363 ? 3.568 24.484 -5.152 1 97.75 363 ILE B CA 1
ATOM 6237 C C . ILE B 1 363 ? 2.371 25.344 -5.57 1 97.75 363 ILE B C 1
ATOM 6239 O O . ILE B 1 363 ? 1.783 25.109 -6.633 1 97.75 363 ILE B O 1
ATOM 6243 N N . THR B 1 364 ? 1.979 26.312 -4.695 1 96.94 364 THR B N 1
ATOM 6244 C CA . THR B 1 364 ? 0.904 27.234 -5.039 1 96.94 364 THR B CA 1
ATOM 6245 C C . THR B 1 364 ? 1.183 27.922 -6.375 1 96.94 364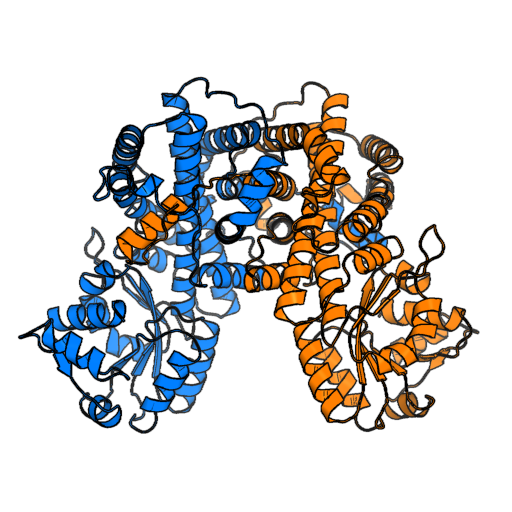 THR B C 1
ATOM 6247 O O . THR B 1 364 ? 0.313 27.969 -7.246 1 96.94 364 THR B O 1
ATOM 6250 N N . ASP B 1 365 ? 2.395 28.391 -6.551 1 97.25 365 ASP B N 1
ATOM 6251 C CA . ASP B 1 365 ? 2.793 29.094 -7.77 1 97.25 365 ASP B CA 1
ATOM 6252 C C . ASP B 1 365 ? 2.699 28.172 -8.984 1 97.25 365 ASP B C 1
ATOM 6254 O O . ASP B 1 365 ? 2.27 28.594 -10.062 1 97.25 365 ASP B O 1
ATOM 6258 N N . ALA B 1 366 ? 3.145 26.953 -8.844 1 97.69 366 ALA B N 1
ATOM 6259 C CA . ALA B 1 366 ? 3.123 25.984 -9.938 1 97.69 366 ALA B CA 1
ATOM 6260 C C . ALA B 1 366 ? 1.703 25.766 -10.453 1 97.69 366 ALA B C 1
ATOM 6262 O O . ALA B 1 366 ? 1.471 25.75 -11.664 1 97.69 366 ALA B O 1
ATOM 6263 N N . TYR B 1 367 ? 0.766 25.625 -9.547 1 97.25 367 TYR B N 1
ATOM 6264 C CA . TYR B 1 367 ? -0.61 25.344 -9.945 1 97.25 367 TYR B CA 1
ATOM 6265 C C . TYR B 1 367 ? -1.295 26.609 -10.445 1 97.25 367 TYR B C 1
ATOM 6267 O O . TYR B 1 367 ? -2.24 26.547 -11.234 1 97.25 367 TYR B O 1
ATOM 6275 N N . GLU B 1 368 ? -0.899 27.766 -9.93 1 95.5 368 GLU B N 1
ATOM 6276 C CA . GLU B 1 368 ? -1.404 29.016 -10.477 1 95.5 368 GLU B CA 1
ATOM 6277 C C . GLU B 1 368 ? -0.965 29.203 -11.922 1 95.5 368 GLU B C 1
ATOM 6279 O O . GLU B 1 368 ? -1.722 29.719 -12.75 1 95.5 368 GLU B O 1
ATOM 6284 N N . GLU B 1 369 ? 0.203 28.781 -12.195 1 97 369 GLU B N 1
ATOM 6285 C CA . GLU B 1 369 ? 0.736 28.875 -13.555 1 97 369 GLU B CA 1
ATOM 6286 C C . GLU B 1 369 ? 0.081 27.844 -14.477 1 97 369 GLU B C 1
ATOM 6288 O O . GLU B 1 369 ? -0.227 28.141 -15.633 1 97 369 GLU B O 1
ATOM 6293 N N . ASN B 1 370 ? -0.06 26.672 -14.016 1 96.62 370 ASN B N 1
ATOM 6294 C CA . ASN B 1 370 ? -0.67 25.578 -14.773 1 96.62 370 ASN B CA 1
ATOM 6295 C C . ASN B 1 370 ? -1.479 24.656 -13.867 1 96.62 370 ASN B C 1
ATOM 6297 O O . ASN B 1 370 ? -0.955 23.656 -13.359 1 96.62 370 ASN B O 1
ATOM 6301 N N . ALA B 1 371 ? -2.766 24.891 -13.812 1 93.81 371 ALA B N 1
ATOM 6302 C CA . ALA B 1 371 ? -3.639 24.141 -12.914 1 93.81 371 ALA B CA 1
ATOM 6303 C C . ALA B 1 371 ? -3.732 22.672 -13.328 1 93.81 371 ALA B C 1
ATOM 6305 O O . ALA B 1 371 ? -4.051 21.812 -12.508 1 93.81 371 ALA B O 1
ATOM 6306 N N . GLY B 1 372 ? -3.406 22.422 -14.594 1 94.75 372 GLY B N 1
ATOM 6307 C CA . GLY B 1 372 ? -3.576 21.078 -15.125 1 94.75 372 GLY B CA 1
ATOM 6308 C C . GLY B 1 372 ? -2.273 20.297 -15.234 1 94.75 372 GLY B C 1
ATOM 6309 O O . GLY B 1 372 ? -2.203 19.281 -15.922 1 94.75 372 GLY B O 1
ATOM 6310 N N . ILE B 1 373 ? -1.237 20.812 -14.562 1 95.19 373 ILE B N 1
ATOM 6311 C CA . ILE B 1 373 ? 0.051 20.125 -14.656 1 95.19 373 ILE B CA 1
ATOM 6312 C C . ILE B 1 373 ? -0.09 18.688 -14.18 1 95.19 373 ILE B C 1
ATOM 6314 O O . ILE B 1 373 ? -0.738 18.422 -13.164 1 95.19 373 ILE B O 1
ATOM 6318 N N . ALA B 1 374 ? 0.461 17.734 -14.875 1 94.44 374 ALA B N 1
ATOM 6319 C CA . ALA B 1 374 ? 0.24 16.312 -14.641 1 94.44 374 ALA B CA 1
ATOM 6320 C C . ALA B 1 374 ? 0.96 15.844 -13.383 1 94.44 374 ALA B C 1
ATOM 6322 O O . ALA B 1 374 ? 0.501 14.922 -12.695 1 94.44 374 ALA B O 1
ATOM 6323 N N . ASN B 1 375 ? 2.104 16.438 -13.117 1 97.5 375 ASN B N 1
ATOM 6324 C CA . ASN B 1 375 ? 2.975 16.094 -12 1 97.5 375 ASN B CA 1
ATOM 6325 C C . ASN B 1 375 ? 3.818 17.297 -11.555 1 97.5 375 ASN B C 1
ATOM 6327 O O . ASN B 1 375 ? 4.387 18 -12.391 1 97.5 375 ASN B O 1
ATOM 6331 N N . LEU B 1 376 ? 3.891 17.516 -10.258 1 97.62 376 LEU B N 1
ATOM 6332 C CA . LEU B 1 376 ? 4.602 18.656 -9.711 1 97.62 376 LEU B CA 1
ATOM 6333 C C . LEU B 1 376 ? 6.051 18.688 -10.188 1 97.62 376 LEU B C 1
ATOM 6335 O O . LEU B 1 376 ? 6.645 19.75 -10.336 1 97.62 376 LEU B O 1
ATOM 6339 N N . LEU B 1 377 ? 6.641 17.516 -10.492 1 98.12 377 LEU B N 1
ATOM 6340 C CA . LEU B 1 377 ? 8.031 17.406 -10.914 1 98.12 377 LEU B CA 1
ATOM 6341 C C . LEU B 1 377 ? 8.258 18.078 -12.258 1 98.12 377 LEU B C 1
ATOM 6343 O O . LEU B 1 377 ? 9.391 18.391 -12.633 1 98.12 377 LEU B O 1
ATOM 6347 N N . LEU B 1 378 ? 7.172 18.328 -13 1 97.81 378 LEU B N 1
ATOM 6348 C CA . LEU B 1 378 ? 7.281 18.922 -14.336 1 97.81 378 LEU B CA 1
ATOM 6349 C C . LEU B 1 378 ? 7.242 20.438 -14.266 1 97.81 378 LEU B C 1
ATOM 6351 O O . LEU B 1 378 ? 7.539 21.109 -15.25 1 97.81 378 LEU B O 1
ATOM 6355 N N . ALA B 1 379 ? 6.809 21.031 -13.094 1 97.44 379 ALA B N 1
ATOM 6356 C CA . ALA B 1 379 ? 6.828 22.484 -12.93 1 97.44 379 ALA B CA 1
ATOM 6357 C C . ALA B 1 379 ? 8.258 23.016 -12.953 1 97.44 379 ALA B C 1
ATOM 6359 O O . ALA B 1 379 ? 9.164 22.391 -12.391 1 97.44 379 ALA B O 1
ATOM 6360 N N . PRO B 1 380 ? 8.508 24.172 -13.531 1 97.12 380 PRO B N 1
ATOM 6361 C CA . PRO B 1 380 ? 9.867 24.672 -13.773 1 97.12 380 PRO B CA 1
ATOM 6362 C C . PRO B 1 380 ? 10.727 24.688 -12.516 1 97.12 380 PRO B C 1
ATOM 6364 O O . PRO B 1 380 ? 11.875 24.234 -12.539 1 97.12 380 PRO B O 1
ATOM 6367 N N . TYR B 1 381 ? 10.227 25.141 -11.445 1 97.38 381 TYR B N 1
ATOM 6368 C CA . TYR B 1 381 ? 11.008 25.203 -10.211 1 97.38 381 TYR B CA 1
ATOM 6369 C C . TYR B 1 381 ? 11.406 23.797 -9.75 1 97.38 381 TYR B C 1
ATOM 6371 O O . TYR B 1 381 ? 12.578 23.562 -9.43 1 97.38 381 TYR B O 1
ATOM 6379 N N . PHE B 1 382 ? 10.461 22.922 -9.695 1 98 382 PHE B N 1
ATOM 6380 C CA . PHE B 1 382 ? 10.711 21.594 -9.172 1 98 382 PHE B CA 1
ATOM 6381 C C . PHE B 1 382 ? 11.562 20.781 -10.148 1 98 382 PHE B C 1
ATOM 6383 O O . PHE B 1 382 ? 12.375 19.953 -9.727 1 98 382 PHE B O 1
ATOM 6390 N N . LYS B 1 383 ? 11.336 21 -11.422 1 98.12 383 LYS B N 1
ATOM 6391 C CA . LYS B 1 383 ? 12.195 20.391 -12.43 1 98.12 383 LYS B CA 1
ATOM 6392 C C . LYS B 1 383 ? 13.656 20.797 -12.227 1 98.12 383 LYS B C 1
ATOM 6394 O O . LYS B 1 383 ? 14.547 19.953 -12.305 1 98.12 383 LYS B O 1
ATOM 6399 N N . GLN B 1 384 ? 13.891 22.047 -11.953 1 98.12 384 GLN B N 1
ATOM 6400 C CA . GLN B 1 384 ? 15.242 22.547 -11.727 1 98.12 384 GLN B CA 1
ATOM 6401 C C . GLN B 1 384 ? 15.859 21.891 -10.492 1 98.12 384 GLN B C 1
ATOM 6403 O O . GLN B 1 384 ? 17.031 21.5 -10.508 1 98.12 384 GLN B O 1
ATOM 6408 N N . ILE B 1 385 ? 15.094 21.797 -9.438 1 98.25 385 ILE B N 1
ATOM 6409 C CA . ILE B 1 385 ? 15.578 21.156 -8.227 1 98.25 385 ILE B CA 1
ATOM 6410 C C . ILE B 1 385 ? 15.93 19.688 -8.516 1 98.25 385 ILE B C 1
ATOM 6412 O O . ILE B 1 385 ? 16.984 19.203 -8.094 1 98.25 385 ILE B O 1
ATOM 6416 N N . ALA B 1 386 ? 15.016 18.969 -9.234 1 98.19 386 ALA B N 1
ATOM 6417 C CA . ALA B 1 386 ? 15.273 17.578 -9.57 1 98.19 386 ALA B CA 1
ATOM 6418 C C . ALA B 1 386 ? 16.562 17.438 -10.383 1 98.19 386 ALA B C 1
ATOM 6420 O O . ALA B 1 386 ? 17.359 16.531 -10.133 1 98.19 386 ALA B O 1
ATOM 6421 N N . ASP B 1 387 ? 16.781 18.328 -11.344 1 97.25 387 ASP B N 1
ATOM 6422 C CA . ASP B 1 387 ? 18 18.312 -12.164 1 97.25 387 ASP B CA 1
ATOM 6423 C C . ASP B 1 387 ? 19.25 18.469 -11.312 1 97.25 387 ASP B C 1
ATOM 6425 O O . ASP B 1 387 ? 20.25 17.781 -11.539 1 97.25 387 ASP B O 1
ATOM 6429 N N . GLU B 1 388 ? 19.109 19.297 -10.344 1 98.06 388 GLU B N 1
ATOM 6430 C CA . GLU B 1 388 ? 20.281 19.672 -9.562 1 98.06 388 GLU B CA 1
ATOM 6431 C C . GLU B 1 388 ? 20.531 18.672 -8.43 1 98.06 388 GLU B C 1
ATOM 6433 O O . GLU B 1 388 ? 21.672 18.438 -8.039 1 98.06 388 GLU B O 1
ATOM 6438 N N . TYR B 1 389 ? 19.469 18.047 -7.934 1 98.62 389 TYR B N 1
ATOM 6439 C CA . TYR B 1 389 ? 19.594 17.344 -6.664 1 98.62 389 TYR B CA 1
ATOM 6440 C C . TYR B 1 389 ? 19.531 15.844 -6.863 1 98.62 389 TYR B C 1
ATOM 6442 O O . TYR B 1 389 ? 19.891 15.07 -5.965 1 98.62 389 TYR B O 1
ATOM 6450 N N . GLN B 1 390 ? 19.125 15.32 -8.062 1 98.56 390 GLN B N 1
ATOM 6451 C CA . GLN B 1 390 ? 18.922 13.883 -8.234 1 98.56 390 GLN B CA 1
ATOM 6452 C C . GLN B 1 390 ? 20.203 13.109 -8.008 1 98.56 390 GLN B C 1
ATOM 6454 O O . GLN B 1 390 ? 20.188 12 -7.465 1 98.56 390 GLN B O 1
ATOM 6459 N N . GLN B 1 391 ? 21.359 13.664 -8.391 1 98.38 391 GLN B N 1
ATOM 6460 C CA . GLN B 1 391 ? 22.609 12.938 -8.172 1 98.38 391 GLN B CA 1
ATOM 6461 C C . GLN B 1 391 ? 22.906 12.789 -6.684 1 98.38 391 GLN B C 1
ATOM 6463 O O . GLN B 1 391 ? 23.406 11.75 -6.25 1 98.38 391 GLN B O 1
ATOM 6468 N N . ALA B 1 392 ? 22.672 13.844 -5.918 1 98.62 392 ALA B N 1
ATOM 6469 C CA . ALA B 1 392 ? 22.844 13.75 -4.473 1 98.62 392 ALA B CA 1
ATOM 6470 C C . ALA B 1 392 ? 21.953 12.656 -3.883 1 98.62 392 ALA B C 1
ATOM 6472 O O . ALA B 1 392 ? 22.391 11.891 -3.023 1 98.62 392 ALA B O 1
ATOM 6473 N N . LEU B 1 393 ? 20.688 12.602 -4.281 1 98.81 393 LEU B N 1
ATOM 6474 C CA . LEU B 1 393 ? 19.766 11.57 -3.816 1 98.81 393 LEU B CA 1
ATOM 6475 C C . LEU B 1 393 ? 20.266 10.18 -4.191 1 98.81 393 LEU B C 1
ATOM 6477 O O . LEU B 1 393 ? 20.219 9.258 -3.375 1 98.81 393 LEU B O 1
ATOM 6481 N N . ARG B 1 394 ? 20.828 10.039 -5.43 1 98.69 394 ARG B N 1
ATOM 6482 C CA . ARG B 1 394 ? 21.406 8.773 -5.871 1 98.69 394 ARG B CA 1
ATOM 6483 C C . ARG B 1 394 ? 22.594 8.375 -5.004 1 98.69 394 ARG B C 1
ATOM 6485 O O . ARG B 1 394 ? 22.719 7.219 -4.605 1 98.69 394 ARG B O 1
ATOM 6492 N N . ASP B 1 395 ? 23.453 9.32 -4.711 1 98 395 ASP B N 1
ATOM 6493 C CA . ASP B 1 395 ? 24.641 9.062 -3.906 1 98 395 ASP B CA 1
ATOM 6494 C C . ASP B 1 395 ? 24.266 8.625 -2.492 1 98 395 ASP B C 1
ATOM 6496 O O . ASP B 1 395 ? 24.859 7.703 -1.938 1 98 395 ASP B O 1
ATOM 6500 N N . VAL B 1 396 ? 23.297 9.281 -1.945 1 98.38 396 VAL B N 1
ATOM 6501 C CA . VAL B 1 396 ? 22.844 8.992 -0.587 1 98.38 396 VAL B CA 1
ATOM 6502 C C . VAL B 1 396 ? 22.25 7.594 -0.525 1 98.38 396 VAL B C 1
ATOM 6504 O O . VAL B 1 396 ? 22.562 6.816 0.382 1 98.38 396 VAL B O 1
ATOM 6507 N N . VAL B 1 397 ? 21.375 7.234 -1.488 1 98.75 397 VAL B N 1
ATOM 6508 C CA . VAL B 1 397 ? 20.719 5.926 -1.505 1 98.75 397 VAL B CA 1
ATOM 6509 C C . VAL B 1 397 ? 21.766 4.836 -1.712 1 98.75 397 VAL B C 1
ATOM 6511 O O . VAL B 1 397 ? 21.766 3.818 -1.013 1 98.75 397 VAL B O 1
ATOM 6514 N N . ALA B 1 398 ? 22.688 5.043 -2.668 1 97.94 398 ALA B N 1
ATOM 6515 C CA . ALA B 1 398 ? 23.734 4.059 -2.924 1 97.94 398 ALA B CA 1
ATOM 6516 C C . ALA B 1 398 ? 24.609 3.852 -1.688 1 97.94 398 ALA B C 1
ATOM 6518 O O . ALA B 1 398 ? 24.938 2.719 -1.341 1 97.94 398 ALA B O 1
ATOM 6519 N N . TYR B 1 399 ? 24.984 4.965 -1.028 1 97.69 399 TYR B N 1
ATOM 6520 C CA . TYR B 1 399 ? 25.766 4.883 0.196 1 97.69 399 TYR B CA 1
ATOM 6521 C C . TYR B 1 399 ? 25.031 4.098 1.271 1 97.69 399 TYR B C 1
ATOM 6523 O O . TYR B 1 399 ? 25.594 3.201 1.896 1 97.69 399 TYR B O 1
ATOM 6531 N N . ALA B 1 400 ? 23.781 4.457 1.506 1 98.31 400 ALA B N 1
ATOM 6532 C CA . ALA B 1 400 ? 22.984 3.818 2.541 1 98.31 400 ALA B CA 1
ATOM 6533 C C . ALA B 1 400 ? 22.875 2.314 2.301 1 98.31 400 ALA B C 1
ATOM 6535 O O . ALA B 1 400 ? 23.047 1.518 3.225 1 98.31 400 ALA B O 1
ATOM 6536 N N . VAL B 1 401 ? 22.578 1.945 1.034 1 98.31 401 VAL B N 1
ATOM 6537 C CA . VAL B 1 401 ? 22.422 0.545 0.655 1 98.31 401 VAL B CA 1
ATOM 6538 C C . VAL B 1 401 ? 23.719 -0.208 0.893 1 98.31 401 VAL B C 1
ATOM 6540 O O . VAL B 1 401 ? 23.719 -1.287 1.489 1 98.31 401 VAL B O 1
ATOM 6543 N N . GLN B 1 402 ? 24.812 0.37 0.52 1 97.88 402 GLN B N 1
ATOM 6544 C CA . GLN B 1 402 ? 26.125 -0.28 0.642 1 97.88 402 GLN B CA 1
ATOM 6545 C C . GLN B 1 402 ? 26.547 -0.39 2.104 1 97.88 402 GLN B C 1
ATOM 6547 O O . GLN B 1 402 ? 27.359 -1.244 2.455 1 97.88 402 GLN B O 1
ATOM 6552 N N . ASN B 1 403 ? 25.984 0.455 2.965 1 97.62 403 ASN B N 1
ATOM 6553 C CA . ASN B 1 403 ? 26.391 0.476 4.363 1 97.62 403 ASN B CA 1
ATOM 6554 C C . ASN B 1 403 ? 25.328 -0.137 5.27 1 97.62 403 ASN B C 1
ATOM 6556 O O . ASN B 1 403 ? 25.453 -0.091 6.496 1 97.62 403 ASN B O 1
ATOM 6560 N N . GLY B 1 404 ? 24.344 -0.693 4.746 1 97.62 404 GLY B N 1
ATOM 6561 C CA . GLY B 1 404 ? 23.328 -1.405 5.5 1 97.62 404 GLY B CA 1
ATOM 6562 C C . GLY B 1 404 ? 22.438 -0.487 6.332 1 97.62 404 GLY B C 1
ATOM 6563 O O . GLY B 1 404 ? 21.922 -0.893 7.371 1 97.62 404 GLY B O 1
ATOM 6564 N N . ILE B 1 405 ? 22.312 0.8 5.961 1 97.69 405 ILE B N 1
ATOM 6565 C CA . ILE B 1 405 ? 21.422 1.755 6.594 1 97.69 405 ILE B CA 1
ATOM 6566 C C . ILE B 1 405 ? 20.094 1.805 5.824 1 97.69 405 ILE B C 1
ATOM 6568 O O . ILE B 1 405 ? 20.047 2.299 4.695 1 97.69 405 ILE B O 1
ATOM 6572 N N . PRO B 1 406 ? 19.031 1.27 6.414 1 98.31 406 PRO B N 1
ATOM 6573 C CA . PRO B 1 406 ? 17.781 1.248 5.66 1 98.31 406 PRO B CA 1
ATOM 6574 C C . PRO B 1 406 ? 17.234 2.646 5.395 1 98.31 406 PRO B C 1
ATOM 6576 O O . PRO B 1 406 ? 17.047 3.428 6.332 1 98.31 406 PRO B O 1
ATOM 6579 N N . VAL B 1 407 ? 16.969 2.967 4.141 1 98.69 407 VAL B N 1
ATOM 6580 C CA . VAL B 1 407 ? 16.359 4.23 3.729 1 98.69 407 VAL B CA 1
ATOM 6581 C C . VAL B 1 407 ? 15.234 3.965 2.732 1 98.69 407 VAL B C 1
ATOM 6583 O O . VAL B 1 407 ? 15.273 4.449 1.6 1 98.69 407 VAL B O 1
ATOM 6586 N N . PRO B 1 408 ? 14.188 3.297 3.197 1 98.81 408 PRO B N 1
ATOM 6587 C CA . PRO B 1 408 ? 13.125 2.879 2.279 1 98.81 408 PRO B CA 1
ATOM 6588 C C . PRO B 1 408 ? 12.477 4.055 1.554 1 98.81 408 PRO B C 1
ATOM 6590 O O . PRO B 1 408 ? 12.133 3.943 0.373 1 98.81 408 PRO B O 1
ATOM 6593 N N . THR B 1 409 ? 12.281 5.211 2.162 1 98.88 409 THR B N 1
ATOM 6594 C CA . THR B 1 409 ? 11.555 6.301 1.525 1 98.88 409 THR B CA 1
ATOM 6595 C C . THR B 1 409 ? 12.453 7.055 0.548 1 98.88 409 THR B C 1
ATOM 6597 O O . THR B 1 409 ? 11.992 7.5 -0.507 1 98.88 409 THR B O 1
ATOM 6600 N N . PHE B 1 410 ? 13.805 7.238 0.893 1 98.94 410 PHE B N 1
ATOM 6601 C CA . PHE B 1 410 ? 14.727 7.793 -0.086 1 98.94 410 PHE B CA 1
ATOM 6602 C C . PHE B 1 410 ? 14.828 6.891 -1.31 1 98.94 410 PHE B C 1
ATOM 6604 O O . PHE B 1 410 ? 14.867 7.375 -2.443 1 98.94 410 PHE B O 1
ATOM 6611 N N . SER B 1 411 ? 14.875 5.574 -1.062 1 98.94 411 SER B N 1
ATOM 6612 C CA . SER B 1 411 ? 14.93 4.605 -2.148 1 98.94 411 SER B CA 1
ATOM 6613 C C . SER B 1 411 ? 13.68 4.68 -3.02 1 98.94 411 SER B C 1
ATOM 6615 O O . SER B 1 411 ? 13.773 4.633 -4.25 1 98.94 411 SER B O 1
ATOM 6617 N N . ALA B 1 412 ? 12.523 4.809 -2.396 1 98.88 412 ALA B N 1
ATOM 6618 C CA . ALA B 1 412 ? 11.273 4.918 -3.137 1 98.88 412 ALA B CA 1
ATOM 6619 C C . ALA B 1 412 ? 11.227 6.211 -3.943 1 98.88 412 ALA B C 1
ATOM 6621 O O . ALA B 1 412 ? 10.672 6.242 -5.047 1 98.88 412 ALA B O 1
ATOM 6622 N N . ALA B 1 413 ? 11.789 7.266 -3.361 1 98.88 413 ALA B N 1
ATOM 6623 C CA . ALA B 1 413 ? 11.789 8.562 -4.035 1 98.88 413 ALA B CA 1
ATOM 6624 C C . ALA B 1 413 ? 12.547 8.492 -5.355 1 98.88 413 ALA B C 1
ATOM 6626 O O . ALA B 1 413 ? 12.047 8.922 -6.395 1 98.88 413 ALA B O 1
ATOM 6627 N N . ILE B 1 414 ? 13.742 7.945 -5.34 1 98.88 414 ILE B N 1
ATOM 6628 C CA . ILE B 1 414 ? 14.562 7.93 -6.543 1 98.88 414 ILE B CA 1
ATOM 6629 C C . ILE B 1 414 ? 13.992 6.926 -7.543 1 98.88 414 ILE B C 1
ATOM 6631 O O . ILE B 1 414 ? 14.07 7.141 -8.758 1 98.88 414 ILE B O 1
ATOM 6635 N N . ALA B 1 415 ? 13.461 5.801 -7.047 1 98.81 415 ALA B N 1
ATOM 6636 C CA . ALA B 1 415 ? 12.828 4.828 -7.934 1 98.81 415 ALA B CA 1
ATOM 6637 C C . ALA B 1 415 ? 11.617 5.438 -8.633 1 98.81 415 ALA B C 1
ATOM 6639 O O . ALA B 1 415 ? 11.383 5.188 -9.82 1 98.81 415 ALA B O 1
ATOM 6640 N N . TYR B 1 416 ? 10.797 6.25 -7.922 1 98.81 416 TYR B N 1
ATOM 6641 C CA . TYR B 1 416 ? 9.648 6.934 -8.508 1 98.81 416 TYR B CA 1
ATOM 6642 C C . TYR B 1 416 ? 10.086 7.918 -9.578 1 98.81 416 TYR B C 1
ATOM 6644 O O . TYR B 1 416 ? 9.523 7.934 -10.68 1 98.81 416 TYR B O 1
ATOM 6652 N N . TYR B 1 417 ? 11.102 8.688 -9.242 1 98.81 417 TYR B N 1
ATOM 6653 C CA . TYR B 1 417 ? 11.617 9.68 -10.18 1 98.81 417 TYR B CA 1
ATOM 6654 C C . TYR B 1 417 ? 12.086 9.016 -11.477 1 98.81 417 TYR B C 1
ATOM 6656 O O . TYR B 1 417 ? 11.703 9.438 -12.57 1 98.81 417 TYR B O 1
ATOM 6664 N N . ASP B 1 418 ? 12.883 7.965 -11.328 1 98.69 418 ASP B N 1
ATOM 6665 C CA . ASP B 1 418 ? 13.438 7.293 -12.5 1 98.69 418 ASP B CA 1
ATOM 6666 C C . ASP B 1 418 ? 12.352 6.578 -13.297 1 98.69 418 ASP B C 1
ATOM 6668 O O . ASP B 1 418 ? 12.422 6.5 -14.523 1 98.69 418 ASP B O 1
ATOM 6672 N N . SER B 1 419 ? 11.367 6.023 -12.633 1 98.69 419 SER B N 1
ATOM 6673 C CA . SER B 1 419 ? 10.266 5.379 -13.336 1 98.69 419 SER B CA 1
ATOM 6674 C C . SER B 1 419 ? 9.43 6.395 -14.109 1 98.69 419 SER B C 1
ATOM 6676 O O . SER B 1 419 ? 9.078 6.164 -15.266 1 98.69 419 SER B O 1
ATOM 6678 N N . TYR B 1 420 ? 9.148 7.52 -13.469 1 98.5 420 TYR B N 1
ATOM 6679 C CA . TYR B 1 420 ? 8.266 8.523 -14.062 1 98.5 420 TYR B CA 1
ATOM 6680 C C . TYR B 1 420 ? 8.914 9.172 -15.273 1 98.5 420 TYR B C 1
ATOM 6682 O O . TYR B 1 420 ? 8.234 9.508 -16.25 1 98.5 420 TYR B O 1
ATOM 6690 N N . ARG B 1 421 ? 10.227 9.305 -15.258 1 98.19 421 ARG B N 1
ATOM 6691 C CA . ARG B 1 421 ? 10.898 9.984 -16.359 1 98.19 421 ARG B CA 1
ATOM 6692 C C . ARG B 1 421 ? 11.297 8.992 -17.453 1 98.19 421 ARG B C 1
ATOM 6694 O O . ARG B 1 421 ? 12.023 9.352 -18.391 1 98.19 421 ARG B O 1
ATOM 6701 N N . SER B 1 422 ? 10.906 7.734 -17.344 1 97.56 422 SER B N 1
ATOM 6702 C CA . SER B 1 422 ? 11.32 6.719 -18.312 1 97.56 422 SER B CA 1
ATOM 6703 C C . SER B 1 422 ? 10.273 6.535 -19.406 1 97.56 422 SER B C 1
ATOM 6705 O O . SER B 1 422 ? 9.141 6.133 -19.125 1 97.56 422 SER B O 1
ATOM 6707 N N . ALA B 1 423 ? 10.719 6.727 -20.656 1 97.19 423 ALA B N 1
ATOM 6708 C CA . ALA B 1 423 ? 9.812 6.512 -21.781 1 97.19 423 ALA B CA 1
ATOM 6709 C C . ALA B 1 423 ? 9.484 5.031 -21.953 1 97.19 423 ALA B C 1
ATOM 6711 O O . ALA B 1 423 ? 8.43 4.68 -22.484 1 97.19 423 ALA B O 1
ATOM 6712 N N . VAL B 1 424 ? 10.414 4.16 -21.516 1 96.44 424 VAL B N 1
ATOM 6713 C CA . VAL B 1 424 ? 10.234 2.715 -21.625 1 96.44 424 VAL B CA 1
ATOM 6714 C C . VAL B 1 424 ? 10.539 2.059 -20.281 1 96.44 424 VAL B C 1
ATOM 6716 O O . VAL B 1 424 ? 11.594 2.301 -19.672 1 96.44 424 VAL B O 1
ATOM 6719 N N . LEU B 1 425 ? 9.625 1.332 -19.75 1 97.69 425 LEU B N 1
ATOM 6720 C CA . LEU B 1 425 ? 9.773 0.519 -18.547 1 97.69 425 LEU B CA 1
ATOM 6721 C C . LEU B 1 425 ? 9.695 -0.966 -18.875 1 97.69 425 LEU B C 1
ATOM 6723 O O . LEU B 1 425 ? 9.273 -1.337 -19.984 1 97.69 425 LEU B O 1
ATOM 6727 N N . PRO B 1 426 ? 10.07 -1.804 -17.984 1 98 426 PRO B N 1
ATOM 6728 C CA . PRO B 1 426 ? 10.164 -3.225 -18.328 1 98 426 PRO B CA 1
ATOM 6729 C C . PRO B 1 426 ? 8.836 -3.959 -18.172 1 98 426 PRO B C 1
ATOM 6731 O O . PRO B 1 426 ? 8.812 -5.188 -18.062 1 98 426 PRO B O 1
ATOM 6734 N N . ALA B 1 427 ? 7.723 -3.23 -18.156 1 97.75 427 ALA B N 1
ATOM 6735 C CA . ALA B 1 427 ? 6.398 -3.826 -17.984 1 97.75 427 ALA B CA 1
ATOM 6736 C C . ALA B 1 427 ? 5.984 -4.609 -19.234 1 97.75 427 ALA B C 1
ATOM 6738 O O . ALA B 1 427 ? 5.051 -5.418 -19.172 1 97.75 427 ALA B O 1
ATOM 6739 N N . ASN B 1 428 ? 6.672 -4.383 -20.422 1 97.62 428 ASN B N 1
ATOM 6740 C CA . ASN B 1 428 ? 6.434 -5.203 -21.609 1 97.62 428 ASN B CA 1
ATOM 6741 C C . ASN B 1 428 ? 6.699 -6.68 -21.328 1 97.62 428 ASN B C 1
ATOM 6743 O O . ASN B 1 428 ? 5.977 -7.547 -21.812 1 97.62 428 ASN B O 1
ATOM 6747 N N . LEU B 1 429 ? 7.73 -6.941 -20.484 1 98.19 429 LEU B N 1
ATOM 6748 C CA . LEU B 1 429 ? 8.031 -8.328 -20.156 1 98.19 429 LEU B CA 1
ATOM 6749 C C . LEU B 1 429 ? 6.941 -8.93 -19.266 1 98.19 429 LEU B C 1
ATOM 6751 O O . LEU B 1 429 ? 6.594 -10.102 -19.406 1 98.19 429 LEU B O 1
ATOM 6755 N N . ILE B 1 430 ? 6.398 -8.172 -18.328 1 97.62 430 ILE B N 1
ATOM 6756 C CA . ILE B 1 430 ? 5.309 -8.633 -17.484 1 97.62 430 ILE B CA 1
ATOM 6757 C C . ILE B 1 430 ? 4.102 -8.992 -18.344 1 97.62 430 ILE B C 1
ATOM 6759 O O . ILE B 1 430 ? 3.484 -10.047 -18.141 1 97.62 430 ILE B O 1
ATOM 6763 N N . GLN B 1 431 ? 3.799 -8.117 -19.297 1 96.44 431 GLN B N 1
ATOM 6764 C CA . GLN B 1 431 ? 2.672 -8.375 -20.188 1 96.44 431 GLN B CA 1
ATOM 6765 C C . GLN B 1 431 ? 2.918 -9.609 -21.047 1 96.44 431 GLN B C 1
ATOM 6767 O O . GLN B 1 431 ? 1.991 -10.375 -21.328 1 96.44 431 GLN B O 1
ATOM 6772 N N . ALA B 1 432 ? 4.152 -9.773 -21.469 1 97.38 432 ALA B N 1
ATOM 6773 C CA . ALA B 1 432 ? 4.496 -10.961 -22.25 1 97.38 432 ALA B CA 1
ATOM 6774 C C . ALA B 1 432 ? 4.289 -12.234 -21.438 1 97.38 432 ALA B C 1
ATOM 6776 O O . ALA B 1 432 ? 3.781 -13.234 -21.953 1 97.38 432 ALA B O 1
ATOM 6777 N N . GLN B 1 433 ? 4.719 -12.188 -20.188 1 96.62 433 GLN B N 1
ATOM 6778 C CA . GLN B 1 433 ? 4.52 -13.336 -19.312 1 96.62 433 GLN B CA 1
ATOM 6779 C C . GLN B 1 433 ? 3.035 -13.625 -19.109 1 96.62 433 GLN B C 1
ATOM 6781 O O . GLN B 1 433 ? 2.602 -14.773 -19.234 1 96.62 433 GLN B O 1
ATOM 6786 N N . ARG B 1 434 ? 2.258 -12.641 -18.812 1 94.25 434 ARG B N 1
ATOM 6787 C CA . ARG B 1 434 ? 0.825 -12.797 -18.594 1 94.25 434 ARG B CA 1
ATOM 6788 C C . ARG B 1 434 ? 0.138 -13.367 -19.828 1 94.25 434 ARG B C 1
ATOM 6790 O O . ARG B 1 434 ? -0.771 -14.195 -19.703 1 94.25 434 ARG B O 1
ATOM 6797 N N . ASP B 1 435 ? 0.552 -12.883 -20.984 1 93.56 435 ASP B N 1
ATOM 6798 C CA . ASP B 1 435 ? -0.01 -13.414 -22.234 1 93.56 435 ASP B CA 1
ATOM 6799 C C . ASP B 1 435 ? 0.388 -14.875 -22.438 1 93.56 435 ASP B C 1
ATOM 6801 O O . ASP B 1 435 ? -0.417 -15.688 -22.891 1 93.56 435 ASP B O 1
ATOM 6805 N N . TYR B 1 436 ? 1.587 -15.188 -22.125 1 93.62 436 TYR B N 1
ATOM 6806 C CA . TYR B 1 436 ? 2.115 -16.531 -22.312 1 93.62 436 TYR B CA 1
ATOM 6807 C C . TYR B 1 436 ? 1.299 -17.547 -21.531 1 93.62 436 TYR B C 1
ATOM 6809 O O . TYR B 1 436 ? 0.898 -18.594 -22.062 1 93.62 436 TYR B O 1
ATOM 6817 N N . PHE B 1 437 ? 0.928 -17.297 -20.219 1 89.88 437 PHE B N 1
ATOM 6818 C CA . PHE B 1 437 ? 0.308 -18.344 -19.422 1 89.88 437 PHE B CA 1
ATOM 6819 C C . PHE B 1 437 ? -1.192 -18.125 -19.297 1 89.88 437 PHE B C 1
ATOM 6821 O O . PHE B 1 437 ? -1.928 -19.016 -18.859 1 89.88 437 PHE B O 1
ATOM 6828 N N . GLY B 1 438 ? -1.728 -16.906 -19.734 1 84.38 438 GLY B N 1
ATOM 6829 C CA . GLY B 1 438 ? -3.139 -16.641 -19.484 1 84.38 438 GLY B CA 1
ATOM 6830 C C . GLY B 1 438 ? -3.846 -16.016 -20.672 1 84.38 438 GLY B C 1
ATOM 6831 O O . GLY B 1 438 ? -5.004 -15.609 -20.562 1 84.38 438 GLY B O 1
ATOM 6832 N N . ALA B 1 439 ? -3.154 -15.867 -21.719 1 80.38 439 ALA B N 1
ATOM 6833 C CA . ALA B 1 439 ? -3.713 -15.258 -22.922 1 80.38 439 ALA B CA 1
ATOM 6834 C C . ALA B 1 439 ? -4.34 -13.906 -22.609 1 80.38 439 ALA B C 1
ATOM 6836 O O . ALA B 1 439 ? -5.453 -13.609 -23.062 1 80.38 439 ALA B O 1
ATOM 6837 N N . HIS B 1 440 ? -3.695 -13.164 -21.781 1 81.06 440 HIS B N 1
ATOM 6838 C CA . HIS B 1 440 ? -4.211 -11.859 -21.375 1 81.06 440 HIS B CA 1
ATOM 6839 C C . HIS B 1 440 ? -4.098 -10.844 -22.5 1 81.06 440 HIS B C 1
ATOM 6841 O O . HIS B 1 440 ? -4.555 -9.711 -22.359 1 81.06 440 HIS B O 1
ATOM 6847 N N . THR B 1 441 ? -3.533 -11.18 -23.594 1 85.19 441 THR B N 1
ATOM 6848 C CA . THR B 1 441 ? -3.332 -10.312 -24.75 1 85.19 441 THR B CA 1
ATOM 6849 C C . THR B 1 441 ? -2.492 -9.094 -24.391 1 85.19 441 THR B C 1
ATOM 6851 O O . THR B 1 441 ? -2.014 -8.984 -23.25 1 85.19 441 THR B O 1
ATOM 6854 N N . TYR B 1 442 ? -2.051 -8.328 -25.281 1 88.56 442 TYR B N 1
ATOM 6855 C CA . TYR B 1 442 ? -1.194 -7.168 -25.062 1 88.56 442 TYR B CA 1
ATOM 6856 C C . TYR B 1 442 ? -1.392 -6.137 -26.172 1 88.56 442 TYR B C 1
ATOM 6858 O O . TYR B 1 442 ? -1.937 -6.453 -27.234 1 88.56 442 TYR B O 1
ATOM 6866 N N . LYS B 1 443 ? -1.112 -4.918 -25.891 1 90.69 443 LYS B N 1
ATOM 6867 C CA . LYS B 1 443 ? -1.021 -3.855 -26.891 1 90.69 443 LYS B CA 1
ATOM 6868 C C . LYS B 1 443 ? 0.406 -3.713 -27.422 1 90.69 443 LYS B C 1
ATOM 6870 O O . LYS B 1 443 ? 1.354 -4.176 -26.781 1 90.69 443 LYS B O 1
ATOM 6875 N N . ARG B 1 444 ? 0.482 -3.176 -28.594 1 92.81 444 ARG B N 1
ATOM 6876 C CA . ARG B 1 444 ? 1.79 -2.996 -29.203 1 92.81 444 ARG B CA 1
ATOM 6877 C C . ARG B 1 444 ? 2.211 -1.53 -29.188 1 92.81 444 ARG B C 1
ATOM 6879 O O . ARG B 1 444 ? 1.364 -0.637 -29.109 1 92.81 444 ARG B O 1
ATOM 6886 N N . THR B 1 445 ? 3.551 -1.272 -29.078 1 89.56 445 THR B N 1
ATOM 6887 C CA . THR B 1 445 ? 4.094 0.08 -29.125 1 89.56 445 THR B CA 1
ATOM 6888 C C . THR B 1 445 ? 4.086 0.608 -30.562 1 89.56 445 THR B C 1
ATOM 6890 O O . THR B 1 445 ? 4.148 -0.169 -31.516 1 89.56 445 THR B O 1
#

InterPro domains:
  IPR006113 6-phosphogluconate dehydrogenase, decarboxylating [PIRSF000109] (1-445)
  IPR006113 6-phosphogluconate dehydrogenase, decarboxylating [TIGR00873] (1-445)
  IPR006114 6-phosphogluconate dehydrogenase, C-terminal [PF00393] (168-445)
  IPR006114 6-phosphogluconate dehydrogenase, C-terminal [SM01350] (168-445)
  IPR006115 6-phosphogluconate dehydrogenase, NADP-binding [PF03446] (1-163)
  IPR006183 6-phosphogluconate dehydrogenase [PR00076] (55-84)
  IPR006183 6-phosphogluconate dehydrogenase [PR00076] (108-133)
  IPR006183 6-phosphogluconate dehydrogenase [PR00076] (157-185)
  IPR006183 6-phosphogluconate dehydrogenase [PR00076] (238-265)
  IPR006183 6-phosphogluconate dehydrogenase [PR00076] (345-367)
  IPR006183 6-phosphogluconate dehydrogenase [PTHR11811] (1-444)
  IPR006184 6-phosphogluconate-binding site [PS00461] (242-254)
  IPR008927 6-phosphogluconate dehydrogenase-like, C-terminal domain superfamily [SSF48179] (166-445)
  IPR013328 6-phosphogluconate dehydrogenase, domain 2 [G3DSA:1.10.1040.10] (170-423)
  IPR036291 NAD(P)-binding domain superfamily [SSF51735] (2-162)

Foldseek 3Di:
DLLVLLLQLLLQVLPDQAEDEDQDPVVLVVSCVVDDPTNYHYDYALLVRLVVADPLAEAEDAFEEDPGVVVVCVRNVVNHDAAREYEYAYLYQLVVQLVVQVVQVVVRYWYKYKHWFFPSVLSNQATQIFIAADPVSCVVCVVSNQSSHDAFPVGGGLYDHFFHGSRRSLLNLLVVLLVLLLLLLVVLLVCCLCVQVVDALQRLLVLLVVLCVDQFVALSSVVSSVLSCDADPVRHRPVVVDQQADDDPCSLVSNVVLCVVLVACQQLSVLSVVSNVVSNVVVVVVVVPVPDDDADADHDPDSVVLSVLSSLLSVLLSLLSVQSSVLSSVSVCVVVVGPGQQLSSLVSLCDSHRGHGDCSVVSSVQCVVPVVDNTPCPRPVNVVSCVVNLVSLVVSVVNCRNRVRDSSSSVSSSVVVVVVPDPDDPCVVVVVVCCVPPVPDDDDD/DLLVLLLQLLLQVLPDQAEDEDQDPVVLVVSCVVDDPTNYHYDYALLVRLVVADPLAEAEDAFEEDPGVVVVCVRNVVNHDAAREYEYAYLYQLVVQLVVQVVQVVVRYWYKYKHWFFPSVLSNQATQIFIAADPVSCVVCVVSNQSSHDAFPVGGGLYDHFFHGSRRSLLNLLVVLLVLLLLLLVVLLVCCLCVQVVDALQRLLVLLVVLCVDQFVALSSVVSSVLSCDADPVRHRPVVVDQQADDDDCSLVSNVVLCVVLVACQQLSVLSVVSNVVSNVPVVVVVVPVPDDDADADHDPDSVVLSVLSSLLSVLLSLLSVQSSVLSSVSVCVVVVGPGQQLSSLVSLCDSHRGHGDCSVVRNVQCVVPVVDNTSCPRPVNVVSCVVNLVSLVVSVVNCRNRVRDSSSSVSSSVVVVVVPDPDDPCVVVVVVCCVPPVPDDDDD

pLDDT: mean 96.71, std 3.52, range [69.88, 98.94]

Secondary structure (DSSP, 8-state):
-HHHHHHHHHHHTTT--EEEE-SSHHHHHHHHHHSTTSSEEEESSHHHHHHTSPSSPEEEE---TTHHHHHHHHHHGGG--TT-EEEE-S---HHHHHHHHHHHHHTT-EEEEEEEESHHHHHHH--EEEEEE-HHHHHHHHHHHHHHS-B-TTS-BSB---BSTTHHHHHHHHHHHHHHHHHHHHHHHHHIIIIIH---HHHHHHHHHHHTTTTT-BHHHHHHHHHHH-B-TTS-BHHHHB-S-----SHHHHHHHHHHHHT---HHHHHHHHHHHHHT-HHHHHHHHTTS--PPP---S-HHHHHHHHHHHHHHHHHHHHHHHHHHHHHHHHHHT----HHHHHHHTSSSSTT-BTTHHHHHHHHHH-TT-S-GGGSHHHHHHHHHHHHHHHHHHHHHHHTT---HHHHHHHHHHHHHT-S--THHHHHHHHHHHH-----B-/-HHHHHHHHHHHHTT--EEEE-SSHHHHHHHHHHSTTS-EEEESSHHHHHHTSPSSPEEEE---TTHHHHHHHHHHGGG--TT-EEEE-S---HHHHHHHHHHHHHTT-EEEEEEEESHHHHHHH--EEEEEE-HHHHHHHHHHHHHHS-B-TTS-BSB---BSTTHHHHHHHHHHHHHHHHHHHHHHHHHIIIIIH---HHHHHHHHHHHTTTTT-BHHHHHHHHHHH-B-TTS-BHHHHB-S-----SHHHHHHHHHHHHT---HHHHHHHHHHHHHT-HHHHHHHHTTS--PPP---S-HHHHHHHHHHHHHHHHHHHHHHHHHHHHHHHHHHT----HHHHHHHTSSSSTT-BTTHHHHHHHHHH-TT-S-GGGSHHHHHHHHHHHHHHHHHHHHHHHTT---HHHHHHHHHHHHHT-S--THHHHHHHHHHHH-----B-

Radius of gyration: 28.88 Å; Cα contacts (8 Å, |Δi|>4): 1789; chains: 2; bounding box: 69×78×75 Å

Organism: Raoultella terrigena (NCBI:txid577)

Sequence (890 aa):
AVMGRNLALNIESRGYTVSVFNRSREKTEEVIAENPGKKLVPHYTVKEFVESLETPRRILLMVKAGAGTDSAIDSLKPYLDKGDIIIDGGNTFFQDTIRRNRELSADGFNFIGTGVSGGEEGALKGPSIMPGGQKEAYELVAPILEQIAARAEDGEPCVAYIGADGAGHYVKMVHNGIEYGDMQLIAEAYALLKGGLALSNEELATTFTEWNQGELSSYLIDITKDIFTKKDEEGKYLVDVILDEAANKGTGKWTSQSSLDLGEPLSLITESVFARYISSLKDQRVAASKVLTGPQAQPASDKAEFIEKVRRALYLGKIVSYAQGFSQLRAASNEYSWDLNYGEIAKIFRAGCIIRAQFLQKITDAYEENAGIANLLLAPYFKQIADEYQQALRDVVAYAVQNGIPVPTFSAAIAYYDSYRSAVLPANLIQAQRDYFGAHTYKRTAVMGRNLALNIESRGYTVSVFNRSREKTEEVIAENPGKKLVPHYTVKEFVESLETPRRILLMVKAGAGTDSAIDSLKPYLDKGDIIIDGGNTFFQDTIRRNRELSADGFNFIGTGVSGGEEGALKGPSIMPGGQKEAYELVAPILEQIAARAEDGEPCVAYIGADGAGHYVKMVHNGIEYGDMQLIAEAYALLKGGLALSNEELATTFTEWNQGELSSYLIDITKDIFTKKDEEGKYLVDVILDEAANKGTGKWTSQSSLDLGEPLSLITESVFARYISSLKDQRVAASKVLTGPQAQPASDKAEFIEKVRRALYLGKIVSYAQGFSQLRAASNEYSWDLNYGEIAKIFRAGCIIRAQFLQKITDAYEENAGIANLLLAPYFKQIADEYQQALRDVVAYAVQNGIPVPTFSAAIAYYDSYRSAVLPANLIQAQRDYFGAHTYKRT

Nearest PDB structures (foldseek):
  2zya-assembly1_A  TM=9.932E-01  e=1.388E-64  Escherichia coli K-12
  2zyg-assembly1_A  TM=9.896E-01  e=3.067E-64  Klebsiella pneumoniae
  3fwn-assembly1_B  TM=9.926E-01  e=1.168E-63  Escherichia coli K-12
  7cb5-assembly1_B  TM=9.894E-01  e=1.759E-53  Staphylococcus aureus subsp. aureus str. Newman
  2iz0-assembly1_B  TM=9.728E-01  e=3.519E-53  Lactococcus lactis

Solvent-accessible surface area (backbone atoms only — not comparable to full-atom values): 43905 Å² total; per-residue (Å²): 93,69,52,41,53,24,37,49,51,26,47,28,74,72,73,40,76,36,79,43,73,40,96,51,59,66,59,44,50,48,56,49,68,76,40,75,90,52,55,63,45,81,34,83,46,66,65,59,43,58,68,70,52,65,82,66,34,80,43,78,41,57,50,58,56,62,69,51,44,52,52,53,50,60,65,46,54,85,74,60,55,74,61,21,33,43,32,41,46,31,87,38,60,29,66,58,35,35,51,50,27,53,56,38,41,74,70,40,29,38,38,32,26,22,15,65,36,24,49,46,61,13,30,39,73,11,16,12,39,27,36,5,17,54,66,72,59,44,63,72,47,41,67,60,51,46,69,40,22,10,54,32,96,89,60,49,48,7,48,50,86,39,24,49,32,25,37,5,20,42,52,40,29,36,50,43,19,35,40,42,24,46,47,43,43,52,22,36,49,49,42,47,42,36,71,54,66,60,46,48,46,66,54,46,20,52,52,35,49,56,42,35,75,46,86,57,22,27,52,60,41,50,52,48,24,53,45,40,66,36,56,45,98,85,67,45,48,39,52,78,40,33,32,33,47,27,82,80,92,47,42,45,50,51,34,41,42,49,25,54,75,70,52,41,53,45,52,28,36,40,36,28,46,30,51,30,32,53,27,58,40,48,71,58,10,43,56,31,35,77,71,52,76,75,53,72,74,66,73,67,92,45,69,72,59,48,52,51,25,46,52,38,24,48,53,53,36,44,51,44,30,48,30,38,38,53,43,43,49,51,55,48,22,65,76,66,70,35,73,62,55,65,29,61,54,32,52,26,40,41,18,30,25,63,73,15,29,62,56,33,57,56,51,20,50,44,27,69,75,38,76,77,61,84,44,55,60,72,33,69,70,46,33,51,46,48,64,69,25,48,62,30,34,30,51,47,43,31,49,26,49,54,37,46,43,51,40,53,37,56,44,31,31,54,25,48,53,32,48,47,33,31,68,73,57,48,30,11,51,45,32,48,51,43,25,71,52,53,66,65,56,78,56,66,106,95,70,52,41,53,24,37,48,50,25,47,28,74,72,72,39,76,36,80,45,72,42,97,52,58,66,59,44,50,48,54,49,68,75,41,74,90,52,55,64,44,80,34,84,46,67,66,59,43,56,70,69,52,66,82,66,35,79,44,79,40,58,51,56,56,62,67,52,44,53,52,54,50,60,66,47,53,86,72,59,54,72,59,20,34,42,32,40,46,31,87,40,61,28,67,57,35,34,53,49,27,53,55,37,41,75,69,42,29,38,38,30,25,22,15,65,35,25,49,45,61,12,31,41,74,10,17,12,39,27,36,6,19,55,67,70,56,45,63,74,48,41,67,59,51,47,69,41,22,11,55,32,95,87,61,49,50,6,49,50,85,41,24,49,32,25,38,4,20,41,52,41,29,36,51,44,18,37,42,44,22,46,46,43,42,51,21,38,48,48,42,46,42,37,70,55,65,60,47,48,46,66,53,48,21,52,52,34,50,56,42,36,74,48,85,58,22,27,51,61,41,50,52,48,23,52,46,39,68,35,57,44,97,86,67,45,48,41,51,78,40,32,33,33,48,29,83,81,92,49,42,45,50,50,35,42,41,48,26,54,74,70,55,41,52,46,54,28,37,40,35,28,47,30,52,31,30,53,28,57,40,46,73,59,11,44,56,31,36,77,70,50,75,74,55,73,75,65,73,68,92,46,67,71,59,49,53,51,25,46,51,37,23,47,52,50,36,44,51,46,30,49,27,38,40,53,44,42,50,52,55,46,23,65,75,68,68,36,74,62,54,64,29,59,55,32,51,25,40,41,17,30,25,62,73,13,28,63,56,34,56,56,52,20,50,42,29,69,74,37,75,77,60,84,44,55,60,72,33,69,70,46,33,51,49,47,64,70,25,46,62,32,34,31,51,47,41,30,48,26,50,53,37,46,45,52,41,52,37,57,44,31,31,54,23,49,51,33,48,46,33,31,67,71,56,50,28,11,50,45,32,48,51,44,25,73,50,53,66,64,57,79,55,67,105